Protein AF-0000000083158792 (afdb_homodimer)

pLDDT: mean 93.73, std 13.65, range [20.73, 99.0]

Foldseek 3Di:
DDDDDDDQDAQPPFPDGDGAAVPFALAFDWDDFQQQPWDAFFQDIFRGFEEADEDWDLAAAQQADDVCQLCLVLLLLLRGGSEYEYHEAELDSQQDLANSTHYQVDLVRQVRLLVSVSSSVSRPHAYEYEYFGAALNHQPDDVVVDPRAGHDVVRPGDLQAHEACAQDHQDPPHHHRHHHQDPVNLVVSLVSLLSSLLSVVVSVHQAYEYECAQQGHLVLLQWCVNHPDDDQSDDDNNNSNVSVLSSLLSNCVSHDLRGAYEYEYALWQLQVVPPVSCVVCVTTRHNVSVLVCQQSSLVSSHAEYEYHHHNSHPCSVVRQDAEALSPLVSQLSSCVSCPNSHAYEYEGNPQALVSQSVSVVSPHNHYYYHVNCSVPSNRSVRSCVVVVTDTDGNPVCRCVPVPPPPDDPPVVVVVVPPPVD/DDDDDDDQDAQPPFPDGDGAAVPFALAFDWDDFQQQPWDADFQDIFRGFEEADEDWDLAAAQQADDVCQLCLVLLLLLRGGSEYEYHEAELDSQQDLANSTHYQVDLVRQQRLLVSVSSSVSRPHAYEYEYFGAALNHQPDDVVVDPRAGHDVVRPGDLQAHEACAQDHQDPPHHRRHHHQDPVNLVVSLVSLLSSLLSRVVSVHQAYEYECAQQGHLVLLQWVVNHPDDDQSDDDNNNSNVSVLSSLLSNCVSHDLRGAYEYEYALWQLQVVPPVSCVVCVTTRHNVSVLVCQQSSLVSSHAEYEYHHHNSHPCSVVRQDAEALSPLVSQLSSCVSCPNSHAYEYEGNPQALVSQSVSVVSPHNHYYYHVNCSVPSNRSVRSCVVVVTDTDGNPVCRCVPVPPPPDDPPVVVVVPPPPVD

Structure (mmCIF, N/CA/C/O backbone):
data_AF-0000000083158792-model_v1
#
loop_
_entity.id
_entity.type
_entity.pdbx_description
1 polymer 'NADH:flavin oxidoreductase/NADH oxidase N-terminal domain-containing protein'
#
loop_
_atom_site.group_PDB
_atom_site.id
_atom_site.type_symbol
_atom_site.label_atom_id
_atom_site.label_alt_id
_atom_site.label_comp_id
_atom_site.label_asym_id
_atom_site.label_entity_id
_atom_site.label_seq_id
_atom_site.pdbx_PDB_ins_code
_atom_site.Cartn_x
_atom_site.Cartn_y
_atom_site.Cartn_z
_atom_site.occupancy
_atom_site.B_iso_or_equiv
_atom_site.auth_seq_id
_atom_site.auth_comp_id
_atom_site.auth_asym_id
_atom_site.auth_atom_id
_atom_site.pdbx_PDB_model_num
ATOM 1 N N . MET A 1 1 ? -26.703 -25.391 -20.984 1 56.09 1 MET A N 1
ATOM 2 C CA . MET A 1 1 ? -26.938 -24.922 -19.625 1 56.09 1 MET A CA 1
ATOM 3 C C . MET A 1 1 ? -26.969 -23.406 -19.562 1 56.09 1 MET A C 1
ATOM 5 O O . MET A 1 1 ? -26.125 -22.75 -20.172 1 56.09 1 MET A O 1
ATOM 9 N N . VAL A 1 2 ? -28.109 -22.906 -19.25 1 64.81 2 VAL A N 1
ATOM 10 C CA . VAL A 1 2 ? -28.281 -21.469 -19.219 1 64.81 2 VAL A CA 1
ATOM 11 C C . VAL A 1 2 ? -27.547 -20.875 -18.016 1 64.81 2 VAL A C 1
ATOM 13 O O . VAL A 1 2 ? -27.812 -21.25 -16.875 1 64.81 2 VAL A O 1
ATOM 16 N N . HIS A 1 3 ? -26.422 -20.219 -18.312 1 81.31 3 HIS A N 1
ATOM 17 C CA . HIS A 1 3 ? -25.656 -19.594 -17.234 1 81.31 3 HIS A CA 1
ATOM 18 C C . HIS A 1 3 ? -26.266 -18.25 -16.844 1 81.31 3 HIS A C 1
ATOM 20 O O . HIS A 1 3 ? -26.734 -17.5 -17.703 1 81.31 3 HIS A O 1
ATOM 26 N N . GLN A 1 4 ? -26.422 -18.031 -15.578 1 88.5 4 GLN A N 1
ATOM 27 C CA . GLN A 1 4 ? -26.859 -16.75 -15.039 1 88.5 4 GLN A CA 1
ATOM 28 C C . GLN A 1 4 ? -25.859 -15.648 -15.383 1 88.5 4 GLN A C 1
ATOM 30 O O . GLN A 1 4 ? -24.656 -15.883 -15.438 1 88.5 4 GLN A O 1
ATOM 35 N N . THR A 1 5 ? -26.391 -14.445 -15.664 1 94.5 5 THR A N 1
ATOM 36 C CA . THR A 1 5 ? -25.531 -13.289 -15.898 1 94.5 5 THR A CA 1
ATOM 37 C C . THR A 1 5 ? -25.062 -12.68 -14.578 1 94.5 5 THR A C 1
ATOM 39 O O . THR A 1 5 ? -25.859 -12.094 -13.844 1 94.5 5 THR A O 1
ATOM 42 N N . ILE A 1 6 ? -23.812 -12.969 -14.234 1 96.06 6 ILE A N 1
ATOM 43 C CA . ILE A 1 6 ? -23.188 -12.414 -13.031 1 96.06 6 ILE A CA 1
ATOM 44 C C . ILE A 1 6 ? -22.078 -11.461 -13.422 1 96.06 6 ILE A C 1
ATOM 46 O O . ILE A 1 6 ? -21.016 -11.891 -13.914 1 96.06 6 ILE A O 1
ATOM 50 N N . ASP A 1 7 ? -22.281 -10.211 -13.195 1 95.25 7 ASP A N 1
ATOM 51 C CA . ASP A 1 7 ? -21.328 -9.188 -13.594 1 95.25 7 ASP A CA 1
ATOM 52 C C . ASP A 1 7 ? -20.453 -8.766 -12.406 1 95.25 7 ASP A C 1
ATOM 54 O O . ASP A 1 7 ? -20.922 -8.758 -11.266 1 95.25 7 ASP A O 1
ATOM 58 N N . ASN A 1 8 ? -19.219 -8.586 -12.648 1 96.94 8 ASN A N 1
ATOM 59 C CA . ASN A 1 8 ? -18.359 -7.895 -11.688 1 96.94 8 ASN A CA 1
ATOM 60 C C . ASN A 1 8 ? -18.422 -6.379 -11.875 1 96.94 8 ASN A C 1
ATOM 62 O O . ASN A 1 8 ? -17.625 -5.805 -12.617 1 96.94 8 ASN A O 1
ATOM 66 N N . ILE A 1 9 ? -19.25 -5.742 -11.156 1 97 9 ILE A N 1
ATOM 67 C CA . ILE A 1 9 ? -19.656 -4.363 -11.398 1 97 9 ILE A CA 1
ATOM 68 C C . ILE A 1 9 ? -18.484 -3.424 -11.141 1 97 9 ILE A C 1
ATOM 70 O O . ILE A 1 9 ? -17.828 -3.514 -10.094 1 97 9 ILE A O 1
ATOM 74 N N . ALA A 1 10 ? -18.25 -2.57 -12.07 1 97.75 10 ALA A N 1
ATOM 75 C CA . ALA A 1 10 ? -17.141 -1.621 -12.008 1 97.75 10 ALA A CA 1
ATOM 76 C C . ALA A 1 10 ? -17.469 -0.452 -11.086 1 97.75 10 ALA A C 1
ATOM 78 O O . ALA A 1 10 ? -18.641 -0.076 -10.938 1 97.75 10 ALA A O 1
ATOM 79 N N . ALA A 1 11 ? -16.438 0.08 -10.5 1 98 11 ALA A N 1
ATOM 80 C CA . ALA A 1 11 ? -16.578 1.37 -9.828 1 98 11 ALA A CA 1
ATOM 81 C C . ALA A 1 11 ? -17.047 2.449 -10.805 1 98 11 ALA A C 1
ATOM 83 O O . ALA A 1 11 ? -16.594 2.482 -11.961 1 98 11 ALA A O 1
ATOM 84 N N . LYS A 1 12 ? -17.828 3.357 -10.398 1 97 12 LYS A N 1
ATOM 85 C CA . LYS A 1 12 ? -18.375 4.395 -11.258 1 97 12 LYS A CA 1
ATOM 86 C C . LYS A 1 12 ? -17.469 5.621 -11.305 1 97 12 LYS A C 1
ATOM 88 O O . LYS A 1 12 ? -16.891 6.004 -10.289 1 97 12 LYS A O 1
ATOM 93 N N . GLY A 1 13 ? -17.391 6.195 -12.453 1 97.19 13 GLY A N 1
ATOM 94 C CA . GLY A 1 13 ? -16.703 7.469 -12.594 1 97.19 13 GLY A CA 1
ATOM 95 C C . GLY A 1 13 ? -15.188 7.336 -12.586 1 97.19 13 GLY A C 1
ATOM 96 O O . GLY A 1 13 ? -14.484 8.297 -12.273 1 97.19 13 GLY A O 1
ATOM 97 N N . ILE A 1 14 ? -14.664 6.227 -12.805 1 98.12 14 ILE A N 1
ATOM 98 C CA . ILE A 1 14 ? -13.234 5.949 -12.789 1 98.12 14 ILE A CA 1
ATOM 99 C C . ILE A 1 14 ? -12.75 5.66 -14.211 1 98.12 14 ILE A C 1
ATOM 101 O O . ILE A 1 14 ? -13.445 5.008 -14.992 1 98.12 14 ILE A O 1
ATOM 105 N N . SER A 1 15 ? -11.547 6.078 -14.578 1 98.19 15 SER A N 1
ATOM 106 C CA . SER A 1 15 ? -11.039 6.02 -15.945 1 98.19 15 SER A CA 1
ATOM 107 C C . SER A 1 15 ? -10.562 4.617 -16.297 1 98.19 15 SER A C 1
ATOM 109 O O . SER A 1 15 ? -10.242 4.336 -17.453 1 98.19 15 SER A O 1
ATOM 111 N N . TYR A 1 16 ? -10.5 3.699 -15.359 1 98.12 16 TYR A N 1
ATOM 112 C CA . TYR A 1 16 ? -10.102 2.311 -15.562 1 98.12 16 TYR A CA 1
ATOM 113 C C . TYR A 1 16 ? -11.023 1.36 -14.812 1 98.12 16 TYR A C 1
ATOM 115 O O . TYR A 1 16 ? -11.82 1.792 -13.977 1 98.12 16 TYR A O 1
ATOM 123 N N . TYR A 1 17 ? -10.906 0.095 -15.117 1 97.94 17 TYR A N 1
ATOM 124 C CA . TYR A 1 17 ? -11.766 -0.872 -14.445 1 97.94 17 TYR A CA 1
ATOM 125 C C . TYR A 1 17 ? -11.203 -1.245 -13.078 1 97.94 17 TYR A C 1
ATOM 127 O O . TYR A 1 17 ? -10.008 -1.534 -12.945 1 97.94 17 TYR A O 1
ATOM 135 N N . THR A 1 18 ? -11.977 -1.25 -12.133 1 98.25 18 THR A N 1
ATOM 136 C CA . THR A 1 18 ? -11.836 -1.848 -10.812 1 98.25 18 THR A CA 1
ATOM 137 C C . THR A 1 18 ? -13.203 -2.166 -10.211 1 98.25 18 THR A C 1
ATOM 139 O O . THR A 1 18 ? -14.195 -1.493 -10.516 1 98.25 18 THR A O 1
ATOM 142 N N . PRO A 1 19 ? -13.305 -3.273 -9.484 1 98 19 PRO A N 1
ATOM 143 C CA . PRO A 1 19 ? -14.617 -3.602 -8.914 1 98 19 PRO A CA 1
ATOM 144 C C . PRO A 1 19 ? -15.141 -2.518 -7.977 1 98 19 PRO A C 1
ATOM 146 O O . PRO A 1 19 ? -14.367 -1.909 -7.234 1 98 19 PRO A O 1
ATOM 149 N N . ALA A 1 20 ? -16.438 -2.328 -8 1 97.62 20 ALA A N 1
ATOM 150 C CA . ALA A 1 20 ? -17.078 -1.374 -7.102 1 97.62 20 ALA A CA 1
ATOM 151 C C . ALA A 1 20 ? -16.891 -1.778 -5.645 1 97.62 20 ALA A C 1
ATOM 153 O O . ALA A 1 20 ? -16.906 -2.967 -5.312 1 97.62 20 ALA A O 1
ATOM 154 N N . GLN A 1 21 ? -16.641 -0.818 -4.812 1 97.75 21 GLN A N 1
ATOM 155 C CA . GLN A 1 21 ? -16.547 -0.996 -3.369 1 97.75 21 GLN A CA 1
ATOM 156 C C . GLN A 1 21 ? -17.781 -0.443 -2.66 1 97.75 21 GLN A C 1
ATOM 158 O O . GLN A 1 21 ? -17.828 0.748 -2.346 1 97.75 21 GLN A O 1
ATOM 163 N N . ASP A 1 22 ? -18.703 -1.251 -2.379 1 94.69 22 ASP A N 1
ATOM 164 C CA . ASP A 1 22 ? -19.938 -0.825 -1.741 1 94.69 22 ASP A CA 1
ATOM 165 C C . ASP A 1 22 ? -20.422 -1.862 -0.729 1 94.69 22 ASP A C 1
ATOM 167 O O . ASP A 1 22 ? -20.906 -2.934 -1.109 1 94.69 22 ASP A O 1
ATOM 171 N N . PRO A 1 23 ? -20.469 -1.546 0.521 1 96 23 PRO A N 1
ATOM 172 C CA . PRO A 1 23 ? -19.922 -0.317 1.093 1 96 23 PRO A CA 1
ATOM 173 C C . PRO A 1 23 ? -18.391 -0.273 1.025 1 96 23 PRO A C 1
ATOM 175 O O . PRO A 1 23 ? -17.766 -1.27 0.67 1 96 23 PRO A O 1
ATOM 178 N N . PRO A 1 24 ? -17.797 0.826 1.307 1 97.19 24 PRO A N 1
ATOM 179 C CA . PRO A 1 24 ? -16.328 0.933 1.237 1 97.19 24 PRO A CA 1
ATOM 180 C C . PRO A 1 24 ? -15.633 0.201 2.379 1 97.19 24 PRO A C 1
ATOM 182 O O . PRO A 1 24 ? -16.25 -0.073 3.412 1 97.19 24 PRO A O 1
ATOM 185 N N . ALA A 1 25 ? -14.391 -0.129 2.135 1 97.75 25 ALA A N 1
ATOM 186 C CA . ALA A 1 25 ? -13.562 -0.706 3.193 1 97.75 25 ALA A CA 1
ATOM 187 C C . ALA A 1 25 ? -13.586 0.17 4.441 1 97.75 25 ALA A C 1
ATOM 189 O O . ALA A 1 25 ? -13.617 1.398 4.348 1 97.75 25 ALA A O 1
ATOM 190 N N . GLY A 1 26 ? -13.547 -0.428 5.645 1 97.94 26 GLY A N 1
ATOM 191 C CA . GLY A 1 26 ? -13.555 0.292 6.906 1 97.94 26 GLY A CA 1
ATOM 192 C C . GLY A 1 26 ? -14.945 0.472 7.488 1 97.94 26 GLY A C 1
ATOM 193 O O . GLY A 1 26 ? -15.094 0.896 8.633 1 97.94 26 GLY A O 1
ATOM 194 N N . THR A 1 27 ? -15.984 0.187 6.691 1 98.06 27 THR A N 1
ATOM 195 C CA . THR A 1 27 ? -17.359 0.259 7.172 1 98.06 27 THR A CA 1
ATOM 196 C C . THR A 1 27 ? -17.641 -0.839 8.195 1 98.06 27 THR A C 1
ATOM 198 O O . THR A 1 27 ? -17.312 -2.008 7.961 1 98.06 27 THR A O 1
ATOM 201 N N . GLN A 1 28 ? -18.188 -0.492 9.273 1 97.25 28 GLN A N 1
ATOM 202 C CA . GLN A 1 28 ? -18.562 -1.467 10.289 1 97.25 28 GLN A CA 1
ATOM 203 C C . GLN A 1 28 ? -19.734 -2.334 9.805 1 97.25 28 GLN A C 1
ATOM 205 O O . GLN A 1 28 ? -20.781 -1.817 9.438 1 97.25 28 GLN A O 1
ATOM 210 N N . LEU A 1 29 ? -19.547 -3.615 9.766 1 94.62 29 LEU A N 1
ATOM 211 C CA . LEU A 1 29 ? -20.562 -4.555 9.305 1 94.62 29 LEU A CA 1
ATOM 212 C C . LEU A 1 29 ? -21.281 -5.199 10.484 1 94.62 29 LEU A C 1
ATOM 214 O O . LEU A 1 29 ? -22.5 -5.359 10.469 1 94.62 29 LEU A O 1
ATOM 218 N N . GLU A 1 30 ? -20.516 -5.633 11.469 1 92.25 30 GLU A N 1
ATOM 219 C CA . GLU A 1 30 ? -21.016 -6.254 12.695 1 92.25 30 GLU A CA 1
ATOM 220 C C . GLU A 1 30 ? -20.359 -5.652 13.93 1 92.25 30 GLU A C 1
ATOM 222 O O . GLU A 1 30 ? -19.172 -5.328 13.906 1 92.25 30 GLU A O 1
ATOM 227 N N . GLY A 1 31 ? -21.109 -5.539 14.914 1 91.31 31 GLY A N 1
ATOM 228 C CA . GLY A 1 31 ? -20.609 -4.93 16.141 1 91.31 31 GLY A CA 1
ATOM 229 C C . GLY A 1 31 ? -21.031 -3.48 16.297 1 91.31 31 GLY A C 1
ATOM 230 O O . GLY A 1 31 ? -21.719 -2.934 15.438 1 91.31 31 GLY A O 1
ATOM 231 N N . ASP A 1 32 ? -20.703 -3.047 17.547 1 94.31 32 ASP A N 1
ATOM 232 C CA . ASP A 1 32 ? -21.109 -1.676 17.844 1 94.31 32 ASP A CA 1
ATOM 233 C C . ASP A 1 32 ? -20.016 -0.948 18.625 1 94.31 32 ASP A C 1
ATOM 235 O O . ASP A 1 32 ? -20.031 -0.942 19.859 1 94.31 32 ASP A O 1
ATOM 239 N N . VAL A 1 33 ? -19.125 -0.395 17.859 1 97.5 33 VAL A N 1
ATOM 240 C CA . VAL A 1 33 ? -18.094 0.442 18.453 1 97.5 33 VAL A CA 1
ATOM 241 C C . VAL A 1 33 ? -18.109 1.828 17.812 1 97.5 33 VAL A C 1
ATOM 243 O O . VAL A 1 33 ? -18.406 1.967 16.625 1 97.5 33 VAL A O 1
ATOM 246 N N . LYS A 1 34 ? -17.797 2.826 18.547 1 98.62 34 LYS A N 1
ATOM 247 C CA . LYS A 1 34 ? -17.875 4.207 18.078 1 98.62 34 LYS A CA 1
ATOM 248 C C . LYS A 1 34 ? -16.781 4.512 17.062 1 98.62 34 LYS A C 1
ATOM 250 O O . LYS A 1 34 ? -17.016 5.246 16.109 1 98.62 34 LYS A O 1
ATOM 255 N N . LEU A 1 35 ? -15.648 3.936 17.266 1 98.81 35 LEU A N 1
ATOM 256 C CA . LEU A 1 35 ? -14.5 4.18 16.406 1 98.81 35 LEU A CA 1
ATOM 257 C C . LEU A 1 35 ? -14.844 3.887 14.945 1 98.81 35 LEU A C 1
ATOM 259 O O . LEU A 1 35 ? -14.32 4.543 14.039 1 98.81 35 LEU A O 1
ATOM 263 N N . PHE A 1 36 ? -15.719 2.904 14.742 1 98.69 36 PHE A N 1
ATOM 264 C CA . PHE A 1 36 ? -16.031 2.498 13.375 1 98.69 36 PHE A CA 1
ATOM 265 C C . PHE A 1 36 ? -17.438 2.938 12.984 1 98.69 36 PHE A C 1
ATOM 267 O O . PHE A 1 36 ? -18 2.436 12.008 1 98.69 36 PHE A O 1
ATOM 274 N N . SER A 1 37 ? -18.031 3.85 13.766 1 98.5 37 SER A N 1
ATOM 275 C CA . SER A 1 37 ? -19.234 4.535 13.328 1 98.5 37 SER A CA 1
ATOM 276 C C . SER A 1 37 ? -18.922 5.645 12.336 1 98.5 37 SER A C 1
ATOM 278 O O . SER A 1 37 ? -17.844 6.25 12.391 1 98.5 37 SER A O 1
ATOM 280 N N . PRO A 1 38 ? -19.812 5.855 11.383 1 98.38 38 PRO A N 1
ATOM 281 C CA . PRO A 1 38 ? -19.547 6.895 10.383 1 98.38 38 PRO A CA 1
ATOM 282 C C . PRO A 1 38 ? -19.578 8.305 10.977 1 98.38 38 PRO A C 1
ATOM 284 O O . PRO A 1 38 ? -20.156 8.516 12.047 1 98.38 38 PRO A O 1
ATOM 287 N N . LEU A 1 39 ? -18.891 9.211 10.406 1 98.69 39 LEU A N 1
ATOM 288 C CA . LEU A 1 39 ? -18.875 10.633 10.742 1 98.69 39 LEU A CA 1
ATOM 289 C C . LEU A 1 39 ? -19.172 11.484 9.516 1 98.69 39 LEU A C 1
ATOM 291 O O . LEU A 1 39 ? -18.484 11.367 8.492 1 98.69 39 LEU A O 1
ATOM 295 N N . THR A 1 40 ? -20.188 12.281 9.586 1 98.75 40 THR A N 1
ATOM 296 C CA . THR A 1 40 ? -20.531 13.164 8.484 1 98.75 40 THR A CA 1
ATOM 297 C C . THR A 1 40 ? -20.141 14.602 8.797 1 98.75 40 THR A C 1
ATOM 299 O O . THR A 1 40 ? -20.469 15.125 9.867 1 98.75 40 THR A O 1
ATOM 302 N N . ILE A 1 41 ? -19.359 15.172 7.992 1 98.75 41 ILE A N 1
ATOM 303 C CA . ILE A 1 41 ? -19 16.578 8.047 1 98.75 41 ILE A CA 1
ATOM 304 C C . ILE A 1 41 ? -19.438 17.266 6.754 1 98.75 41 ILE A C 1
ATOM 306 O O . ILE A 1 41 ? -18.906 16.969 5.68 1 98.75 41 ILE A O 1
ATOM 310 N N . ARG A 1 42 ? -20.375 18.188 6.898 1 98.25 42 ARG A N 1
ATOM 311 C CA . ARG A 1 42 ? -20.984 18.844 5.746 1 98.25 42 ARG A CA 1
ATOM 312 C C . ARG A 1 42 ? -21.484 17.812 4.734 1 98.25 42 ARG A C 1
ATOM 314 O O . ARG A 1 42 ? -22.312 16.969 5.066 1 98.25 42 ARG A O 1
ATOM 321 N N . GLY A 1 43 ? -20.969 17.797 3.545 1 98.56 43 GLY A N 1
ATOM 322 C CA . GLY A 1 43 ? -21.469 16.922 2.502 1 98.56 43 GLY A CA 1
ATOM 323 C C . GLY A 1 43 ? -20.672 15.641 2.373 1 98.56 43 GLY A C 1
ATOM 324 O O . GLY A 1 43 ? -20.906 14.844 1.466 1 98.56 43 GLY A O 1
ATOM 325 N N . VAL A 1 44 ? -19.812 15.367 3.299 1 98.75 44 VAL A N 1
ATOM 326 C CA . VAL A 1 44 ? -18.938 14.203 3.184 1 98.75 44 VAL A CA 1
ATOM 327 C C . VAL A 1 44 ? -19.156 13.266 4.367 1 98.75 44 VAL A C 1
ATOM 329 O O . VAL A 1 44 ? -19.156 13.703 5.52 1 98.75 44 VAL A O 1
ATOM 332 N N . THR A 1 45 ? -19.391 11.969 4.082 1 98.75 45 THR A N 1
ATOM 333 C CA . THR A 1 45 ? -19.5 10.945 5.117 1 98.75 45 THR A CA 1
ATOM 334 C C . THR A 1 45 ? -18.266 10.055 5.133 1 98.75 45 THR A C 1
ATOM 336 O O . THR A 1 45 ? -17.891 9.477 4.109 1 98.75 45 THR A O 1
ATOM 339 N N . PHE A 1 46 ? -17.625 10.047 6.254 1 98.75 46 PHE A N 1
ATOM 340 C CA . PHE A 1 46 ? -16.5 9.156 6.492 1 98.75 46 PHE A CA 1
ATOM 341 C C . PHE A 1 46 ? -16.969 7.832 7.082 1 98.75 46 PHE A C 1
ATOM 343 O O . PHE A 1 46 ? -17.766 7.812 8.023 1 98.75 46 PHE A O 1
ATOM 350 N N . PRO A 1 47 ? -16.5 6.672 6.547 1 98.31 47 PRO A N 1
ATOM 351 C CA . PRO A 1 47 ? -17.047 5.383 6.965 1 98.31 47 PRO A CA 1
ATOM 352 C C . PRO A 1 47 ? -16.688 5.016 8.398 1 98.31 47 PRO A C 1
ATOM 354 O O . PRO A 1 47 ? -17.297 4.117 8.984 1 98.31 47 PRO A O 1
ATOM 357 N N . ASN A 1 48 ? -15.672 5.656 8.945 1 98.81 48 ASN A N 1
ATOM 358 C CA . ASN A 1 48 ? -15.25 5.445 10.328 1 98.81 48 ASN A CA 1
ATOM 359 C C . ASN A 1 48 ? -14.461 6.637 10.859 1 98.81 48 ASN A C 1
ATOM 361 O O . ASN A 1 48 ? -14.305 7.645 10.164 1 98.81 48 ASN A O 1
ATOM 365 N N . ARG A 1 49 ? -13.961 6.523 12.07 1 98.88 49 ARG A N 1
ATOM 366 C CA . ARG A 1 49 ? -13.422 7.684 12.773 1 98.88 49 ARG A CA 1
ATOM 367 C C . ARG A 1 49 ? -11.922 7.531 13.016 1 98.88 49 ARG A C 1
ATOM 369 O O . ARG A 1 49 ? -11.359 8.18 13.898 1 98.88 49 ARG A O 1
ATOM 376 N N . LEU A 1 50 ? -11.266 6.582 12.32 1 98.88 50 LEU A N 1
ATOM 377 C CA . LEU A 1 50 ? -9.82 6.414 12.312 1 98.88 50 LEU A CA 1
ATOM 378 C C . LEU A 1 50 ? -9.211 7.004 11.039 1 98.88 50 LEU A C 1
ATOM 380 O O . LEU A 1 50 ? -9.352 6.426 9.961 1 98.88 50 LEU A O 1
ATOM 384 N N . PHE A 1 51 ? -8.516 8.141 11.227 1 98.94 51 PHE A N 1
ATOM 385 C CA . PHE A 1 51 ? -7.996 8.883 10.086 1 98.94 51 PHE A CA 1
ATOM 386 C C . PHE A 1 51 ? -6.48 8.727 9.984 1 98.94 51 PHE A C 1
ATOM 388 O O . PHE A 1 51 ? -5.805 8.57 11 1 98.94 51 PHE A O 1
ATOM 395 N N . LEU A 1 52 ? -5.988 8.703 8.742 1 98.81 52 LEU A N 1
ATOM 396 C CA . LEU A 1 52 ? -4.555 8.805 8.5 1 98.81 52 LEU A CA 1
ATOM 397 C C . LEU A 1 52 ? -4.086 10.25 8.617 1 98.81 52 LEU A C 1
ATOM 399 O O . LEU A 1 52 ? -4.582 11.133 7.91 1 98.81 52 LEU A O 1
ATOM 403 N N . ALA A 1 53 ? -3.131 10.477 9.531 1 98.5 53 ALA A N 1
ATOM 404 C CA . ALA A 1 53 ? -2.525 11.797 9.688 1 98.5 53 ALA A CA 1
ATOM 405 C C . ALA A 1 53 ? -1.576 12.102 8.531 1 98.5 53 ALA A C 1
ATOM 407 O O . ALA A 1 53 ? -1.045 11.18 7.895 1 98.5 53 ALA A O 1
ATOM 408 N N . PRO A 1 54 ? -1.442 13.391 8.156 1 98.12 54 PRO A N 1
ATOM 409 C CA . PRO A 1 54 ? -0.479 13.727 7.105 1 98.12 54 PRO A CA 1
ATOM 410 C C . PRO A 1 54 ? 0.95 13.328 7.469 1 98.12 54 PRO A C 1
ATOM 412 O O . PRO A 1 54 ? 1.372 13.5 8.617 1 98.12 54 PRO A O 1
ATOM 415 N N . LEU A 1 55 ? 1.662 12.797 6.512 1 96.62 55 LEU A N 1
ATOM 416 C CA . LEU A 1 55 ? 3.023 12.305 6.699 1 96.62 55 LEU A CA 1
ATOM 417 C C . LEU A 1 55 ? 3.922 12.75 5.547 1 96.62 55 LEU A C 1
ATOM 419 O O . LEU A 1 55 ? 3.848 12.188 4.449 1 96.62 55 LEU A O 1
ATOM 423 N N . CYS A 1 56 ? 4.797 13.68 5.848 1 96.81 56 CYS A N 1
ATOM 424 C CA . CYS A 1 56 ? 5.711 14.094 4.785 1 96.81 56 CYS A CA 1
ATOM 425 C C . CYS A 1 56 ? 6.559 12.93 4.305 1 96.81 56 CYS A C 1
ATOM 427 O O . CYS A 1 56 ? 7.031 12.125 5.113 1 96.81 56 CYS A O 1
ATOM 429 N N . GLN A 1 57 ? 6.77 12.914 2.99 1 97.75 57 GLN A N 1
ATOM 430 C CA . GLN A 1 57 ? 7.438 11.758 2.395 1 97.75 57 GLN A CA 1
ATOM 431 C C . GLN A 1 57 ? 8.711 12.172 1.669 1 97.75 57 GLN A C 1
ATOM 433 O O . GLN A 1 57 ? 9.508 11.328 1.258 1 97.75 57 GLN A O 1
ATOM 438 N N . TYR A 1 58 ? 8.938 13.445 1.392 1 98.19 58 TYR A N 1
ATOM 439 C CA . TYR A 1 58 ? 10.148 13.977 0.787 1 98.19 58 TYR A CA 1
ATOM 440 C C . TYR A 1 58 ? 10.492 13.227 -0.498 1 98.19 58 TYR A C 1
ATOM 442 O O . TYR A 1 58 ? 11.625 12.781 -0.678 1 98.19 58 TYR A O 1
ATOM 450 N N . SER A 1 59 ? 9.555 13.117 -1.36 1 98.69 59 SER A N 1
ATOM 451 C CA . SER A 1 59 ? 9.68 12.289 -2.553 1 98.69 59 SER A CA 1
ATOM 452 C C . SER A 1 59 ? 9.148 13.008 -3.789 1 98.69 59 SER A C 1
ATOM 454 O O . SER A 1 59 ? 8.5 12.391 -4.637 1 98.69 59 SER A O 1
ATOM 456 N N . SER A 1 60 ? 9.375 14.297 -3.842 1 98.56 60 SER A N 1
ATOM 457 C CA . SER A 1 60 ? 8.93 15.141 -4.949 1 98.56 60 SER A CA 1
ATOM 458 C C . SER A 1 60 ? 10.094 15.906 -5.562 1 98.56 60 SER A C 1
ATOM 460 O O . SER A 1 60 ? 11.141 16.062 -4.934 1 98.56 60 SER A O 1
ATOM 462 N N . LYS A 1 61 ? 9.938 16.281 -6.816 1 98.25 61 LYS A N 1
ATOM 463 C CA . LYS A 1 61 ? 10.727 17.312 -7.465 1 98.25 61 LYS A CA 1
ATOM 464 C C . LYS A 1 61 ? 9.852 18.5 -7.887 1 98.25 61 LYS A C 1
ATOM 466 O O . LYS A 1 61 ? 8.859 18.312 -8.594 1 98.25 61 LYS A O 1
ATOM 471 N N . ASP A 1 62 ? 10.148 19.625 -7.371 1 97.88 62 ASP A N 1
ATOM 472 C CA . ASP A 1 62 ? 9.453 20.859 -7.715 1 97.88 62 ASP A CA 1
ATOM 473 C C . ASP A 1 62 ? 7.973 20.781 -7.348 1 97.88 62 ASP A C 1
ATOM 475 O O . ASP A 1 62 ? 7.121 21.312 -8.062 1 97.88 62 ASP A O 1
ATOM 479 N N . GLY A 1 63 ? 7.66 20 -6.348 1 98.62 63 GLY A N 1
ATOM 480 C CA . GLY A 1 63 ? 6.316 20 -5.789 1 98.62 63 GLY A CA 1
ATOM 481 C C . GLY A 1 63 ? 5.41 18.953 -6.43 1 98.62 63 GLY A C 1
ATOM 482 O O . GLY A 1 63 ? 4.234 18.844 -6.07 1 98.62 63 GLY A O 1
ATOM 483 N N . TYR A 1 64 ? 5.922 18.125 -7.371 1 98.81 64 TYR A N 1
ATOM 484 C CA . TYR A 1 64 ? 5.074 17.188 -8.102 1 98.81 64 TYR A CA 1
ATOM 485 C C . TYR A 1 64 ? 4.98 15.852 -7.383 1 98.81 64 TYR A C 1
ATOM 487 O O . TYR A 1 64 ? 5.992 15.32 -6.918 1 98.81 64 TYR A O 1
ATOM 495 N N . ALA A 1 65 ? 3.758 15.336 -7.332 1 98.81 65 ALA A N 1
ATOM 496 C CA . ALA A 1 65 ? 3.559 13.992 -6.777 1 98.81 65 ALA A CA 1
ATOM 497 C C . ALA A 1 65 ? 4.129 12.93 -7.707 1 98.81 65 ALA A C 1
ATOM 499 O O . ALA A 1 65 ? 4.176 13.117 -8.93 1 98.81 65 ALA A O 1
ATOM 500 N N . THR A 1 66 ? 4.605 11.875 -7.145 1 98.69 66 THR A N 1
ATOM 501 C CA . THR A 1 66 ? 5.195 10.758 -7.875 1 98.69 66 THR A CA 1
ATOM 502 C C . THR A 1 66 ? 4.465 9.453 -7.551 1 98.69 66 THR A C 1
ATOM 504 O O . THR A 1 66 ? 3.498 9.453 -6.785 1 98.69 66 THR A O 1
ATOM 507 N N . ASP A 1 67 ? 4.957 8.359 -8.102 1 98.69 67 ASP A N 1
ATOM 508 C CA . ASP A 1 67 ? 4.367 7.047 -7.836 1 98.69 67 ASP A CA 1
ATOM 509 C C . ASP A 1 67 ? 4.598 6.621 -6.387 1 98.69 67 ASP A C 1
ATOM 511 O O . ASP A 1 67 ? 3.881 5.77 -5.859 1 98.69 67 ASP A O 1
ATOM 515 N N . TRP A 1 68 ? 5.578 7.25 -5.727 1 98.69 68 TRP A N 1
ATOM 516 C CA . TRP A 1 68 ? 5.695 6.996 -4.293 1 98.69 68 TRP A CA 1
ATOM 517 C C . TRP A 1 68 ? 4.414 7.387 -3.564 1 98.69 68 TRP A C 1
ATOM 519 O O . TRP A 1 68 ? 3.871 6.598 -2.785 1 98.69 68 TRP A O 1
ATOM 529 N N . HIS A 1 69 ? 3.969 8.562 -3.914 1 98.81 69 HIS A N 1
ATOM 530 C CA . HIS A 1 69 ? 2.797 9.07 -3.209 1 98.81 69 HIS A CA 1
ATOM 531 C C . HIS A 1 69 ? 1.566 8.219 -3.496 1 98.81 69 HIS A C 1
ATOM 533 O O . HIS A 1 69 ? 0.814 7.879 -2.582 1 98.81 69 HIS A O 1
ATOM 539 N N . LEU A 1 70 ? 1.391 7.871 -4.754 1 98.81 70 LEU A N 1
ATOM 540 C CA . LEU A 1 70 ? 0.257 7.043 -5.152 1 98.81 70 LEU A CA 1
ATOM 541 C C . LEU A 1 70 ? 0.292 5.695 -4.445 1 98.81 70 LEU A C 1
ATOM 543 O O . LEU A 1 70 ? -0.717 5.254 -3.887 1 98.81 70 LEU A O 1
ATOM 547 N N . THR A 1 71 ? 1.447 5.055 -4.387 1 98.62 71 THR A N 1
ATOM 548 C CA . THR A 1 71 ? 1.554 3.711 -3.826 1 98.62 71 THR A CA 1
ATOM 549 C C . THR A 1 71 ? 1.506 3.756 -2.301 1 98.62 71 THR A C 1
ATOM 551 O O . THR A 1 71 ? 0.916 2.879 -1.668 1 98.62 71 THR A O 1
ATOM 554 N N . HIS A 1 72 ? 2.15 4.77 -1.73 1 98.38 72 HIS A N 1
ATOM 555 C CA . HIS A 1 72 ? 2.145 4.938 -0.281 1 98.38 72 HIS A CA 1
ATOM 556 C C . HIS A 1 72 ? 0.726 5.141 0.243 1 98.38 72 HIS A C 1
ATOM 558 O O . HIS A 1 72 ? 0.25 4.355 1.068 1 98.38 72 HIS A O 1
ATOM 564 N N . LEU A 1 73 ? 0.034 6.109 -0.273 1 98.69 73 LEU A N 1
ATOM 565 C CA . LEU A 1 73 ? -1.334 6.395 0.144 1 98.69 73 LEU A CA 1
ATOM 566 C C . LEU A 1 73 ? -2.285 5.297 -0.318 1 98.69 73 LEU A C 1
ATOM 568 O O . LEU A 1 73 ? -3.16 4.867 0.439 1 98.69 73 LEU A O 1
ATOM 572 N N . GLY A 1 74 ? -2.078 4.883 -1.56 1 98.56 74 GLY A N 1
ATOM 573 C CA . GLY A 1 74 ? -2.955 3.857 -2.1 1 98.56 74 GLY A CA 1
ATOM 574 C C . GLY A 1 74 ? -2.949 2.576 -1.286 1 98.56 74 GLY A C 1
ATOM 575 O O . GLY A 1 74 ? -3.992 1.951 -1.094 1 98.56 74 GLY A O 1
ATOM 576 N N . GLY A 1 75 ? -1.735 2.17 -0.821 1 97.75 75 GLY A N 1
ATOM 577 C CA . GLY A 1 75 ? -1.616 0.983 0.01 1 97.75 75 GLY A CA 1
ATOM 578 C C . GLY A 1 75 ? -2.375 1.092 1.319 1 97.75 75 GLY A C 1
ATOM 579 O O . GLY A 1 75 ? -2.83 0.084 1.863 1 97.75 75 GLY A O 1
ATOM 580 N N . ILE A 1 76 ? -2.549 2.299 1.82 1 98.38 76 ILE A N 1
ATOM 581 C CA . ILE A 1 76 ? -3.266 2.543 3.066 1 98.38 76 ILE A CA 1
ATOM 582 C C . ILE A 1 76 ? -4.754 2.725 2.779 1 98.38 76 ILE A C 1
ATOM 584 O O . ILE A 1 76 ? -5.602 2.104 3.428 1 98.38 76 ILE A O 1
ATOM 588 N N . ILE A 1 77 ? -5.098 3.424 1.722 1 98.56 77 ILE A N 1
ATOM 589 C CA . ILE A 1 77 ? -6.461 3.828 1.392 1 98.56 77 ILE A CA 1
ATOM 590 C C . ILE A 1 77 ? -7.297 2.598 1.051 1 98.56 77 ILE A C 1
ATOM 592 O O . ILE A 1 77 ? -8.461 2.496 1.457 1 98.56 77 ILE A O 1
ATOM 596 N N . GLN A 1 78 ? -6.734 1.669 0.372 1 97.62 78 GLN A N 1
ATOM 597 C CA . GLN A 1 78 ? -7.496 0.495 -0.035 1 97.62 78 GLN A CA 1
ATOM 598 C C . GLN A 1 78 ? -7.895 -0.35 1.173 1 97.62 78 GLN A C 1
ATOM 600 O O . GLN A 1 78 ? -8.703 -1.274 1.054 1 97.62 78 GLN A O 1
ATOM 605 N N . ARG A 1 79 ? -7.426 0.058 2.367 1 97.62 79 ARG A N 1
ATOM 606 C CA . ARG A 1 79 ? -7.672 -0.75 3.555 1 97.62 79 ARG A CA 1
ATOM 607 C C . ARG A 1 79 ? -8.516 0.012 4.57 1 97.62 79 ARG A C 1
ATOM 609 O O . ARG A 1 79 ? -8.609 -0.385 5.734 1 97.62 79 ARG A O 1
ATOM 616 N N . GLY A 1 80 ? -9.031 1.122 4.27 1 98.19 80 GLY A N 1
ATOM 617 C CA . GLY A 1 80 ? -10.305 1.578 4.801 1 98.19 80 GLY A CA 1
ATOM 618 C C . GLY A 1 80 ? -10.164 2.619 5.895 1 98.19 80 GLY A C 1
ATOM 619 O O . GLY A 1 80 ? -10.961 2.656 6.832 1 98.19 80 GLY A O 1
ATOM 620 N N . PRO A 1 81 ? -9.086 3.457 5.941 1 98.75 81 PRO A N 1
ATOM 621 C CA . PRO A 1 81 ? -9.18 4.598 6.852 1 98.75 81 PRO A CA 1
ATOM 622 C C . PRO A 1 81 ? -10.406 5.469 6.582 1 98.75 81 PRO A C 1
ATOM 624 O O . PRO A 1 81 ? -10.891 5.527 5.449 1 98.75 81 PRO A O 1
ATOM 627 N N . GLY A 1 82 ? -10.938 6.094 7.688 1 98.81 82 GLY A N 1
ATOM 628 C CA . GLY A 1 82 ? -12.062 6.992 7.484 1 98.81 82 GLY A CA 1
ATOM 629 C C . GLY A 1 82 ? -11.742 8.156 6.562 1 98.81 82 GLY A C 1
ATOM 630 O O . GLY A 1 82 ? -12.547 8.508 5.695 1 98.81 82 GLY A O 1
ATOM 631 N N . LEU A 1 83 ? -10.602 8.664 6.742 1 98.88 83 LEU A N 1
ATOM 632 C CA . LEU A 1 83 ? -10.031 9.75 5.957 1 98.88 83 LEU A CA 1
ATOM 633 C C . LEU A 1 83 ? -8.516 9.617 5.855 1 98.88 83 LEU A C 1
ATOM 635 O O . LEU A 1 83 ? -7.852 9.289 6.84 1 98.88 83 LEU A O 1
ATOM 639 N N . ALA A 1 84 ? -8.023 9.742 4.68 1 98.94 84 ALA A N 1
ATOM 640 C CA . ALA A 1 84 ? -6.582 9.859 4.5 1 98.94 84 ALA A CA 1
ATOM 641 C C . ALA A 1 84 ? -6.18 11.289 4.176 1 98.94 84 ALA A C 1
ATOM 643 O O . ALA A 1 84 ? -6.617 11.852 3.164 1 98.94 84 ALA A O 1
ATOM 644 N N . ILE A 1 85 ? -5.352 11.875 5.016 1 98.94 85 ILE A N 1
ATOM 645 C CA . ILE A 1 85 ? -4.922 13.242 4.766 1 98.94 85 ILE A CA 1
ATOM 646 C C . ILE A 1 85 ? -3.521 13.242 4.16 1 98.94 85 ILE A C 1
ATOM 648 O O . ILE A 1 85 ? -2.562 12.805 4.801 1 98.94 85 ILE A O 1
ATOM 652 N N . MET A 1 86 ? -3.434 13.648 2.945 1 98.44 86 MET A N 1
ATOM 653 C CA . MET A 1 86 ? -2.15 13.758 2.258 1 98.44 86 MET A CA 1
ATOM 654 C C . MET A 1 86 ? -1.232 14.742 2.973 1 98.44 86 MET A C 1
ATOM 656 O O . MET A 1 86 ? -1.699 15.734 3.543 1 98.44 86 MET A O 1
ATOM 660 N N . GLU A 1 87 ? -0.025 14.617 2.834 1 98.31 87 GLU A N 1
ATOM 661 C CA . GLU A 1 87 ? 1.031 15.32 3.559 1 98.31 87 GLU A CA 1
ATOM 662 C C . GLU A 1 87 ? 0.992 16.812 3.281 1 98.31 87 GLU A C 1
ATOM 664 O O . GLU A 1 87 ? 0.269 17.266 2.391 1 98.31 87 GLU A O 1
ATOM 669 N N . ALA A 1 88 ? 1.782 17.516 4.109 1 98.75 88 ALA A N 1
ATOM 670 C CA . ALA A 1 88 ? 1.938 18.953 3.945 1 98.75 88 ALA A CA 1
ATOM 671 C C . ALA A 1 88 ? 2.326 19.312 2.512 1 98.75 88 ALA A C 1
ATOM 673 O O . ALA A 1 88 ? 3.359 18.859 2.014 1 98.75 88 ALA A O 1
ATOM 674 N N . THR A 1 89 ? 1.517 20.062 1.907 1 98.94 89 THR A N 1
ATOM 675 C CA . THR A 1 89 ? 1.671 20.516 0.526 1 98.94 89 THR A CA 1
ATOM 676 C C . THR A 1 89 ? 1.775 22.031 0.453 1 98.94 89 THR A C 1
ATOM 678 O O . THR A 1 89 ? 0.835 22.734 0.815 1 98.94 89 THR A O 1
ATOM 681 N N . ALA A 1 90 ? 2.889 22.516 -0.001 1 98.94 90 ALA A N 1
ATOM 682 C CA . ALA A 1 90 ? 3.225 23.938 0.085 1 98.94 90 ALA A CA 1
ATOM 683 C C . ALA A 1 90 ? 2.381 24.766 -0.885 1 98.94 90 ALA A C 1
ATOM 685 O O . ALA A 1 90 ? 2.199 24.375 -2.041 1 98.94 90 ALA A O 1
ATOM 686 N N . VAL A 1 91 ? 1.944 25.906 -0.469 1 98.94 91 VAL A N 1
ATOM 687 C CA . VAL A 1 91 ? 1.109 26.781 -1.292 1 98.94 91 VAL A CA 1
ATOM 688 C C . VAL A 1 91 ? 1.989 27.734 -2.092 1 98.94 91 VAL A C 1
ATOM 690 O O . VAL A 1 91 ? 1.521 28.391 -3.033 1 98.94 91 VAL A O 1
ATOM 693 N N . GLN A 1 92 ? 3.219 27.859 -1.688 1 98.94 92 GLN A N 1
ATOM 694 C CA . GLN A 1 92 ? 4.262 28.594 -2.395 1 98.94 92 GLN A CA 1
ATOM 695 C C . GLN A 1 92 ? 5.523 27.75 -2.557 1 98.94 92 GLN A C 1
ATOM 697 O O . GLN A 1 92 ? 5.824 26.906 -1.707 1 98.94 92 GLN A O 1
ATOM 702 N N . LYS A 1 93 ? 6.254 28.047 -3.625 1 98.5 93 LYS A N 1
ATOM 703 C CA . LYS A 1 93 ? 7.496 27.328 -3.859 1 98.5 93 LYS A CA 1
ATOM 704 C C . LYS A 1 93 ? 8.43 27.422 -2.654 1 98.5 93 LYS A C 1
ATOM 706 O O . LYS A 1 93 ? 9 26.422 -2.219 1 98.5 93 LYS A O 1
ATOM 711 N N . VAL A 1 94 ? 8.523 28.578 -2.064 1 98.38 94 VAL A N 1
ATOM 712 C CA . VAL A 1 94 ? 9.453 28.812 -0.963 1 98.38 94 VAL A CA 1
ATOM 713 C C . VAL A 1 94 ? 8.852 28.297 0.341 1 98.38 94 VAL A C 1
ATOM 715 O O . VAL A 1 94 ? 9.523 28.266 1.372 1 98.38 94 VAL A O 1
ATOM 718 N N . GLY A 1 95 ? 7.547 27.844 0.306 1 98.75 95 GLY A N 1
ATOM 719 C CA . GLY A 1 95 ? 6.863 27.375 1.499 1 98.75 95 GLY A CA 1
ATOM 720 C C . GLY A 1 95 ? 7.121 25.906 1.793 1 98.75 95 GLY A C 1
ATOM 721 O O . GLY A 1 95 ? 6.645 25.375 2.799 1 98.75 95 GLY A O 1
ATOM 722 N N . ARG A 1 96 ? 7.887 25.234 0.932 1 98.69 96 ARG A N 1
ATOM 723 C CA . ARG A 1 96 ? 8.266 23.844 1.154 1 98.69 96 ARG A CA 1
ATOM 724 C C . ARG A 1 96 ? 9.219 23.719 2.34 1 98.69 96 ARG A C 1
ATOM 726 O O . ARG A 1 96 ? 9.93 24.672 2.676 1 98.69 96 ARG A O 1
ATOM 733 N N . ILE A 1 97 ? 9.203 22.562 2.955 1 98.31 97 ILE A N 1
ATOM 734 C CA . ILE A 1 97 ? 10.125 22.281 4.051 1 98.31 97 ILE A CA 1
ATOM 735 C C . ILE A 1 97 ? 11.492 21.906 3.488 1 98.31 97 ILE A C 1
ATOM 737 O O . ILE A 1 97 ? 12.516 22.453 3.908 1 98.31 97 ILE A O 1
ATOM 741 N N . THR A 1 98 ? 11.523 20.969 2.535 1 98.31 98 THR A N 1
ATOM 742 C CA . THR A 1 98 ? 12.719 20.516 1.835 1 98.31 98 THR A CA 1
ATOM 743 C C . THR A 1 98 ? 12.547 20.641 0.325 1 98.31 98 THR A C 1
ATOM 745 O O . THR A 1 98 ? 11.43 20.828 -0.163 1 98.31 98 THR A O 1
ATOM 748 N N . PRO A 1 99 ? 13.633 20.484 -0.417 1 98.44 99 PRO A N 1
ATOM 749 C CA . PRO A 1 99 ? 13.523 20.531 -1.877 1 98.44 99 PRO A CA 1
ATOM 750 C C . PRO A 1 99 ? 12.648 19.422 -2.441 1 98.44 99 PRO A C 1
ATOM 752 O O . PRO A 1 99 ? 12.18 19.516 -3.578 1 98.44 99 PRO A O 1
ATOM 755 N N . GLN A 1 100 ? 12.383 18.438 -1.604 1 98.69 100 GLN A N 1
ATOM 756 C CA . GLN A 1 100 ? 11.695 17.25 -2.125 1 98.69 100 GLN A CA 1
ATOM 757 C C . GLN A 1 100 ? 10.266 17.172 -1.602 1 98.69 100 GLN A C 1
ATOM 759 O O . GLN A 1 100 ? 9.656 16.109 -1.6 1 98.69 100 GLN A O 1
ATOM 764 N N . ASP A 1 101 ? 9.688 18.312 -1.2 1 98.69 101 ASP A N 1
ATOM 765 C CA . ASP A 1 101 ? 8.328 18.359 -0.676 1 98.69 101 ASP A CA 1
ATOM 766 C C . ASP A 1 101 ? 7.316 18.578 -1.797 1 98.69 101 ASP A C 1
ATOM 768 O O . ASP A 1 101 ? 7.652 19.141 -2.848 1 98.69 101 ASP A O 1
ATOM 772 N N . LEU A 1 102 ? 6.109 18.188 -1.486 1 98.88 102 LEU A N 1
ATOM 773 C CA . LEU A 1 102 ? 4.977 18.469 -2.367 1 98.88 102 LEU A CA 1
ATOM 774 C C . LEU A 1 102 ? 4.633 19.953 -2.375 1 98.88 102 LEU A C 1
ATOM 776 O O . LEU A 1 102 ? 4.867 20.641 -1.388 1 98.88 102 LEU A O 1
ATOM 780 N N . GLY A 1 103 ? 4.074 20.375 -3.506 1 98.88 103 GLY A N 1
ATOM 781 C CA . GLY A 1 103 ? 3.512 21.703 -3.662 1 98.88 103 GLY A CA 1
ATOM 782 C C . GLY A 1 103 ? 2.215 21.719 -4.449 1 98.88 103 GLY A C 1
ATOM 783 O O . GLY A 1 103 ? 1.916 20.766 -5.176 1 98.88 103 GLY A O 1
ATOM 784 N N . LEU A 1 104 ? 1.512 22.703 -4.242 1 98.94 104 LEU A N 1
ATOM 785 C CA . LEU A 1 104 ? 0.304 22.984 -5.008 1 98.94 104 LEU A CA 1
ATOM 786 C C . LEU A 1 104 ? 0.193 24.484 -5.309 1 98.94 104 LEU A C 1
ATOM 788 O O . LEU A 1 104 ? -0.84 25.094 -5.043 1 98.94 104 LEU A O 1
ATOM 792 N N . TYR A 1 105 ? 1.259 25.031 -5.922 1 98.88 105 TYR A N 1
ATOM 793 C CA . TYR A 1 105 ? 1.373 26.453 -6.191 1 98.88 105 TYR A CA 1
ATOM 794 C C . TYR A 1 105 ? 1.337 26.734 -7.691 1 98.88 105 TYR A C 1
ATOM 796 O O . TYR A 1 105 ? 1.461 27.891 -8.117 1 98.88 105 TYR A O 1
ATOM 804 N N . GLU A 1 106 ? 1.147 25.719 -8.508 1 98.69 106 GLU A N 1
ATOM 805 C CA . GLU A 1 106 ? 0.959 25.891 -9.945 1 98.69 106 GLU A CA 1
ATOM 806 C C . GLU A 1 106 ? 0.033 24.828 -10.516 1 98.69 106 GLU A C 1
ATOM 808 O O . GLU A 1 106 ? -0.147 23.766 -9.914 1 98.69 106 GLU A O 1
ATOM 813 N N . ASP A 1 107 ? -0.486 25.062 -11.688 1 98.75 107 ASP A N 1
ATOM 814 C CA . ASP A 1 107 ? -1.541 24.219 -12.25 1 98.75 107 ASP A CA 1
ATOM 815 C C . ASP A 1 107 ? -1.002 22.859 -12.641 1 98.75 107 ASP A C 1
ATOM 817 O O . ASP A 1 107 ? -1.717 21.844 -12.555 1 98.75 107 ASP A O 1
ATOM 821 N N . GLY A 1 108 ? 0.237 22.797 -13.062 1 98.81 108 GLY A N 1
ATOM 822 C CA . GLY A 1 108 ? 0.824 21.531 -13.469 1 98.81 108 GLY A CA 1
ATOM 823 C C . GLY A 1 108 ? 0.825 20.484 -12.367 1 98.81 108 GLY A C 1
ATOM 824 O O . GLY A 1 108 ? 0.914 19.281 -12.633 1 98.81 108 GLY A O 1
ATOM 825 N N . GLN A 1 109 ? 0.689 20.891 -11.109 1 98.88 109 GLN A N 1
ATOM 826 C CA . GLN A 1 109 ? 0.756 20 -9.953 1 98.88 109 GLN A CA 1
ATOM 827 C C . GLN A 1 109 ? -0.599 19.359 -9.672 1 98.88 109 GLN A C 1
ATOM 829 O O . GLN A 1 109 ? -0.705 18.469 -8.828 1 98.88 109 GLN A O 1
ATOM 834 N N . ILE A 1 110 ? -1.634 19.703 -10.484 1 98.94 110 ILE A N 1
ATOM 835 C CA . ILE A 1 110 ? -2.996 19.234 -10.258 1 98.94 110 ILE A CA 1
ATOM 836 C C . ILE A 1 110 ? -3.127 17.781 -10.727 1 98.94 110 ILE A C 1
ATOM 838 O O . ILE A 1 110 ? -3.6 16.922 -9.984 1 98.94 110 ILE A O 1
ATOM 842 N N . ASP A 1 111 ? -2.645 17.422 -11.914 1 98.69 111 ASP A N 1
ATOM 843 C CA . ASP A 1 111 ? -2.938 16.156 -12.562 1 98.69 111 ASP A CA 1
ATOM 844 C C . ASP A 1 111 ? -2.334 14.984 -11.781 1 98.69 111 ASP A C 1
ATOM 846 O O . ASP A 1 111 ? -3.002 13.977 -11.547 1 98.69 111 ASP A O 1
AT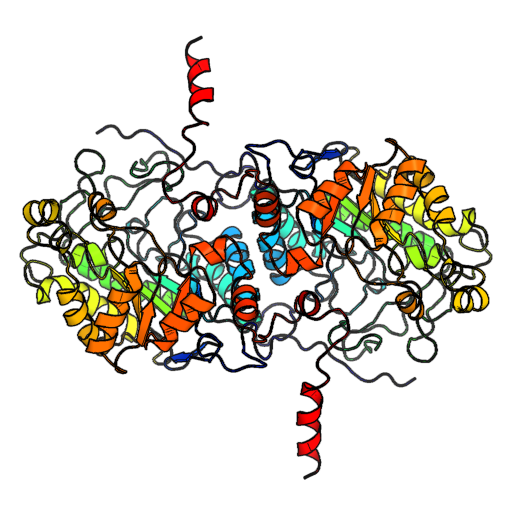OM 850 N N . PRO A 1 112 ? -1.039 15.109 -11.305 1 98.69 112 PRO A N 1
ATOM 851 C CA . PRO A 1 112 ? -0.511 14 -10.508 1 98.69 112 PRO A CA 1
ATOM 852 C C . PRO A 1 112 ? -1.312 13.766 -9.234 1 98.69 112 PRO A C 1
ATOM 854 O O . PRO A 1 112 ? -1.477 12.617 -8.812 1 98.69 112 PRO A O 1
ATOM 857 N N . LEU A 1 113 ? -1.816 14.797 -8.68 1 98.94 113 LEU A N 1
ATOM 858 C CA . LEU A 1 113 ? -2.641 14.664 -7.48 1 98.94 113 LEU A CA 1
ATOM 859 C C . LEU A 1 113 ? -4.012 14.086 -7.824 1 98.94 113 LEU A C 1
ATOM 861 O O . LEU A 1 113 ? -4.57 13.305 -7.055 1 98.94 113 LEU A O 1
ATOM 865 N N . LYS A 1 114 ? -4.523 14.484 -8.961 1 98.81 114 LYS A N 1
ATOM 866 C CA . LYS A 1 114 ? -5.82 13.984 -9.422 1 98.81 114 LYS A CA 1
ATOM 867 C C . LYS A 1 114 ? -5.793 12.469 -9.594 1 98.81 114 LYS A C 1
ATOM 869 O O . LYS A 1 114 ? -6.789 11.797 -9.328 1 98.81 114 LYS A O 1
ATOM 874 N N . ARG A 1 115 ? -4.715 11.961 -10.031 1 98.88 115 ARG A N 1
ATOM 875 C CA . ARG A 1 115 ? -4.57 10.516 -10.172 1 98.88 115 ARG A CA 1
ATOM 876 C C . ARG A 1 115 ? -4.699 9.82 -8.82 1 98.88 115 ARG A C 1
ATOM 878 O O . ARG A 1 115 ? -5.312 8.758 -8.711 1 98.88 115 ARG A O 1
ATOM 885 N N . ILE A 1 116 ? -4.129 10.414 -7.801 1 98.94 116 ILE A N 1
ATOM 886 C CA . ILE A 1 116 ? -4.191 9.852 -6.453 1 98.94 116 ILE A CA 1
ATOM 887 C C . ILE A 1 116 ? -5.629 9.906 -5.938 1 98.94 116 ILE A C 1
ATOM 889 O O . ILE A 1 116 ? -6.129 8.93 -5.375 1 98.94 116 ILE A O 1
ATOM 893 N N . THR A 1 117 ? -6.34 11.008 -6.199 1 98.94 117 THR A N 1
ATOM 894 C CA . THR A 1 117 ? -7.719 11.109 -5.742 1 98.94 117 THR A CA 1
ATOM 895 C C . THR A 1 117 ? -8.625 10.172 -6.535 1 98.94 117 THR A C 1
ATOM 897 O O . THR A 1 117 ? -9.594 9.633 -6 1 98.94 117 THR A O 1
ATOM 900 N N . GLU A 1 118 ? -8.328 10.016 -7.82 1 98.88 118 GLU A N 1
ATOM 901 C CA . GLU A 1 118 ? -9.109 9.047 -8.586 1 98.88 118 GLU A CA 1
ATOM 902 C C . GLU A 1 118 ? -9 7.648 -7.98 1 98.88 118 GLU A C 1
ATOM 904 O O . GLU A 1 118 ? -9.992 6.93 -7.887 1 98.88 118 GLU A O 1
ATOM 909 N N . PHE A 1 119 ? -7.805 7.289 -7.594 1 98.88 119 PHE A N 1
ATOM 910 C CA . PHE A 1 119 ? -7.664 5.984 -6.957 1 98.88 119 PHE A CA 1
ATOM 911 C C . PHE A 1 119 ? -8.484 5.914 -5.676 1 98.88 119 PHE A C 1
ATOM 913 O O . PHE A 1 119 ? -9.188 4.93 -5.438 1 98.88 119 PHE A O 1
ATOM 920 N N . ALA A 1 120 ? -8.32 6.902 -4.824 1 98.88 120 ALA A N 1
ATOM 921 C CA . ALA A 1 120 ? -9.102 6.914 -3.594 1 98.88 120 ALA A CA 1
ATOM 922 C C . ALA A 1 120 ? -10.594 6.73 -3.891 1 98.88 120 ALA A C 1
ATOM 924 O O . ALA A 1 120 ? -11.258 5.895 -3.27 1 98.88 120 ALA A O 1
ATOM 925 N N . HIS A 1 121 ? -11.094 7.438 -4.871 1 98.88 121 HIS A N 1
ATOM 926 C CA . HIS A 1 121 ? -12.508 7.406 -5.211 1 98.88 121 HIS A CA 1
ATOM 927 C C . HIS A 1 121 ? -12.891 6.074 -5.852 1 98.88 121 HIS A C 1
ATOM 929 O O . HIS A 1 121 ? -14.008 5.594 -5.668 1 98.88 121 HIS A O 1
ATOM 935 N N . SER A 1 122 ? -11.953 5.48 -6.578 1 98.69 122 SER A N 1
ATOM 936 C CA . SER A 1 122 ? -12.195 4.152 -7.137 1 98.69 122 SER A CA 1
ATOM 937 C C . SER A 1 122 ? -12.453 3.129 -6.039 1 98.69 122 SER A C 1
ATOM 939 O O . SER A 1 122 ? -13.094 2.102 -6.277 1 98.69 122 SER A O 1
ATOM 941 N N . GLN A 1 123 ? -11.969 3.398 -4.855 1 98.44 123 GLN A N 1
ATOM 942 C CA . GLN A 1 123 ? -12.156 2.533 -3.697 1 98.44 123 GLN A CA 1
ATOM 943 C C . GLN A 1 123 ? -13.266 3.059 -2.791 1 98.44 123 GLN A C 1
ATOM 945 O O . GLN A 1 123 ? -13.43 2.582 -1.666 1 98.44 123 GLN A O 1
ATOM 950 N N . SER A 1 124 ? -13.953 4.066 -3.211 1 98.38 124 SER A N 1
ATOM 951 C CA . SER A 1 124 ? -15.008 4.727 -2.449 1 98.38 124 SER A CA 1
ATOM 952 C C . SER A 1 124 ? -14.469 5.301 -1.143 1 98.38 124 SER A C 1
ATOM 954 O O . SER A 1 124 ? -15.172 5.316 -0.13 1 98.38 124 SER A O 1
ATOM 956 N N . GLN A 1 125 ? -13.234 5.652 -1.141 1 98.62 125 GLN A N 1
ATOM 957 C CA . GLN A 1 125 ? -12.57 6.191 0.042 1 98.62 125 GLN A CA 1
ATOM 958 C C . GLN A 1 125 ? -12.445 7.711 -0.043 1 98.62 125 GLN A C 1
ATOM 960 O O . GLN A 1 125 ? -12.617 8.297 -1.116 1 98.62 125 GLN A O 1
ATOM 965 N N . LYS A 1 126 ? -12.242 8.375 1.123 1 98.88 126 LYS A N 1
ATOM 966 C CA . LYS A 1 126 ? -12.125 9.828 1.203 1 98.88 126 LYS A CA 1
ATOM 967 C C . LYS A 1 126 ? -10.68 10.258 1.439 1 98.88 126 LYS A C 1
ATOM 969 O O . LYS A 1 126 ? -9.953 9.609 2.191 1 98.88 126 LYS A O 1
ATOM 974 N N . ILE A 1 127 ? -10.289 11.32 0.784 1 98.94 127 ILE A N 1
ATOM 975 C CA . ILE A 1 127 ? -8.914 11.797 0.855 1 98.94 127 ILE A CA 1
ATOM 976 C C . ILE A 1 127 ? -8.906 13.32 0.942 1 98.94 127 ILE A C 1
ATOM 978 O O . ILE A 1 127 ? -9.688 13.992 0.265 1 98.94 127 ILE A O 1
ATOM 982 N N . ALA A 1 128 ? -8.102 13.844 1.874 1 98.94 128 ALA A N 1
ATOM 983 C CA . ALA A 1 128 ? -7.883 15.273 2.059 1 98.94 128 ALA A CA 1
ATOM 984 C C . ALA A 1 128 ? -6.438 15.656 1.746 1 98.94 128 ALA A C 1
ATOM 986 O O . ALA A 1 128 ? -5.594 14.781 1.528 1 98.94 128 ALA A O 1
ATOM 987 N N . ILE A 1 129 ? -6.184 16.922 1.629 1 98.94 129 ILE A N 1
ATOM 988 C CA . ILE A 1 129 ? -4.832 17.438 1.433 1 98.94 129 ILE A CA 1
ATOM 989 C C . ILE A 1 129 ? -4.535 18.516 2.473 1 98.94 129 ILE A C 1
ATOM 991 O O . ILE A 1 129 ? -5.41 19.312 2.807 1 98.94 129 ILE A O 1
ATOM 995 N N . GLN A 1 130 ? -3.367 18.469 2.982 1 98.94 130 GLN A N 1
ATOM 996 C CA . GLN A 1 130 ? -2.953 19.484 3.941 1 98.94 130 GLN A CA 1
ATOM 997 C C . GLN A 1 130 ? -2.193 20.625 3.248 1 98.94 130 GLN A C 1
ATOM 999 O O . GLN A 1 130 ? -1.112 20.406 2.697 1 98.94 130 GLN A O 1
ATOM 1004 N N . LEU A 1 131 ? -2.74 21.797 3.244 1 99 131 LEU A N 1
ATOM 1005 C CA . LEU A 1 131 ? -2.074 22.984 2.707 1 99 131 LEU A CA 1
ATOM 1006 C C . LEU A 1 131 ? -1.201 23.641 3.768 1 99 131 LEU A C 1
ATOM 1008 O O . LEU A 1 131 ? -1.643 23.844 4.902 1 99 131 LEU A O 1
ATOM 1012 N N . ALA A 1 132 ? 0.046 23.953 3.33 1 98.88 132 ALA A N 1
ATOM 1013 C CA . ALA A 1 132 ? 1.013 24.328 4.355 1 98.88 132 ALA A CA 1
ATOM 1014 C C . ALA A 1 132 ? 2.027 25.328 3.809 1 98.88 132 ALA A C 1
ATOM 1016 O O . ALA A 1 132 ? 2.104 25.547 2.598 1 98.88 132 ALA A O 1
ATOM 1017 N N . HIS A 1 133 ? 2.682 25.984 4.664 1 98.94 133 HIS A N 1
ATOM 1018 C CA . HIS A 1 133 ? 3.871 26.812 4.453 1 98.94 133 HIS A CA 1
ATOM 1019 C C . HIS A 1 133 ? 4.859 26.641 5.602 1 98.94 133 HIS A C 1
ATOM 1021 O O . HIS A 1 133 ? 4.492 26.781 6.77 1 98.94 133 HIS A O 1
ATOM 1027 N N . SER A 1 134 ? 6.133 26.469 5.254 1 98.62 134 SER A N 1
ATOM 1028 C CA . SER A 1 134 ? 7.094 26.031 6.258 1 98.62 134 SER A CA 1
ATOM 1029 C C . SER A 1 134 ? 7.605 27.203 7.082 1 98.62 134 SER A C 1
ATOM 1031 O O . SER A 1 134 ? 8.102 27.016 8.195 1 98.62 134 SER A O 1
ATOM 1033 N N . GLY A 1 135 ? 7.527 28.469 6.504 1 98.62 135 GLY A N 1
ATOM 1034 C CA . GLY A 1 135 ? 8.086 29.625 7.191 1 98.62 135 GLY A CA 1
ATOM 1035 C C . GLY A 1 135 ? 9.562 29.484 7.492 1 98.62 135 GLY A C 1
ATOM 1036 O O . GLY A 1 135 ? 10.359 29.172 6.598 1 98.62 135 GLY A O 1
ATOM 1037 N N . ARG A 1 136 ? 9.953 29.719 8.664 1 97.94 136 ARG A N 1
ATOM 1038 C CA . ARG A 1 136 ? 11.359 29.781 9.047 1 97.94 136 ARG A CA 1
ATOM 1039 C C . ARG A 1 136 ? 11.992 28.391 9.055 1 97.94 136 ARG A C 1
ATOM 1041 O O . ARG A 1 136 ? 13.203 28.266 9.227 1 97.94 136 ARG A O 1
ATOM 1048 N N . LYS A 1 137 ? 11.195 27.344 8.852 1 97.25 137 LYS A N 1
ATOM 1049 C CA . LYS A 1 137 ? 11.703 25.969 8.812 1 97.25 137 LYS A CA 1
ATOM 1050 C C . LYS A 1 137 ? 11.914 25.5 7.375 1 97.25 137 LYS A C 1
ATOM 1052 O O . LYS A 1 137 ? 12.102 24.312 7.129 1 97.25 137 LYS A O 1
ATOM 1057 N N . GLY A 1 138 ? 11.875 26.453 6.457 1 97.69 138 GLY A N 1
ATOM 1058 C CA . GLY A 1 138 ? 12.078 26.125 5.051 1 97.69 138 GLY A CA 1
ATOM 1059 C C . GLY A 1 138 ? 13.531 25.859 4.703 1 97.69 138 GLY A C 1
ATOM 1060 O O . GLY A 1 138 ? 14.43 26.188 5.473 1 97.69 138 GLY A O 1
ATOM 1061 N N . SER A 1 139 ? 13.719 25.219 3.584 1 97.62 139 SER A N 1
ATOM 1062 C CA . SER A 1 139 ? 15.016 24.875 3.014 1 97.62 139 SER A CA 1
ATOM 1063 C C . SER A 1 139 ? 15.812 23.969 3.938 1 97.62 139 SER A C 1
ATOM 1065 O O . SER A 1 139 ? 17.031 24.078 4.051 1 97.62 139 SER A O 1
ATOM 1067 N N . ALA A 1 140 ? 15.117 23.109 4.613 1 96.88 140 ALA A N 1
ATOM 1068 C CA . ALA A 1 140 ? 15.75 22.062 5.41 1 96.88 140 ALA A CA 1
ATOM 1069 C C . ALA A 1 140 ? 16.094 20.844 4.551 1 96.88 140 ALA A C 1
ATOM 1071 O O . ALA A 1 140 ? 15.703 20.781 3.383 1 96.88 140 ALA A O 1
ATOM 1072 N N . VAL A 1 141 ? 16.922 19.984 5.094 1 96.31 141 VAL A N 1
ATOM 1073 C CA . VAL A 1 141 ? 17.094 18.688 4.473 1 96.31 141 VAL A CA 1
ATOM 1074 C C . VAL A 1 141 ? 16.141 17.672 5.113 1 96.31 141 VAL A C 1
ATOM 1076 O O . VAL A 1 141 ? 15.586 17.922 6.184 1 96.31 141 VAL A O 1
ATOM 1079 N N . ALA A 1 142 ? 15.906 16.578 4.434 1 96.06 142 ALA A N 1
ATOM 1080 C CA . ALA A 1 142 ? 15.031 15.539 4.98 1 96.06 142 ALA A CA 1
ATOM 1081 C C . ALA A 1 142 ? 15.508 15.094 6.359 1 96.06 142 ALA A C 1
ATOM 1083 O O . ALA A 1 142 ? 16.719 15 6.605 1 96.06 142 ALA A O 1
ATOM 1084 N N . PRO A 1 143 ? 14.57 14.727 7.203 1 93.31 143 PRO A N 1
ATOM 1085 C CA . PRO A 1 143 ? 14.906 14.461 8.602 1 93.31 143 PRO A CA 1
ATOM 1086 C C . PRO A 1 143 ? 15.852 13.273 8.766 1 93.31 143 PRO A C 1
ATOM 1088 O O . PRO A 1 143 ? 16.594 13.203 9.75 1 93.31 143 PRO A O 1
ATOM 1091 N N . TRP A 1 144 ? 15.844 12.312 7.797 1 92.81 144 TRP A N 1
ATOM 1092 C CA . TRP A 1 144 ? 16.734 11.164 7.93 1 92.81 144 TRP A CA 1
ATOM 1093 C C . TRP A 1 144 ? 18.172 11.539 7.582 1 92.81 144 TRP A C 1
ATOM 1095 O O . TRP A 1 144 ? 19.109 10.781 7.863 1 92.81 144 TRP A O 1
ATOM 1105 N N . LEU A 1 145 ? 18.375 12.719 7.012 1 94.62 145 LEU A N 1
ATOM 1106 C CA . LEU A 1 145 ? 19.719 13.203 6.688 1 94.62 145 LEU A CA 1
ATOM 1107 C C . LEU A 1 145 ? 20.281 14.023 7.836 1 94.62 145 LEU A C 1
ATOM 1109 O O . LEU A 1 145 ? 21.469 13.922 8.148 1 94.62 145 LEU A O 1
ATOM 1113 N N . SER A 1 146 ? 19.484 14.836 8.375 1 92.69 146 SER A N 1
ATOM 1114 C CA . SER A 1 146 ? 19.844 15.695 9.492 1 92.69 146 SER A CA 1
ATOM 1115 C C . SER A 1 146 ? 18.609 16.25 10.195 1 92.69 146 SER A C 1
ATOM 1117 O O . SER A 1 146 ? 17.609 16.531 9.547 1 92.69 146 SER A O 1
ATOM 1119 N N . ILE A 1 147 ? 18.734 16.516 11.406 1 85.62 147 ILE A N 1
ATOM 1120 C CA . ILE A 1 147 ? 17.609 17.016 12.203 1 85.62 147 ILE A CA 1
ATOM 1121 C C . ILE A 1 147 ? 17.375 18.5 11.883 1 85.62 147 ILE A C 1
ATOM 1123 O O . ILE A 1 147 ? 16.25 18.969 11.93 1 85.62 147 ILE A O 1
ATOM 1127 N N . ASN A 1 148 ? 18.469 19.203 11.586 1 88.12 148 ASN A N 1
ATOM 1128 C CA . ASN A 1 148 ? 18.25 20.641 11.508 1 88.12 148 ASN A CA 1
ATOM 1129 C C . ASN A 1 148 ? 19.156 21.297 10.469 1 88.12 148 ASN A C 1
ATOM 1131 O O . ASN A 1 148 ? 19.25 22.531 10.406 1 88.12 148 ASN A O 1
ATOM 1135 N N . ALA A 1 149 ? 19.812 20.5 9.648 1 92.38 149 ALA A N 1
ATOM 1136 C CA . ALA A 1 149 ? 20.656 21.094 8.625 1 92.38 149 ALA A CA 1
ATOM 1137 C C . ALA A 1 149 ? 19.828 21.766 7.531 1 92.38 149 ALA A C 1
ATOM 1139 O O . ALA A 1 149 ? 18.656 21.422 7.344 1 92.38 149 ALA A O 1
ATOM 1140 N N . MET A 1 150 ? 20.469 22.656 6.906 1 95.5 150 MET A N 1
ATOM 1141 C CA . MET A 1 150 ? 19.797 23.391 5.832 1 95.5 150 MET A CA 1
ATOM 1142 C C . MET A 1 150 ? 20.219 22.844 4.469 1 95.5 150 MET A C 1
ATOM 1144 O O . MET A 1 150 ? 21.375 22.469 4.273 1 95.5 150 MET A O 1
ATOM 1148 N N . ALA A 1 151 ? 19.297 22.812 3.584 1 97.06 151 ALA A N 1
ATOM 1149 C CA . ALA A 1 151 ? 19.609 22.547 2.182 1 97.06 151 ALA A CA 1
ATOM 1150 C C . ALA A 1 151 ? 20.156 23.797 1.496 1 97.06 151 ALA A C 1
ATOM 1152 O O . ALA A 1 151 ? 19.484 24.828 1.46 1 97.06 151 ALA A O 1
ATOM 1153 N N . VAL A 1 152 ? 21.297 23.719 0.924 1 96.75 152 VAL A N 1
ATOM 1154 C CA . VAL A 1 152 ? 21.922 24.828 0.21 1 96.75 152 VAL A CA 1
ATOM 1155 C C . VAL A 1 152 ? 21.453 24.844 -1.242 1 96.75 152 VAL A C 1
ATOM 1157 O O . VAL A 1 152 ? 20.75 23.922 -1.681 1 96.75 152 VAL A O 1
ATOM 1160 N N . LYS A 1 153 ? 21.812 25.859 -1.969 1 96.88 153 LYS A N 1
ATOM 1161 C CA . LYS A 1 153 ? 21.328 26.062 -3.336 1 96.88 153 LYS A CA 1
ATOM 1162 C C . LYS A 1 153 ? 21.797 24.938 -4.25 1 96.88 153 LYS A C 1
ATOM 1164 O O . LYS A 1 153 ? 21.078 24.516 -5.16 1 96.88 153 LYS A O 1
ATOM 1169 N N . GLU A 1 154 ? 22.938 24.391 -4.023 1 96.38 154 GLU A N 1
ATOM 1170 C CA . GLU A 1 154 ? 23.547 23.359 -4.848 1 96.38 154 GLU A CA 1
ATOM 1171 C C . GLU A 1 154 ? 22.719 22.078 -4.84 1 96.38 154 GLU A C 1
ATOM 1173 O O . GLU A 1 154 ? 22.812 21.266 -5.758 1 96.38 154 GLU A O 1
ATOM 1178 N N . VAL A 1 155 ? 21.859 21.938 -3.809 1 97.12 155 VAL A N 1
ATOM 1179 C CA . VAL A 1 155 ? 21.047 20.734 -3.719 1 97.12 155 VAL A CA 1
ATOM 1180 C C . VAL A 1 155 ? 19.562 21.109 -3.775 1 97.12 155 VAL A C 1
ATOM 1182 O O . VAL A 1 155 ? 18.719 20.359 -3.283 1 97.12 155 VAL A O 1
ATOM 1185 N N . GLY A 1 156 ? 19.281 22.266 -4.273 1 97.31 156 GLY A N 1
ATOM 1186 C CA . GLY A 1 156 ? 17.922 22.672 -4.559 1 97.31 156 GLY A CA 1
ATOM 1187 C C . GLY A 1 156 ? 17.297 23.5 -3.447 1 97.31 156 GLY A C 1
ATOM 1188 O O . GLY A 1 156 ? 16.125 23.844 -3.516 1 97.31 156 GLY A O 1
ATOM 1189 N N . GLY A 1 157 ? 18.078 23.875 -2.387 1 97.56 157 GLY A N 1
ATOM 1190 C CA . GLY A 1 157 ? 17.578 24.703 -1.298 1 97.56 157 GLY A CA 1
ATOM 1191 C C . GLY A 1 157 ? 17.453 26.172 -1.66 1 97.56 157 GLY A C 1
ATOM 1192 O O . GLY A 1 157 ? 17.828 26.562 -2.766 1 97.56 157 GLY A O 1
ATOM 1193 N N . TRP A 1 158 ? 16.891 26.906 -0.797 1 97.62 158 TRP A N 1
ATOM 1194 C CA . TRP A 1 158 ? 16.703 28.344 -0.959 1 97.62 158 TRP A CA 1
ATOM 1195 C C . TRP A 1 158 ? 16.953 29.078 0.355 1 97.62 158 TRP A C 1
ATOM 1197 O O . TRP A 1 158 ? 16.094 29.844 0.812 1 97.62 158 TRP A O 1
ATOM 1207 N N . PRO A 1 159 ? 18.109 28.984 0.932 1 95.25 159 PRO A N 1
ATOM 1208 C CA . PRO A 1 159 ? 18.375 29.516 2.268 1 95.25 159 PRO A CA 1
ATOM 1209 C C . PRO A 1 159 ? 18.219 31.031 2.346 1 95.25 159 PRO A C 1
ATOM 1211 O O . PRO A 1 159 ? 17.938 31.578 3.42 1 95.25 159 PRO A O 1
ATOM 1214 N N . ASP A 1 160 ? 18.281 31.719 1.235 1 94.12 160 ASP A N 1
ATOM 1215 C CA . ASP A 1 160 ? 18.234 33.188 1.244 1 94.12 160 ASP A CA 1
ATOM 1216 C C . ASP A 1 160 ? 16.812 33.688 1.011 1 94.12 160 ASP A C 1
ATOM 1218 O O . ASP A 1 160 ? 16.578 34.906 0.967 1 94.12 160 ASP A O 1
ATOM 1222 N N . GLU A 1 161 ? 15.883 32.719 0.868 1 97.31 161 GLU A N 1
ATOM 1223 C CA . GLU A 1 161 ? 14.523 33.156 0.521 1 97.31 161 GLU A CA 1
ATOM 1224 C C . GLU A 1 161 ? 13.531 32.75 1.603 1 97.31 161 GLU A C 1
ATOM 1226 O O . GLU A 1 161 ? 12.32 32.875 1.421 1 97.31 161 GLU A O 1
ATOM 1231 N N . ILE A 1 162 ? 14.07 32.281 2.715 1 97.69 162 ILE A N 1
ATOM 1232 C CA . ILE A 1 162 ? 13.219 31.844 3.811 1 97.69 162 ILE A CA 1
ATOM 1233 C C . ILE A 1 162 ? 12.484 33.031 4.414 1 97.69 162 ILE A C 1
ATOM 1235 O O . ILE A 1 162 ? 13.07 34.125 4.586 1 97.69 162 ILE A O 1
ATOM 1239 N N . VAL A 1 163 ? 11.203 32.844 4.738 1 98.69 163 VAL A N 1
ATOM 1240 C CA . VAL A 1 163 ? 10.383 33.938 5.258 1 98.69 163 VAL A CA 1
ATOM 1241 C C . VAL A 1 163 ? 9.75 33.531 6.582 1 98.69 163 VAL A C 1
ATOM 1243 O O . VAL A 1 163 ? 9.625 32.344 6.875 1 98.69 163 VAL A O 1
ATOM 1246 N N . ALA A 1 164 ? 9.367 34.469 7.406 1 98.81 164 ALA A N 1
ATOM 1247 C CA . ALA A 1 164 ? 8.734 34.25 8.703 1 98.81 164 ALA A CA 1
ATOM 1248 C C . ALA A 1 164 ? 8.016 35.5 9.188 1 98.81 164 ALA A C 1
ATOM 1250 O O . ALA A 1 164 ? 8.086 36.562 8.547 1 98.81 164 ALA A O 1
ATOM 1251 N N . PRO A 1 165 ? 7.199 35.344 10.242 1 98.81 165 PRO A N 1
ATOM 1252 C CA . PRO A 1 165 ? 6.594 36.562 10.805 1 98.81 165 PRO A CA 1
ATOM 1253 C C . PRO A 1 165 ? 7.637 37.562 11.289 1 98.81 165 PRO A C 1
ATOM 1255 O O . PRO A 1 165 ? 7.395 38.781 11.242 1 98.81 165 PRO A O 1
ATOM 1258 N N . SER A 1 166 ? 8.75 37.094 11.789 1 98.62 166 SER A N 1
ATOM 1259 C CA . SER A 1 166 ? 9.836 37.906 12.297 1 98.62 166 SER A CA 1
ATOM 1260 C C . SER A 1 166 ? 11.195 37.312 11.945 1 98.62 166 SER A C 1
ATOM 1262 O O . SER A 1 166 ? 11.297 36.156 11.555 1 98.62 166 SER A O 1
ATOM 1264 N N . ALA A 1 167 ? 12.227 38.188 12.047 1 98.06 167 ALA A N 1
ATOM 1265 C CA . ALA A 1 167 ? 13.594 37.781 11.75 1 98.06 167 ALA A CA 1
ATOM 1266 C C . ALA A 1 167 ? 14.188 36.969 12.914 1 98.06 167 ALA A C 1
ATOM 1268 O O . ALA A 1 167 ? 15.195 37.375 13.5 1 98.06 167 ALA A O 1
ATOM 1269 N N . VAL A 1 168 ? 13.594 35.875 13.258 1 97 168 VAL A N 1
ATOM 1270 C CA . VAL A 1 168 ? 14.016 34.938 14.305 1 97 168 VAL A CA 1
ATOM 1271 C C . VAL A 1 168 ? 14.25 33.562 13.719 1 97 168 VAL A C 1
ATOM 1273 O O . VAL A 1 168 ? 13.305 32.906 13.266 1 97 168 VAL A O 1
ATOM 1276 N N . PRO A 1 169 ? 15.492 33.094 13.656 1 95.69 169 PRO A N 1
ATOM 1277 C CA . PRO A 1 169 ? 15.734 31.781 13.102 1 95.69 169 PRO A CA 1
ATOM 1278 C C . PRO A 1 169 ? 15.195 30.656 13.984 1 95.69 169 PRO A C 1
ATOM 1280 O O . PRO A 1 169 ? 14.953 30.875 15.18 1 95.69 169 PRO A O 1
ATOM 1283 N N . GLN A 1 170 ? 14.906 29.5 13.391 1 94.81 170 GLN A N 1
ATOM 1284 C CA . GLN A 1 170 ? 14.461 28.344 14.164 1 94.81 170 GLN A CA 1
ATOM 1285 C C . GLN A 1 170 ? 15.461 28 15.266 1 94.81 170 GLN A C 1
ATOM 1287 O O . GLN A 1 170 ? 15.07 27.703 16.391 1 94.81 170 GLN A O 1
ATOM 1292 N N . GLU A 1 171 ? 16.672 27.984 14.922 1 92.19 171 GLU A N 1
ATOM 1293 C CA . GLU A 1 171 ? 17.781 27.797 15.852 1 92.19 171 GLU A CA 1
ATOM 1294 C C . GLU A 1 171 ? 18.953 28.719 15.516 1 92.19 171 GLU A C 1
ATOM 1296 O O . GLU A 1 171 ? 19.516 28.625 14.43 1 92.19 171 GLU A O 1
ATOM 1301 N N . GLU A 1 172 ? 19.297 29.5 16.484 1 91.06 172 GLU A N 1
ATOM 1302 C CA . GLU A 1 172 ? 20.391 30.453 16.297 1 91.06 172 GLU A CA 1
ATOM 1303 C C . GLU A 1 172 ? 21.703 29.734 15.992 1 91.06 172 GLU A C 1
ATOM 1305 O O . GLU A 1 172 ? 22.031 28.75 16.656 1 91.06 172 GLU A O 1
ATOM 1310 N N . GLY A 1 173 ? 22.375 30.172 14.984 1 87.88 173 GLY A N 1
ATOM 1311 C CA . GLY A 1 173 ? 23.672 29.594 14.648 1 87.88 173 GLY A CA 1
ATOM 1312 C C . GLY A 1 173 ? 23.578 28.406 13.719 1 87.88 173 GLY A C 1
ATOM 1313 O O . GLY A 1 173 ? 24.594 27.953 13.18 1 87.88 173 GLY A O 1
ATOM 1314 N N . VAL A 1 174 ? 22.391 27.953 13.492 1 87.75 174 VAL A N 1
ATOM 1315 C CA . VAL A 1 174 ? 22.203 26.781 12.633 1 87.75 174 VAL A CA 1
ATOM 1316 C C . VAL A 1 174 ? 21.391 27.172 11.398 1 87.75 174 VAL A C 1
ATOM 1318 O O . VAL A 1 174 ? 21.828 26.953 10.266 1 87.75 174 VAL A O 1
ATOM 1321 N N . ASN A 1 175 ? 20.312 27.812 11.625 1 93.31 175 ASN A N 1
ATOM 1322 C CA . ASN A 1 175 ? 19.406 28.172 10.531 1 93.31 175 ASN A CA 1
ATOM 1323 C C . ASN A 1 175 ? 19.578 29.641 10.125 1 93.31 175 ASN A C 1
ATOM 1325 O O . ASN A 1 175 ? 19.953 30.484 10.945 1 93.31 175 ASN A O 1
ATOM 1329 N N . THR A 1 176 ? 19.344 29.875 8.93 1 93.69 176 THR A N 1
ATOM 1330 C CA . THR A 1 176 ? 19.406 31.234 8.406 1 93.69 176 THR A CA 1
ATOM 1331 C C . THR A 1 176 ? 18.328 32.125 9.047 1 93.69 176 THR A C 1
ATOM 1333 O O . THR A 1 176 ? 17.234 31.641 9.344 1 93.69 176 THR A O 1
ATOM 1336 N N . ILE A 1 177 ? 18.688 33.375 9.281 1 96.69 177 ILE A N 1
ATOM 1337 C CA . ILE A 1 177 ? 17.688 34.344 9.727 1 96.69 177 ILE A CA 1
ATOM 1338 C C . ILE A 1 177 ? 16.688 34.594 8.609 1 96.69 177 ILE A C 1
ATOM 1340 O O . ILE A 1 177 ? 17.062 35.031 7.516 1 96.69 177 ILE A O 1
ATOM 1344 N N . PRO A 1 178 ? 15.461 34.281 8.812 1 98.12 178 PRO A N 1
ATOM 1345 C CA . PRO A 1 178 ? 14.469 34.469 7.754 1 98.12 178 PRO A CA 1
ATOM 1346 C C . PRO A 1 178 ? 14.148 35.938 7.48 1 98.12 178 PRO A C 1
ATOM 1348 O O . PRO A 1 178 ? 14.414 36.781 8.32 1 98.12 178 PRO A O 1
ATOM 1351 N N . LYS A 1 179 ? 13.68 36.188 6.293 1 98.19 179 LYS A N 1
ATOM 1352 C CA . LYS A 1 179 ? 13.141 37.5 5.969 1 98.19 179 LYS A CA 1
ATOM 1353 C C . LYS A 1 179 ? 11.766 37.688 6.598 1 98.19 179 LYS A C 1
ATOM 1355 O O . LYS A 1 179 ? 10.914 36.812 6.535 1 98.19 179 LYS A O 1
ATOM 1360 N N . THR A 1 180 ? 11.57 38.812 7.234 1 98.69 180 THR A N 1
ATOM 1361 C CA . THR A 1 180 ? 10.266 39.156 7.793 1 98.69 180 THR A CA 1
ATOM 1362 C C . THR A 1 180 ? 9.25 39.406 6.68 1 98.69 180 THR A C 1
ATOM 1364 O O . THR A 1 180 ? 9.492 40.219 5.781 1 98.69 180 THR A O 1
ATOM 1367 N N . LEU A 1 181 ? 8.109 38.75 6.715 1 98.81 181 LEU A N 1
ATOM 1368 C CA . LEU A 1 181 ? 7.043 39 5.746 1 98.81 181 LEU A CA 1
ATOM 1369 C C . LEU A 1 181 ? 6.516 40.406 5.848 1 98.81 181 LEU A C 1
ATOM 1371 O O . LEU A 1 181 ? 6.195 40.875 6.941 1 98.81 181 LEU A O 1
ATOM 1375 N N . THR A 1 182 ? 6.414 41.062 4.688 1 98.5 182 THR A N 1
ATOM 1376 C CA . THR A 1 182 ? 5.754 42.375 4.645 1 98.5 182 THR A CA 1
ATOM 1377 C C . THR A 1 182 ? 4.234 42.188 4.605 1 98.5 182 THR A C 1
ATOM 1379 O O . THR A 1 182 ? 3.73 41.094 4.453 1 98.5 182 THR A O 1
ATOM 1382 N N . LEU A 1 183 ? 3.582 43.312 4.812 1 98.5 183 LEU A N 1
ATOM 1383 C CA . LEU A 1 183 ? 2.129 43.281 4.691 1 98.5 183 LEU A CA 1
ATOM 1384 C C . LEU A 1 183 ? 1.716 42.812 3.297 1 98.5 183 LEU A C 1
ATOM 1386 O O . LEU A 1 183 ? 0.729 42.094 3.143 1 98.5 183 LEU A O 1
ATOM 1390 N N . ASN A 1 184 ? 2.441 43.219 2.291 1 98.5 184 ASN A N 1
ATOM 1391 C CA . ASN A 1 184 ? 2.18 42.781 0.929 1 98.5 184 ASN A CA 1
ATOM 1392 C C . ASN A 1 184 ? 2.426 41.281 0.782 1 98.5 184 ASN A C 1
ATOM 1394 O O . ASN A 1 184 ? 1.673 40.594 0.094 1 98.5 184 ASN A O 1
ATOM 1398 N N . ASP A 1 185 ? 3.52 40.781 1.391 1 98.69 185 ASP A N 1
ATOM 1399 C CA . ASP A 1 185 ? 3.795 39.344 1.381 1 98.69 185 ASP A CA 1
ATOM 1400 C C . ASP A 1 185 ? 2.643 38.562 2 1 98.69 185 ASP A C 1
ATOM 1402 O O . ASP A 1 185 ? 2.275 37.5 1.506 1 98.69 185 ASP A O 1
ATOM 1406 N N . ILE A 1 186 ? 2.102 39.062 3.057 1 98.88 186 ILE A N 1
ATOM 1407 C CA . ILE A 1 186 ? 1.013 38.438 3.775 1 98.88 186 ILE A CA 1
ATOM 1408 C C . ILE A 1 186 ? -0.232 38.375 2.891 1 98.88 186 ILE A C 1
ATOM 1410 O O . ILE A 1 186 ? -0.923 37.344 2.838 1 98.88 186 ILE A O 1
ATOM 1414 N N . GLN A 1 187 ? -0.46 39.469 2.195 1 98.75 187 GLN A N 1
ATOM 1415 C CA . GLN A 1 187 ? -1.588 39.5 1.271 1 98.75 187 GLN A CA 1
ATOM 1416 C C . GLN A 1 187 ? -1.41 38.438 0.177 1 98.75 187 GLN A C 1
ATOM 1418 O O . GLN A 1 187 ? -2.359 37.75 -0.175 1 98.75 187 GLN A O 1
ATOM 1423 N N . GLU A 1 188 ? -0.233 38.344 -0.365 1 98.81 188 GLU A N 1
ATOM 1424 C CA . GLU A 1 188 ? 0.055 37.344 -1.389 1 98.81 188 GLU A CA 1
ATOM 1425 C C . GLU A 1 188 ? -0.088 35.938 -0.834 1 98.81 188 GLU A C 1
ATOM 1427 O O . GLU A 1 188 ? -0.6 35.062 -1.516 1 98.81 188 GLU A O 1
ATOM 1432 N N . LEU A 1 189 ? 0.37 35.75 0.368 1 98.88 189 LEU A N 1
ATOM 1433 C CA . LEU A 1 189 ? 0.256 34.438 1.029 1 98.88 189 LEU A CA 1
ATOM 1434 C C . LEU A 1 189 ? -1.205 34.031 1.149 1 98.88 189 LEU A C 1
ATOM 1436 O O . LEU A 1 189 ? -1.549 32.875 0.863 1 98.88 189 LEU A O 1
ATOM 1440 N N . LYS A 1 190 ? -2.035 34.969 1.599 1 98.94 190 LYS A N 1
ATOM 1441 C CA . LYS A 1 190 ? -3.465 34.688 1.714 1 98.94 190 LYS A CA 1
ATOM 1442 C C . LYS A 1 190 ? -4.051 34.25 0.371 1 98.94 190 LYS A C 1
ATOM 1444 O O . LYS A 1 190 ? -4.809 33.281 0.296 1 98.94 190 LYS A O 1
ATOM 1449 N N . LYS A 1 191 ? -3.668 34.938 -0.641 1 98.81 191 LYS A N 1
ATOM 1450 C CA . LYS A 1 191 ? -4.125 34.625 -1.988 1 98.81 191 LYS A CA 1
ATOM 1451 C C . LYS A 1 191 ? -3.652 33.25 -2.412 1 98.81 191 LYS A C 1
ATOM 1453 O O . LYS A 1 191 ? -4.406 32.469 -3.023 1 98.81 191 LYS A O 1
ATOM 1458 N N . ASP A 1 192 ? -2.457 32.938 -2.105 1 98.94 192 ASP A N 1
ATOM 1459 C CA . ASP A 1 192 ? -1.87 31.656 -2.518 1 98.94 192 ASP A CA 1
ATOM 1460 C C . ASP A 1 192 ? -2.545 30.484 -1.807 1 98.94 192 ASP A C 1
ATOM 1462 O O . ASP A 1 192 ? -2.699 29.406 -2.383 1 98.94 192 ASP A O 1
ATOM 1466 N N . PHE A 1 193 ? -2.93 30.656 -0.54 1 98.94 193 PHE A N 1
ATOM 1467 C CA . PHE A 1 193 ? -3.711 29.625 0.141 1 98.94 193 PHE A CA 1
ATOM 1468 C C . PHE A 1 193 ? -5.039 29.406 -0.57 1 98.94 193 PHE A C 1
ATOM 1470 O O . PHE A 1 193 ? -5.434 28.25 -0.8 1 98.94 193 PHE A O 1
ATOM 1477 N N . ALA A 1 194 ? -5.703 30.469 -0.889 1 98.94 194 ALA A N 1
ATOM 1478 C CA . ALA A 1 194 ? -6.984 30.359 -1.587 1 98.94 194 ALA A CA 1
ATOM 1479 C C . ALA A 1 194 ? -6.812 29.688 -2.939 1 98.94 194 ALA A C 1
ATOM 1481 O O . ALA A 1 194 ? -7.609 28.812 -3.307 1 98.94 194 ALA A O 1
ATOM 1482 N N . GLU A 1 195 ? -5.809 30.047 -3.684 1 98.94 195 GLU A N 1
ATOM 1483 C CA . GLU A 1 195 ? -5.566 29.469 -5 1 98.94 195 GLU A CA 1
ATOM 1484 C C . GLU A 1 195 ? -5.207 27.984 -4.898 1 98.94 195 GLU A C 1
ATOM 1486 O O . GLU A 1 195 ? -5.629 27.172 -5.73 1 98.94 195 GLU A O 1
ATOM 1491 N N . ALA A 1 196 ? -4.41 27.656 -3.908 1 98.94 196 ALA A N 1
ATOM 1492 C CA . ALA A 1 196 ? -4.09 26.25 -3.682 1 98.94 196 ALA A CA 1
ATOM 1493 C C . ALA A 1 196 ? -5.344 25.453 -3.35 1 98.94 196 ALA A C 1
ATOM 1495 O O . ALA A 1 196 ? -5.492 24.312 -3.793 1 98.94 196 ALA A O 1
ATOM 1496 N N . ALA A 1 197 ? -6.203 26.031 -2.562 1 98.94 197 ALA A N 1
ATOM 1497 C CA . ALA A 1 197 ? -7.465 25.375 -2.234 1 98.94 197 ALA A CA 1
ATOM 1498 C C . ALA A 1 197 ? -8.297 25.125 -3.49 1 98.94 197 ALA A C 1
ATOM 1500 O O . ALA A 1 197 ? -8.875 24.047 -3.652 1 98.94 197 ALA A O 1
ATOM 1501 N N . LYS A 1 198 ? -8.352 26.078 -4.371 1 98.94 198 LYS A N 1
ATOM 1502 C CA . LYS A 1 198 ? -9.062 25.906 -5.633 1 98.94 198 LYS A CA 1
ATOM 1503 C C . LYS A 1 198 ? -8.445 24.781 -6.461 1 98.94 198 LYS A C 1
ATOM 1505 O O . LYS A 1 198 ? -9.164 23.984 -7.078 1 98.94 198 LYS A O 1
ATOM 1510 N N . ARG A 1 199 ? -7.133 24.75 -6.484 1 98.94 199 ARG A N 1
ATOM 1511 C CA . ARG A 1 199 ? -6.453 23.672 -7.211 1 98.94 199 ARG A CA 1
ATOM 1512 C C . ARG A 1 199 ? -6.738 22.312 -6.586 1 98.94 199 ARG A C 1
ATOM 1514 O O . ARG A 1 199 ? -6.844 21.312 -7.289 1 98.94 199 ARG A O 1
ATOM 1521 N N . ALA A 1 200 ? -6.828 22.266 -5.246 1 98.94 200 ALA A N 1
ATOM 1522 C CA . ALA A 1 200 ? -7.176 21.031 -4.555 1 98.94 200 ALA A CA 1
ATOM 1523 C C . ALA A 1 200 ? -8.57 20.562 -4.953 1 98.94 200 ALA A C 1
ATOM 1525 O O . ALA A 1 200 ? -8.805 19.359 -5.109 1 98.94 200 ALA A O 1
ATOM 1526 N N . VAL A 1 201 ? -9.508 21.484 -5.082 1 98.94 201 VAL A N 1
ATOM 1527 C CA . VAL A 1 201 ? -10.844 21.141 -5.555 1 98.94 201 VAL A CA 1
ATOM 1528 C C . VAL A 1 201 ? -10.773 20.562 -6.965 1 98.94 201 VAL A C 1
ATOM 1530 O O . VAL A 1 201 ? -11.383 19.531 -7.254 1 98.94 201 VAL A O 1
ATOM 1533 N N . LYS A 1 202 ? -9.969 21.203 -7.82 1 98.94 202 LYS A N 1
ATOM 1534 C CA . LYS A 1 202 ? -9.797 20.719 -9.188 1 98.94 202 LYS A CA 1
ATOM 1535 C C . LYS A 1 202 ? -9.164 19.328 -9.203 1 98.94 202 LYS A C 1
ATOM 1537 O O . LYS A 1 202 ? -9.453 18.531 -10.094 1 98.94 202 LYS A O 1
ATOM 1542 N N . ALA A 1 203 ? -8.352 19.062 -8.227 1 98.94 203 ALA A N 1
ATOM 1543 C CA . ALA A 1 203 ? -7.715 17.75 -8.109 1 98.94 203 ALA A CA 1
ATOM 1544 C C . ALA A 1 203 ? -8.656 16.734 -7.473 1 98.94 203 ALA A C 1
ATOM 1546 O O . ALA A 1 203 ? -8.297 15.562 -7.312 1 98.94 203 ALA A O 1
ATOM 1547 N N . ASN A 1 204 ? -9.867 17.109 -7.055 1 98.81 204 ASN A N 1
ATOM 1548 C CA . ASN A 1 204 ? -10.969 16.266 -6.598 1 98.81 204 ASN A CA 1
ATOM 1549 C C . ASN A 1 204 ? -10.742 15.773 -5.168 1 98.81 204 ASN A C 1
ATOM 1551 O O . ASN A 1 204 ? -11.117 14.656 -4.824 1 98.81 204 ASN A O 1
ATOM 1555 N N . PHE A 1 205 ? -10.031 16.516 -4.348 1 98.94 205 PHE A N 1
ATOM 1556 C CA . PHE A 1 205 ? -9.945 16.188 -2.932 1 98.94 205 PHE A CA 1
ATOM 1557 C C . PHE A 1 205 ? -11.297 16.328 -2.256 1 98.94 205 PHE A C 1
ATOM 1559 O O . PHE A 1 205 ? -12.133 17.125 -2.688 1 98.94 205 PHE A O 1
ATOM 1566 N N . ASP A 1 206 ? -11.492 15.562 -1.151 1 98.94 206 ASP A N 1
ATOM 1567 C CA . ASP A 1 206 ? -12.781 15.555 -0.463 1 98.94 206 ASP A CA 1
ATOM 1568 C C . ASP A 1 206 ? -12.797 16.562 0.676 1 98.94 206 ASP A C 1
ATOM 1570 O O . ASP A 1 206 ? -13.867 16.953 1.16 1 98.94 206 ASP A O 1
ATOM 1574 N N . ALA A 1 207 ? -11.648 16.953 1.137 1 98.94 207 ALA A N 1
ATOM 1575 C CA . ALA A 1 207 ? -11.492 17.891 2.242 1 98.94 207 ALA A CA 1
ATOM 1576 C C . ALA A 1 207 ? -10.141 18.594 2.184 1 98.94 207 ALA A C 1
ATOM 1578 O O . ALA A 1 207 ? -9.242 18.156 1.446 1 98.94 207 ALA A O 1
ATOM 1579 N N . ILE A 1 208 ? -10.023 19.672 2.908 1 98.94 208 ILE A N 1
ATOM 1580 C CA . ILE A 1 208 ? -8.781 20.422 3.014 1 98.94 208 ILE A CA 1
ATOM 1581 C C . ILE A 1 208 ? -8.422 20.625 4.484 1 98.94 208 ILE A C 1
ATOM 1583 O O . ILE A 1 208 ? -9.297 20.938 5.305 1 98.94 208 ILE A O 1
ATOM 1587 N N . GLU A 1 209 ? -7.195 20.391 4.773 1 98.94 209 GLU A N 1
ATOM 1588 C CA . GLU A 1 209 ? -6.672 20.75 6.086 1 98.94 209 GLU A CA 1
ATOM 1589 C C . GLU A 1 209 ? -5.641 21.875 5.984 1 98.94 209 GLU A C 1
ATOM 1591 O O . GLU A 1 209 ? -4.758 21.828 5.125 1 98.94 209 GLU A O 1
ATOM 1596 N N . ILE A 1 210 ? -5.785 22.891 6.793 1 98.94 210 ILE A N 1
ATOM 1597 C CA . ILE A 1 210 ? -4.781 23.938 6.918 1 98.94 210 ILE A CA 1
ATOM 1598 C C . ILE A 1 210 ? -3.822 23.594 8.062 1 98.94 210 ILE A C 1
ATOM 1600 O O . ILE A 1 210 ? -4.258 23.312 9.18 1 98.94 210 ILE A O 1
ATOM 1604 N N . HIS A 1 211 ? -2.535 23.641 7.75 1 98.94 211 HIS A N 1
ATOM 1605 C CA . HIS A 1 211 ? -1.517 23.297 8.734 1 98.94 211 HIS A CA 1
ATOM 1606 C C . HIS A 1 211 ? -1.104 24.5 9.555 1 98.94 211 HIS A C 1
ATOM 1608 O O . HIS A 1 211 ? -0.306 25.328 9.102 1 98.94 211 HIS A O 1
ATOM 1614 N N . ALA A 1 212 ? -1.531 24.609 10.766 1 98.94 212 ALA A N 1
ATOM 1615 C CA . ALA A 1 212 ? -1.176 25.672 11.695 1 98.94 212 ALA A CA 1
ATOM 1616 C C . ALA A 1 212 ? -0.523 25.109 12.953 1 98.94 212 ALA A C 1
ATOM 1618 O O . ALA A 1 212 ? -0.837 25.547 14.07 1 98.94 212 ALA A O 1
ATOM 1619 N N . ALA A 1 213 ? 0.341 24.109 12.742 1 98.62 213 ALA A N 1
ATOM 1620 C CA . ALA A 1 213 ? 0.954 23.406 13.859 1 98.62 213 ALA A CA 1
ATOM 1621 C C . ALA A 1 213 ? 2.447 23.203 13.633 1 98.62 213 ALA A C 1
ATOM 1623 O O . ALA A 1 213 ? 2.98 23.594 12.586 1 98.62 213 ALA A O 1
ATOM 1624 N N . HIS A 1 214 ? 3.156 22.719 14.641 1 97.25 214 HIS A N 1
ATOM 1625 C CA . HIS A 1 214 ? 4.469 22.094 14.594 1 97.25 214 HIS A CA 1
ATOM 1626 C C . HIS A 1 214 ? 5.555 23.094 14.227 1 97.25 214 HIS A C 1
ATOM 1628 O O . HIS A 1 214 ? 6.562 22.734 13.617 1 97.25 214 HIS A O 1
ATOM 1634 N N . GLY A 1 215 ? 5.254 24.375 14.484 1 97.94 215 GLY A N 1
ATOM 1635 C CA . GLY A 1 215 ? 6.273 25.391 14.273 1 97.94 215 GLY A CA 1
ATOM 1636 C C . GLY A 1 215 ? 6.367 25.844 12.836 1 97.94 215 GLY A C 1
ATOM 1637 O O . GLY A 1 215 ? 7.344 26.484 12.445 1 97.94 215 GLY A O 1
ATOM 1638 N N . TYR A 1 216 ? 5.438 25.469 12.031 1 98.5 216 TYR A N 1
ATOM 1639 C CA . TYR A 1 216 ? 5.402 25.984 10.664 1 98.5 216 TYR A CA 1
ATOM 1640 C C . TYR A 1 216 ? 4.723 27.344 10.609 1 98.5 216 TYR A C 1
ATOM 1642 O O . TYR A 1 216 ? 4.359 27.906 11.641 1 98.5 216 TYR A O 1
ATOM 1650 N N . LEU A 1 217 ? 4.586 27.922 9.477 1 98.94 217 LEU A N 1
ATOM 1651 C CA . LEU A 1 217 ? 4.422 29.359 9.32 1 98.94 217 LEU A CA 1
ATOM 1652 C C . LEU A 1 217 ? 3.221 29.859 10.117 1 98.94 217 LEU A C 1
ATOM 1654 O O . LEU A 1 217 ? 3.326 30.844 10.859 1 98.94 217 LEU A O 1
ATOM 1658 N N . LEU A 1 218 ? 2.066 29.188 9.945 1 98.94 218 LEU A N 1
ATOM 1659 C CA . LEU A 1 218 ? 0.874 29.719 10.609 1 98.94 218 LEU A CA 1
ATOM 1660 C C . LEU A 1 218 ? 0.972 29.531 12.117 1 98.94 218 LEU A C 1
ATOM 1662 O O . LEU A 1 218 ? 0.469 30.375 12.875 1 98.94 218 LEU A O 1
ATOM 1666 N N . HIS A 1 219 ? 1.612 28.469 12.586 1 98.88 219 HIS A N 1
ATOM 1667 C CA . HIS A 1 219 ? 1.943 28.359 14 1 98.88 219 HIS A CA 1
ATOM 1668 C C . HIS A 1 219 ? 2.945 29.422 14.422 1 98.88 219 HIS A C 1
ATOM 1670 O O . HIS A 1 219 ? 2.854 29.969 15.531 1 98.88 219 HIS A O 1
ATOM 1676 N N . GLN A 1 220 ? 3.879 29.797 13.562 1 98.88 220 GLN A N 1
ATOM 1677 C CA . GLN A 1 220 ? 4.863 30.828 13.844 1 98.88 220 GLN A CA 1
ATOM 1678 C C . GLN A 1 220 ? 4.184 32.188 14.109 1 98.88 220 GLN A C 1
ATOM 1680 O O . GLN A 1 220 ? 4.648 32.969 14.93 1 98.88 220 GLN A O 1
ATOM 1685 N N . PHE A 1 221 ? 3.123 32.438 13.406 1 98.94 221 PHE A N 1
ATOM 1686 C CA . PHE A 1 221 ? 2.365 33.656 13.648 1 98.94 221 PHE A CA 1
ATOM 1687 C C . PHE A 1 221 ? 1.643 33.594 14.992 1 98.94 221 PHE A C 1
ATOM 1689 O O . PHE A 1 221 ? 1.492 34.594 15.68 1 98.94 221 PHE A O 1
ATOM 1696 N N . LEU A 1 222 ? 1.17 32.406 15.398 1 98.88 222 LEU A N 1
ATOM 1697 C CA . LEU A 1 222 ? 0.407 32.25 16.625 1 98.88 222 LEU A CA 1
ATOM 1698 C C . LEU A 1 222 ? 1.294 32.438 17.844 1 98.88 222 LEU A C 1
ATOM 1700 O O . LEU A 1 222 ? 0.877 33.062 18.828 1 98.88 222 LEU A O 1
ATOM 1704 N N . SER A 1 223 ? 2.504 31.938 17.844 1 98.75 223 SER A N 1
ATOM 1705 C CA . SER A 1 223 ? 3.361 31.891 19.031 1 98.75 223 SER A CA 1
ATOM 1706 C C . SER A 1 223 ? 4.207 33.156 19.156 1 98.75 223 SER A C 1
ATOM 1708 O O . SER A 1 223 ? 4.918 33.531 18.219 1 98.75 223 SER A O 1
ATOM 1710 N N . PRO A 1 224 ? 4.234 33.75 20.312 1 97.81 224 PRO A N 1
ATOM 1711 C CA . PRO A 1 224 ? 5.098 34.906 20.516 1 97.81 224 PRO A CA 1
ATOM 1712 C C . PRO A 1 224 ? 6.582 34.562 20.5 1 97.81 224 PRO A C 1
ATOM 1714 O O . PRO A 1 224 ? 7.434 35.438 20.453 1 97.81 224 PRO A O 1
ATOM 1717 N N . VAL A 1 225 ? 6.867 33.281 20.531 1 96.81 225 VAL A N 1
ATOM 1718 C CA . VAL A 1 225 ? 8.25 32.812 20.469 1 96.81 225 VAL A CA 1
ATOM 1719 C C . VAL A 1 225 ? 8.859 33.188 19.125 1 96.81 225 VAL A C 1
ATOM 1721 O O . VAL A 1 225 ? 10.039 33.531 19.031 1 96.81 225 VAL A O 1
ATOM 1724 N N . SER A 1 226 ? 8.062 33.156 18.094 1 97.88 226 SER A N 1
ATOM 1725 C CA . SER A 1 226 ? 8.555 33.375 16.75 1 97.88 226 SER A CA 1
ATOM 1726 C C . SER A 1 226 ? 7.965 34.656 16.141 1 97.88 226 SER A C 1
ATOM 1728 O O . SER A 1 226 ? 8.453 35.125 15.117 1 97.88 226 SER A O 1
ATOM 1730 N N . ASN A 1 227 ? 6.891 35.125 16.672 1 98.69 227 ASN A N 1
ATOM 1731 C CA . ASN A 1 227 ? 6.215 36.344 16.172 1 98.69 227 ASN A CA 1
ATOM 1732 C C . ASN A 1 227 ? 6.469 37.531 17.062 1 98.69 227 ASN A C 1
ATOM 1734 O O . ASN A 1 227 ? 5.785 37.719 18.078 1 98.69 227 ASN A O 1
ATOM 1738 N N . ARG A 1 228 ? 7.305 38.406 16.562 1 97.81 228 ARG A N 1
ATOM 1739 C CA . ARG A 1 228 ? 7.672 39.594 17.312 1 97.81 228 ARG A CA 1
ATOM 1740 C C . ARG A 1 228 ? 7.191 40.875 16.609 1 97.81 228 ARG A C 1
ATOM 1742 O O . ARG A 1 228 ? 7.746 41.938 16.812 1 97.81 228 ARG A O 1
ATOM 1749 N N . ARG A 1 229 ? 6.277 40.656 15.789 1 98.38 229 ARG A N 1
ATOM 1750 C CA . ARG A 1 229 ? 5.715 41.781 15.047 1 98.38 229 ARG A CA 1
ATOM 1751 C C . ARG A 1 229 ? 5.008 42.75 15.984 1 98.38 229 ARG A C 1
ATOM 1753 O O . ARG A 1 229 ? 4.555 42.344 17.062 1 98.38 229 ARG A O 1
ATOM 1760 N N . ILE A 1 230 ? 4.863 43.969 15.508 1 97.38 230 ILE A N 1
ATOM 1761 C CA . ILE A 1 230 ? 4.199 45 16.312 1 97.38 230 ILE A CA 1
ATOM 1762 C C . ILE A 1 230 ? 3.012 45.562 15.539 1 97.38 230 ILE A C 1
ATOM 1764 O O . ILE A 1 230 ? 2.385 46.531 15.977 1 97.38 230 ILE A O 1
ATOM 1768 N N . ASP A 1 231 ? 2.699 45.031 14.445 1 98.12 231 ASP A N 1
ATOM 1769 C CA . ASP A 1 231 ? 1.574 45.469 13.633 1 98.12 231 ASP A CA 1
ATOM 1770 C C . ASP A 1 231 ? 0.337 44.625 13.883 1 98.12 231 ASP A C 1
ATOM 1772 O O . ASP A 1 231 ? 0.201 44 14.945 1 98.12 231 ASP A O 1
ATOM 1776 N N . GLN A 1 232 ? -0.555 44.562 12.938 1 98.5 232 GLN A N 1
ATOM 1777 C CA . GLN A 1 232 ? -1.86 43.938 13.125 1 98.5 232 GLN A CA 1
ATOM 1778 C C . GLN A 1 232 ? -1.749 42.438 13.102 1 98.5 232 GLN A C 1
ATOM 1780 O O . GLN A 1 232 ? -2.734 41.719 13.328 1 98.5 232 GLN A O 1
ATOM 1785 N N . TYR A 1 233 ? -0.542 41.875 12.906 1 98.81 233 TYR A N 1
ATOM 1786 C CA . TYR A 1 233 ? -0.378 40.438 12.844 1 98.81 233 TYR A CA 1
ATOM 1787 C C . TYR A 1 233 ? 0.535 39.938 13.953 1 98.81 233 TYR A C 1
ATOM 1789 O O . TYR A 1 233 ? 0.986 38.781 13.93 1 98.81 233 TYR A O 1
ATOM 1797 N N . GLY A 1 234 ? 0.882 40.781 14.984 1 98.06 234 GLY A N 1
ATOM 1798 C CA . GLY A 1 234 ? 1.701 40.344 16.109 1 98.06 234 GLY A CA 1
ATOM 1799 C C . GLY A 1 234 ? 1.356 41.094 17.391 1 98.06 234 GLY A C 1
ATOM 1800 O O . GLY A 1 234 ? 0.548 42.031 17.391 1 98.06 234 GLY A O 1
ATOM 1801 N N . GLY A 1 235 ? 1.934 40.656 18.5 1 97.38 235 GLY A N 1
ATOM 1802 C CA . GLY A 1 235 ? 1.686 41.281 19.797 1 97.38 235 GLY A CA 1
ATOM 1803 C C . GLY A 1 235 ? 0.533 40.625 20.547 1 97.38 235 GLY A C 1
ATOM 1804 O O . GLY A 1 235 ? 0.701 39.562 21.172 1 97.38 235 GLY A O 1
ATOM 1805 N N . SER A 1 236 ? -0.708 41.156 20.375 1 98.12 236 SER A N 1
ATOM 1806 C CA . SER A 1 236 ? -1.874 40.656 21.109 1 98.12 236 SER A CA 1
ATOM 1807 C C . SER A 1 236 ? -2.342 39.312 20.547 1 98.12 236 SER A C 1
ATOM 1809 O O . SER A 1 236 ? -2.008 38.969 19.406 1 98.12 236 SER A O 1
ATOM 1811 N N . PHE A 1 237 ? -3.084 38.562 21.375 1 98.5 237 PHE A N 1
ATOM 1812 C CA . PHE A 1 237 ? -3.701 37.312 20.938 1 98.5 237 PHE A CA 1
ATOM 1813 C C . PHE A 1 237 ? -4.504 37.531 19.656 1 98.5 237 PHE A C 1
ATOM 1815 O O . PHE A 1 237 ? -4.359 36.75 18.703 1 98.5 237 PHE A O 1
ATOM 1822 N N . GLU A 1 238 ? -5.258 38.625 19.625 1 98.69 238 GLU A N 1
ATOM 1823 C CA . GLU A 1 238 ? -6.121 38.906 18.484 1 98.69 238 GLU A CA 1
ATOM 1824 C C . GLU A 1 238 ? -5.301 39.125 17.203 1 98.69 238 GLU A C 1
ATOM 1826 O O . GLU A 1 238 ? -5.684 38.656 16.141 1 98.69 238 GLU A O 1
ATOM 1831 N N . ASN A 1 239 ? -4.18 39.781 17.359 1 98.75 239 ASN A N 1
ATOM 1832 C CA . ASN A 1 239 ? -3.332 40.062 16.203 1 98.75 239 ASN A CA 1
ATOM 1833 C C . ASN A 1 239 ? -2.607 38.812 15.727 1 98.75 239 ASN A C 1
ATOM 1835 O O . ASN A 1 239 ? -2.473 38.594 14.516 1 98.75 239 ASN A O 1
ATOM 1839 N N . ARG A 1 240 ? -2.209 37.969 16.656 1 98.88 240 ARG A N 1
ATOM 1840 C CA . ARG A 1 240 ? -1.419 36.781 16.312 1 98.88 240 ARG A CA 1
ATOM 1841 C C . ARG A 1 240 ? -2.279 35.719 15.633 1 98.88 240 ARG A C 1
ATOM 1843 O O . ARG A 1 240 ? -1.791 34.969 14.789 1 98.88 240 ARG A O 1
ATOM 1850 N N . ILE A 1 241 ? -3.574 35.688 15.93 1 98.88 241 ILE A N 1
ATOM 1851 C CA . ILE A 1 241 ? -4.418 34.656 15.344 1 98.88 241 ILE A CA 1
ATOM 1852 C C . ILE A 1 241 ? -5.055 35.188 14.055 1 98.88 241 ILE A C 1
ATOM 1854 O O . ILE A 1 241 ? -5.676 34.438 13.312 1 98.88 241 ILE A O 1
ATOM 1858 N N . ARG A 1 242 ? -4.91 36.469 13.727 1 98.94 242 ARG A N 1
ATOM 1859 C CA . ARG A 1 242 ? -5.625 37.125 12.648 1 98.94 242 ARG A CA 1
ATOM 1860 C C . ARG A 1 242 ? -5.352 36.438 11.305 1 98.94 242 ARG A C 1
ATOM 1862 O O . ARG A 1 242 ? -6.277 36.156 10.547 1 98.94 242 ARG A O 1
ATOM 1869 N N . LEU A 1 243 ? -4.09 36.188 11.008 1 98.94 243 LEU A N 1
ATOM 1870 C CA . LEU A 1 243 ? -3.738 35.625 9.711 1 98.94 243 LEU A CA 1
ATOM 1871 C C . LEU A 1 243 ? -4.391 34.25 9.523 1 98.94 243 LEU A C 1
ATOM 1873 O O . LEU A 1 243 ? -4.918 33.969 8.445 1 98.94 243 LEU A O 1
ATOM 1877 N N . LEU A 1 244 ? -4.332 33.406 10.555 1 98.94 244 LEU A N 1
ATOM 1878 C CA . LEU A 1 244 ? -4.949 32.094 10.461 1 98.94 244 LEU A CA 1
ATOM 1879 C C . LEU A 1 244 ? -6.441 32.188 10.172 1 98.94 244 LEU A C 1
ATOM 1881 O O . LEU A 1 244 ? -6.965 31.5 9.297 1 98.94 244 LEU A O 1
ATOM 1885 N N . LEU A 1 245 ? -7.105 33.094 10.891 1 98.94 245 LEU A N 1
ATOM 1886 C CA . LEU A 1 245 ? -8.539 33.25 10.688 1 98.94 245 LEU A CA 1
ATOM 1887 C C . LEU A 1 245 ? -8.836 33.781 9.289 1 98.94 245 LEU A C 1
ATOM 1889 O O . LEU A 1 245 ? -9.758 33.281 8.625 1 98.94 245 LEU A O 1
ATOM 1893 N N . GLU A 1 246 ? -8.062 34.75 8.828 1 98.94 246 GLU A N 1
ATOM 1894 C CA . GLU A 1 246 ? -8.25 35.281 7.484 1 98.94 246 GLU A CA 1
ATOM 1895 C C . GLU A 1 246 ? -8.055 34.219 6.418 1 98.94 246 GLU A C 1
ATOM 1897 O O . GLU A 1 246 ? -8.82 34.156 5.453 1 98.94 246 GLU A O 1
ATOM 1902 N N . ILE A 1 247 ? -7.09 33.375 6.586 1 98.94 247 ILE A N 1
ATOM 1903 C CA . ILE A 1 247 ? -6.816 32.312 5.637 1 98.94 247 ILE A CA 1
ATOM 1904 C C . ILE A 1 247 ? -7.953 31.297 5.668 1 98.94 247 ILE A C 1
ATOM 1906 O O . ILE A 1 247 ? -8.406 30.828 4.625 1 98.94 247 ILE A O 1
ATOM 1910 N N . CYS A 1 248 ? -8.406 30.953 6.852 1 98.94 248 CYS A N 1
ATOM 1911 C CA . CYS A 1 248 ? -9.523 30.031 6.969 1 98.94 248 CYS A CA 1
ATOM 1912 C C . CYS A 1 248 ? -10.75 30.562 6.234 1 98.94 248 CYS A C 1
ATOM 1914 O O . CYS A 1 248 ? -11.398 29.828 5.488 1 98.94 248 CYS A O 1
ATOM 1916 N N . GLU A 1 249 ? -11.039 31.828 6.414 1 98.94 249 GLU A N 1
ATOM 1917 C CA . GLU A 1 249 ? -12.195 32.438 5.766 1 98.94 249 GLU A CA 1
ATOM 1918 C C . GLU A 1 249 ? -12.031 32.438 4.246 1 98.94 249 GLU A C 1
ATOM 1920 O O . GLU A 1 249 ? -12.984 32.156 3.518 1 98.94 249 GLU A O 1
ATOM 1925 N N . LEU A 1 250 ? -10.844 32.812 3.816 1 98.88 250 LEU A N 1
ATOM 1926 C CA . LEU A 1 250 ? -10.578 32.844 2.385 1 98.88 250 LEU A CA 1
ATOM 1927 C C . LEU A 1 250 ? -10.664 31.469 1.76 1 98.88 250 LEU A C 1
ATOM 1929 O O . LEU A 1 250 ? -11.227 31.297 0.674 1 98.88 250 LEU A O 1
ATOM 1933 N N . VAL A 1 251 ? -10.07 30.469 2.43 1 98.94 251 VAL A N 1
ATOM 1934 C CA . VAL A 1 251 ? -10.133 29.094 1.925 1 98.94 251 VAL A CA 1
ATOM 1935 C C . VAL A 1 251 ? -11.578 28.609 1.93 1 98.94 251 VAL A C 1
ATOM 1937 O O . VAL A 1 251 ? -12.039 28 0.955 1 98.94 251 VAL A O 1
ATOM 1940 N N . ARG A 1 252 ? -12.297 28.844 2.975 1 98.94 252 ARG A N 1
ATOM 1941 C CA . ARG A 1 252 ? -13.711 28.469 3.041 1 98.94 252 ARG A CA 1
ATOM 1942 C C . ARG A 1 252 ? -14.484 29.047 1.86 1 98.94 252 ARG A C 1
ATOM 1944 O O . ARG A 1 252 ? -15.297 28.344 1.251 1 98.94 252 ARG A O 1
ATOM 1951 N N . ALA A 1 253 ? -14.203 30.234 1.517 1 98.81 253 ALA A N 1
ATOM 1952 C CA . ALA A 1 253 ? -14.906 30.906 0.43 1 98.81 253 ALA A CA 1
ATOM 1953 C C . ALA A 1 253 ? -14.484 30.359 -0.927 1 98.81 253 ALA A C 1
ATOM 1955 O O . ALA A 1 253 ? -15.195 30.516 -1.92 1 98.81 253 ALA A O 1
ATOM 1956 N N . SER A 1 254 ? -13.344 29.703 -0.964 1 98.75 254 SER A N 1
ATOM 1957 C CA . SER A 1 254 ? -12.75 29.266 -2.227 1 98.75 254 SER A CA 1
ATOM 1958 C C . SER A 1 254 ? -13.133 27.828 -2.553 1 98.75 254 SER A C 1
ATOM 1960 O O . SER A 1 254 ? -12.852 27.328 -3.645 1 98.75 254 SER A O 1
ATOM 1962 N N . ILE A 1 255 ? -13.812 27.094 -1.614 1 98.88 255 ILE A N 1
ATOM 1963 C CA . ILE A 1 255 ? -14.125 25.688 -1.817 1 98.88 255 ILE A CA 1
ATOM 1964 C C . ILE A 1 255 ? -15.633 25.469 -1.727 1 98.88 255 ILE A C 1
ATOM 1966 O O . ILE A 1 255 ? -16.359 26.312 -1.188 1 98.88 255 ILE A O 1
ATOM 1970 N N . PRO A 1 256 ? -16.219 24.359 -2.275 1 98.81 256 PRO A N 1
ATOM 1971 C CA . PRO A 1 256 ? -17.656 24.094 -2.158 1 98.81 256 PRO A CA 1
ATOM 1972 C C . PRO A 1 256 ? -18.141 24.078 -0.708 1 98.81 256 PRO A C 1
ATOM 1974 O O . PRO A 1 256 ? -17.438 23.594 0.175 1 98.81 256 PRO A O 1
ATOM 1977 N N . ALA A 1 257 ? -19.344 24.547 -0.464 1 98.56 257 ALA A N 1
ATOM 1978 C CA . ALA A 1 257 ? -19.922 24.609 0.875 1 98.56 257 ALA A CA 1
ATOM 1979 C C . ALA A 1 257 ? -19.984 23.219 1.505 1 98.56 257 ALA A C 1
ATOM 1981 O O . ALA A 1 257 ? -19.953 23.078 2.729 1 98.56 257 ALA A O 1
ATOM 1982 N N . THR A 1 258 ? -20 22.203 0.663 1 98.69 258 THR A N 1
ATOM 1983 C CA . THR A 1 258 ? -20.172 20.828 1.124 1 98.69 258 THR A CA 1
ATOM 1984 C C . THR A 1 258 ? -18.828 20.219 1.498 1 98.69 258 THR A C 1
ATOM 1986 O O . THR A 1 258 ? -18.766 19.156 2.115 1 98.69 258 THR A O 1
ATOM 1989 N N . MET A 1 259 ? -17.734 20.891 1.167 1 98.88 259 MET A N 1
ATOM 1990 C CA . MET A 1 259 ? -16.406 20.344 1.435 1 98.88 259 MET A CA 1
ATOM 1991 C C . MET A 1 259 ? -15.945 20.703 2.842 1 98.88 259 MET A C 1
ATOM 1993 O O . MET A 1 259 ? -15.914 21.875 3.205 1 98.88 259 MET A O 1
ATOM 1997 N N . PRO A 1 260 ? -15.547 19.719 3.629 1 98.94 260 PRO A N 1
ATOM 1998 C CA . PRO A 1 260 ? -15.031 20 4.969 1 98.94 260 PRO A CA 1
ATOM 1999 C C . PRO A 1 260 ? -13.727 20.781 4.941 1 98.94 260 PRO A C 1
ATOM 2001 O O . PRO A 1 260 ? -12.875 20.547 4.082 1 98.94 260 PRO A O 1
ATOM 2004 N N . LEU A 1 261 ? -13.617 21.688 5.863 1 98.94 261 LEU A N 1
ATOM 2005 C CA . LEU A 1 261 ? -12.383 22.422 6.125 1 98.94 261 LEU A CA 1
ATOM 2006 C C . LEU A 1 261 ? -11.844 22.094 7.516 1 98.94 261 LEU A C 1
ATOM 2008 O O . LEU A 1 261 ? -12.531 22.312 8.516 1 98.94 261 LEU A O 1
ATOM 2012 N N . LEU A 1 262 ? -10.633 21.531 7.547 1 98.94 262 LEU A N 1
ATOM 2013 C CA . LEU A 1 262 ? -9.961 21.141 8.781 1 98.94 262 LEU A CA 1
ATOM 2014 C C . LEU A 1 262 ? -8.781 22.078 9.062 1 98.94 262 LEU A C 1
ATOM 2016 O O . LEU A 1 262 ? -8.234 22.688 8.141 1 98.94 262 LEU A O 1
ATOM 2020 N N . VAL A 1 263 ? -8.414 22.203 10.328 1 98.94 263 VAL A N 1
ATOM 2021 C CA . VAL A 1 263 ? -7.203 22.922 10.742 1 98.94 263 VAL A CA 1
ATOM 2022 C C . VAL A 1 263 ? -6.445 22.078 11.766 1 98.94 263 VAL A C 1
ATOM 2024 O O . VAL A 1 263 ? -7.043 21.531 12.695 1 98.94 263 VAL A O 1
ATOM 2027 N N . ARG A 1 264 ? -5.188 21.922 11.555 1 98.94 264 ARG A N 1
ATOM 2028 C CA . ARG A 1 264 ? -4.336 21.281 12.547 1 98.94 264 ARG A CA 1
ATOM 2029 C C . ARG A 1 264 ? -3.584 22.328 13.375 1 98.94 264 ARG A C 1
ATOM 2031 O O . ARG A 1 264 ? -2.984 23.25 12.82 1 98.94 264 ARG A O 1
ATOM 2038 N N . ILE A 1 265 ? -3.605 22.188 14.719 1 98.88 265 ILE A N 1
ATOM 2039 C CA . ILE A 1 265 ? -2.932 23.172 15.562 1 98.88 265 ILE A CA 1
ATOM 2040 C C . ILE A 1 265 ? -2.004 22.453 16.547 1 98.88 265 ILE A C 1
ATOM 2042 O O . ILE A 1 265 ? -2.168 21.266 16.797 1 98.88 265 ILE A O 1
ATOM 2046 N N . SER A 1 266 ? -0.983 23.156 17 1 98.5 266 SER A N 1
ATOM 2047 C CA . SER A 1 266 ? -0.307 22.812 18.25 1 98.5 266 SER A CA 1
ATOM 2048 C C . SER A 1 266 ? -1.01 23.453 19.438 1 98.5 266 SER A C 1
ATOM 2050 O O . SER A 1 266 ? -1.036 24.688 19.578 1 98.5 266 SER A O 1
ATOM 2052 N N . ALA A 1 267 ? -1.475 22.625 20.281 1 98.31 267 ALA A N 1
ATOM 2053 C CA . ALA A 1 267 ? -2.266 23.109 21.406 1 98.31 267 ALA A CA 1
ATOM 2054 C C . ALA A 1 267 ? -1.417 23.953 22.344 1 98.31 267 ALA A C 1
ATOM 2056 O O . ALA A 1 267 ? -1.936 24.844 23.031 1 98.31 267 ALA A O 1
ATOM 2057 N N . THR A 1 268 ? -0.153 23.656 22.344 1 97.75 268 THR A N 1
ATOM 2058 C CA . THR A 1 268 ? 0.778 24.359 23.234 1 97.75 268 THR A CA 1
ATOM 2059 C C . THR A 1 268 ? 2.207 24.234 22.703 1 97.75 268 THR A C 1
ATOM 2061 O O . THR A 1 268 ? 2.543 23.281 22.016 1 97.75 268 THR A O 1
ATOM 2064 N N . ASP A 1 269 ? 2.99 25.266 23.125 1 97.25 269 ASP A N 1
ATOM 2065 C CA . ASP A 1 269 ? 4.426 25.203 22.891 1 97.25 269 ASP A CA 1
ATOM 2066 C C . ASP A 1 269 ? 5.133 24.375 23.953 1 97.25 269 ASP A C 1
ATOM 2068 O O . ASP A 1 269 ? 6.324 24.078 23.828 1 97.25 269 ASP A O 1
ATOM 2072 N N . TRP A 1 270 ? 4.512 24 24.984 1 94.62 270 TRP A N 1
ATOM 2073 C CA . TRP A 1 270 ? 4.914 23.125 26.078 1 94.62 270 TRP A CA 1
ATOM 2074 C C . TRP A 1 270 ? 5.727 23.891 27.125 1 94.62 270 TRP A C 1
ATOM 2076 O O . TRP A 1 270 ? 6.066 23.344 28.172 1 94.62 270 TRP A O 1
ATOM 2086 N N . PHE A 1 271 ? 6.004 25.125 26.938 1 93.88 271 PHE A N 1
ATOM 2087 C CA . PHE A 1 271 ? 6.883 25.859 27.828 1 93.88 271 PHE A CA 1
ATOM 2088 C C . PHE A 1 271 ? 6.184 26.141 29.156 1 93.88 271 PHE A C 1
ATOM 2090 O O . PHE A 1 271 ? 6.84 26.281 30.188 1 93.88 271 PHE A O 1
ATOM 2097 N N . GLU A 1 272 ? 4.895 26.172 29.156 1 93.06 272 GLU A N 1
ATOM 2098 C CA . GLU A 1 272 ? 4.129 26.453 30.375 1 93.06 272 GLU A CA 1
ATOM 2099 C C . GLU A 1 272 ? 4.195 25.281 31.344 1 93.06 272 GLU A C 1
ATOM 2101 O O . GLU A 1 272 ? 3.814 25.422 32.5 1 93.06 272 GLU A O 1
ATOM 2106 N N . TYR A 1 273 ? 4.746 24.156 30.953 1 91.25 273 TYR A N 1
ATOM 2107 C CA . TYR A 1 273 ? 4.719 22.969 31.781 1 91.25 273 TYR A CA 1
ATOM 2108 C C . TYR A 1 273 ? 6.094 22.672 32.375 1 91.25 273 TYR A C 1
ATOM 2110 O O . TYR A 1 273 ? 6.293 21.641 33 1 91.25 273 TYR A O 1
ATOM 2118 N N . ASP A 1 274 ? 7.047 23.531 32.094 1 89.56 274 ASP A N 1
ATOM 2119 C CA . ASP A 1 274 ? 8.398 23.438 32.625 1 89.56 274 ASP A CA 1
ATOM 2120 C C . ASP A 1 274 ? 8.859 24.781 33.156 1 89.56 274 ASP A C 1
ATOM 2122 O O . ASP A 1 274 ? 8.977 25.766 32.438 1 89.56 274 ASP A O 1
ATOM 2126 N N . GLU A 1 275 ? 9.211 24.875 34.438 1 90.69 275 GLU A N 1
ATOM 2127 C CA . GLU A 1 275 ? 9.516 26.125 35.125 1 90.69 275 GLU A CA 1
ATOM 2128 C C . GLU A 1 275 ? 10.719 26.828 34.469 1 90.69 275 GLU A C 1
ATOM 2130 O O . GLU A 1 275 ? 10.734 28.047 34.344 1 90.69 275 GLU A O 1
ATOM 2135 N N . SER A 1 276 ? 11.703 26.047 34.188 1 92 276 SER A N 1
ATOM 2136 C CA . SER A 1 276 ? 12.898 26.625 33.594 1 92 276 SER A CA 1
ATOM 2137 C C . SER A 1 276 ? 12.594 27.203 32.219 1 92 276 SER A C 1
ATOM 2139 O O . SER A 1 276 ? 13.047 28.312 31.875 1 92 276 SER A O 1
ATOM 2141 N N . LEU A 1 277 ? 11.773 26.531 31.422 1 90.94 277 LEU A N 1
ATOM 2142 C CA . LEU A 1 277 ? 11.422 26.984 30.078 1 90.94 277 LEU A CA 1
ATOM 2143 C C . LEU A 1 277 ? 10.445 28.156 30.141 1 90.94 277 LEU A C 1
ATOM 2145 O O . LEU A 1 277 ? 10.492 29.047 29.297 1 90.94 277 LEU A O 1
ATOM 2149 N N . LYS A 1 278 ? 9.602 28.125 31.109 1 91.94 278 LYS A N 1
ATOM 2150 C CA . LYS A 1 278 ? 8.672 29.234 31.297 1 91.94 278 LYS A CA 1
ATOM 2151 C C . LYS A 1 278 ? 9.422 30.531 31.562 1 91.94 278 LYS A C 1
ATOM 2153 O O . LYS A 1 278 ? 8.992 31.609 31.125 1 91.94 278 LYS A O 1
ATOM 2158 N N . LYS A 1 279 ? 10.5 30.469 32.281 1 93.88 279 LYS A N 1
ATOM 2159 C CA . LYS A 1 279 ? 11.32 31.641 32.562 1 93.88 279 LYS A CA 1
ATOM 2160 C C . LYS A 1 279 ? 12.047 32.125 31.312 1 93.88 279 LYS A C 1
ATOM 2162 O O . LYS A 1 279 ? 12.156 33.344 31.078 1 93.88 279 LYS A O 1
ATOM 2167 N N . GLU A 1 280 ? 12.492 31.156 30.578 1 92.31 280 GLU A N 1
ATOM 2168 C CA . GLU A 1 280 ? 13.234 31.484 29.359 1 92.31 280 GLU A CA 1
ATOM 2169 C C . GLU A 1 280 ? 12.305 32 28.266 1 92.31 280 GLU A C 1
ATOM 2171 O O . GLU A 1 280 ? 12.688 32.906 27.5 1 92.31 280 GLU A O 1
ATOM 2176 N N . PHE A 1 281 ? 11.109 31.438 28.234 1 93.62 281 PHE A N 1
ATOM 2177 C CA . PHE A 1 281 ? 10.078 31.828 27.281 1 93.62 281 PHE A CA 1
ATOM 2178 C C . PHE A 1 281 ? 8.805 32.25 28 1 93.62 281 PHE A C 1
ATOM 2180 O O . PHE A 1 281 ? 7.797 31.531 27.938 1 93.62 281 PHE A O 1
ATOM 2187 N N . PRO A 1 282 ? 8.852 33.406 28.578 1 92.75 282 PRO A N 1
ATOM 2188 C CA . PRO A 1 282 ? 7.711 33.812 29.406 1 92.75 282 PRO A CA 1
ATOM 2189 C C . PRO A 1 282 ? 6.43 34 28.594 1 92.75 282 PRO A C 1
ATOM 2191 O O . PRO A 1 282 ? 5.328 33.844 29.141 1 92.75 282 PRO A O 1
ATOM 2194 N N . GLU A 1 283 ? 6.613 34.344 27.359 1 95.31 283 GLU A N 1
ATOM 2195 C CA . GLU A 1 283 ? 5.465 34.406 26.469 1 95.31 283 GLU A CA 1
ATOM 2196 C C . GLU A 1 283 ? 5.527 33.281 25.406 1 95.31 283 GLU A C 1
ATOM 2198 O O . GLU A 1 283 ? 6.5 33.188 24.656 1 95.31 283 GLU A O 1
ATOM 2203 N N . SER A 1 284 ? 4.527 32.438 25.391 1 96.75 284 SER A N 1
ATOM 2204 C CA . SER A 1 284 ? 4.434 31.328 24.438 1 96.75 284 SER A CA 1
ATOM 2205 C C . SER A 1 284 ? 2.98 31 24.125 1 96.75 284 SER A C 1
ATOM 2207 O O . SER A 1 284 ? 2.062 31.594 24.703 1 96.75 284 SER A O 1
ATOM 2209 N N . TRP A 1 285 ? 2.795 30.203 23.172 1 98.38 285 TRP A N 1
ATOM 2210 C CA . TRP A 1 285 ? 1.458 29.688 22.891 1 98.38 285 TRP A CA 1
ATOM 2211 C C . TRP A 1 285 ? 1.045 28.641 23.938 1 98.38 285 TRP A C 1
ATOM 2213 O O . TRP A 1 285 ? 1.786 27.703 24.203 1 98.38 285 TRP A O 1
ATOM 2223 N N . THR A 1 286 ? -0.145 28.812 24.5 1 98 286 THR A N 1
ATOM 2224 C CA . THR A 1 286 ? -0.579 27.969 25.609 1 98 286 THR A CA 1
ATOM 2225 C C . THR A 1 286 ? -1.891 27.266 25.281 1 98 286 THR A C 1
ATOM 2227 O O . THR A 1 286 ? -2.566 27.625 24.312 1 98 286 THR A O 1
ATOM 2230 N N . LEU A 1 287 ? -2.215 26.266 26.094 1 98.19 287 LEU A N 1
ATOM 2231 C CA . LEU A 1 287 ? -3.484 25.562 25.938 1 98.19 287 LEU A CA 1
ATOM 2232 C C . LEU A 1 287 ? -4.66 26.531 26.078 1 98.19 287 LEU A C 1
ATOM 2234 O O . LEU A 1 287 ? -5.645 26.422 25.344 1 98.19 287 LEU A O 1
ATOM 2238 N N . ALA A 1 288 ? -4.523 27.453 27.016 1 98.5 288 ALA A N 1
ATOM 2239 C CA . ALA A 1 288 ? -5.586 28.422 27.234 1 98.5 288 ALA A CA 1
ATOM 2240 C C . ALA A 1 288 ? -5.867 29.219 25.969 1 98.5 288 ALA A C 1
ATOM 2242 O O . ALA A 1 288 ? -7.02 29.531 25.656 1 98.5 288 ALA A O 1
ATOM 2243 N N . GLN A 1 289 ? -4.879 29.594 25.266 1 98.81 289 GLN A N 1
ATOM 2244 C CA . GLN A 1 289 ? -5.031 30.344 24.031 1 98.81 289 GLN A CA 1
ATOM 2245 C C . GLN A 1 289 ? -5.668 29.484 22.938 1 98.81 289 GLN A C 1
ATOM 2247 O O . GLN A 1 289 ? -6.461 29.984 22.141 1 98.81 289 GLN A O 1
ATOM 2252 N N . SER A 1 290 ? -5.316 28.188 22.891 1 98.88 290 SER A N 1
ATOM 2253 C CA . SER A 1 290 ? -5.953 27.281 21.938 1 98.88 290 SER A CA 1
ATOM 2254 C C . SER A 1 290 ? -7.441 27.125 22.234 1 98.88 290 SER A C 1
ATOM 2256 O O . SER A 1 290 ? -8.258 27.031 21.312 1 98.88 290 SER A O 1
ATOM 2258 N N . ILE A 1 291 ? -7.777 27.062 23.5 1 98.75 291 ILE A N 1
ATOM 2259 C CA . ILE A 1 291 ? -9.172 26.984 23.922 1 98.75 291 ILE A CA 1
ATOM 2260 C C . ILE A 1 291 ? -9.914 28.25 23.469 1 98.75 291 ILE A C 1
ATOM 2262 O O . ILE A 1 291 ? -11.062 28.156 23.031 1 98.75 291 ILE A O 1
ATOM 2266 N N . GLN A 1 292 ? -9.242 29.391 23.516 1 98.75 292 GLN A N 1
ATOM 2267 C CA . GLN A 1 292 ? -9.82 30.641 23.047 1 98.75 292 GLN A CA 1
ATOM 2268 C C . GLN A 1 292 ? -9.938 30.672 21.531 1 98.75 292 GLN A C 1
ATOM 2270 O O . GLN A 1 292 ? -10.891 31.234 20.984 1 98.75 292 GLN A O 1
ATOM 2275 N N . LEU A 1 293 ? -9.062 30.094 20.812 1 98.88 293 LEU A N 1
ATOM 2276 C CA . LEU A 1 293 ? -8.984 30.109 19.359 1 98.88 293 LEU A CA 1
ATOM 2277 C C . LEU A 1 293 ? -10.07 29.219 18.75 1 98.88 293 LEU A C 1
ATOM 2279 O O . LEU A 1 293 ? -10.625 29.547 17.703 1 98.88 293 LEU A O 1
ATOM 2283 N N . ALA A 1 294 ? -10.391 28.141 19.391 1 98.69 294 ALA A N 1
ATOM 2284 C CA . ALA A 1 294 ? -11.195 27.062 18.812 1 98.69 294 ALA A CA 1
ATOM 2285 C C . ALA A 1 294 ? -12.562 27.562 18.375 1 98.69 294 ALA A C 1
ATOM 2287 O O . ALA A 1 294 ? -12.977 27.359 17.234 1 98.69 294 ALA A O 1
ATOM 2288 N N . PRO A 1 295 ? -13.297 28.297 19.234 1 98.31 295 PRO A N 1
ATOM 2289 C CA . PRO A 1 295 ? -14.602 28.797 18.797 1 98.31 295 PRO A CA 1
ATOM 2290 C C . PRO A 1 295 ? -14.492 29.797 17.641 1 98.31 295 PRO A C 1
ATOM 2292 O O . PRO A 1 295 ? -15.391 29.875 16.797 1 98.31 295 PRO A O 1
ATOM 2295 N N . LEU A 1 296 ? -13.391 30.547 17.578 1 98.81 296 LEU A N 1
ATOM 2296 C CA . LEU A 1 296 ? -13.172 31.5 16.5 1 98.81 296 LEU A CA 1
ATOM 2297 C C . LEU A 1 296 ? -12.93 30.797 15.172 1 98.81 296 LEU A C 1
ATOM 2299 O O . LEU A 1 296 ? -13.359 31.281 14.117 1 98.81 296 LEU A O 1
ATOM 2303 N N . LEU A 1 297 ? -12.258 29.656 15.211 1 98.88 297 LEU A N 1
ATOM 2304 C CA . LEU A 1 297 ? -12.078 28.859 14.016 1 98.88 297 LEU A CA 1
ATOM 2305 C C . LEU A 1 297 ? -13.414 28.344 13.492 1 98.88 297 LEU A C 1
ATOM 2307 O O . LEU A 1 297 ? -13.656 28.344 12.281 1 98.88 297 LEU A O 1
ATOM 2311 N N . ALA A 1 298 ? -14.25 27.891 14.406 1 98.62 298 ALA A N 1
ATOM 2312 C CA . ALA A 1 298 ? -15.594 27.469 14.016 1 98.62 298 ALA A CA 1
ATOM 2313 C C . ALA A 1 298 ? -16.328 28.594 13.289 1 98.62 298 ALA A C 1
ATOM 2315 O O . ALA A 1 298 ? -16.953 28.359 12.25 1 98.62 298 ALA A O 1
ATOM 2316 N N . SER A 1 299 ? -16.219 29.781 13.812 1 98.31 299 SER A N 1
ATOM 2317 C CA . SER A 1 299 ? -16.875 30.938 13.219 1 98.31 299 SER A CA 1
ATOM 2318 C C . SER A 1 299 ? -16.297 31.281 11.852 1 98.31 299 SER A C 1
ATOM 2320 O O . SER A 1 299 ? -16.984 31.812 10.992 1 98.31 299 SER A O 1
ATOM 2322 N N . ALA A 1 300 ? -15.039 30.922 11.672 1 98.75 300 ALA A N 1
ATOM 2323 C CA . ALA A 1 300 ? -14.359 31.203 10.414 1 98.75 300 ALA A CA 1
ATOM 2324 C C . ALA A 1 300 ? -14.641 30.109 9.383 1 98.75 300 ALA A C 1
ATOM 2326 O O . ALA A 1 300 ? -14.109 30.156 8.266 1 98.75 300 ALA A O 1
ATOM 2327 N N . GLY A 1 301 ? -15.438 29.094 9.68 1 98.62 301 GLY A N 1
ATOM 2328 C CA . GLY A 1 301 ? -15.883 28.094 8.719 1 98.62 301 GLY A CA 1
ATOM 2329 C C . GLY A 1 301 ? -15.148 26.781 8.836 1 98.62 301 GLY A C 1
ATOM 2330 O O . GLY A 1 301 ? -15.32 25.891 7.996 1 98.62 301 GLY A O 1
ATOM 2331 N N . VAL A 1 302 ? -14.367 26.625 9.883 1 98.88 302 VAL A N 1
ATOM 2332 C CA . VAL A 1 302 ? -13.648 25.375 10.117 1 98.88 302 VAL A CA 1
ATOM 2333 C C . VAL A 1 302 ? -14.594 24.344 10.711 1 98.88 302 VAL A C 1
ATOM 2335 O O . VAL A 1 302 ? -15.414 24.672 11.57 1 98.88 302 VAL A O 1
ATOM 2338 N N . ASP A 1 303 ? -14.469 23.094 10.25 1 98.94 303 ASP A N 1
ATOM 2339 C CA . ASP A 1 303 ? -15.406 22.047 10.664 1 98.94 303 ASP A CA 1
ATOM 2340 C C . ASP A 1 303 ? -14.766 21.125 11.695 1 98.94 303 ASP A C 1
ATOM 2342 O O . ASP A 1 303 ? -15.461 20.547 12.539 1 98.94 303 ASP A O 1
ATOM 2346 N N . LEU A 1 304 ? -13.469 20.969 11.625 1 98.94 304 LEU A N 1
ATOM 2347 C CA . LEU A 1 304 ? -12.742 20.047 12.5 1 98.94 304 LEU A CA 1
ATOM 2348 C C . LEU A 1 304 ? -11.352 20.578 12.805 1 98.94 304 LEU A C 1
ATOM 2350 O O . LEU A 1 304 ? -10.656 21.078 11.914 1 98.94 304 LEU A O 1
ATOM 2354 N N . VAL A 1 305 ? -10.977 20.562 14.086 1 98.94 305 VAL A N 1
ATOM 2355 C CA . VAL A 1 305 ? -9.617 20.891 14.5 1 98.94 305 VAL A CA 1
ATOM 2356 C C . VAL A 1 305 ? -8.891 19.625 14.945 1 98.94 305 VAL A C 1
ATOM 2358 O O . VAL A 1 305 ? -9.391 18.891 15.805 1 98.94 305 VAL A O 1
ATOM 2361 N N . ASP A 1 306 ? -7.812 19.312 14.281 1 98.81 306 ASP A N 1
ATOM 2362 C CA . ASP A 1 306 ? -6.91 18.25 14.719 1 98.81 306 ASP A CA 1
ATOM 2363 C C . ASP A 1 306 ? -5.887 18.766 15.719 1 98.81 306 ASP A C 1
ATOM 2365 O O . ASP A 1 306 ? -5.059 19.625 15.383 1 98.81 306 ASP A O 1
ATOM 2369 N N . VAL A 1 307 ? -5.867 18.203 16.906 1 98.75 307 VAL A N 1
ATOM 2370 C CA . VAL A 1 307 ? -5.105 18.781 18.016 1 98.75 307 VAL A CA 1
ATOM 2371 C C . VAL A 1 307 ? -3.809 18 18.219 1 98.75 307 VAL A C 1
ATOM 2373 O O . VAL A 1 307 ? -3.83 16.859 18.672 1 98.75 307 VAL A O 1
ATOM 2376 N N . SER A 1 308 ? -2.732 18.609 17.828 1 97.5 308 SER A N 1
ATOM 2377 C CA . SER A 1 308 ? -1.378 18.156 18.125 1 97.5 308 SER A CA 1
ATOM 2378 C C . SER A 1 308 ? -0.712 19.078 19.156 1 97.5 308 SER A C 1
ATOM 2380 O O . SER A 1 308 ? -1.371 19.562 20.078 1 97.5 308 SER A O 1
ATOM 2382 N N . SER A 1 309 ? 0.717 19.141 19.172 1 96.06 309 SER A N 1
ATOM 2383 C CA . SER A 1 309 ? 1.4 20.016 20.109 1 96.06 309 SER A CA 1
ATOM 2384 C C . SER A 1 309 ? 2.84 20.281 19.672 1 96.06 309 SER A C 1
ATOM 2386 O O . SER A 1 309 ? 3.391 19.531 18.859 1 96.06 309 SER A O 1
ATOM 2388 N N . GLY A 1 310 ? 3.334 21.344 20.141 1 95.12 310 GLY A N 1
ATOM 2389 C CA . GLY A 1 310 ? 4.758 21.641 20.078 1 95.12 310 GLY A CA 1
ATOM 2390 C C . GLY A 1 310 ? 5.238 22 18.688 1 95.12 310 GLY A C 1
ATOM 2391 O O . GLY A 1 310 ? 4.438 22.391 17.828 1 95.12 310 GLY A O 1
ATOM 2392 N N . GLY A 1 311 ? 6.586 22.125 18.531 1 94.5 311 GLY A N 1
ATOM 2393 C CA . GLY A 1 311 ? 7.246 22.234 17.25 1 94.5 311 GLY A CA 1
ATOM 2394 C C . GLY A 1 311 ? 7.848 23.594 16.984 1 94.5 311 GLY A C 1
ATOM 2395 O O . GLY A 1 311 ? 8.688 23.75 16.094 1 94.5 311 GLY A O 1
ATOM 2396 N N . VAL A 1 312 ? 7.504 24.656 17.812 1 96.25 312 VAL A N 1
ATOM 2397 C CA . VAL A 1 312 ? 7.875 26.031 17.5 1 96.25 312 VAL A CA 1
ATOM 2398 C C . VAL A 1 312 ? 9.352 26.25 17.812 1 96.25 312 VAL A C 1
ATOM 2400 O O . VAL A 1 312 ? 9.984 27.141 17.25 1 96.25 312 VAL A O 1
ATOM 2403 N N . HIS A 1 313 ? 9.859 25.453 18.703 1 93.62 313 HIS A N 1
ATOM 2404 C CA . HIS A 1 313 ? 11.234 25.547 19.172 1 93.62 313 HIS A CA 1
ATOM 2405 C C . HIS A 1 313 ? 11.805 24.172 19.484 1 93.62 313 HIS A C 1
ATOM 2407 O O . HIS A 1 313 ? 11.07 23.266 19.906 1 93.62 313 HIS A O 1
ATOM 2413 N N . THR A 1 314 ? 13.086 24.016 19.328 1 87.81 314 THR A N 1
ATOM 2414 C CA . THR A 1 314 ? 13.734 22.734 19.547 1 87.81 314 THR A CA 1
ATOM 2415 C C . THR A 1 314 ? 13.57 22.281 21 1 87.81 314 THR A C 1
ATOM 2417 O O . THR A 1 314 ? 13.484 21.094 21.281 1 87.81 314 THR A O 1
ATOM 2420 N N . LYS A 1 315 ? 13.516 23.219 21.906 1 85.69 315 LYS A N 1
ATOM 2421 C CA . LYS A 1 315 ? 13.438 22.906 23.328 1 85.69 315 LYS A CA 1
ATOM 2422 C C . LYS A 1 315 ? 12.031 22.453 23.719 1 85.69 315 LYS A C 1
ATOM 2424 O O . LYS A 1 315 ? 11.836 21.906 24.812 1 85.69 315 LYS A O 1
ATOM 2429 N N . SER A 1 316 ? 11.07 22.672 22.859 1 83.56 316 SER A N 1
ATOM 2430 C CA . SER A 1 316 ? 9.719 22.188 23.125 1 83.56 316 SER A CA 1
ATOM 2431 C C . SER A 1 316 ? 9.711 20.672 23.312 1 83.56 316 SER A C 1
ATOM 2433 O O . SER A 1 316 ? 8.914 20.156 24.109 1 83.56 316 SER A O 1
ATOM 2435 N N . ALA A 1 317 ? 10.562 20.031 22.594 1 74.81 317 ALA A N 1
ATOM 2436 C CA . ALA A 1 317 ? 10.609 18.562 22.625 1 74.81 317 ALA A CA 1
ATOM 2437 C C . ALA A 1 317 ? 11.023 18.062 24 1 74.81 317 ALA A C 1
ATOM 2439 O O . ALA A 1 317 ? 10.688 16.938 24.375 1 74.81 317 ALA A O 1
ATOM 2440 N N . ILE A 1 318 ? 11.68 18.891 24.734 1 66.5 318 ILE A N 1
ATOM 2441 C CA . ILE A 1 318 ? 12.195 18.516 26.062 1 66.5 318 ILE A CA 1
ATOM 2442 C C . ILE A 1 318 ? 11.031 18.266 27.016 1 66.5 318 ILE A C 1
ATOM 2444 O O . ILE A 1 318 ? 11.086 17.359 27.844 1 66.5 318 ILE A O 1
ATOM 2448 N N . ALA A 1 319 ? 10.031 18.922 26.734 1 73.31 319 ALA A N 1
ATOM 2449 C CA . ALA A 1 319 ? 8.906 18.875 27.672 1 73.31 319 ALA A CA 1
ATOM 2450 C C . ALA A 1 319 ? 7.918 17.781 27.266 1 73.31 319 ALA A C 1
ATOM 2452 O O . ALA A 1 319 ? 7.051 17.406 28.062 1 73.31 319 ALA A O 1
ATOM 2453 N N . ILE A 1 320 ? 8.117 17.25 26.156 1 77.06 320 ILE A N 1
ATOM 2454 C CA . ILE A 1 320 ? 7.176 16.266 25.672 1 77.06 320 ILE A CA 1
ATOM 2455 C C . ILE A 1 320 ? 7.574 14.875 26.188 1 77.06 320 ILE A C 1
ATOM 2457 O O . ILE A 1 320 ? 8.688 14.406 25.922 1 77.06 320 ILE A O 1
ATOM 2461 N N . LYS A 1 321 ? 6.715 14.266 27.031 1 72 321 LYS A N 1
ATOM 2462 C CA . LYS A 1 321 ? 6.898 12.883 27.438 1 72 321 LYS A CA 1
ATOM 2463 C C . LYS A 1 321 ? 6.082 11.93 26.578 1 72 321 LYS A C 1
ATOM 2465 O O . LYS A 1 321 ? 4.855 11.867 26.688 1 72 321 LYS A O 1
ATOM 2470 N N . SER A 1 322 ? 6.844 11.188 25.797 1 75.31 322 SER A N 1
ATOM 2471 C CA . SER A 1 322 ? 6.18 10.281 24.875 1 75.31 322 SER A CA 1
ATOM 2472 C C . SER A 1 322 ? 5.496 9.141 25.625 1 75.31 322 SER A C 1
ATOM 2474 O O . SER A 1 322 ? 5.965 8.711 26.672 1 75.31 322 SER A O 1
ATOM 2476 N N . GLY A 1 323 ? 4.293 8.836 25.297 1 79.88 323 GLY A N 1
ATOM 2477 C CA . GLY A 1 323 ? 3.492 7.746 25.844 1 79.88 323 GLY A CA 1
ATOM 2478 C C . GLY A 1 323 ? 2.146 7.594 25.156 1 79.88 323 GLY A C 1
ATOM 2479 O O . GLY A 1 323 ? 1.861 8.289 24.172 1 79.88 323 GLY A O 1
ATOM 2480 N N . PRO A 1 324 ? 1.474 6.633 25.594 1 84.69 324 PRO A N 1
ATOM 2481 C CA . PRO A 1 324 ? 0.142 6.438 25.016 1 84.69 324 PRO A CA 1
ATOM 2482 C C . PRO A 1 324 ? -0.765 7.652 25.188 1 84.69 324 PRO A C 1
ATOM 2484 O O . PRO A 1 324 ? -0.963 8.117 26.312 1 84.69 324 PRO A O 1
ATOM 2487 N N . ALA A 1 325 ? -1.227 8.172 24.031 1 85.56 325 ALA A N 1
ATOM 2488 C CA . ALA A 1 325 ? -2.207 9.258 24.047 1 85.56 325 ALA A CA 1
ATOM 2489 C C . ALA A 1 325 ? -1.695 10.445 24.859 1 85.56 325 ALA A C 1
ATOM 2491 O O . ALA A 1 325 ? -2.439 11.039 25.641 1 85.56 325 ALA A O 1
ATOM 2492 N N . TYR A 1 326 ? -0.45 10.758 24.672 1 84.31 326 TYR A N 1
ATOM 2493 C CA . TYR A 1 326 ? 0.256 11.664 25.562 1 84.31 326 TYR A CA 1
ATOM 2494 C C . TYR A 1 326 ? -0.274 13.086 25.438 1 84.31 326 TYR A C 1
ATOM 2496 O O . TYR A 1 326 ? -0.034 13.93 26.297 1 84.31 326 TYR A O 1
ATOM 2504 N N . GLN A 1 327 ? -1.08 13.336 24.359 1 90.06 327 GLN A N 1
ATOM 2505 C CA . GLN A 1 327 ? -1.534 14.719 24.219 1 90.06 327 GLN A CA 1
ATOM 2506 C C . GLN A 1 327 ? -3.041 14.781 23.969 1 90.06 327 GLN A C 1
ATOM 2508 O O . GLN A 1 327 ? -3.564 15.812 23.547 1 90.06 327 GLN A O 1
ATOM 2513 N N . VAL A 1 328 ? -3.68 13.688 24.219 1 95.5 328 VAL A N 1
ATOM 2514 C CA . VAL A 1 328 ? -5.121 13.602 24.016 1 95.5 328 VAL A CA 1
ATOM 2515 C C . VAL A 1 328 ? -5.832 14.555 24.984 1 95.5 328 VAL A C 1
ATOM 2517 O O . VAL A 1 328 ? -6.895 15.094 24.656 1 95.5 328 VAL A O 1
ATOM 2520 N N . HIS A 1 329 ? -5.246 14.773 26.156 1 96.38 329 HIS A N 1
ATOM 2521 C CA . HIS A 1 329 ? -5.871 15.641 27.156 1 96.38 329 HIS A CA 1
ATOM 2522 C C . HIS A 1 329 ? -6.023 17.062 26.641 1 96.38 329 HIS A C 1
ATOM 2524 O O . HIS A 1 329 ? -6.961 17.766 27.016 1 96.38 329 HIS A O 1
ATOM 2530 N N . PHE A 1 330 ? -5.152 17.562 25.75 1 97.88 330 PHE A N 1
ATOM 2531 C CA . PHE A 1 330 ? -5.309 18.875 25.141 1 97.88 330 PHE A CA 1
ATOM 2532 C C . PHE A 1 330 ? -6.566 18.922 24.281 1 97.88 330 PHE A C 1
ATOM 2534 O O . PHE A 1 330 ? -7.324 19.891 24.344 1 97.88 330 PHE A O 1
ATOM 2541 N N . ALA A 1 331 ? -6.77 17.859 23.469 1 98.56 331 ALA A N 1
ATOM 2542 C CA . ALA A 1 331 ? -7.953 17.766 22.625 1 98.56 331 ALA A CA 1
ATOM 2543 C C . ALA A 1 331 ? -9.227 17.766 23.469 1 98.56 331 ALA A C 1
ATOM 2545 O O . ALA A 1 331 ? -10.219 18.406 23.109 1 98.56 331 ALA A O 1
ATOM 2546 N N . GLN A 1 332 ? -9.211 17.078 24.562 1 98.12 332 GLN A N 1
ATOM 2547 C CA . GLN A 1 332 ? -10.375 16.984 25.438 1 98.12 332 GLN A CA 1
ATOM 2548 C C . GLN A 1 332 ? -10.742 18.344 26.031 1 98.12 332 GLN A C 1
ATOM 2550 O O . GLN A 1 332 ? -11.922 18.688 26.109 1 98.12 332 GLN A O 1
ATOM 2555 N N . GLU A 1 333 ? -9.719 19.062 26.438 1 98.25 333 GLU A N 1
ATOM 2556 C CA . GLU A 1 333 ? -9.969 20.391 27 1 98.25 333 GLU A CA 1
ATOM 2557 C C . GLU A 1 333 ? -10.57 21.328 25.969 1 98.25 333 GLU A C 1
ATOM 2559 O O . GLU A 1 333 ? -11.484 22.094 26.266 1 98.25 333 GLU A O 1
ATOM 2564 N N . ILE A 1 334 ? -10.078 21.266 24.766 1 98.69 334 ILE A N 1
ATOM 2565 C CA . ILE A 1 334 ? -10.594 22.109 23.688 1 98.69 334 ILE A CA 1
ATOM 2566 C C . ILE A 1 334 ? -12.023 21.688 23.344 1 98.69 334 ILE A C 1
ATOM 2568 O O . ILE A 1 334 ? -12.891 22.531 23.141 1 98.69 334 ILE A O 1
ATOM 2572 N N . LYS A 1 335 ? -12.258 20.375 23.297 1 98.5 335 LYS A N 1
ATOM 2573 C CA . LYS A 1 335 ? -13.594 19.859 23.016 1 98.5 335 LYS A CA 1
ATOM 2574 C C . LYS A 1 335 ? -14.609 20.359 24.031 1 98.5 335 LYS A C 1
ATOM 2576 O O . LYS A 1 335 ? -15.734 20.719 23.672 1 98.5 335 LYS A O 1
ATOM 2581 N N . LYS A 1 336 ? -14.234 20.391 25.297 1 97.38 336 LYS A N 1
ATOM 2582 C CA . LYS A 1 336 ? -15.117 20.891 26.344 1 97.38 336 LYS A CA 1
ATOM 2583 C C . LYS A 1 336 ? -15.547 22.328 26.078 1 97.38 336 LYS A C 1
ATOM 2585 O O . LYS A 1 336 ? -16.688 22.703 26.359 1 97.38 336 LYS A O 1
ATOM 2590 N N . ALA A 1 337 ? -14.656 23.031 25.531 1 96.06 337 ALA A N 1
ATOM 2591 C CA . ALA A 1 337 ? -14.898 24.453 25.328 1 96.06 337 ALA A CA 1
ATOM 2592 C C . ALA A 1 337 ? -15.812 24.688 24.125 1 96.06 337 ALA A C 1
ATOM 2594 O O . ALA A 1 337 ? -16.609 25.641 24.109 1 96.06 337 ALA A O 1
ATOM 2595 N N . VAL A 1 338 ? -15.727 23.812 23.125 1 96.94 338 VAL A N 1
ATOM 2596 C CA . VAL A 1 338 ? -16.406 24.125 21.859 1 96.94 338 VAL A CA 1
ATOM 2597 C C . VAL A 1 338 ? -17.656 23.266 21.734 1 96.94 338 VAL A C 1
ATOM 2599 O O . VAL A 1 338 ? -18.547 23.562 20.938 1 96.94 338 VAL A O 1
ATOM 2602 N N . GLY A 1 339 ? -17.75 22.188 22.469 1 95.44 339 GLY A N 1
ATOM 2603 C CA . GLY A 1 339 ? -18.875 21.281 22.344 1 95.44 339 GLY A CA 1
ATOM 2604 C C . GLY A 1 339 ? -19.094 20.781 20.922 1 95.44 339 GLY A C 1
ATOM 2605 O O . GLY A 1 339 ? -18.156 20.281 20.297 1 95.44 339 GLY A O 1
ATOM 2606 N N . ASP A 1 340 ? -20.297 20.969 20.391 1 93.5 340 ASP A N 1
ATOM 2607 C CA . ASP A 1 340 ? -20.641 20.406 19.094 1 93.5 340 ASP A CA 1
ATOM 2608 C C . ASP A 1 340 ? -20.469 21.438 17.984 1 93.5 340 ASP A C 1
ATOM 2610 O O . ASP A 1 340 ? -20.656 21.125 16.812 1 93.5 340 ASP A O 1
ATOM 2614 N N . LYS A 1 341 ? -19.984 22.625 18.344 1 96.31 341 LYS A N 1
ATOM 2615 C CA . LYS A 1 341 ? -19.797 23.688 17.359 1 96.31 341 LYS A CA 1
ATOM 2616 C C . LYS A 1 341 ? -18.609 23.391 16.453 1 96.31 341 LYS A C 1
ATOM 2618 O O . LYS A 1 341 ? -18.516 23.922 15.344 1 96.31 341 LYS A O 1
ATOM 2623 N N . LEU A 1 342 ? -17.797 22.641 16.938 1 98.38 342 LEU A N 1
ATOM 2624 C CA . LEU A 1 342 ? -16.562 22.297 16.25 1 98.38 342 LEU A CA 1
ATOM 2625 C C . LEU A 1 342 ? -16.156 20.859 16.562 1 98.38 342 LEU A C 1
ATOM 2627 O O . LEU A 1 342 ? -16.141 20.453 17.719 1 98.38 342 LEU A O 1
ATOM 2631 N N . LEU A 1 343 ? -15.961 20.062 15.531 1 98.88 343 LEU A N 1
ATOM 2632 C CA . LEU A 1 343 ? -15.453 18.719 15.758 1 98.88 343 LEU A CA 1
ATOM 2633 C C . LEU A 1 343 ? -13.977 18.734 16.109 1 98.88 343 LEU A C 1
ATOM 2635 O O . LEU A 1 343 ? -13.234 19.625 15.656 1 98.88 343 LEU A O 1
ATOM 2639 N N . ILE A 1 344 ? -13.57 17.781 16.953 1 98.88 344 ILE A N 1
ATOM 2640 C CA . ILE A 1 344 ? -12.188 17.719 17.406 1 98.88 344 ILE A CA 1
ATOM 2641 C C . ILE A 1 344 ? -11.633 16.312 17.156 1 98.88 344 ILE A C 1
ATOM 2643 O O . ILE A 1 344 ? -12.289 15.312 17.453 1 98.88 344 ILE A O 1
ATOM 2647 N N . SER A 1 345 ? -10.469 16.219 16.531 1 98.81 345 SER A N 1
ATOM 2648 C CA . SER A 1 345 ? -9.742 14.961 16.469 1 98.81 345 SER A CA 1
ATOM 2649 C C . SER A 1 345 ? -8.469 15.008 17.297 1 98.81 345 SER A C 1
ATOM 2651 O O . SER A 1 345 ? -7.957 16.094 17.609 1 98.81 345 SER A O 1
ATOM 2653 N N . ALA A 1 346 ? -8.062 13.844 17.781 1 98.56 346 ALA A N 1
ATOM 2654 C CA . ALA A 1 346 ? -6.848 13.688 18.578 1 98.56 346 ALA A CA 1
ATOM 2655 C C . ALA A 1 346 ? -5.82 12.82 17.859 1 98.56 346 ALA A C 1
ATOM 2657 O O . ALA A 1 346 ? -6.18 11.961 17.047 1 98.56 346 ALA A O 1
ATOM 2658 N N . VAL A 1 347 ? -4.605 13.086 18.141 1 96.94 347 VAL A N 1
ATOM 2659 C CA . VAL A 1 347 ? -3.479 12.352 17.562 1 96.94 347 VAL A CA 1
ATOM 2660 C C . VAL A 1 347 ? -2.408 12.141 18.641 1 96.94 347 VAL A C 1
ATOM 2662 O O . VAL A 1 347 ? -2.475 12.734 19.719 1 96.94 347 VAL A O 1
ATOM 2665 N N . GLY A 1 348 ? -1.477 11.234 18.344 1 93.19 348 GLY A N 1
ATOM 2666 C CA . GLY A 1 348 ? -0.314 11.07 19.203 1 93.19 348 GLY A CA 1
ATOM 2667 C C . GLY A 1 348 ? -0.388 9.836 20.078 1 93.19 348 GLY A C 1
ATOM 2668 O O . GLY A 1 348 ? -1.149 9.805 21.047 1 93.19 348 GLY A O 1
ATOM 2669 N N . GLY A 1 349 ? 0.41 8.914 19.781 1 92.81 349 GLY A N 1
ATOM 2670 C CA . GLY A 1 349 ? 0.624 7.746 20.641 1 92.81 349 GLY A CA 1
ATOM 2671 C C . GLY A 1 349 ? -0.59 6.84 20.719 1 92.81 349 GLY A C 1
ATOM 2672 O O . GLY A 1 349 ? -0.737 6.078 21.672 1 92.81 349 GLY A O 1
ATOM 2673 N N . ILE A 1 350 ? -1.496 6.957 19.828 1 95.69 350 ILE A N 1
ATOM 2674 C CA . ILE A 1 350 ? -2.682 6.105 19.828 1 95.69 350 ILE A CA 1
ATOM 2675 C C . ILE A 1 350 ? -2.404 4.828 19.047 1 95.69 350 ILE A C 1
ATOM 2677 O O . ILE A 1 350 ? -2.75 4.738 17.859 1 95.69 350 ILE A O 1
ATOM 2681 N N . LYS A 1 351 ? -1.937 3.848 19.734 1 94.19 351 LYS A N 1
ATOM 2682 C CA . LYS A 1 351 ? -1.294 2.699 19.094 1 94.19 351 LYS A CA 1
ATOM 2683 C C . LYS A 1 351 ? -2.266 1.531 18.953 1 94.19 351 LYS A C 1
ATOM 2685 O O . LYS A 1 351 ? -2.061 0.639 18.141 1 94.19 351 LYS A O 1
ATOM 2690 N N . THR A 1 352 ? -3.336 1.495 19.828 1 97.31 352 THR A N 1
ATOM 2691 C CA . THR A 1 352 ? -4.203 0.323 19.859 1 97.31 352 THR A CA 1
ATOM 2692 C C . THR A 1 352 ? -5.652 0.717 19.562 1 97.31 352 THR A C 1
ATOM 2694 O O . THR A 1 352 ? -6.035 1.872 19.766 1 97.31 352 THR A O 1
ATOM 2697 N N . GLY A 1 353 ? -6.352 -0.288 19.141 1 98.31 353 GLY A N 1
ATOM 2698 C CA . GLY A 1 353 ? -7.777 -0.083 18.938 1 98.31 353 GLY A CA 1
ATOM 2699 C C . GLY A 1 353 ? -8.516 0.277 20.219 1 98.31 353 GLY A C 1
ATOM 2700 O O . GLY A 1 353 ? -9.391 1.14 20.203 1 98.31 353 GLY A O 1
ATOM 2701 N N . SER A 1 354 ? -8.133 -0.361 21.266 1 98.25 354 SER A N 1
ATOM 2702 C CA . SER A 1 354 ? -8.758 -0.088 22.547 1 98.25 354 SER A CA 1
ATOM 2703 C C . SER A 1 354 ? -8.539 1.36 22.969 1 98.25 354 SER A C 1
ATOM 2705 O O . SER A 1 354 ? -9.469 2.023 23.438 1 98.25 354 SER A O 1
ATOM 2707 N N . LEU A 1 355 ? -7.332 1.846 22.828 1 98.19 355 LEU A N 1
ATOM 2708 C CA . LEU A 1 355 ? -7.023 3.227 23.172 1 98.19 355 LEU A CA 1
ATOM 2709 C C . LEU A 1 355 ? -7.781 4.199 22.281 1 98.19 355 LEU A C 1
ATOM 2711 O O . LEU A 1 355 ? -8.305 5.211 22.75 1 98.19 355 LEU A O 1
ATOM 2715 N N . ALA A 1 356 ? -7.82 3.9 20.984 1 98.69 356 ALA A N 1
ATOM 2716 C CA . ALA A 1 356 ? -8.555 4.742 20.047 1 98.69 356 ALA A CA 1
ATOM 2717 C C . ALA A 1 356 ? -10.031 4.82 20.422 1 98.69 356 ALA A C 1
ATOM 2719 O O . ALA A 1 356 ? -10.625 5.902 20.406 1 98.69 356 ALA A O 1
ATOM 2720 N N . GLU A 1 357 ? -10.586 3.672 20.75 1 98.69 357 GLU A N 1
ATOM 2721 C CA . GLU A 1 357 ? -11.984 3.617 21.156 1 98.69 357 GLU A CA 1
ATOM 2722 C C . GLU A 1 357 ? -12.211 4.43 22.438 1 98.69 357 GLU A C 1
ATOM 2724 O O . GLU A 1 357 ? -13.203 5.152 22.547 1 98.69 357 GLU A O 1
ATOM 2729 N N . GLU A 1 358 ? -11.297 4.305 23.375 1 98.25 358 GLU A N 1
ATOM 2730 C CA . GLU A 1 358 ? -11.391 5.086 24.609 1 98.25 358 GLU A CA 1
ATOM 2731 C C . GLU A 1 358 ? -11.398 6.582 24.312 1 98.25 358 GLU A C 1
ATOM 2733 O O . GLU A 1 358 ? -12.172 7.336 24.906 1 98.25 358 GLU A O 1
ATOM 2738 N N . VAL A 1 359 ? -10.594 6.996 23.406 1 98.56 359 VAL A N 1
ATOM 2739 C CA . VAL A 1 359 ? -10.461 8.406 23.062 1 98.56 359 VAL A CA 1
ATOM 2740 C C . VAL A 1 359 ? -11.773 8.914 22.469 1 98.56 359 VAL A C 1
ATOM 2742 O O . VAL A 1 359 ? -12.289 9.961 22.875 1 98.56 359 VAL A O 1
ATOM 2745 N N . VAL A 1 360 ? -12.391 8.195 21.516 1 98.56 360 VAL A N 1
ATOM 2746 C CA . VAL A 1 360 ? -13.617 8.68 20.891 1 98.56 360 VAL A CA 1
ATOM 2747 C C . VAL A 1 360 ? -14.773 8.602 21.891 1 98.56 360 VAL A C 1
ATOM 2749 O O . VAL A 1 360 ? -15.688 9.43 21.859 1 98.56 360 VAL A O 1
ATOM 2752 N N . GLN A 1 361 ? -14.766 7.668 22.828 1 97.94 361 GLN A N 1
ATOM 2753 C CA . GLN A 1 361 ? -15.797 7.555 23.859 1 97.94 361 GLN A CA 1
ATOM 2754 C C . GLN A 1 361 ? -15.727 8.727 24.828 1 97.94 361 GLN A C 1
ATOM 2756 O O . GLN A 1 361 ? -16.719 9.055 25.484 1 97.94 361 GLN A O 1
ATOM 2761 N N . SER A 1 362 ? -14.609 9.328 24.859 1 97.12 362 SER A N 1
ATOM 2762 C CA . SER A 1 362 ? -14.43 10.438 25.797 1 97.12 362 SER A CA 1
ATOM 2763 C C . SER A 1 362 ? -15.023 11.727 25.25 1 97.12 362 SER A C 1
ATOM 2765 O O . SER A 1 362 ? -15.008 12.766 25.922 1 97.12 362 SER A O 1
ATOM 2767 N N . GLY A 1 363 ? -15.422 11.703 24.031 1 97.06 363 GLY A N 1
ATOM 2768 C CA . GLY A 1 363 ? -16.062 12.867 23.438 1 97.06 363 GLY A CA 1
ATOM 2769 C C . GLY A 1 363 ? -15.344 13.383 22.203 1 97.06 363 GLY A C 1
ATOM 2770 O O . GLY A 1 363 ? -15.883 14.195 21.453 1 97.06 363 GLY A O 1
ATOM 2771 N N . ILE A 1 364 ? -14.156 12.898 21.984 1 98.44 364 ILE A N 1
ATOM 2772 C CA . ILE A 1 364 ? -13.398 13.266 20.797 1 98.44 364 ILE A CA 1
ATOM 2773 C C . ILE A 1 364 ? -14.062 12.672 19.562 1 98.44 364 ILE A C 1
ATOM 2775 O O . ILE A 1 364 ? -14.547 11.539 19.594 1 98.44 364 ILE A O 1
ATOM 2779 N N . ASP A 1 365 ? -14.086 13.336 18.5 1 98.81 365 ASP A N 1
ATOM 2780 C CA . ASP A 1 365 ? -14.938 12.977 17.359 1 98.81 365 ASP A CA 1
ATOM 2781 C C . ASP A 1 365 ? -14.234 11.984 16.438 1 98.81 365 ASP A C 1
ATOM 2783 O O . ASP A 1 365 ? -14.891 11.188 15.766 1 98.81 365 ASP A O 1
ATOM 2787 N N . ALA A 1 366 ? -12.914 12 16.359 1 98.81 366 ALA A N 1
ATOM 2788 C CA . ALA A 1 366 ? -12.109 11.094 15.547 1 98.81 366 ALA A CA 1
ATOM 2789 C C . ALA A 1 366 ? -10.68 11.008 16.078 1 98.81 366 ALA A C 1
ATOM 2791 O O . ALA A 1 366 ? -10.25 11.852 16.859 1 98.81 366 ALA A O 1
ATOM 2792 N N . VAL A 1 367 ? -10.008 9.977 15.695 1 98.69 367 VAL A N 1
ATOM 2793 C CA . VAL A 1 367 ? -8.594 9.789 16.031 1 98.69 367 VAL A CA 1
ATOM 2794 C C . VAL A 1 367 ? -7.758 9.742 14.758 1 98.69 367 VAL A C 1
ATOM 2796 O O . VAL A 1 367 ? -8.188 9.195 13.742 1 98.69 367 VAL A O 1
ATOM 2799 N N . GLN A 1 368 ? -6.621 10.383 14.828 1 98.5 368 GLN A N 1
ATOM 2800 C CA . GLN A 1 368 ? -5.668 10.297 13.727 1 98.5 368 GLN A CA 1
ATOM 2801 C C . GLN A 1 368 ? -4.434 9.5 14.125 1 98.5 368 GLN A C 1
ATOM 2803 O O . GLN A 1 368 ? -3.963 9.602 15.266 1 98.5 368 GLN A O 1
ATOM 2808 N N . ALA A 1 369 ? -3.951 8.68 13.227 1 97.69 369 ALA A N 1
ATOM 2809 C CA . ALA A 1 369 ? -2.721 7.91 13.406 1 97.69 369 ALA A CA 1
ATOM 2810 C C . ALA A 1 369 ? -1.803 8.055 12.195 1 97.69 369 ALA A C 1
ATOM 2812 O O . ALA A 1 369 ? -2.26 7.996 11.055 1 97.69 369 ALA A O 1
ATOM 2813 N N . GLY A 1 370 ? -0.573 8.383 12.406 1 96.38 370 GLY A N 1
ATOM 2814 C CA . GLY A 1 370 ? 0.427 8.453 11.352 1 96.38 370 GLY A CA 1
ATOM 2815 C C . GLY A 1 370 ? 1.415 7.305 11.391 1 96.38 370 GLY A C 1
ATOM 2816 O O . GLY A 1 370 ? 1.262 6.324 10.656 1 96.38 370 GLY A O 1
ATOM 2817 N N . ARG A 1 371 ? 2.174 7.238 12.453 1 93.94 371 ARG A N 1
ATOM 2818 C CA . ARG A 1 371 ? 3.232 6.254 12.664 1 93.94 371 ARG A CA 1
ATOM 2819 C C . ARG A 1 371 ? 2.697 4.836 12.5 1 93.94 371 ARG A C 1
ATOM 2821 O O . ARG A 1 371 ? 3.326 4 11.852 1 93.94 371 ARG A O 1
ATOM 2828 N N . TRP A 1 372 ? 1.611 4.641 13.023 1 95 372 TRP A N 1
ATOM 2829 C CA . TRP A 1 372 ? 1.094 3.279 13.102 1 95 372 TRP A CA 1
ATOM 2830 C C . TRP A 1 372 ? 0.586 2.807 11.742 1 95 372 TRP A C 1
ATOM 2832 O O . TRP A 1 372 ? 0.743 1.638 11.391 1 95 372 TRP A O 1
ATOM 2842 N N . PHE A 1 373 ? -0.01 3.713 10.922 1 96.69 373 PHE A N 1
ATOM 2843 C CA . PHE A 1 373 ? -0.399 3.377 9.555 1 96.69 373 PHE A CA 1
ATOM 2844 C C . PHE A 1 373 ? 0.828 3.104 8.695 1 96.69 373 PHE A C 1
ATOM 2846 O O . PHE A 1 373 ? 0.777 2.287 7.77 1 96.69 373 PHE A O 1
ATOM 2853 N N . GLN A 1 374 ? 1.953 3.842 8.977 1 94.44 374 GLN A N 1
ATOM 2854 C CA . GLN A 1 374 ? 3.189 3.596 8.242 1 94.44 374 GLN A CA 1
ATOM 2855 C C . GLN A 1 374 ? 3.717 2.189 8.516 1 94.44 374 GLN A C 1
ATOM 2857 O O . GLN A 1 374 ? 4.172 1.506 7.594 1 94.44 374 GLN A O 1
ATOM 2862 N N . GLN A 1 375 ? 3.594 1.776 9.773 1 92.69 375 GLN A N 1
ATOM 2863 C CA . GLN A 1 375 ? 4.078 0.456 10.164 1 92.69 375 GLN A CA 1
ATOM 2864 C C . GLN A 1 375 ? 3.166 -0.644 9.625 1 92.69 375 GLN A C 1
ATOM 2866 O O . GLN A 1 375 ? 3.645 -1.677 9.148 1 92.69 375 GLN A O 1
ATOM 2871 N N . ASN A 1 376 ? 1.896 -0.348 9.703 1 94.12 376 ASN A N 1
ATOM 2872 C CA . ASN A 1 376 ? 0.886 -1.306 9.266 1 94.12 376 ASN A CA 1
ATOM 2873 C C . ASN A 1 376 ? -0.247 -0.618 8.508 1 94.12 376 ASN A C 1
ATOM 2875 O O . ASN A 1 376 ? -1.239 -0.204 9.109 1 94.12 376 ASN A O 1
ATOM 2879 N N . PRO A 1 377 ? -0.18 -0.69 7.176 1 96.5 377 PRO A N 1
ATOM 2880 C CA . PRO A 1 377 ? -1.265 -0.104 6.383 1 96.5 377 PRO A CA 1
ATOM 2881 C C . PRO A 1 377 ? -2.619 -0.747 6.672 1 96.5 377 PRO A C 1
ATOM 2883 O O . PRO A 1 377 ? -3.662 -0.161 6.371 1 96.5 377 PRO A O 1
ATOM 2886 N N . GLY A 1 378 ? -2.658 -1.904 7.219 1 96 378 GLY A N 1
ATOM 2887 C CA . GLY A 1 378 ? -3.885 -2.6 7.57 1 96 378 GLY A CA 1
ATOM 2888 C C . GLY A 1 378 ? -4.371 -2.277 8.969 1 96 378 GLY A C 1
ATOM 2889 O O . GLY A 1 378 ? -5.016 -3.107 9.617 1 96 378 GLY A O 1
ATOM 2890 N N . LEU A 1 379 ? -4.094 -1.121 9.461 1 97.44 379 LEU A N 1
ATOM 2891 C CA . LEU A 1 379 ? -4.344 -0.725 10.844 1 97.44 379 LEU A CA 1
ATOM 2892 C C . LEU A 1 379 ? -5.832 -0.797 11.172 1 97.44 379 LEU A C 1
ATOM 2894 O O . LEU A 1 379 ? -6.215 -1.18 12.273 1 97.44 379 LEU A O 1
ATOM 2898 N N . VAL A 1 380 ? -6.699 -0.424 10.219 1 98.25 380 VAL A N 1
ATOM 2899 C CA . VAL A 1 380 ? -8.148 -0.414 10.422 1 98.25 380 VAL A CA 1
ATOM 2900 C C . VAL A 1 380 ? -8.617 -1.81 10.82 1 98.25 380 VAL A C 1
ATOM 2902 O O . VAL A 1 380 ? -9.312 -1.973 11.836 1 98.25 380 VAL A O 1
ATOM 2905 N N . ARG A 1 381 ? -8.227 -2.783 10.055 1 96.69 381 ARG A N 1
ATOM 2906 C CA . ARG A 1 381 ? -8.617 -4.156 10.367 1 96.69 381 ARG A CA 1
ATOM 2907 C C . ARG A 1 381 ? -7.992 -4.621 11.68 1 96.69 381 ARG A C 1
ATOM 2909 O O . ARG A 1 381 ? -8.625 -5.332 12.461 1 96.69 381 ARG A O 1
ATOM 2916 N N . ALA A 1 382 ? -6.762 -4.258 11.891 1 95.88 382 ALA A N 1
ATOM 2917 C CA . ALA A 1 382 ? -6.09 -4.633 13.133 1 95.88 382 ALA A CA 1
ATOM 2918 C C . ALA A 1 382 ? -6.844 -4.09 14.352 1 95.88 382 ALA A C 1
ATOM 2920 O O . ALA A 1 382 ? -7.078 -4.816 15.32 1 95.88 382 ALA A O 1
ATOM 2921 N N . PHE A 1 383 ? -7.211 -2.793 14.32 1 98.19 383 PHE A N 1
ATOM 2922 C CA . PHE A 1 383 ? -7.965 -2.195 15.414 1 98.19 383 PHE A CA 1
ATOM 2923 C C . PHE A 1 383 ? -9.328 -2.859 15.555 1 98.19 383 PHE A C 1
ATOM 2925 O O . PHE A 1 383 ? -9.797 -3.102 16.672 1 98.19 383 PHE A O 1
ATOM 2932 N N . ALA A 1 384 ? -9.961 -3.156 14.438 1 97.88 384 ALA A N 1
ATOM 2933 C CA . ALA A 1 384 ? -11.258 -3.838 14.477 1 97.88 384 ALA A CA 1
ATOM 2934 C C . ALA A 1 384 ? -11.141 -5.188 15.18 1 97.88 384 ALA A C 1
ATOM 2936 O O . ALA A 1 384 ? -11.977 -5.523 16.031 1 97.88 384 ALA A O 1
ATOM 2937 N N . ASN A 1 385 ? -10.125 -5.926 14.828 1 95.44 385 ASN A N 1
ATOM 2938 C CA . ASN A 1 385 ? -9.891 -7.219 15.461 1 95.44 385 ASN A CA 1
ATOM 2939 C C . ASN A 1 385 ? -9.703 -7.07 16.969 1 95.44 385 ASN A C 1
ATOM 2941 O O . ASN A 1 385 ? -10.25 -7.855 17.75 1 95.44 385 ASN A O 1
ATOM 2945 N N . GLU A 1 386 ? -8.945 -6.086 17.359 1 96.88 386 GLU A N 1
ATOM 2946 C CA . GLU A 1 386 ? -8.703 -5.828 18.766 1 96.88 386 GLU A CA 1
ATOM 2947 C C . GLU A 1 386 ? -10.008 -5.523 19.5 1 96.88 386 GLU A C 1
ATOM 2949 O O . GLU A 1 386 ? -10.18 -5.902 20.656 1 96.88 386 GLU A O 1
ATOM 2954 N N . LEU A 1 387 ? -10.875 -4.879 18.781 1 98.06 387 LEU A N 1
ATOM 2955 C CA . LEU A 1 387 ? -12.109 -4.414 19.391 1 98.06 387 LEU A CA 1
ATOM 2956 C C . LEU A 1 387 ? -13.227 -5.441 19.219 1 98.06 387 LEU A C 1
ATOM 2958 O O . LEU A 1 387 ? -14.328 -5.258 19.734 1 98.06 387 LEU A O 1
ATOM 2962 N N . GLY A 1 388 ? -12.977 -6.52 18.484 1 96.25 388 GLY A N 1
ATOM 2963 C CA . GLY A 1 388 ? -13.93 -7.605 18.312 1 96.25 388 GLY A CA 1
ATOM 2964 C C . GLY A 1 388 ? -15.07 -7.254 17.391 1 96.25 388 GLY A C 1
ATOM 2965 O O . GLY A 1 388 ? -16.203 -7.691 17.594 1 96.25 388 GLY A O 1
ATOM 2966 N N . VAL A 1 389 ? -14.805 -6.402 16.438 1 96.38 389 VAL A N 1
ATOM 2967 C CA . VAL A 1 389 ? -15.844 -6.047 15.477 1 96.38 389 VAL A CA 1
ATOM 2968 C C . VAL A 1 389 ? -15.391 -6.41 14.062 1 96.38 389 VAL A C 1
ATOM 2970 O O . VAL A 1 389 ? -14.211 -6.672 13.836 1 96.38 389 VAL A O 1
ATOM 2973 N N . ASN A 1 390 ? -16.391 -6.496 13.141 1 95.19 390 ASN A N 1
ATOM 2974 C CA . ASN A 1 390 ? -16.109 -6.793 11.742 1 95.19 390 ASN A CA 1
ATOM 2975 C C . ASN A 1 390 ? -16.266 -5.555 10.867 1 95.19 390 ASN A C 1
ATOM 2977 O O . ASN A 1 390 ? -17.266 -4.84 10.961 1 95.19 390 ASN A O 1
ATOM 2981 N N . VAL A 1 391 ? -15.242 -5.312 10.102 1 96.31 391 VAL A N 1
ATOM 2982 C CA . VAL A 1 391 ? -15.312 -4.195 9.164 1 96.31 391 VAL A CA 1
ATOM 2983 C C . VAL A 1 391 ? -15.086 -4.703 7.738 1 96.31 391 VAL A C 1
ATOM 2985 O O . VAL A 1 391 ? -14.391 -5.699 7.527 1 96.31 391 VAL A O 1
ATOM 2988 N N . ARG A 1 392 ? -15.664 -4.004 6.809 1 95.81 392 ARG A N 1
ATOM 2989 C CA . ARG A 1 392 ? -15.516 -4.309 5.387 1 95.81 392 ARG A CA 1
ATOM 2990 C C . ARG A 1 392 ? -14.078 -4.094 4.93 1 95.81 392 ARG A C 1
ATOM 2992 O O . ARG A 1 392 ? -13.43 -3.133 5.348 1 95.81 392 ARG A O 1
ATOM 2999 N N . MET A 1 393 ? -13.57 -5.039 4.16 1 95.75 393 MET A N 1
ATOM 3000 C CA . MET A 1 393 ? -12.32 -4.828 3.432 1 95.75 393 MET A CA 1
ATOM 3001 C C . MET A 1 393 ? -12.578 -4.719 1.933 1 95.75 393 MET A C 1
ATOM 3003 O O . MET A 1 393 ? -13.672 -5.031 1.461 1 95.75 393 MET A O 1
ATOM 3007 N N . ALA A 1 394 ? -11.602 -4.121 1.215 1 96.44 394 ALA A N 1
ATOM 3008 C CA . ALA A 1 394 ? -11.758 -4.066 -0.236 1 96.44 394 ALA A CA 1
ATOM 3009 C C . ALA A 1 394 ? -12.102 -5.445 -0.801 1 96.44 394 ALA A C 1
ATOM 3011 O O . ALA A 1 394 ? -11.555 -6.457 -0.361 1 96.44 394 ALA A O 1
ATOM 3012 N N . THR A 1 395 ? -12.906 -5.441 -1.773 1 94.88 395 THR A N 1
ATOM 3013 C CA . THR A 1 395 ? -13.438 -6.668 -2.357 1 94.88 395 THR A CA 1
ATOM 3014 C C . THR A 1 395 ? -12.305 -7.605 -2.764 1 94.88 395 THR A C 1
ATOM 3016 O O . THR A 1 395 ? -12.375 -8.812 -2.523 1 94.88 395 THR A O 1
ATOM 3019 N N . GLN A 1 396 ? -11.297 -7.105 -3.271 1 96 396 GLN A N 1
ATOM 3020 C CA . GLN A 1 396 ? -10.195 -7.867 -3.857 1 96 396 GLN A CA 1
ATOM 3021 C C . GLN A 1 396 ? -9.359 -8.539 -2.775 1 96 396 GLN A C 1
ATOM 3023 O O . GLN A 1 396 ? -8.68 -9.539 -3.037 1 96 396 GLN A O 1
ATOM 3028 N N . ILE A 1 397 ? -9.391 -7.961 -1.512 1 93.62 397 ILE A N 1
ATOM 3029 C CA . ILE A 1 397 ? -8.484 -8.5 -0.509 1 93.62 397 ILE A CA 1
ATOM 3030 C C . ILE A 1 397 ? -9.281 -9.062 0.665 1 93.62 397 ILE A C 1
ATOM 3032 O O . ILE A 1 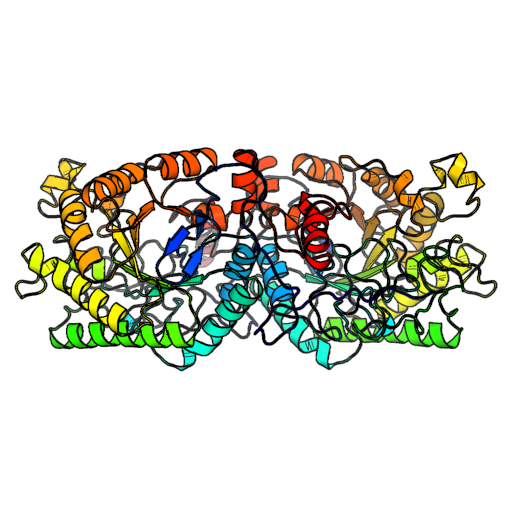397 ? -8.711 -9.633 1.599 1 93.62 397 ILE A O 1
ATOM 3036 N N . ASP A 1 398 ? -10.594 -9.07 0.605 1 89.81 398 ASP A N 1
ATOM 3037 C CA . ASP A 1 398 ? -11.477 -9.445 1.707 1 89.81 398 ASP A CA 1
ATOM 3038 C C . ASP A 1 398 ? -11.32 -10.922 2.047 1 89.81 398 ASP A C 1
ATOM 3040 O O . ASP A 1 398 ? -11.398 -11.312 3.217 1 89.81 398 ASP A O 1
ATOM 3044 N N . TRP A 1 399 ? -11.086 -11.734 1.034 1 82.94 399 TRP A N 1
ATOM 3045 C CA . TRP A 1 399 ? -10.969 -13.18 1.225 1 82.94 399 TRP A CA 1
ATOM 3046 C C . TRP A 1 399 ? -9.836 -13.508 2.188 1 82.94 399 TRP A C 1
ATOM 3048 O O . TRP A 1 399 ? -9.836 -14.57 2.822 1 82.94 399 TRP A O 1
ATOM 3058 N N . SER A 1 400 ? -8.883 -12.656 2.301 1 81.19 400 SER A N 1
ATOM 3059 C CA . SER A 1 400 ? -7.723 -12.922 3.145 1 81.19 400 SER A CA 1
ATOM 3060 C C . SER A 1 400 ? -8.102 -12.93 4.621 1 81.19 400 SER A C 1
ATOM 3062 O O . SER A 1 400 ? -7.355 -13.445 5.457 1 81.19 400 SER A O 1
ATOM 3064 N N . PHE A 1 401 ? -9.203 -12.422 4.883 1 77.38 401 PHE A N 1
ATOM 3065 C CA . PHE A 1 401 ? -9.664 -12.344 6.266 1 77.38 401 PHE A CA 1
ATOM 3066 C C . PHE A 1 401 ? -10.734 -13.398 6.539 1 77.38 401 PHE A C 1
ATOM 3068 O O . PHE A 1 401 ? -10.758 -14 7.617 1 77.38 401 PHE A O 1
ATOM 3075 N N . GLU A 1 402 ? -11.539 -13.633 5.582 1 71 402 GLU A N 1
ATOM 3076 C CA . GLU A 1 402 ? -12.727 -14.461 5.789 1 71 402 GLU A CA 1
ATOM 3077 C C . GLU A 1 402 ? -12.547 -15.852 5.195 1 71 402 GLU A C 1
ATOM 3079 O O . GLU A 1 402 ? -13.273 -16.781 5.547 1 71 402 GLU A O 1
ATOM 3084 N N . GLY A 1 403 ? -11.508 -16.109 4.492 1 67.69 403 GLY A N 1
ATOM 3085 C CA . GLY A 1 403 ? -11.375 -17.344 3.729 1 67.69 403 GLY A CA 1
ATOM 3086 C C . GLY A 1 403 ? -11.977 -17.25 2.338 1 67.69 403 GLY A C 1
ATOM 3087 O O . GLY A 1 403 ? -12.75 -16.328 2.051 1 67.69 403 GLY A O 1
ATOM 3088 N N . ARG A 1 404 ? -11.5 -18.141 1.436 1 54.56 404 ARG A N 1
ATOM 3089 C CA . ARG A 1 404 ? -12.016 -18.141 0.068 1 54.56 404 ARG A CA 1
ATOM 3090 C C . ARG A 1 404 ? -13.43 -18.719 0.014 1 54.56 404 ARG A C 1
ATOM 3092 O O . ARG A 1 404 ? -13.719 -19.719 0.669 1 54.56 404 ARG A O 1
ATOM 3099 N N . GLY A 1 405 ? -14.438 -18.156 -0.674 1 47.47 405 GLY A N 1
ATOM 3100 C CA . GLY A 1 405 ? -15.758 -18.688 -0.959 1 47.47 405 GLY A CA 1
ATOM 3101 C C . GLY A 1 405 ? -16.766 -18.406 0.143 1 47.47 405 GLY A C 1
ATOM 3102 O O . GLY A 1 405 ? -17.938 -18.766 0.031 1 47.47 405 GLY A O 1
ATOM 3103 N N . LYS A 1 406 ? -16.281 -18.078 1.271 1 47.69 406 LYS A N 1
ATOM 3104 C CA . LYS A 1 406 ? -17.281 -17.875 2.309 1 47.69 406 LYS A CA 1
ATOM 3105 C C . LYS A 1 406 ? -18.031 -16.562 2.109 1 47.69 406 LYS A C 1
ATOM 3107 O O . LYS A 1 406 ? -17.641 -15.531 2.668 1 47.69 406 LYS A O 1
ATOM 3112 N N . GLY A 1 407 ? -18.047 -16.094 0.898 1 42.56 407 GLY A N 1
ATOM 3113 C CA . GLY A 1 407 ? -18.828 -14.875 0.729 1 42.56 407 GLY A CA 1
ATOM 3114 C C . GLY A 1 407 ? -20.062 -14.828 1.589 1 42.56 407 GLY A C 1
ATOM 3115 O O . GLY A 1 407 ? -20.5 -15.852 2.129 1 42.56 407 GLY A O 1
ATOM 3116 N N . SER A 1 408 ? -20.812 -13.602 1.353 1 39.88 408 SER A N 1
ATOM 3117 C CA . SER A 1 408 ? -21.875 -12.953 2.107 1 39.88 408 SER A CA 1
ATOM 3118 C C . SER A 1 408 ? -23.156 -13.773 2.057 1 39.88 408 SER A C 1
ATOM 3120 O O . SER A 1 408 ? -23.859 -13.781 1.037 1 39.88 408 SER A O 1
ATOM 3122 N N . LYS A 1 409 ? -23.312 -14.867 2.266 1 36.56 409 LYS A N 1
ATOM 3123 C CA . LYS A 1 409 ? -24.703 -15.289 2.4 1 36.56 409 LYS A CA 1
ATOM 3124 C C . LYS A 1 409 ? -25.578 -14.141 2.898 1 36.56 409 LYS A C 1
ATOM 3126 O O . LYS A 1 409 ? -26.797 -14.148 2.709 1 36.56 409 LYS A O 1
ATOM 3131 N N . LYS A 1 410 ? -25.188 -13.305 3.719 1 36.62 410 LYS A N 1
ATOM 3132 C CA . LYS A 1 410 ? -26.203 -12.469 4.352 1 36.62 410 LYS A CA 1
ATOM 3133 C C . LYS A 1 410 ? -26.641 -11.336 3.424 1 36.62 410 LYS A C 1
ATOM 3135 O O . LYS A 1 410 ? -27.609 -10.633 3.707 1 36.62 410 LYS A O 1
ATOM 3140 N N . SER A 1 411 ? -25.844 -10.867 2.441 1 32.88 411 SER A N 1
ATOM 3141 C CA . SER A 1 411 ? -26.375 -9.688 1.758 1 32.88 411 SER A CA 1
ATOM 3142 C C . SER A 1 411 ? -27.359 -10.078 0.659 1 32.88 411 SER A C 1
ATOM 3144 O O . SER A 1 411 ? -28.062 -9.234 0.128 1 32.88 411 SER A O 1
ATOM 3146 N N . ALA A 1 412 ? -27.312 -11.266 0.115 1 32.84 412 ALA A N 1
ATOM 3147 C CA . ALA A 1 412 ? -28.344 -11.477 -0.899 1 32.84 412 ALA A CA 1
ATOM 3148 C C . ALA A 1 412 ? -29.719 -11.578 -0.263 1 32.84 412 ALA A C 1
ATOM 3150 O O . ALA A 1 412 ? -30.719 -11.742 -0.965 1 32.84 412 ALA A O 1
ATOM 3151 N N . LYS A 1 413 ? -29.891 -11.82 0.909 1 33.12 413 LYS A N 1
ATOM 3152 C CA . LYS A 1 413 ? -31.266 -11.984 1.374 1 33.12 413 LYS A CA 1
ATOM 3153 C C . LYS A 1 413 ? -32.031 -10.664 1.272 1 33.12 413 LYS A C 1
ATOM 3155 O O . LYS A 1 413 ? -33.25 -10.641 1.463 1 33.12 413 LYS A O 1
ATOM 3160 N N . GLN A 1 414 ? -31.297 -9.461 1.284 1 30.89 414 GLN A N 1
ATOM 3161 C CA . GLN A 1 414 ? -32.188 -8.305 1.309 1 30.89 414 GLN A CA 1
ATOM 3162 C C . GLN A 1 414 ? -32.719 -7.996 -0.086 1 30.89 414 GLN A C 1
ATOM 3164 O O . GLN A 1 414 ? -33.781 -7.383 -0.225 1 30.89 414 GLN A O 1
ATOM 3169 N N . ASN A 1 415 ? -31.922 -8.344 -1.145 1 30.19 415 ASN A N 1
ATOM 3170 C CA . ASN A 1 415 ? -32.562 -7.812 -2.346 1 30.19 415 ASN A CA 1
ATOM 3171 C C . ASN A 1 415 ? -33.656 -8.734 -2.848 1 30.19 415 ASN A C 1
ATOM 3173 O O . ASN A 1 415 ? -34.312 -8.445 -3.861 1 30.19 415 ASN A O 1
ATOM 3177 N N . GLY A 1 416 ? -33.688 -9.945 -2.363 1 29.48 416 GLY A N 1
ATOM 3178 C CA . GLY A 1 416 ? -34.781 -10.758 -2.924 1 29.48 416 GLY A CA 1
ATOM 3179 C C . GLY A 1 416 ? -36.156 -10.312 -2.473 1 29.48 416 GLY A C 1
ATOM 3180 O O . GLY A 1 416 ? -37.156 -10.852 -2.93 1 29.48 416 GLY A O 1
ATOM 3181 N N . GLN A 1 417 ? -36.219 -9.727 -1.29 1 30.8 417 GLN A N 1
ATOM 3182 C CA . GLN A 1 417 ? -37.625 -9.57 -0.875 1 30.8 417 GLN A CA 1
ATOM 3183 C C . GLN A 1 417 ? -38.344 -8.555 -1.749 1 30.8 417 GLN A C 1
ATOM 3185 O O . GLN A 1 417 ? -39.562 -8.492 -1.757 1 30.8 417 GLN A O 1
ATOM 3190 N N . ASN A 1 418 ? -37.594 -7.562 -2.338 1 27.94 418 ASN A N 1
ATOM 3191 C CA . ASN A 1 418 ? -38.5 -6.551 -2.848 1 27.94 418 ASN A CA 1
ATOM 3192 C C . ASN A 1 418 ? -39.062 -6.941 -4.211 1 27.94 418 ASN A C 1
ATOM 3194 O O . ASN A 1 418 ? -39.688 -6.125 -4.887 1 27.94 418 ASN A O 1
ATOM 3198 N N . ALA A 1 419 ? -38.625 -7.992 -4.883 1 27.2 419 ALA A N 1
ATOM 3199 C CA . ALA A 1 419 ? -39.219 -8.102 -6.211 1 27.2 419 ALA A CA 1
ATOM 3200 C C . ALA A 1 419 ? -40.656 -8.594 -6.129 1 27.2 419 ALA A C 1
ATOM 3202 O O . ALA A 1 419 ? -41.344 -8.703 -7.148 1 27.2 419 ALA A O 1
ATOM 3203 N N . HIS A 1 420 ? -41.031 -9.258 -5.012 1 24.75 420 HIS A N 1
ATOM 3204 C CA . HIS A 1 420 ? -42.344 -9.828 -5.172 1 24.75 420 HIS A CA 1
ATOM 3205 C C . HIS A 1 420 ? -43.438 -8.766 -4.992 1 24.75 420 HIS A C 1
ATOM 3207 O O . HIS A 1 420 ? -44.625 -9.016 -5.246 1 24.75 420 HIS A O 1
ATOM 3213 N N . GLN A 1 421 ? -43.156 -7.637 -4.445 1 21 421 GLN A N 1
ATOM 3214 C CA . GLN A 1 421 ? -44.344 -6.828 -4.488 1 21 421 GLN A CA 1
ATOM 3215 C C . GLN A 1 421 ? -44.469 -6.059 -5.805 1 21 421 GLN A C 1
ATOM 3217 O O . GLN A 1 421 ? -43.469 -5.535 -6.301 1 21 421 GLN A O 1
ATOM 3222 N N . MET B 1 1 ? 27.281 31.672 7.703 1 55.75 1 MET B N 1
ATOM 3223 C CA . MET B 1 1 ? 27.5 30.312 8.156 1 55.75 1 MET B CA 1
ATOM 3224 C C . MET B 1 1 ? 27.547 29.344 6.98 1 55.75 1 MET B C 1
ATOM 3226 O O . MET B 1 1 ? 26.719 29.422 6.07 1 55.75 1 MET B O 1
ATOM 3230 N N . VAL B 1 2 ? 28.672 28.797 6.809 1 64.94 2 VAL B N 1
ATOM 3231 C CA . VAL B 1 2 ? 28.875 27.891 5.684 1 64.94 2 VAL B CA 1
ATOM 3232 C C . VAL B 1 2 ? 28.125 26.578 5.938 1 64.94 2 VAL B C 1
ATOM 3234 O O . VAL B 1 2 ? 28.359 25.906 6.945 1 64.94 2 VAL B O 1
ATOM 3237 N N . HIS B 1 3 ? 27.031 26.422 5.207 1 81.5 3 HIS B N 1
ATOM 3238 C CA . HIS B 1 3 ? 26.25 25.203 5.344 1 81.5 3 HIS B CA 1
ATOM 3239 C C . HIS B 1 3 ? 26.859 24.062 4.535 1 81.5 3 HIS B C 1
ATOM 3241 O O . HIS B 1 3 ? 27.359 24.281 3.428 1 81.5 3 HIS B O 1
ATOM 3247 N N . GLN B 1 4 ? 27 22.922 5.141 1 88.5 4 GLN B N 1
ATOM 3248 C CA . GLN B 1 4 ? 27.438 21.703 4.457 1 88.5 4 GLN B CA 1
ATOM 3249 C C . GLN B 1 4 ? 26.469 21.312 3.35 1 88.5 4 GLN B C 1
ATOM 3251 O O . GLN B 1 4 ? 25.266 21.531 3.479 1 88.5 4 GLN B O 1
ATOM 3256 N N . THR B 1 5 ? 27 20.797 2.246 1 94.62 5 THR B N 1
ATOM 3257 C CA . THR B 1 5 ? 26.172 20.297 1.162 1 94.62 5 THR B CA 1
ATOM 3258 C C . THR B 1 5 ? 25.688 18.875 1.475 1 94.62 5 THR B C 1
ATOM 3260 O O . THR B 1 5 ? 26.469 17.938 1.464 1 94.62 5 THR B O 1
ATOM 3263 N N . ILE B 1 6 ? 24.422 18.797 1.887 1 96.12 6 ILE B N 1
ATOM 3264 C CA . ILE B 1 6 ? 23.781 17.516 2.172 1 96.12 6 ILE B CA 1
ATOM 3265 C C . ILE B 1 6 ? 22.672 17.25 1.157 1 96.12 6 ILE B C 1
ATOM 3267 O O . ILE B 1 6 ? 21.641 17.922 1.179 1 96.12 6 ILE B O 1
ATOM 3271 N N . ASP B 1 7 ? 22.891 16.297 0.316 1 95.38 7 ASP B N 1
ATOM 3272 C CA . ASP B 1 7 ? 21.938 15.992 -0.748 1 95.38 7 ASP B CA 1
ATOM 3273 C C . ASP B 1 7 ? 21.062 14.805 -0.373 1 95.38 7 ASP B C 1
ATOM 3275 O O . ASP B 1 7 ? 21.516 13.891 0.32 1 95.38 7 ASP B O 1
ATOM 3279 N N . ASN B 1 8 ? 19.828 14.891 -0.688 1 97.06 8 ASN B N 1
ATOM 3280 C CA . ASN B 1 8 ? 18.953 13.719 -0.664 1 97.06 8 ASN B CA 1
ATOM 3281 C C . ASN B 1 8 ? 19.047 12.938 -1.973 1 97.06 8 ASN B C 1
ATOM 3283 O O . ASN B 1 8 ? 18.25 13.172 -2.893 1 97.06 8 ASN B O 1
ATOM 3287 N N . ILE B 1 9 ? 19.875 11.984 -2.014 1 97.06 9 ILE B N 1
ATOM 3288 C CA . ILE B 1 9 ? 20.297 11.336 -3.25 1 97.06 9 ILE B CA 1
ATOM 3289 C C . ILE B 1 9 ? 19.125 10.562 -3.855 1 97.06 9 ILE B C 1
ATOM 3291 O O . ILE B 1 9 ? 18.453 9.797 -3.16 1 97.06 9 ILE B O 1
ATOM 3295 N N . ALA B 1 10 ? 18.922 10.781 -5.102 1 97.75 10 ALA B N 1
ATOM 3296 C CA . ALA B 1 10 ? 17.828 10.164 -5.836 1 97.75 10 ALA B CA 1
ATOM 3297 C C . ALA B 1 10 ? 18.141 8.719 -6.195 1 97.75 10 ALA B C 1
ATOM 3299 O O . ALA B 1 10 ? 19.312 8.367 -6.383 1 97.75 10 ALA B O 1
ATOM 3300 N N . ALA B 1 11 ? 17.109 7.945 -6.285 1 98 11 ALA B N 1
ATOM 3301 C CA . ALA B 1 11 ? 17.25 6.625 -6.895 1 98 11 ALA B CA 1
ATOM 3302 C C . ALA B 1 11 ? 17.734 6.738 -8.336 1 98 11 ALA B C 1
ATOM 3304 O O . ALA B 1 11 ? 17.312 7.633 -9.07 1 98 11 ALA B O 1
ATOM 3305 N N . LYS B 1 12 ? 18.516 5.852 -8.797 1 97.06 12 LYS B N 1
ATOM 3306 C CA . LYS B 1 12 ? 19.094 5.895 -10.141 1 97.06 12 LYS B CA 1
ATOM 3307 C C . LYS B 1 12 ? 18.203 5.188 -11.148 1 97.06 12 LYS B C 1
ATOM 3309 O O . LYS B 1 12 ? 17.609 4.152 -10.844 1 97.06 12 LYS B O 1
ATOM 3314 N N . GLY B 1 13 ? 18.125 5.742 -12.305 1 97.19 13 GLY B N 1
ATOM 3315 C CA . GLY B 1 13 ? 17.453 5.082 -13.414 1 97.19 13 GLY B CA 1
ATOM 3316 C C . GLY B 1 13 ? 15.938 5.168 -13.328 1 97.19 13 GLY B C 1
ATOM 3317 O O . GLY B 1 13 ? 15.227 4.344 -13.898 1 97.19 13 GLY B O 1
ATOM 3318 N N . ILE B 1 14 ? 15.414 6.035 -12.594 1 98.12 14 ILE B N 1
ATOM 3319 C CA . ILE B 1 14 ? 13.977 6.203 -12.383 1 98.12 14 ILE B CA 1
ATOM 3320 C C . ILE B 1 14 ? 13.516 7.512 -13.031 1 98.12 14 ILE B C 1
ATOM 3322 O O . ILE B 1 14 ? 14.219 8.523 -12.977 1 98.12 14 ILE B O 1
ATOM 3326 N N . SER B 1 15 ? 12.32 7.562 -13.594 1 98.19 15 SER B N 1
ATOM 3327 C CA . SER B 1 15 ? 11.836 8.688 -14.383 1 98.19 15 SER B CA 1
ATOM 3328 C C . SER B 1 15 ? 11.352 9.828 -13.492 1 98.19 15 SER B C 1
ATOM 3330 O O . SER B 1 15 ? 11.055 10.922 -13.977 1 98.19 15 SER B O 1
ATOM 3332 N N . TYR B 1 16 ? 11.266 9.633 -12.195 1 98.12 16 TYR B N 1
ATOM 3333 C CA . TYR B 1 16 ? 10.852 10.641 -11.227 1 98.12 16 TYR B CA 1
ATOM 3334 C C . TYR B 1 16 ? 11.758 10.617 -10 1 98.12 16 TYR B C 1
ATOM 3336 O O . TYR B 1 16 ? 12.547 9.688 -9.82 1 98.12 16 TYR B O 1
ATOM 3344 N N . TYR B 1 17 ? 11.641 11.633 -9.195 1 97.88 17 TYR B N 1
ATOM 3345 C CA . TYR B 1 17 ? 12.484 11.68 -8.008 1 97.88 17 TYR B CA 1
ATOM 3346 C C . TYR B 1 17 ? 11.898 10.828 -6.887 1 97.88 17 TYR B C 1
ATOM 3348 O O . TYR B 1 17 ? 10.703 10.906 -6.602 1 97.88 17 TYR B O 1
ATOM 3356 N N . THR B 1 18 ? 12.656 10.086 -6.297 1 98.25 18 THR B N 1
ATOM 3357 C CA . THR B 1 18 ? 12.492 9.398 -5.02 1 98.25 18 THR B CA 1
ATOM 3358 C C . THR B 1 18 ? 13.844 9.117 -4.379 1 98.25 18 THR B C 1
ATOM 3360 O O . THR B 1 18 ? 14.844 8.938 -5.082 1 98.25 18 THR B O 1
ATOM 3363 N N . PRO B 1 19 ? 13.93 9.203 -3.053 1 98.06 19 PRO B N 1
ATOM 3364 C CA . PRO B 1 19 ? 15.227 8.945 -2.43 1 98.06 19 PRO B CA 1
ATOM 3365 C C . PRO B 1 19 ? 15.742 7.531 -2.707 1 98.06 19 PRO B C 1
ATOM 3367 O O . PRO B 1 19 ? 14.961 6.582 -2.748 1 98.06 19 PRO B O 1
ATOM 3370 N N . ALA B 1 20 ? 17.031 7.422 -2.85 1 97.69 20 ALA B N 1
ATOM 3371 C CA . ALA B 1 20 ? 17.672 6.125 -3.047 1 97.69 20 ALA B CA 1
ATOM 3372 C C . ALA B 1 20 ? 17.453 5.219 -1.837 1 97.69 20 ALA B C 1
ATOM 3374 O O . ALA B 1 20 ? 17.469 5.684 -0.695 1 97.69 20 ALA B O 1
ATOM 3375 N N . GLN B 1 21 ? 17.203 3.973 -2.098 1 97.75 21 GLN B N 1
ATOM 3376 C CA . GLN B 1 21 ? 17.078 2.938 -1.076 1 97.75 21 GLN B CA 1
ATOM 3377 C C . GLN B 1 21 ? 18.312 2.033 -1.062 1 97.75 21 GLN B C 1
ATOM 3379 O O . GLN B 1 21 ? 18.375 1.062 -1.816 1 97.75 21 GLN B O 1
ATOM 3384 N N . ASP B 1 22 ? 19.219 2.297 -0.222 1 94.81 22 ASP B N 1
ATOM 3385 C CA . ASP B 1 22 ? 20.453 1.525 -0.154 1 94.81 22 ASP B CA 1
ATOM 3386 C C . ASP B 1 22 ? 20.922 1.345 1.293 1 94.81 22 ASP B C 1
ATOM 3388 O O . ASP B 1 22 ? 21.391 2.293 1.922 1 94.81 22 ASP B O 1
ATOM 3392 N N . PRO B 1 23 ? 20.953 0.156 1.807 1 96.06 23 PRO B N 1
ATOM 3393 C CA . PRO B 1 23 ? 20.391 -1.038 1.164 1 96.06 23 PRO B CA 1
ATOM 3394 C C . PRO B 1 23 ? 18.875 -0.999 1.063 1 96.06 23 PRO B C 1
ATOM 3396 O O . PRO B 1 23 ? 18.234 -0.106 1.628 1 96.06 23 PRO B O 1
ATOM 3399 N N . PRO B 1 24 ? 18.281 -1.888 0.349 1 97.25 24 PRO B N 1
ATOM 3400 C CA . PRO B 1 24 ? 16.812 -1.885 0.195 1 97.25 24 PRO B CA 1
ATOM 3401 C C . PRO B 1 24 ? 16.094 -2.338 1.459 1 97.25 24 PRO B C 1
ATOM 3403 O O . PRO B 1 24 ? 16.688 -2.992 2.318 1 97.25 24 PRO B O 1
ATOM 3406 N N . ALA B 1 25 ? 14.844 -1.928 1.547 1 97.75 25 ALA B N 1
ATOM 3407 C CA . ALA B 1 25 ? 13.992 -2.406 2.635 1 97.75 25 ALA B CA 1
ATOM 3408 C C . ALA B 1 25 ? 14 -3.93 2.709 1 97.75 25 ALA B C 1
ATOM 3410 O O . ALA B 1 25 ? 14.047 -4.605 1.679 1 97.75 25 ALA B O 1
ATOM 3411 N N . GLY B 1 26 ? 13.945 -4.516 3.914 1 97.94 26 GLY B N 1
ATOM 3412 C CA . GLY B 1 26 ? 13.938 -5.953 4.117 1 97.94 26 GLY B CA 1
ATOM 3413 C C . GLY B 1 26 ? 15.32 -6.535 4.355 1 97.94 26 GLY B C 1
ATOM 3414 O O . GLY B 1 26 ? 15.453 -7.703 4.723 1 97.94 26 GLY B O 1
ATOM 3415 N N . THR B 1 27 ? 16.359 -5.742 4.109 1 98.06 27 THR B N 1
ATOM 3416 C CA . THR B 1 27 ? 17.734 -6.176 4.371 1 98.06 27 THR B CA 1
ATOM 3417 C C . THR B 1 27 ? 17.969 -6.324 5.871 1 98.06 27 THR B C 1
ATOM 3419 O O . THR B 1 27 ? 17.641 -5.426 6.652 1 98.06 27 THR B O 1
ATOM 3422 N N . GLN B 1 28 ? 18.516 -7.402 6.262 1 97.31 28 GLN B N 1
ATOM 3423 C CA . GLN B 1 28 ? 18.875 -7.617 7.66 1 97.31 28 GLN B CA 1
ATOM 3424 C C . GLN B 1 28 ? 20.031 -6.715 8.078 1 97.31 28 GLN B C 1
ATOM 3426 O O . GLN B 1 28 ? 21.094 -6.75 7.465 1 97.31 28 GLN B O 1
ATOM 3431 N N . LEU B 1 29 ? 19.828 -5.902 9.062 1 94.75 29 LEU B N 1
ATOM 3432 C CA . LEU B 1 29 ? 20.844 -4.973 9.547 1 94.75 29 LEU B CA 1
ATOM 3433 C C . LEU B 1 29 ? 21.531 -5.516 10.797 1 94.75 29 LEU B C 1
ATOM 3435 O O . LEU B 1 29 ? 22.766 -5.41 10.93 1 94.75 29 LEU B O 1
ATOM 3439 N N . GLU B 1 30 ? 20.75 -6.008 11.727 1 92.56 30 GLU B N 1
ATOM 3440 C CA . GLU B 1 30 ? 21.219 -6.598 12.977 1 92.56 30 GLU B CA 1
ATOM 3441 C C . GLU B 1 30 ? 20.547 -7.938 13.242 1 92.56 30 GLU B C 1
ATOM 3443 O O . GLU B 1 30 ? 19.359 -8.109 12.961 1 92.56 30 GLU B O 1
ATOM 3448 N N . GLY B 1 31 ? 21.266 -8.797 13.766 1 91.69 31 GLY B N 1
ATOM 3449 C CA . GLY B 1 31 ? 20.766 -10.141 14.023 1 91.69 31 GLY B CA 1
ATOM 3450 C C . GLY B 1 31 ? 21.203 -11.148 12.984 1 91.69 31 GLY B C 1
ATOM 3451 O O . GLY B 1 31 ? 21.922 -10.805 12.039 1 91.69 31 GLY B O 1
ATOM 3452 N N . ASP B 1 32 ? 20.859 -12.391 13.383 1 94.62 32 ASP B N 1
ATOM 3453 C CA . ASP B 1 32 ? 21.266 -13.477 12.492 1 94.62 32 ASP B CA 1
ATOM 3454 C C . ASP B 1 32 ? 20.172 -14.531 12.375 1 94.62 32 ASP B C 1
ATOM 3456 O O . ASP B 1 32 ? 20.172 -15.516 13.117 1 94.62 32 ASP B O 1
ATOM 3460 N N . VAL B 1 33 ? 19.297 -14.258 11.445 1 97.62 33 VAL B N 1
ATOM 3461 C CA . VAL B 1 33 ? 18.266 -15.242 11.133 1 97.62 33 VAL B CA 1
ATOM 3462 C C . VAL B 1 33 ? 18.312 -15.578 9.641 1 97.62 33 VAL B C 1
ATOM 3464 O O . VAL B 1 33 ? 18.625 -14.727 8.812 1 97.62 33 VAL B O 1
ATOM 3467 N N . LYS B 1 34 ? 17.984 -16.766 9.289 1 98.69 34 LYS B N 1
ATOM 3468 C CA . LYS B 1 34 ? 18.094 -17.234 7.906 1 98.69 34 LYS B CA 1
ATOM 3469 C C . LYS B 1 34 ? 17.016 -16.609 7.031 1 98.69 34 LYS B C 1
ATOM 3471 O O . LYS B 1 34 ? 17.266 -16.297 5.863 1 98.69 34 LYS B O 1
ATOM 3476 N N . LEU B 1 35 ? 15.875 -16.406 7.578 1 98.81 35 LEU B N 1
ATOM 3477 C CA . LEU B 1 35 ? 14.742 -15.859 6.84 1 98.81 35 LEU B CA 1
ATOM 3478 C C . LEU B 1 35 ? 15.109 -14.531 6.191 1 98.81 35 LEU B C 1
ATOM 3480 O O . LEU B 1 35 ? 14.617 -14.203 5.109 1 98.81 35 LEU B O 1
ATOM 3484 N N . PHE B 1 36 ? 15.977 -13.773 6.867 1 98.69 36 PHE B N 1
ATOM 3485 C CA . PHE B 1 36 ? 16.312 -12.445 6.367 1 98.69 36 PHE B CA 1
ATOM 3486 C C . PHE B 1 36 ? 17.719 -12.414 5.805 1 98.69 36 PHE B C 1
ATOM 3488 O O . PHE B 1 36 ? 18.297 -11.344 5.621 1 98.69 36 PHE B O 1
ATOM 3495 N N . SER B 1 37 ? 18.312 -13.594 5.559 1 98.56 37 SER B N 1
ATOM 3496 C CA . SER B 1 37 ? 19.547 -13.68 4.773 1 98.56 37 SER B CA 1
ATOM 3497 C C . SER B 1 37 ? 19.25 -13.562 3.283 1 98.56 37 SER B C 1
ATOM 3499 O O . SER B 1 37 ? 18.188 -13.969 2.82 1 98.56 37 SER B O 1
ATOM 3501 N N . PRO B 1 38 ? 20.156 -12.953 2.559 1 98.38 38 PRO B N 1
ATOM 3502 C CA . PRO B 1 38 ? 19.922 -12.789 1.121 1 98.38 38 PRO B CA 1
ATOM 3503 C C . PRO B 1 38 ? 19.938 -14.117 0.367 1 98.38 38 PRO B C 1
ATOM 3505 O O . PRO B 1 38 ? 20.484 -15.102 0.861 1 98.38 38 PRO B O 1
ATOM 3508 N N . LEU B 1 39 ? 19.281 -14.203 -0.721 1 98.69 39 LEU B N 1
ATOM 3509 C CA . LEU B 1 39 ? 19.266 -15.336 -1.641 1 98.69 39 LEU B CA 1
ATOM 3510 C C . LEU B 1 39 ? 19.594 -14.891 -3.061 1 98.69 39 LEU B C 1
ATOM 3512 O O . LEU B 1 39 ? 18.938 -13.992 -3.6 1 98.69 39 LEU B O 1
ATOM 3516 N N . THR B 1 40 ? 20.625 -15.438 -3.625 1 98.75 40 THR B N 1
ATOM 3517 C CA . THR B 1 40 ? 21 -15.109 -4.996 1 98.75 40 THR B CA 1
ATOM 3518 C C . THR B 1 40 ? 20.609 -16.234 -5.949 1 98.75 40 THR B C 1
ATOM 3520 O O . THR B 1 40 ? 20.922 -17.406 -5.703 1 98.75 40 THR B O 1
ATOM 3523 N N . ILE B 1 41 ? 19.844 -15.938 -6.91 1 98.75 41 ILE B N 1
ATOM 3524 C CA . ILE B 1 41 ? 19.5 -16.844 -8.008 1 98.75 41 ILE B CA 1
ATOM 3525 C C . ILE B 1 41 ? 19.953 -16.234 -9.328 1 98.75 41 ILE B C 1
ATOM 3527 O O . ILE B 1 41 ? 19.453 -15.195 -9.758 1 98.75 41 ILE B O 1
ATOM 3531 N N . ARG B 1 42 ? 20.906 -16.922 -9.938 1 98.25 42 ARG B N 1
ATOM 3532 C CA . ARG B 1 42 ? 21.531 -16.406 -11.148 1 98.25 42 ARG B CA 1
ATOM 3533 C C . ARG B 1 42 ? 22.047 -14.984 -10.945 1 98.25 42 ARG B C 1
ATOM 3535 O O . ARG B 1 42 ? 22.859 -14.734 -10.055 1 98.25 42 ARG B O 1
ATOM 3542 N N . GLY B 1 43 ? 21.547 -14.031 -11.68 1 98.56 43 GLY B N 1
ATOM 3543 C CA . GLY B 1 43 ? 22.062 -12.672 -11.602 1 98.56 43 GLY B CA 1
ATOM 3544 C C . GLY B 1 43 ? 21.25 -11.781 -10.68 1 98.56 43 GLY B C 1
ATOM 3545 O O . GLY B 1 43 ? 21.5 -10.578 -10.602 1 98.56 43 GLY B O 1
ATOM 3546 N N . VAL B 1 44 ? 20.375 -12.344 -9.922 1 98.75 44 VAL B N 1
ATOM 3547 C CA . VAL B 1 44 ? 19.5 -11.539 -9.086 1 98.75 44 VAL B CA 1
ATOM 3548 C C . VAL B 1 44 ? 19.688 -11.906 -7.613 1 98.75 44 VAL B C 1
ATOM 3550 O O . VAL B 1 44 ? 19.672 -13.086 -7.254 1 98.75 44 VAL B O 1
ATOM 3553 N N . THR B 1 45 ? 19.906 -10.883 -6.75 1 98.75 45 THR B N 1
ATOM 3554 C CA . THR B 1 45 ? 20 -11.086 -5.305 1 98.75 45 THR B CA 1
ATOM 3555 C C . THR B 1 45 ? 18.75 -10.547 -4.613 1 98.75 45 THR B C 1
ATOM 3557 O O . THR B 1 45 ? 18.391 -9.383 -4.785 1 98.75 45 THR B O 1
ATOM 3560 N N . PHE B 1 46 ? 18.094 -11.422 -3.938 1 98.75 46 PHE B N 1
ATOM 3561 C CA . PHE B 1 46 ? 16.953 -11.055 -3.105 1 98.75 46 PHE B CA 1
ATOM 3562 C C . PHE B 1 46 ? 17.406 -10.719 -1.688 1 98.75 46 PHE B C 1
ATOM 3564 O O . PHE B 1 46 ? 18.188 -11.461 -1.087 1 98.75 46 PHE B O 1
ATOM 3571 N N . PRO B 1 47 ? 16.922 -9.578 -1.107 1 98.38 47 PRO B N 1
ATOM 3572 C CA . PRO B 1 47 ? 17.469 -9.125 0.178 1 98.38 47 PRO B CA 1
ATOM 3573 C C . PRO B 1 47 ? 17.062 -10.039 1.337 1 98.38 47 PRO B C 1
ATOM 3575 O O . PRO B 1 47 ? 17.656 -9.961 2.416 1 98.38 47 PRO B O 1
ATOM 3578 N N . ASN B 1 48 ? 16.062 -10.859 1.149 1 98.81 48 ASN B N 1
ATOM 3579 C CA . ASN B 1 48 ? 15.609 -11.82 2.152 1 98.81 48 ASN B CA 1
ATOM 3580 C C . ASN B 1 48 ? 14.828 -12.969 1.519 1 98.81 48 ASN B C 1
ATOM 3582 O O . ASN B 1 48 ? 14.695 -13.031 0.295 1 98.81 48 ASN B O 1
ATOM 3586 N N . ARG B 1 49 ? 14.305 -13.844 2.338 1 98.88 49 ARG B N 1
ATOM 3587 C CA . ARG B 1 49 ? 13.766 -15.109 1.839 1 98.88 49 ARG B CA 1
ATOM 3588 C C . ARG B 1 49 ? 12.266 -15.195 2.084 1 98.88 49 ARG B C 1
ATOM 3590 O O . ARG B 1 49 ? 11.695 -16.297 2.098 1 98.88 49 ARG B O 1
ATOM 3597 N N . LEU B 1 50 ? 11.609 -14.07 2.398 1 98.88 50 LEU B N 1
ATOM 3598 C CA . LEU B 1 50 ? 10.156 -13.953 2.496 1 98.88 50 LEU B CA 1
ATOM 3599 C C . LEU B 1 50 ? 9.578 -13.297 1.245 1 98.88 50 LEU B C 1
ATOM 3601 O O . LEU B 1 50 ? 9.727 -12.086 1.044 1 98.88 50 LEU B O 1
ATOM 3605 N N . PHE B 1 51 ? 8.891 -14.125 0.447 1 98.94 51 PHE B N 1
ATOM 3606 C CA . PHE B 1 51 ? 8.391 -13.672 -0.846 1 98.94 51 PHE B CA 1
ATOM 3607 C C . PHE B 1 51 ? 6.879 -13.484 -0.812 1 98.94 51 PHE B C 1
ATOM 3609 O O . PHE B 1 51 ? 6.18 -14.188 -0.074 1 98.94 51 PHE B O 1
ATOM 3616 N N . LEU B 1 52 ? 6.41 -12.484 -1.557 1 98.81 52 LEU B N 1
ATOM 3617 C CA . LEU B 1 52 ? 4.98 -12.344 -1.808 1 98.81 52 LEU B CA 1
ATOM 3618 C C . LEU B 1 52 ? 4.52 -13.312 -2.891 1 98.81 52 LEU B C 1
ATOM 3620 O O . LEU B 1 52 ? 5.027 -13.281 -4.012 1 98.81 52 LEU B O 1
ATOM 3624 N N . ALA B 1 53 ? 3.555 -14.164 -2.527 1 98.5 53 ALA B N 1
ATOM 3625 C CA . ALA B 1 53 ? 2.959 -15.086 -3.492 1 98.5 53 ALA B CA 1
ATOM 3626 C C . ALA B 1 53 ? 2.031 -14.344 -4.453 1 98.5 53 ALA B C 1
ATOM 3628 O O . ALA B 1 53 ? 1.506 -13.281 -4.125 1 98.5 53 ALA B O 1
ATOM 3629 N N . PRO B 1 54 ? 1.903 -14.852 -5.703 1 98.06 54 PRO B N 1
ATOM 3630 C CA . PRO B 1 54 ? 0.959 -14.219 -6.625 1 98.06 54 PRO B CA 1
ATOM 3631 C C . PRO B 1 54 ? -0.479 -14.25 -6.113 1 98.06 54 PRO B C 1
ATOM 3633 O O . PRO B 1 54 ? -0.916 -15.258 -5.555 1 98.06 54 PRO B O 1
ATOM 3636 N N . LEU B 1 55 ? -1.176 -13.164 -6.289 1 96.56 55 LEU B N 1
ATOM 3637 C CA . LEU B 1 55 ? -2.543 -12.992 -5.809 1 96.56 55 LEU B CA 1
ATOM 3638 C C . LEU B 1 55 ? -3.418 -12.344 -6.875 1 96.56 55 LEU B C 1
ATOM 3640 O O . LEU B 1 55 ? -3.33 -11.133 -7.105 1 96.56 55 LEU B O 1
ATOM 3644 N N . CYS B 1 56 ? -4.293 -13.141 -7.453 1 96.81 56 CYS B N 1
ATOM 3645 C CA . CYS B 1 56 ? -5.184 -12.547 -8.445 1 96.81 56 CYS B CA 1
ATOM 3646 C C . CYS B 1 56 ? -6.035 -11.445 -7.82 1 96.81 56 CYS B C 1
ATOM 3648 O O . CYS B 1 56 ? -6.523 -11.594 -6.695 1 96.81 56 CYS B O 1
ATOM 3650 N N . GLN B 1 57 ? -6.227 -10.391 -8.617 1 97.75 57 GLN B N 1
ATOM 3651 C CA . GLN B 1 57 ? -6.898 -9.219 -8.078 1 97.75 57 GLN B CA 1
ATOM 3652 C C . GLN B 1 57 ? -8.164 -8.891 -8.867 1 97.75 57 GLN B C 1
ATOM 3654 O O . GLN B 1 57 ? -8.961 -8.047 -8.461 1 97.75 57 GLN B O 1
ATOM 3659 N N . TYR B 1 58 ? -8.359 -9.43 -10.047 1 98.19 58 TYR B N 1
ATOM 3660 C CA . TYR B 1 58 ? -9.562 -9.266 -10.859 1 98.19 58 TYR B CA 1
ATOM 3661 C C . TYR B 1 58 ? -9.891 -7.793 -11.062 1 98.19 58 TYR B C 1
ATOM 3663 O O . TYR B 1 58 ? -11.023 -7.367 -10.836 1 98.19 58 TYR B O 1
ATOM 3671 N N . SER B 1 59 ? -8.945 -7.047 -11.477 1 98.69 59 SER B N 1
ATOM 3672 C CA . SER B 1 59 ? -9.062 -5.594 -11.547 1 98.69 59 SER B CA 1
ATOM 3673 C C . SER B 1 59 ? -8.5 -5.055 -12.859 1 98.69 59 SER B C 1
ATOM 3675 O O . SER B 1 59 ? -7.84 -4.016 -12.883 1 98.69 59 SER B O 1
ATOM 3677 N N . SER B 1 60 ? -8.719 -5.797 -13.922 1 98.56 60 SER B N 1
ATOM 3678 C CA . SER B 1 60 ? -8.25 -5.434 -15.258 1 98.56 60 SER B CA 1
ATOM 3679 C C . SER B 1 60 ? -9.398 -5.406 -16.266 1 98.56 60 SER B C 1
ATOM 3681 O O . SER B 1 60 ? -10.453 -6 -16.016 1 98.56 60 SER B O 1
ATOM 3683 N N . LYS B 1 61 ? -9.203 -4.637 -17.312 1 98.25 61 LYS B N 1
ATOM 3684 C CA . LYS B 1 61 ? -9.977 -4.75 -18.547 1 98.25 61 LYS B CA 1
ATOM 3685 C C . LYS B 1 61 ? -9.078 -5.148 -19.719 1 98.25 61 LYS B C 1
ATOM 3687 O O . LYS B 1 61 ? -8.078 -4.488 -19.984 1 98.25 61 LYS B O 1
ATOM 3692 N N . ASP B 1 62 ? -9.375 -6.242 -20.297 1 97.88 62 ASP B N 1
ATOM 3693 C CA . ASP B 1 62 ? -8.672 -6.734 -21.484 1 97.88 62 ASP B CA 1
ATOM 3694 C C . ASP B 1 62 ? -7.195 -6.988 -21.156 1 97.88 62 ASP B C 1
ATOM 3696 O O . ASP B 1 62 ? -6.328 -6.758 -22 1 97.88 62 ASP B O 1
ATOM 3700 N N . GLY B 1 63 ? -6.902 -7.309 -19.922 1 98.62 63 GLY B N 1
ATOM 3701 C CA . GLY B 1 63 ? -5.57 -7.758 -19.562 1 98.62 63 GLY B CA 1
ATOM 3702 C C . GLY B 1 63 ? -4.66 -6.629 -19.109 1 98.62 63 GLY B C 1
ATOM 3703 O O . GLY B 1 63 ? -3.494 -6.855 -18.781 1 98.62 63 GLY B O 1
ATOM 3704 N N . TYR B 1 64 ? -5.16 -5.363 -19.031 1 98.81 64 TYR B N 1
ATOM 3705 C CA . TYR B 1 64 ? -4.309 -4.219 -18.734 1 98.81 64 TYR B CA 1
ATOM 3706 C C . TYR B 1 64 ? -4.238 -3.975 -17.234 1 98.81 64 TYR B C 1
ATOM 3708 O O . TYR B 1 64 ? -5.262 -4.012 -16.531 1 98.81 64 TYR B O 1
ATOM 3716 N N . ALA B 1 65 ? -3.02 -3.713 -16.766 1 98.81 65 ALA B N 1
ATOM 3717 C CA . ALA B 1 65 ? -2.84 -3.338 -15.367 1 98.81 65 ALA B CA 1
ATOM 3718 C C . ALA B 1 65 ? -3.4 -1.944 -15.102 1 98.81 65 ALA B C 1
ATOM 3720 O O . ALA B 1 65 ? -3.424 -1.094 -15.992 1 98.81 65 ALA B O 1
ATOM 3721 N N . THR B 1 66 ? -3.887 -1.743 -13.93 1 98.69 66 THR B N 1
ATOM 3722 C CA . THR B 1 66 ? -4.473 -0.478 -13.5 1 98.69 66 THR B CA 1
ATOM 3723 C C . THR B 1 66 ? -3.758 0.053 -12.258 1 98.69 66 THR B C 1
ATOM 3725 O O . THR B 1 66 ? -2.803 -0.56 -11.773 1 98.69 66 THR B O 1
ATOM 3728 N N . ASP B 1 67 ? -4.258 1.161 -11.727 1 98.69 67 ASP B N 1
ATOM 3729 C CA . ASP B 1 67 ? -3.686 1.743 -10.523 1 98.69 67 ASP B CA 1
ATOM 3730 C C . ASP B 1 67 ? -3.951 0.856 -9.305 1 98.69 67 ASP B C 1
ATOM 3732 O O . ASP B 1 67 ? -3.248 0.95 -8.297 1 98.69 67 ASP B O 1
ATOM 3736 N N . TRP B 1 68 ? -4.938 -0.038 -9.414 1 98.69 68 TRP B N 1
ATOM 3737 C CA . TRP B 1 68 ? -5.082 -1.02 -8.344 1 98.69 68 TRP B CA 1
ATOM 3738 C C . TRP B 1 68 ? -3.809 -1.846 -8.188 1 98.69 68 TRP B C 1
ATOM 3740 O O . TRP B 1 68 ? -3.283 -1.985 -7.082 1 98.69 68 TRP B O 1
ATOM 3750 N N . HIS B 1 69 ? -3.348 -2.291 -9.32 1 98.81 69 HIS B N 1
ATOM 3751 C CA . HIS B 1 69 ? -2.182 -3.168 -9.273 1 98.81 69 HIS B CA 1
ATOM 3752 C C . HIS B 1 69 ? -0.955 -2.428 -8.758 1 98.81 69 HIS B C 1
ATOM 3754 O O . HIS B 1 69 ? -0.218 -2.949 -7.918 1 98.81 69 HIS B O 1
ATOM 3760 N N . LEU B 1 70 ? -0.767 -1.217 -9.242 1 98.81 70 LEU B N 1
ATOM 3761 C CA . LEU B 1 70 ? 0.368 -0.406 -8.812 1 98.81 70 LEU B CA 1
ATOM 3762 C C . LEU B 1 70 ? 0.312 -0.145 -7.312 1 98.81 70 LEU B C 1
ATOM 3764 O O . LEU B 1 70 ? 1.308 -0.327 -6.609 1 98.81 70 LEU B O 1
ATOM 3768 N N . THR B 1 71 ? -0.846 0.212 -6.793 1 98.62 71 THR B N 1
ATOM 3769 C CA . THR B 1 71 ? -0.97 0.587 -5.387 1 98.62 71 THR B CA 1
ATOM 3770 C C . THR B 1 71 ? -0.946 -0.65 -4.492 1 98.62 71 THR B C 1
ATOM 3772 O O . THR B 1 71 ? -0.372 -0.623 -3.402 1 98.62 71 THR B O 1
ATOM 3775 N N . HIS B 1 72 ? -1.593 -1.717 -4.961 1 98.31 72 HIS B N 1
ATOM 3776 C CA . HIS B 1 72 ? -1.608 -2.969 -4.215 1 98.31 72 HIS B CA 1
ATOM 3777 C C . HIS B 1 72 ? -0.198 -3.52 -4.031 1 98.31 72 HIS B C 1
ATOM 3779 O O . HIS B 1 72 ? 0.261 -3.701 -2.902 1 98.31 72 HIS B O 1
ATOM 3785 N N . LEU B 1 73 ? 0.515 -3.705 -5.098 1 98.69 73 LEU B N 1
ATOM 3786 C CA . LEU B 1 73 ? 1.878 -4.223 -5.047 1 98.69 73 LEU B CA 1
ATOM 3787 C C . LEU B 1 73 ? 2.83 -3.193 -4.449 1 98.69 73 LEU B C 1
ATOM 3789 O O . LEU B 1 73 ? 3.691 -3.539 -3.635 1 98.69 73 LEU B O 1
ATOM 3793 N N . GLY B 1 74 ? 2.633 -1.954 -4.883 1 98.56 74 GLY B N 1
ATOM 3794 C CA . GLY B 1 74 ? 3.512 -0.907 -4.387 1 98.56 74 GLY B CA 1
ATOM 3795 C C . GLY B 1 74 ? 3.48 -0.766 -2.877 1 98.56 74 GLY B C 1
ATOM 3796 O O . GLY B 1 74 ? 4.516 -0.541 -2.248 1 98.56 74 GLY B O 1
ATOM 3797 N N . GLY B 1 75 ? 2.254 -0.878 -2.295 1 97.81 75 GLY B N 1
ATOM 3798 C CA . GLY B 1 75 ? 2.109 -0.809 -0.85 1 97.81 75 GLY B CA 1
ATOM 3799 C C . GLY B 1 75 ? 2.848 -1.917 -0.122 1 97.81 75 GLY B C 1
ATOM 3800 O O . GLY B 1 75 ? 3.283 -1.735 1.018 1 97.81 75 GLY B O 1
ATOM 3801 N N . ILE B 1 76 ? 3.029 -3.053 -0.765 1 98.31 76 ILE B N 1
ATOM 3802 C CA . ILE B 1 76 ? 3.727 -4.191 -0.181 1 98.31 76 ILE B CA 1
ATOM 3803 C C . ILE B 1 76 ? 5.223 -4.09 -0.477 1 98.31 76 ILE B C 1
ATOM 3805 O O . ILE B 1 76 ? 6.051 -4.234 0.425 1 98.31 76 ILE B O 1
ATOM 3809 N N . ILE B 1 77 ? 5.594 -3.688 -1.67 1 98.56 77 ILE B N 1
ATOM 3810 C CA . ILE B 1 77 ? 6.961 -3.688 -2.17 1 98.56 77 ILE B CA 1
ATOM 3811 C C . ILE B 1 77 ? 7.797 -2.672 -1.393 1 98.56 77 ILE B C 1
ATOM 3813 O O . ILE B 1 77 ? 8.945 -2.941 -1.046 1 98.56 77 ILE B O 1
ATOM 3817 N N . GLN B 1 78 ? 7.23 -1.562 -1.083 1 97.69 78 GLN B N 1
ATOM 3818 C CA . GLN B 1 78 ? 7.992 -0.53 -0.388 1 97.69 78 GLN B CA 1
ATOM 3819 C C . GLN B 1 78 ? 8.359 -0.976 1.023 1 97.69 78 GLN B C 1
ATOM 3821 O O . GLN B 1 78 ? 9.164 -0.325 1.696 1 97.69 78 GLN B O 1
ATOM 3826 N N . ARG B 1 79 ? 7.867 -2.162 1.418 1 97.69 79 ARG B N 1
ATOM 3827 C CA . ARG B 1 79 ? 8.086 -2.611 2.789 1 97.69 79 ARG B CA 1
ATOM 3828 C C . ARG B 1 79 ? 8.93 -3.883 2.818 1 97.69 79 ARG B C 1
ATOM 3830 O O . ARG B 1 79 ? 9.008 -4.559 3.846 1 97.69 79 ARG B O 1
ATOM 3837 N N . GLY B 1 80 ? 9.461 -4.328 1.771 1 98.19 80 GLY B N 1
ATOM 3838 C CA . GLY B 1 80 ? 10.727 -5.039 1.752 1 98.19 80 GLY B CA 1
ATOM 3839 C C . GLY B 1 80 ? 10.57 -6.539 1.59 1 98.19 80 GLY B C 1
ATOM 3840 O O . GLY B 1 80 ? 11.352 -7.312 2.146 1 98.19 80 GLY B O 1
ATOM 3841 N N . PRO B 1 81 ? 9.508 -7.074 0.939 1 98.75 81 PRO B N 1
ATOM 3842 C CA . PRO B 1 81 ? 9.594 -8.5 0.594 1 98.75 81 PRO B CA 1
ATOM 3843 C C . PRO B 1 81 ? 10.836 -8.828 -0.237 1 98.75 81 PRO B C 1
ATOM 3845 O O . PRO B 1 81 ? 11.336 -7.973 -0.974 1 98.75 81 PRO B O 1
ATOM 3848 N N . GLY B 1 82 ? 11.352 -10.094 -0.047 1 98.81 82 GLY B N 1
ATOM 3849 C CA . GLY B 1 82 ? 12.492 -10.492 -0.863 1 98.81 82 GLY B CA 1
ATOM 3850 C C . GLY B 1 82 ? 12.195 -10.469 -2.352 1 98.81 82 GLY B C 1
ATOM 3851 O O . GLY B 1 82 ? 13.016 -10.008 -3.145 1 98.81 82 GLY B O 1
ATOM 3852 N N . LEU B 1 83 ? 11.055 -10.914 -2.658 1 98.88 83 LEU B N 1
ATOM 3853 C CA . LEU B 1 83 ? 10.508 -10.953 -4.012 1 98.88 83 LEU B CA 1
ATOM 3854 C C . LEU B 1 83 ? 8.992 -10.773 -3.992 1 98.88 83 LEU B C 1
ATOM 3856 O O . LEU B 1 83 ? 8.305 -11.352 -3.146 1 98.88 83 LEU B O 1
ATOM 3860 N N . ALA B 1 84 ? 8.523 -9.914 -4.816 1 98.94 84 ALA B N 1
ATOM 3861 C CA . ALA B 1 84 ? 7.082 -9.828 -5.043 1 98.94 84 ALA B CA 1
ATOM 3862 C C . ALA B 1 84 ? 6.699 -10.445 -6.387 1 98.94 84 ALA B C 1
ATOM 3864 O O . ALA B 1 84 ? 7.156 -9.984 -7.438 1 98.94 84 ALA B O 1
ATOM 3865 N N . ILE B 1 85 ? 5.859 -11.453 -6.344 1 98.94 85 ILE B N 1
ATOM 3866 C CA . ILE B 1 85 ? 5.449 -12.086 -7.59 1 98.94 85 ILE B CA 1
ATOM 3867 C C . ILE B 1 85 ? 4.055 -11.602 -7.984 1 98.94 85 ILE B C 1
ATOM 3869 O O . ILE B 1 85 ? 3.082 -11.836 -7.266 1 98.94 85 ILE B O 1
ATOM 3873 N N . MET B 1 86 ? 3.998 -10.883 -9.047 1 98.44 86 MET B N 1
ATOM 3874 C CA . MET B 1 86 ? 2.729 -10.391 -9.578 1 98.44 86 MET B CA 1
ATOM 3875 C C . MET B 1 86 ? 1.808 -11.555 -9.938 1 98.44 86 MET B C 1
ATOM 3877 O O . MET B 1 86 ? 2.273 -12.609 -10.367 1 98.44 86 MET B O 1
ATOM 3881 N N . GLU B 1 87 ? 0.595 -11.352 -9.938 1 98.38 87 GLU B N 1
ATOM 3882 C CA . GLU B 1 87 ? -0.467 -12.344 -10.062 1 98.38 87 GLU B CA 1
ATOM 3883 C C . GLU B 1 87 ? -0.408 -13.047 -11.422 1 98.38 87 GLU B C 1
ATOM 3885 O O . GLU B 1 87 ? 0.337 -12.625 -12.312 1 98.38 87 GLU B O 1
ATOM 3890 N N . ALA B 1 88 ? -1.209 -14.125 -11.484 1 98.75 88 ALA B N 1
ATOM 3891 C CA . ALA B 1 88 ? -1.352 -14.875 -12.727 1 98.75 88 ALA B CA 1
ATOM 3892 C C . ALA B 1 88 ? -1.714 -13.953 -13.891 1 98.75 88 ALA B C 1
ATOM 3894 O O . ALA B 1 88 ? -2.744 -13.273 -13.852 1 98.75 88 ALA B O 1
ATOM 3895 N N . THR B 1 89 ? -0.892 -13.938 -14.836 1 98.94 89 THR B N 1
ATOM 3896 C CA . THR B 1 89 ? -1.021 -13.117 -16.031 1 98.94 89 THR B CA 1
ATOM 3897 C C . THR B 1 89 ? -1.112 -13.984 -17.281 1 98.94 89 THR B C 1
ATOM 3899 O O . THR B 1 89 ? -0.172 -14.711 -17.609 1 98.94 89 THR B O 1
ATOM 3902 N N . ALA B 1 90 ? -2.215 -13.906 -17.969 1 98.94 90 ALA B N 1
ATOM 3903 C CA . ALA B 1 90 ? -2.539 -14.836 -19.047 1 98.94 90 ALA B CA 1
ATOM 3904 C C . ALA B 1 90 ? -1.673 -14.57 -20.281 1 98.94 90 ALA B C 1
ATOM 3906 O O . ALA B 1 90 ? -1.478 -13.422 -20.672 1 98.94 90 ALA B O 1
ATOM 3907 N N . VAL B 1 91 ? -1.229 -15.617 -20.922 1 98.94 91 VAL B N 1
ATOM 3908 C CA . VAL B 1 91 ? -0.373 -15.492 -22.109 1 98.94 91 VAL B CA 1
ATOM 3909 C C . VAL B 1 91 ? -1.231 -15.438 -23.359 1 98.94 91 VAL B C 1
ATOM 3911 O O . VAL B 1 91 ? -0.742 -15.094 -24.438 1 98.94 91 VAL B O 1
ATOM 3914 N N . GLN B 1 92 ? -2.471 -15.812 -23.234 1 98.94 92 GLN B N 1
ATOM 3915 C CA . GLN B 1 92 ? -3.492 -15.695 -24.266 1 98.94 92 GLN B CA 1
ATOM 3916 C C . GLN B 1 92 ? -4.758 -15.047 -23.719 1 98.94 92 GLN B C 1
ATOM 3918 O O . GLN B 1 92 ? -5.086 -15.203 -22.547 1 98.94 92 GLN B O 1
ATOM 3923 N N . LYS B 1 93 ? -5.469 -14.383 -24.625 1 98.5 93 LYS B N 1
ATOM 3924 C CA . LYS B 1 93 ? -6.715 -13.742 -24.219 1 98.5 93 LYS B CA 1
ATOM 3925 C C . LYS B 1 93 ? -7.668 -14.75 -23.578 1 98.5 93 LYS B C 1
ATOM 3927 O O . LYS B 1 93 ? -8.258 -14.477 -22.531 1 98.5 93 LYS B O 1
ATOM 3932 N N . VAL B 1 94 ? -7.754 -15.914 -24.125 1 98.38 94 VAL B N 1
ATOM 3933 C CA . VAL B 1 94 ? -8.703 -16.922 -23.672 1 98.38 94 VAL B CA 1
ATOM 3934 C C . VAL B 1 94 ? -8.133 -17.656 -22.453 1 98.38 94 VAL B C 1
ATOM 3936 O O . VAL B 1 94 ? -8.82 -18.453 -21.812 1 98.38 94 VAL B O 1
ATOM 3939 N N . GLY B 1 95 ? -6.836 -17.359 -22.094 1 98.75 95 GLY B N 1
ATOM 3940 C CA . GLY B 1 95 ? -6.176 -18.031 -20.984 1 98.75 95 GLY B CA 1
ATOM 3941 C C . GLY B 1 95 ? -6.453 -17.359 -19.641 1 98.75 95 GLY B C 1
ATOM 3942 O O . GLY B 1 95 ? -6 -17.844 -18.609 1 98.75 95 GLY B O 1
ATOM 3943 N N . ARG B 1 96 ? -7.207 -16.266 -19.641 1 98.69 96 ARG B N 1
ATOM 3944 C CA . ARG B 1 96 ? -7.602 -15.586 -18.406 1 98.69 96 ARG B CA 1
ATOM 3945 C C . ARG B 1 96 ? -8.578 -16.438 -17.609 1 98.69 96 ARG B C 1
ATOM 3947 O O . ARG B 1 96 ? -9.281 -17.281 -18.172 1 98.69 96 ARG B O 1
ATOM 3954 N N . ILE B 1 97 ? -8.586 -16.25 -16.328 1 98.31 97 ILE B N 1
ATOM 3955 C CA . ILE B 1 97 ? -9.523 -16.922 -15.438 1 98.31 97 ILE B CA 1
ATOM 3956 C C . ILE B 1 97 ? -10.891 -16.234 -15.508 1 98.31 97 ILE B C 1
ATOM 3958 O O . ILE B 1 97 ? -11.914 -16.891 -15.711 1 98.31 97 ILE B O 1
ATOM 3962 N N . THR B 1 98 ? -10.914 -14.914 -15.367 1 98.25 98 THR B N 1
ATOM 3963 C CA . THR B 1 98 ? -12.094 -14.062 -15.445 1 98.25 98 THR B CA 1
ATOM 3964 C C . THR B 1 98 ? -11.898 -12.945 -16.469 1 98.25 98 THR B C 1
ATOM 3966 O O . THR B 1 98 ? -10.773 -12.68 -16.891 1 98.25 98 THR B O 1
ATOM 3969 N N . PRO B 1 99 ? -12.969 -12.258 -16.812 1 98.44 99 PRO B N 1
ATOM 3970 C CA . PRO B 1 99 ? -12.836 -11.133 -17.734 1 98.44 99 PRO B CA 1
ATOM 3971 C C . PRO B 1 99 ? -11.961 -10.016 -17.172 1 98.44 99 PRO B C 1
ATOM 3973 O O . PRO B 1 99 ? -11.469 -9.172 -17.938 1 98.44 99 PRO B O 1
ATOM 3976 N N . GLN B 1 100 ? -11.719 -10.078 -15.883 1 98.69 100 GLN B N 1
ATOM 3977 C CA . GLN B 1 100 ? -11.031 -8.953 -15.25 1 98.69 100 GLN B CA 1
ATOM 3978 C C . GLN B 1 100 ? -9.609 -9.336 -14.852 1 98.69 100 GLN B C 1
ATOM 3980 O O . GLN B 1 100 ? -9.016 -8.695 -13.984 1 98.69 100 GLN B O 1
ATOM 3985 N N . ASP B 1 101 ? -9.031 -10.352 -15.5 1 98.69 101 ASP B N 1
ATOM 3986 C CA . ASP B 1 101 ? -7.676 -10.805 -15.195 1 98.69 101 ASP B CA 1
ATOM 3987 C C . ASP B 1 101 ? -6.645 -10.062 -16.031 1 98.69 101 ASP B C 1
ATOM 3989 O O . ASP B 1 101 ? -6.961 -9.555 -17.109 1 98.69 101 ASP B O 1
ATOM 3993 N N . LEU B 1 102 ? -5.445 -10.07 -15.508 1 98.88 102 LEU B N 1
ATOM 3994 C CA . LEU B 1 102 ? -4.297 -9.547 -16.234 1 98.88 102 LEU B CA 1
ATOM 3995 C C . LEU B 1 102 ? -3.938 -10.453 -17.406 1 98.88 102 LEU B C 1
ATOM 3997 O O . LEU B 1 102 ? -4.188 -11.656 -17.375 1 98.88 102 LEU B O 1
ATOM 4001 N N . GLY B 1 103 ? -3.355 -9.812 -18.438 1 98.88 103 GLY B N 1
ATOM 4002 C CA . GLY B 1 103 ? -2.781 -10.508 -19.578 1 98.88 103 GLY B CA 1
ATOM 4003 C C . GLY B 1 103 ? -1.474 -9.898 -20.047 1 98.88 103 GLY B C 1
ATOM 4004 O O . GLY B 1 103 ? -1.174 -8.742 -19.734 1 98.88 103 GLY B O 1
ATOM 4005 N N . LEU B 1 104 ? -0.766 -10.664 -20.688 1 98.94 104 LEU B N 1
ATOM 4006 C CA . LEU B 1 104 ? 0.457 -10.242 -21.359 1 98.94 104 LEU B CA 1
ATOM 4007 C C . LEU B 1 104 ? 0.585 -10.906 -22.719 1 98.94 104 LEU B C 1
ATOM 4009 O O . LEU B 1 104 ? 1.621 -11.5 -23.031 1 98.94 104 LEU B O 1
ATOM 4013 N N . TYR B 1 105 ? -0.471 -10.766 -23.547 1 98.88 105 TYR B N 1
ATOM 4014 C CA . TYR B 1 105 ? -0.569 -11.422 -24.844 1 98.88 105 TYR B CA 1
ATOM 4015 C C . TYR B 1 105 ? -0.504 -10.398 -25.984 1 98.88 105 TYR B C 1
ATOM 4017 O O . TYR B 1 105 ? -0.615 -10.758 -27.156 1 98.88 105 TYR B O 1
ATOM 4025 N N . GLU B 1 106 ? -0.304 -9.133 -25.672 1 98.69 106 GLU B N 1
ATOM 4026 C CA . GLU B 1 106 ? -0.092 -8.109 -26.672 1 98.69 106 GLU B CA 1
ATOM 4027 C C . GLU B 1 106 ? 0.833 -7.008 -26.172 1 98.69 106 GLU B C 1
ATOM 4029 O O . GLU B 1 106 ? 0.997 -6.84 -24.953 1 98.69 106 GLU B O 1
ATOM 4034 N N . ASP B 1 107 ? 1.373 -6.23 -27.062 1 98.75 107 ASP B N 1
ATOM 4035 C CA . ASP B 1 107 ? 2.43 -5.281 -26.734 1 98.75 107 ASP B CA 1
ATOM 4036 C C . ASP B 1 107 ? 1.885 -4.129 -25.891 1 98.75 107 ASP B C 1
ATOM 4038 O O . ASP B 1 107 ? 2.588 -3.598 -25.016 1 98.75 107 ASP B O 1
ATOM 4042 N N . GLY B 1 108 ? 0.661 -3.738 -26.125 1 98.81 108 GLY B N 1
ATOM 4043 C CA . GLY B 1 108 ? 0.068 -2.639 -25.375 1 98.81 108 GLY B CA 1
ATOM 4044 C C . GLY B 1 108 ? 0.039 -2.881 -23.875 1 98.81 108 GLY B C 1
ATOM 4045 O O . GLY B 1 108 ? -0.061 -1.937 -23.094 1 98.81 108 GLY B O 1
ATOM 4046 N N . GLN B 1 109 ? 0.162 -4.121 -23.422 1 98.88 109 GLN B N 1
ATOM 4047 C CA . GLN B 1 109 ? 0.068 -4.504 -22.016 1 98.88 109 GLN B CA 1
ATOM 4048 C C . GLN B 1 109 ? 1.412 -4.344 -21.312 1 98.88 109 GLN B C 1
ATOM 4050 O O . GLN B 1 109 ? 1.495 -4.469 -20.094 1 98.88 109 GLN B O 1
ATOM 4055 N N . ILE B 1 110 ? 2.461 -3.914 -22.062 1 98.94 110 ILE B N 1
ATOM 4056 C CA . ILE B 1 110 ? 3.814 -3.818 -21.516 1 98.94 110 ILE B CA 1
ATOM 4057 C C . ILE B 1 110 ? 3.943 -2.562 -20.672 1 98.94 110 ILE B C 1
ATOM 4059 O O . ILE B 1 110 ? 4.395 -2.629 -19.516 1 98.94 110 ILE B O 1
ATOM 4063 N N . ASP B 1 111 ? 3.477 -1.407 -21.109 1 98.75 111 ASP B N 1
ATOM 4064 C CA . ASP B 1 111 ? 3.768 -0.117 -20.5 1 98.75 111 ASP B CA 1
ATOM 4065 C C . ASP B 1 111 ? 3.141 -0.02 -19.109 1 98.75 111 ASP B C 1
ATOM 4067 O O . ASP B 1 111 ? 3.797 0.407 -18.156 1 98.75 111 ASP B O 1
ATOM 4071 N N . PRO B 1 112 ? 1.837 -0.461 -18.938 1 98.69 112 PRO B N 1
ATOM 4072 C CA . PRO B 1 112 ? 1.288 -0.413 -17.578 1 98.69 112 PRO B CA 1
ATOM 4073 C C . PRO B 1 112 ? 2.066 -1.285 -16.609 1 98.69 112 PRO B C 1
ATOM 4075 O O . PRO B 1 112 ? 2.217 -0.921 -15.438 1 98.69 112 PRO B O 1
ATOM 4078 N N . LEU B 1 113 ? 2.57 -2.361 -17.078 1 98.94 113 LEU B N 1
ATOM 4079 C CA . LEU B 1 113 ? 3.375 -3.238 -16.234 1 98.94 113 LEU B CA 1
ATOM 4080 C C . LEU B 1 113 ? 4.746 -2.625 -15.953 1 98.94 113 LEU B C 1
ATOM 4082 O O . LEU B 1 113 ? 5.281 -2.762 -14.852 1 98.94 113 LEU B O 1
ATOM 4086 N N . LYS B 1 114 ? 5.281 -1.969 -16.953 1 98.88 114 LYS B N 1
ATOM 4087 C CA . LYS B 1 114 ? 6.578 -1.312 -16.812 1 98.88 114 LYS B CA 1
ATOM 4088 C C . LYS B 1 114 ? 6.543 -0.25 -15.719 1 98.88 114 LYS B C 1
ATOM 4090 O O . LYS B 1 114 ? 7.527 -0.057 -15 1 98.88 114 LYS B O 1
ATOM 4095 N N . ARG B 1 115 ? 5.465 0.429 -15.602 1 98.88 115 ARG B N 1
ATOM 4096 C CA . ARG B 1 115 ? 5.316 1.42 -14.539 1 98.88 115 ARG B CA 1
ATOM 4097 C C . ARG B 1 115 ? 5.41 0.769 -13.164 1 98.88 115 ARG B C 1
ATOM 4099 O O . ARG B 1 115 ? 6.016 1.328 -12.25 1 98.88 115 ARG B O 1
ATOM 4106 N N . ILE B 1 116 ? 4.828 -0.402 -13.023 1 98.94 116 ILE B N 1
ATOM 4107 C CA . ILE B 1 116 ? 4.863 -1.127 -11.758 1 98.94 116 ILE B CA 1
ATOM 4108 C C . ILE B 1 116 ? 6.289 -1.584 -11.469 1 98.94 116 ILE B C 1
ATOM 4110 O O . ILE B 1 116 ? 6.777 -1.438 -10.344 1 98.94 116 ILE B O 1
ATOM 4114 N N . THR B 1 117 ? 7.02 -2.053 -12.477 1 98.94 117 THR B N 1
ATOM 4115 C CA . THR B 1 117 ? 8.398 -2.486 -12.258 1 98.94 117 THR B CA 1
ATOM 4116 C C . THR B 1 117 ? 9.305 -1.292 -11.984 1 98.94 117 THR B C 1
ATOM 4118 O O . THR B 1 117 ? 10.266 -1.397 -11.219 1 98.94 117 THR B O 1
ATOM 4121 N N . GLU B 1 118 ? 9.031 -0.177 -12.648 1 98.88 118 GLU B N 1
ATOM 4122 C CA . GLU B 1 118 ? 9.812 1.016 -12.336 1 98.88 118 GLU B CA 1
ATOM 4123 C C . GLU B 1 118 ? 9.68 1.391 -10.859 1 98.88 118 GLU B C 1
ATOM 4125 O O . GLU B 1 118 ? 10.664 1.746 -10.219 1 98.88 118 GLU B O 1
ATOM 4130 N N . PHE B 1 119 ? 8.469 1.312 -10.367 1 98.88 119 PHE B N 1
ATOM 4131 C CA . PHE B 1 119 ? 8.305 1.606 -8.945 1 98.88 119 PHE B CA 1
ATOM 4132 C C . PHE B 1 119 ? 9.102 0.628 -8.094 1 98.88 119 PHE B C 1
ATOM 4134 O O . PHE B 1 119 ? 9.789 1.033 -7.156 1 98.88 119 PHE B O 1
ATOM 4141 N N . ALA B 1 120 ? 8.945 -0.65 -8.367 1 98.94 120 ALA B N 1
ATOM 4142 C CA . ALA B 1 120 ? 9.711 -1.638 -7.613 1 98.94 120 ALA B CA 1
ATOM 4143 C C . ALA B 1 120 ? 11.195 -1.3 -7.621 1 98.94 120 ALA B C 1
ATOM 4145 O O . ALA B 1 120 ? 11.844 -1.288 -6.57 1 98.94 120 ALA B O 1
ATOM 4146 N N . HIS B 1 121 ? 11.719 -0.955 -8.766 1 98.88 121 HIS B N 1
ATOM 4147 C CA . HIS B 1 121 ? 13.141 -0.675 -8.922 1 98.88 121 HIS B CA 1
ATOM 4148 C C . HIS B 1 121 ? 13.523 0.642 -8.258 1 98.88 121 HIS B C 1
ATOM 4150 O O . HIS B 1 121 ? 14.633 0.784 -7.742 1 98.88 121 HIS B O 1
ATOM 4156 N N . SER B 1 122 ? 12.594 1.58 -8.25 1 98.69 122 SER B N 1
ATOM 4157 C CA . SER B 1 122 ? 12.828 2.83 -7.535 1 98.69 122 SER B CA 1
ATOM 4158 C C . SER B 1 122 ? 13.062 2.582 -6.051 1 98.69 122 SER B C 1
ATOM 4160 O O . SER B 1 122 ? 13.695 3.396 -5.371 1 98.69 122 SER B O 1
ATOM 4162 N N . GLN B 1 123 ? 12.555 1.482 -5.555 1 98.44 123 GLN B N 1
ATOM 4163 C CA . GLN B 1 123 ? 12.719 1.093 -4.156 1 98.44 123 GLN B CA 1
ATOM 4164 C C . GLN B 1 123 ? 13.82 0.045 -4.004 1 98.44 123 GLN B C 1
ATOM 4166 O O . GLN B 1 123 ? 13.961 -0.558 -2.938 1 98.44 123 GLN B O 1
ATOM 4171 N N . SER B 1 124 ? 14.531 -0.234 -5.035 1 98.38 124 SER B N 1
ATOM 4172 C CA . SER B 1 124 ? 15.578 -1.25 -5.074 1 98.38 124 SER B CA 1
ATOM 4173 C C . SER B 1 124 ? 15.023 -2.629 -4.738 1 98.38 124 SER B C 1
ATOM 4175 O O . SER B 1 124 ? 15.711 -3.447 -4.125 1 98.38 124 SER B O 1
ATOM 4177 N N . GLN B 1 125 ? 13.797 -2.842 -5.039 1 98.62 125 GLN B N 1
ATOM 4178 C CA . GLN B 1 125 ? 13.117 -4.102 -4.758 1 98.62 125 GLN B CA 1
ATOM 4179 C C . GLN B 1 125 ? 13.008 -4.961 -6.016 1 98.62 125 GLN B C 1
ATOM 4181 O O . GLN B 1 125 ? 13.188 -4.469 -7.129 1 98.62 125 GLN B O 1
ATOM 4186 N N . LYS B 1 126 ? 12.797 -6.289 -5.824 1 98.88 126 LYS B N 1
ATOM 4187 C CA . LYS B 1 126 ? 12.695 -7.238 -6.93 1 98.88 126 LYS B CA 1
ATOM 4188 C C . LYS B 1 126 ? 11.242 -7.672 -7.152 1 98.88 126 LYS B C 1
ATOM 4190 O O . LYS B 1 126 ? 10.5 -7.867 -6.191 1 98.88 126 LYS B O 1
ATOM 4195 N N . ILE B 1 127 ? 10.875 -7.805 -8.398 1 98.94 127 ILE B N 1
ATOM 4196 C CA . ILE B 1 127 ? 9.5 -8.141 -8.758 1 98.94 127 ILE B CA 1
ATOM 4197 C C . ILE B 1 127 ? 9.5 -9.141 -9.914 1 98.94 127 ILE B C 1
ATOM 4199 O O . ILE B 1 127 ? 10.297 -9.023 -10.852 1 98.94 127 ILE B O 1
ATOM 4203 N N . ALA B 1 128 ? 8.688 -10.188 -9.773 1 98.94 128 ALA B N 1
ATOM 4204 C CA . ALA B 1 128 ? 8.477 -11.211 -10.797 1 98.94 128 ALA B CA 1
ATOM 4205 C C . ALA B 1 128 ? 7.035 -11.18 -11.305 1 98.94 128 ALA B C 1
ATOM 4207 O O . ALA B 1 128 ? 6.191 -10.461 -10.766 1 98.94 128 ALA B O 1
ATOM 4208 N N . ILE B 1 129 ? 6.789 -11.852 -12.383 1 98.94 129 ILE B N 1
ATOM 4209 C CA . ILE B 1 129 ? 5.449 -12 -12.938 1 98.94 129 ILE B CA 1
ATOM 4210 C C . ILE B 1 129 ? 5.145 -13.477 -13.172 1 98.94 129 ILE B C 1
ATOM 4212 O O . ILE B 1 129 ? 6.016 -14.242 -13.602 1 98.94 129 ILE B O 1
ATOM 4216 N N . GLN B 1 130 ? 3.963 -13.852 -12.836 1 98.94 130 GLN B N 1
ATOM 4217 C CA . GLN B 1 130 ? 3.543 -15.227 -13.07 1 98.94 130 GLN B CA 1
ATOM 4218 C C . GLN B 1 130 ? 2.807 -15.359 -14.398 1 98.94 130 GLN B C 1
ATOM 4220 O O . GLN B 1 130 ? 1.734 -14.781 -14.586 1 98.94 130 GLN B O 1
ATOM 4225 N N . LEU B 1 131 ? 3.361 -16.094 -15.336 1 99 131 LEU B N 1
ATOM 4226 C CA . LEU B 1 131 ? 2.715 -16.375 -16.609 1 99 131 LEU B CA 1
ATOM 4227 C C . LEU B 1 131 ? 1.828 -17.609 -16.5 1 99 131 LEU B C 1
ATOM 4229 O O . LEU B 1 131 ? 2.252 -18.641 -15.969 1 99 131 LEU B O 1
ATOM 4233 N N . ALA B 1 132 ? 0.593 -17.438 -17.031 1 98.88 132 ALA B N 1
ATOM 4234 C CA . ALA B 1 132 ? -0.389 -18.484 -16.719 1 98.88 132 ALA B CA 1
ATOM 4235 C C . ALA B 1 132 ? -1.385 -18.641 -17.875 1 98.88 132 ALA B C 1
ATOM 4237 O O . ALA B 1 132 ? -1.441 -17.812 -18.781 1 98.88 132 ALA B O 1
ATOM 4238 N N . HIS B 1 133 ? -2.053 -19.719 -17.891 1 98.94 133 HIS B N 1
ATOM 4239 C CA . HIS B 1 133 ? -3.23 -20.047 -18.688 1 98.94 133 HIS B CA 1
ATOM 4240 C C . HIS B 1 133 ? -4.242 -20.844 -17.875 1 98.94 133 HIS B C 1
ATOM 4242 O O . HIS B 1 133 ? -3.889 -21.859 -17.25 1 98.94 133 HIS B O 1
ATOM 4248 N N . SER B 1 134 ? -5.512 -20.453 -17.953 1 98.62 134 SER B N 1
ATOM 4249 C CA . SER B 1 134 ? -6.496 -20.969 -17.016 1 98.62 134 SER B CA 1
ATOM 4250 C C . SER B 1 134 ? -7.016 -22.328 -17.453 1 98.62 134 SER B C 1
ATOM 4252 O O . SER B 1 134 ? -7.539 -23.094 -16.641 1 98.62 134 SER B O 1
ATOM 4254 N N . GLY B 1 135 ? -6.914 -22.656 -18.812 1 98.62 135 GLY B N 1
ATOM 4255 C CA . GLY B 1 135 ? -7.469 -23.906 -19.312 1 98.62 135 GLY B CA 1
ATOM 4256 C C . GLY B 1 135 ? -8.953 -24.047 -19.047 1 98.62 135 GLY B C 1
ATOM 4257 O O . GLY B 1 135 ? -9.734 -23.141 -19.359 1 98.62 135 GLY B O 1
ATOM 4258 N N . ARG B 1 136 ? -9.359 -25.125 -18.531 1 97.88 136 ARG B N 1
ATOM 4259 C CA . ARG B 1 136 ? -10.773 -25.438 -18.375 1 97.88 136 ARG B CA 1
ATOM 4260 C C . ARG B 1 136 ? -11.414 -24.594 -17.266 1 97.88 136 ARG B C 1
ATOM 4262 O O . ARG B 1 136 ? -12.625 -24.641 -17.078 1 97.88 136 ARG B O 1
ATOM 4269 N N . LYS B 1 137 ? -10.633 -23.797 -16.547 1 97.19 137 LYS B N 1
ATOM 4270 C CA . LYS B 1 137 ? -11.141 -22.938 -15.492 1 97.19 137 LYS B CA 1
ATOM 4271 C C . LYS B 1 137 ? -11.336 -21.5 -16 1 97.19 137 LYS B C 1
ATOM 4273 O O . LYS B 1 137 ? -11.531 -20.578 -15.211 1 97.19 137 LYS B O 1
ATOM 4278 N N . GLY B 1 138 ? -11.281 -21.344 -17.312 1 97.69 138 GLY B N 1
ATOM 4279 C CA . GLY B 1 138 ? -11.461 -20.031 -17.922 1 97.69 138 GLY B CA 1
ATOM 4280 C C . GLY B 1 138 ? -12.906 -19.578 -17.938 1 97.69 138 GLY B C 1
ATOM 4281 O O . GLY B 1 138 ? -13.82 -20.391 -17.766 1 97.69 138 GLY B O 1
ATOM 4282 N N . SER B 1 139 ? -13.078 -18.312 -18.125 1 97.69 139 SER B N 1
ATOM 4283 C CA . SER B 1 139 ? -14.367 -17.641 -18.234 1 97.69 139 SER B CA 1
ATOM 4284 C C . SER B 1 139 ? -15.188 -17.812 -16.953 1 97.69 139 SER B C 1
ATOM 4286 O O . SER B 1 139 ? -16.406 -17.969 -17.016 1 97.69 139 SER B O 1
ATOM 4288 N N . ALA B 1 140 ? -14.523 -17.828 -15.859 1 96.88 140 ALA B N 1
ATOM 4289 C CA . ALA B 1 140 ? -15.172 -17.812 -14.555 1 96.88 140 ALA B CA 1
ATOM 4290 C C . ALA B 1 140 ? -15.516 -16.391 -14.117 1 96.88 140 ALA B C 1
ATOM 4292 O O . ALA B 1 140 ? -15.109 -15.43 -14.773 1 96.88 140 ALA B O 1
ATOM 4293 N N . VAL B 1 141 ? -16.344 -16.281 -13.117 1 96.31 141 VAL B N 1
ATOM 4294 C CA . VAL B 1 141 ? -16.531 -15 -12.453 1 96.31 141 VAL B CA 1
ATOM 4295 C C . VAL B 1 141 ? -15.602 -14.898 -11.25 1 96.31 141 VAL B C 1
ATOM 4297 O O . VAL B 1 141 ? -15.055 -15.906 -10.789 1 96.31 141 VAL B O 1
ATOM 4300 N N . ALA B 1 142 ? -15.359 -13.695 -10.797 1 96.06 142 ALA B N 1
ATOM 4301 C CA . ALA B 1 142 ? -14.5 -13.508 -9.633 1 96.06 142 ALA B CA 1
ATOM 4302 C C . ALA B 1 142 ? -15 -14.32 -8.438 1 96.06 142 ALA B C 1
ATOM 4304 O O . ALA B 1 142 ? -16.219 -14.453 -8.234 1 96.06 142 ALA B O 1
ATOM 4305 N N . PRO B 1 143 ? -14.078 -14.781 -7.613 1 93.19 143 PRO B N 1
ATOM 4306 C CA . PRO B 1 143 ? -14.445 -15.727 -6.555 1 93.19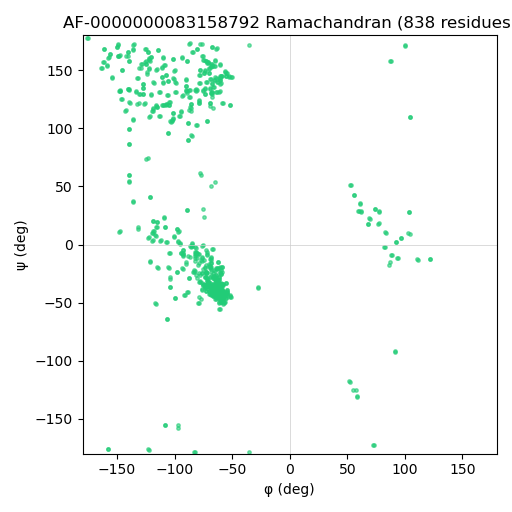 143 PRO B CA 1
ATOM 4307 C C . PRO B 1 143 ? -15.406 -15.125 -5.531 1 93.19 143 PRO B C 1
ATOM 4309 O O . PRO B 1 143 ? -16.172 -15.859 -4.891 1 93.19 143 PRO B O 1
ATOM 4312 N N . TRP B 1 144 ? -15.391 -13.773 -5.355 1 92.75 144 TRP B N 1
ATOM 4313 C CA . TRP B 1 144 ? -16.297 -13.172 -4.379 1 92.75 144 TRP B CA 1
ATOM 4314 C C . TRP B 1 144 ? -17.719 -13.109 -4.914 1 92.75 144 TRP B C 1
ATOM 4316 O O . TRP B 1 144 ? -18.656 -12.867 -4.156 1 92.75 144 TRP B O 1
ATOM 4326 N N . LEU B 1 145 ? -17.906 -13.367 -6.199 1 94.62 145 LEU B N 1
ATOM 4327 C CA . LEU B 1 145 ? -19.219 -13.391 -6.809 1 94.62 145 LEU B CA 1
ATOM 4328 C C . LEU B 1 145 ? -19.812 -14.797 -6.77 1 94.62 145 LEU B C 1
ATOM 4330 O O . LEU B 1 145 ? -21.016 -14.961 -6.527 1 94.62 145 LEU B O 1
ATOM 4334 N N . SER B 1 146 ? -19.016 -15.719 -7.062 1 92.56 146 SER B N 1
ATOM 4335 C CA . SER B 1 146 ? -19.391 -17.125 -7.074 1 92.56 146 SER B CA 1
ATOM 4336 C C . SER B 1 146 ? -18.156 -18.031 -7.066 1 92.56 146 SER B C 1
ATOM 4338 O O . SER B 1 146 ? -17.141 -17.688 -7.66 1 92.56 146 SER B O 1
ATOM 4340 N N . ILE B 1 147 ? -18.297 -19.172 -6.547 1 85.38 147 ILE B N 1
ATOM 4341 C CA . ILE B 1 147 ? -17.188 -20.109 -6.441 1 85.38 147 ILE B CA 1
ATOM 4342 C C . ILE B 1 147 ? -16.938 -20.766 -7.801 1 85.38 147 ILE B C 1
ATOM 4344 O O . ILE B 1 147 ? -15.797 -21.094 -8.133 1 85.38 147 ILE B O 1
ATOM 4348 N N . ASN B 1 148 ? -18.016 -20.938 -8.57 1 87.81 148 ASN B N 1
ATOM 4349 C CA . ASN B 1 148 ? -17.781 -21.75 -9.758 1 87.81 148 ASN B CA 1
ATOM 4350 C C . ASN B 1 148 ? -18.656 -21.328 -10.922 1 87.81 148 ASN B C 1
ATOM 4352 O O . ASN B 1 148 ? -18.734 -22.016 -11.938 1 87.81 148 ASN B O 1
ATOM 4356 N N . ALA B 1 149 ? -19.312 -20.188 -10.789 1 92.31 149 ALA B N 1
ATOM 4357 C CA . ALA B 1 149 ? -20.141 -19.734 -11.906 1 92.31 149 ALA B CA 1
ATOM 4358 C C . ALA B 1 149 ? -19.281 -19.281 -13.086 1 92.31 149 ALA B C 1
ATOM 4360 O O . ALA B 1 149 ? -18.109 -18.953 -12.914 1 92.31 149 ALA B O 1
ATOM 4361 N N . MET B 1 150 ? -19.906 -19.328 -14.195 1 95.56 150 MET B N 1
ATOM 4362 C CA . MET B 1 150 ? -19.219 -18.938 -15.406 1 95.56 150 MET B CA 1
ATOM 4363 C C . MET B 1 150 ? -19.609 -17.516 -15.82 1 95.56 150 MET B C 1
ATOM 4365 O O . MET B 1 150 ? -20.75 -17.109 -15.648 1 95.56 150 MET B O 1
ATOM 4369 N N . ALA B 1 151 ? -18.672 -16.797 -16.312 1 97.12 151 ALA B N 1
ATOM 4370 C CA . ALA B 1 151 ? -18.969 -15.523 -16.969 1 97.12 151 ALA B CA 1
ATOM 4371 C C . ALA B 1 151 ? -19.484 -15.734 -18.391 1 97.12 151 ALA B C 1
ATOM 4373 O O . ALA B 1 151 ? -18.797 -16.328 -19.219 1 97.12 151 ALA B O 1
ATOM 4374 N N . VAL B 1 152 ? -20.625 -15.234 -18.688 1 96.75 152 VAL B N 1
ATOM 4375 C CA . VAL B 1 152 ? -21.219 -15.336 -20.016 1 96.75 152 VAL B CA 1
ATOM 4376 C C . VAL B 1 152 ? -20.719 -14.195 -20.891 1 96.75 152 VAL B C 1
ATOM 4378 O O . VAL B 1 152 ? -20.016 -13.297 -20.422 1 96.75 152 VAL B O 1
ATOM 4381 N N . LYS B 1 153 ? -21.062 -14.242 -22.156 1 96.88 153 LYS B N 1
ATOM 4382 C CA . LYS B 1 153 ? -20.562 -13.281 -23.125 1 96.88 153 LYS B CA 1
ATOM 4383 C C . LYS B 1 153 ? -21.031 -11.867 -22.797 1 96.88 153 LYS B C 1
ATOM 4385 O O . LYS B 1 153 ? -20.297 -10.898 -23.016 1 96.88 153 LYS B O 1
ATOM 4390 N N . GLU B 1 154 ? -22.188 -11.695 -22.25 1 96.38 154 GLU B N 1
ATOM 4391 C CA . GLU B 1 154 ? -22.781 -10.406 -21.938 1 96.38 154 GLU B CA 1
ATOM 4392 C C . GLU B 1 154 ? -21.953 -9.641 -20.906 1 96.38 154 GLU B C 1
ATOM 4394 O O . GLU B 1 154 ? -22.047 -8.414 -20.828 1 96.38 154 GLU B O 1
ATOM 4399 N N . VAL B 1 155 ? -21.125 -10.383 -20.156 1 97.06 155 VAL B N 1
ATOM 4400 C CA . VAL B 1 155 ? -20.312 -9.727 -19.141 1 97.06 155 VAL B CA 1
ATOM 4401 C C . VAL B 1 155 ? -18.828 -9.922 -19.438 1 97.06 155 VAL B C 1
ATOM 4403 O O . VAL B 1 155 ? -18 -9.859 -18.547 1 97.06 155 VAL B O 1
ATOM 4406 N N . GLY B 1 156 ? -18.547 -10.227 -20.656 1 97.31 156 GLY B N 1
ATOM 4407 C CA . GLY B 1 156 ? -17.172 -10.258 -21.125 1 97.31 156 GLY B CA 1
ATOM 4408 C C . GLY B 1 156 ? -16.562 -11.648 -21.109 1 97.31 156 GLY B C 1
ATOM 4409 O O . GLY B 1 156 ? -15.383 -11.82 -21.406 1 97.31 156 GLY B O 1
ATOM 4410 N N . GLY B 1 157 ? -17.359 -12.711 -20.781 1 97.56 157 GLY B N 1
ATOM 4411 C CA . GLY B 1 157 ? -16.859 -14.078 -20.75 1 97.56 157 GLY B CA 1
ATOM 4412 C C . GLY B 1 157 ? -16.734 -14.688 -22.141 1 97.56 157 GLY B C 1
ATOM 4413 O O . GLY B 1 157 ? -17.078 -14.055 -23.141 1 97.56 157 GLY B O 1
ATOM 4414 N N . TRP B 1 158 ? -16.172 -15.828 -22.188 1 97.62 158 TRP B N 1
ATOM 4415 C CA . TRP B 1 158 ? -15.969 -16.578 -23.422 1 97.62 158 TRP B CA 1
ATOM 4416 C C . TRP B 1 158 ? -16.234 -18.062 -23.203 1 97.62 158 TRP B C 1
ATOM 4418 O O . TRP B 1 158 ? -15.383 -18.906 -23.516 1 97.62 158 TRP B O 1
ATOM 4428 N N . PRO B 1 159 ? -17.391 -18.469 -22.797 1 95.25 159 PRO B N 1
ATOM 4429 C CA . PRO B 1 159 ? -17.688 -19.844 -22.406 1 95.25 159 PRO B CA 1
ATOM 4430 C C . PRO B 1 159 ? -17.516 -20.844 -23.562 1 95.25 159 PRO B C 1
ATOM 4432 O O . PRO B 1 159 ? -17.25 -22.016 -23.328 1 95.25 159 PRO B O 1
ATOM 4435 N N . ASP B 1 160 ? -17.547 -20.375 -24.781 1 94.12 160 ASP B N 1
ATOM 4436 C CA . ASP B 1 160 ? -17.484 -21.266 -25.938 1 94.12 160 ASP B CA 1
ATOM 4437 C C . ASP B 1 160 ? -16.062 -21.406 -26.453 1 94.12 160 ASP B C 1
ATOM 4439 O O . ASP B 1 160 ? -15.82 -22.094 -27.438 1 94.12 160 ASP B O 1
ATOM 4443 N N . GLU B 1 161 ? -15.133 -20.719 -25.766 1 97.31 161 GLU B N 1
ATOM 4444 C CA . GLU B 1 161 ? -13.773 -20.719 -26.281 1 97.31 161 GLU B CA 1
ATOM 4445 C C . GLU B 1 161 ? -12.797 -21.328 -25.281 1 97.31 161 GLU B C 1
ATOM 4447 O O . GLU B 1 161 ? -11.578 -21.266 -25.469 1 97.31 161 GLU B O 1
ATOM 4452 N N . ILE B 1 162 ? -13.359 -21.922 -24.25 1 97.69 162 ILE B N 1
ATOM 4453 C CA . ILE B 1 162 ? -12.523 -22.531 -23.219 1 97.69 162 ILE B CA 1
ATOM 4454 C C . ILE B 1 162 ? -11.789 -23.75 -23.781 1 97.69 162 ILE B C 1
ATOM 4456 O O . ILE B 1 162 ? -12.367 -24.531 -24.547 1 97.69 162 ILE B O 1
ATOM 4460 N N . VAL B 1 163 ? -10.516 -23.875 -23.422 1 98.69 163 VAL B N 1
ATOM 4461 C CA . VAL B 1 163 ? -9.695 -24.969 -23.953 1 98.69 163 VAL B CA 1
ATOM 4462 C C . VAL B 1 163 ? -9.094 -25.766 -22.797 1 98.69 163 VAL B C 1
ATOM 4464 O O . VAL B 1 163 ? -8.984 -25.266 -21.672 1 98.69 163 VAL B O 1
ATOM 4467 N N . ALA B 1 164 ? -8.711 -27.016 -23.047 1 98.81 164 ALA B N 1
ATOM 4468 C CA . ALA B 1 164 ? -8.102 -27.906 -22.062 1 98.81 164 ALA B CA 1
ATOM 4469 C C . ALA B 1 164 ? -7.379 -29.062 -22.75 1 98.81 164 ALA B C 1
ATOM 4471 O O . ALA B 1 164 ? -7.43 -29.188 -23.984 1 98.81 164 ALA B O 1
ATOM 4472 N N . PRO B 1 165 ? -6.586 -29.812 -21.984 1 98.81 165 PRO B N 1
ATOM 4473 C CA . PRO B 1 165 ? -5.98 -31 -22.578 1 98.81 165 PRO B CA 1
ATOM 4474 C C . PRO B 1 165 ? -7.023 -31.984 -23.109 1 98.81 165 PRO B C 1
ATOM 4476 O O . PRO B 1 165 ? -6.773 -32.688 -24.094 1 98.81 165 PRO B O 1
ATOM 4479 N N . SER B 1 166 ? -8.141 -32.094 -22.438 1 98.62 166 SER B N 1
ATOM 4480 C CA . SER B 1 166 ? -9.227 -32.969 -22.797 1 98.62 166 SER B CA 1
ATOM 4481 C C . SER B 1 166 ? -10.594 -32.344 -22.578 1 98.62 166 SER B C 1
ATOM 4483 O O . SER B 1 166 ? -10.688 -31.312 -21.891 1 98.62 166 SER B O 1
ATOM 4485 N N . ALA B 1 167 ? -11.609 -32.938 -23.219 1 98.06 167 ALA B N 1
ATOM 4486 C CA . ALA B 1 167 ? -12.977 -32.438 -23.078 1 98.06 167 ALA B CA 1
ATOM 4487 C C . ALA B 1 167 ? -13.602 -32.875 -21.766 1 98.06 167 ALA B C 1
ATOM 4489 O O . ALA B 1 167 ? -14.609 -33.562 -21.734 1 98.06 167 ALA B O 1
ATOM 4490 N N . VAL B 1 168 ? -13.031 -32.469 -20.641 1 97.06 168 VAL B N 1
ATOM 4491 C CA . VAL B 1 168 ? -13.477 -32.75 -19.281 1 97.06 168 VAL B CA 1
ATOM 4492 C C . VAL B 1 168 ? -13.719 -31.422 -18.547 1 97.06 168 VAL B C 1
ATOM 4494 O O . VAL B 1 168 ? -12.773 -30.672 -18.281 1 97.06 168 VAL B O 1
ATOM 4497 N N . PRO B 1 169 ? -14.953 -31.094 -18.266 1 95.69 169 PRO B N 1
ATOM 4498 C CA . PRO B 1 169 ? -15.203 -29.828 -17.547 1 95.69 169 PRO B CA 1
ATOM 4499 C C . PRO B 1 169 ? -14.688 -29.859 -16.109 1 95.69 169 PRO B C 1
ATOM 4501 O O . PRO B 1 169 ? -14.461 -30.938 -15.555 1 95.69 169 PRO B O 1
ATOM 4504 N N . GLN B 1 170 ? -14.398 -28.688 -15.539 1 94.81 170 GLN B N 1
ATOM 4505 C CA . GLN B 1 170 ? -13.977 -28.609 -14.148 1 94.81 170 GLN B CA 1
ATOM 4506 C C . GLN B 1 170 ? -14.992 -29.266 -13.219 1 94.81 170 GLN B C 1
ATOM 4508 O O . GLN B 1 170 ? -14.625 -29.984 -12.297 1 94.81 170 GLN B O 1
ATOM 4513 N N . GLU B 1 171 ? -16.203 -28.953 -13.438 1 92.12 171 GLU B N 1
ATOM 4514 C CA . GLU B 1 171 ? -17.328 -29.562 -12.734 1 92.12 171 GLU B CA 1
ATOM 4515 C C . GLU B 1 171 ? -18.484 -29.844 -13.688 1 92.12 171 GLU B C 1
ATOM 4517 O O . GLU B 1 171 ? -19.031 -28.922 -14.297 1 92.12 171 GLU B O 1
ATOM 4522 N N . GLU B 1 172 ? -18.844 -31.094 -13.734 1 91.06 172 GLU B N 1
ATOM 4523 C CA . GLU B 1 172 ? -19.922 -31.516 -14.617 1 91.06 172 GLU B CA 1
ATOM 4524 C C . GLU B 1 172 ? -21.234 -30.812 -14.25 1 91.06 172 GLU B C 1
ATOM 4526 O O . GLU B 1 172 ? -21.594 -30.734 -13.07 1 91.06 172 GLU B O 1
ATOM 4531 N N . GLY B 1 173 ? -21.891 -30.281 -15.234 1 87.94 173 GLY B N 1
ATOM 4532 C CA . GLY B 1 173 ? -23.188 -29.656 -15.008 1 87.94 173 GLY B CA 1
ATOM 4533 C C . GLY B 1 173 ? -23.078 -28.188 -14.625 1 87.94 173 GLY B C 1
ATOM 4534 O O . GLY B 1 173 ? -24.078 -27.469 -14.609 1 87.94 173 GLY B O 1
ATOM 4535 N N . VAL B 1 174 ? -21.906 -27.75 -14.383 1 87.94 174 VAL B N 1
ATOM 4536 C CA . VAL B 1 174 ? -21.703 -26.359 -13.984 1 87.94 174 VAL B CA 1
ATOM 4537 C C . VAL B 1 174 ? -20.875 -25.625 -15.031 1 87.94 174 VAL B C 1
ATOM 4539 O O . VAL B 1 174 ? -21.297 -24.594 -15.562 1 87.94 174 VAL B O 1
ATOM 4542 N N . ASN B 1 175 ? -19.781 -26.203 -15.375 1 93.25 175 ASN B N 1
ATOM 4543 C CA . ASN B 1 175 ? -18.859 -25.562 -16.312 1 93.25 175 ASN B CA 1
ATOM 4544 C C . ASN B 1 175 ? -19.016 -26.125 -17.719 1 93.25 175 ASN B C 1
ATOM 4546 O O . ASN B 1 175 ? -19.391 -27.281 -17.891 1 93.25 175 ASN B O 1
ATOM 4550 N N . THR B 1 176 ? -18.75 -25.328 -18.641 1 93.62 176 THR B N 1
ATOM 4551 C CA . THR B 1 176 ? -18.797 -25.734 -20.031 1 93.62 176 THR B CA 1
ATOM 4552 C C . THR B 1 176 ? -17.719 -26.797 -20.312 1 93.62 176 THR B C 1
ATOM 4554 O O . THR B 1 176 ? -16.625 -26.75 -19.734 1 93.62 176 THR B O 1
ATOM 4557 N N . ILE B 1 177 ? -18.062 -27.734 -21.188 1 96.62 177 ILE B N 1
ATOM 4558 C CA . ILE B 1 177 ? -17.062 -28.703 -21.656 1 96.62 177 ILE B CA 1
ATOM 4559 C C . ILE B 1 177 ? -16.047 -27.969 -22.531 1 96.62 177 ILE B C 1
ATOM 4561 O O . ILE B 1 177 ? -16.391 -27.375 -23.547 1 96.62 177 ILE B O 1
ATOM 4565 N N . PRO B 1 178 ? -14.82 -27.969 -22.141 1 98.12 178 PRO B N 1
ATOM 4566 C CA . PRO B 1 178 ? -13.805 -27.234 -22.906 1 98.12 178 PRO B CA 1
ATOM 4567 C C . PRO B 1 178 ? -13.477 -27.922 -24.234 1 98.12 178 PRO B C 1
ATOM 4569 O O . PRO B 1 178 ? -13.75 -29.109 -24.406 1 98.12 178 PRO B O 1
ATOM 4572 N N . LYS B 1 179 ? -12.984 -27.125 -25.141 1 98.19 179 LYS B N 1
ATOM 4573 C CA . LYS B 1 179 ? -12.43 -27.688 -26.375 1 98.19 179 LYS B CA 1
ATOM 4574 C C . LYS B 1 179 ? -11.062 -28.312 -26.125 1 98.19 179 LYS B C 1
ATOM 4576 O O . LYS B 1 179 ? -10.211 -27.719 -25.453 1 98.19 179 LYS B O 1
ATOM 4581 N N . THR B 1 180 ? -10.867 -29.516 -26.625 1 98.69 180 THR B N 1
ATOM 4582 C CA . THR B 1 180 ? -9.57 -30.172 -26.516 1 98.69 180 THR B CA 1
ATOM 4583 C C . THR B 1 180 ? -8.531 -29.438 -27.375 1 98.69 180 THR B C 1
ATOM 4585 O O . THR B 1 180 ? -8.758 -29.219 -28.578 1 98.69 180 THR B O 1
ATOM 4588 N N . LEU B 1 181 ? -7.395 -29.094 -26.844 1 98.81 181 LEU B N 1
ATOM 4589 C CA . LEU B 1 181 ? -6.312 -28.469 -27.594 1 98.81 181 LEU B CA 1
ATOM 4590 C C . LEU B 1 181 ? -5.777 -29.422 -28.656 1 98.81 181 LEU B C 1
ATOM 4592 O O . LEU B 1 181 ? -5.465 -30.578 -28.359 1 98.81 181 LEU B O 1
ATOM 4596 N N . THR B 1 182 ? -5.66 -28.906 -29.875 1 98.5 182 THR B N 1
ATOM 4597 C CA . THR B 1 182 ? -4.988 -29.672 -30.922 1 98.5 182 THR B CA 1
ATOM 4598 C C . THR B 1 182 ? -3.473 -29.562 -30.797 1 98.5 182 THR B C 1
ATOM 4600 O O . THR B 1 182 ? -2.973 -28.766 -30 1 98.5 182 THR B O 1
ATOM 4603 N N . LEU B 1 183 ? -2.812 -30.406 -31.547 1 98.5 183 LEU B N 1
ATOM 4604 C CA . LEU B 1 183 ? -1.357 -30.297 -31.547 1 98.5 183 LEU B CA 1
ATOM 4605 C C . LEU B 1 183 ? -0.923 -28.922 -32.031 1 98.5 183 LEU B C 1
ATOM 4607 O O . LEU B 1 183 ? 0.059 -28.359 -31.531 1 98.5 183 LEU B O 1
ATOM 4611 N N . ASN B 1 184 ? -1.626 -28.375 -33 1 98.5 184 ASN B N 1
ATOM 4612 C CA . ASN B 1 184 ? -1.343 -27.016 -33.469 1 98.5 184 ASN B CA 1
ATOM 4613 C C . ASN B 1 184 ? -1.6 -25.984 -32.375 1 98.5 184 ASN B C 1
ATOM 4615 O O . ASN B 1 184 ? -0.842 -25.031 -32.219 1 98.5 184 ASN B O 1
ATOM 4619 N N . ASP B 1 185 ? -2.713 -26.141 -31.609 1 98.69 185 ASP B N 1
ATOM 4620 C CA . ASP B 1 185 ? -3.002 -25.266 -30.484 1 98.69 185 ASP B CA 1
ATOM 4621 C C . ASP B 1 185 ? -1.866 -25.281 -29.469 1 98.69 185 ASP B C 1
ATOM 4623 O O . ASP B 1 185 ? -1.498 -24.25 -28.922 1 98.69 185 ASP B O 1
ATOM 4627 N N . ILE B 1 186 ? -1.341 -26.438 -29.219 1 98.88 186 ILE B N 1
ATOM 4628 C CA . ILE B 1 186 ? -0.271 -26.625 -28.234 1 98.88 186 ILE B CA 1
ATOM 4629 C C . ILE B 1 186 ? 0.988 -25.906 -28.719 1 98.88 186 ILE B C 1
ATOM 4631 O O . ILE B 1 186 ? 1.67 -25.234 -27.938 1 98.88 186 ILE B O 1
ATOM 4635 N N . GLN B 1 187 ? 1.243 -26.031 -30.016 1 98.75 187 GLN B N 1
ATOM 4636 C CA . GLN B 1 187 ? 2.387 -25.312 -30.562 1 98.75 187 GLN B CA 1
ATOM 4637 C C . GLN B 1 187 ? 2.217 -23.797 -30.391 1 98.75 187 GLN B C 1
ATOM 4639 O O . GLN B 1 187 ? 3.164 -23.094 -30.031 1 98.75 187 GLN B O 1
ATOM 4644 N N . GLU B 1 188 ? 1.051 -23.312 -30.688 1 98.81 188 GLU B N 1
ATOM 4645 C CA . GLU B 1 188 ? 0.77 -21.891 -30.531 1 98.81 188 GLU B CA 1
ATOM 4646 C C . GLU B 1 188 ? 0.892 -21.469 -29.062 1 98.81 188 GLU B C 1
ATOM 4648 O O . GLU B 1 188 ? 1.404 -20.391 -28.766 1 98.81 188 GLU B O 1
ATOM 4653 N N . LEU B 1 189 ? 0.411 -22.297 -28.188 1 98.88 189 LEU B N 1
ATOM 4654 C CA . LEU B 1 189 ? 0.503 -22.031 -26.75 1 98.88 189 LEU B CA 1
ATOM 4655 C C . LEU B 1 189 ? 1.957 -21.875 -26.328 1 98.88 189 LEU B C 1
ATOM 4657 O O . LEU B 1 189 ? 2.297 -20.953 -25.578 1 98.88 189 LEU B O 1
ATOM 4661 N N . LYS B 1 190 ? 2.787 -22.812 -26.781 1 98.94 190 LYS B N 1
ATOM 4662 C CA . LYS B 1 190 ? 4.211 -22.734 -26.469 1 98.94 190 LYS B CA 1
ATOM 4663 C C . LYS B 1 190 ? 4.816 -21.422 -26.938 1 98.94 190 LYS B C 1
ATOM 4665 O O . LYS B 1 190 ? 5.566 -20.781 -26.203 1 98.94 190 LYS B O 1
ATOM 4670 N N . LYS B 1 191 ? 4.453 -21.031 -28.094 1 98.81 191 LYS B N 1
ATOM 4671 C CA . LYS B 1 191 ? 4.934 -19.781 -28.656 1 98.81 191 LYS B CA 1
ATOM 4672 C C . LYS B 1 191 ? 4.453 -18.594 -27.828 1 98.81 191 LYS B C 1
ATOM 4674 O O . LYS B 1 191 ? 5.215 -17.656 -27.578 1 98.81 191 LYS B O 1
ATOM 4679 N N . ASP B 1 192 ? 3.252 -18.641 -27.422 1 98.94 192 ASP B N 1
ATOM 4680 C CA . ASP B 1 192 ? 2.662 -17.531 -26.672 1 98.94 192 ASP B CA 1
ATOM 4681 C C . ASP B 1 192 ? 3.314 -17.375 -25.297 1 98.94 192 ASP B C 1
ATOM 4683 O O . ASP B 1 192 ? 3.469 -16.266 -24.797 1 98.94 192 ASP B O 1
ATOM 4687 N N . PHE B 1 193 ? 3.678 -18.5 -24.656 1 98.94 193 PHE B N 1
ATOM 4688 C CA . PHE B 1 193 ? 4.438 -18.406 -23.406 1 98.94 193 PHE B CA 1
ATOM 4689 C C . PHE B 1 193 ? 5.773 -17.719 -23.641 1 98.94 193 PHE B C 1
ATOM 4691 O O . PHE B 1 193 ? 6.164 -16.844 -22.859 1 98.94 193 PHE B O 1
ATOM 4698 N N . ALA B 1 194 ? 6.457 -18.125 -24.672 1 98.94 194 ALA B N 1
ATOM 4699 C CA . ALA B 1 194 ? 7.746 -17.516 -25 1 98.94 194 ALA B CA 1
ATOM 4700 C C . ALA B 1 194 ? 7.594 -16.016 -25.281 1 98.94 194 ALA B C 1
ATOM 4702 O O . ALA B 1 194 ? 8.383 -15.203 -24.797 1 98.94 194 ALA B O 1
ATOM 4703 N N . GLU B 1 195 ? 6.602 -15.641 -26.047 1 98.94 195 GLU B N 1
ATOM 4704 C CA . GLU B 1 195 ? 6.375 -14.242 -26.391 1 98.94 195 GLU B CA 1
ATOM 4705 C C . GLU B 1 195 ? 6.008 -13.414 -25.156 1 98.94 195 GLU B C 1
ATOM 4707 O O . GLU B 1 195 ? 6.434 -12.266 -25.016 1 98.94 195 GLU B O 1
ATOM 4712 N N . ALA B 1 196 ? 5.188 -13.992 -24.312 1 98.94 196 ALA B N 1
ATOM 4713 C CA . ALA B 1 196 ? 4.852 -13.312 -23.062 1 98.94 196 ALA B CA 1
ATOM 4714 C C . ALA B 1 196 ? 6.09 -13.102 -22.203 1 98.94 196 ALA B C 1
ATOM 4716 O O . ALA B 1 196 ? 6.238 -12.055 -21.562 1 98.94 196 ALA B O 1
ATOM 4717 N N . ALA B 1 197 ? 6.953 -14.086 -22.172 1 98.94 197 ALA B N 1
ATOM 4718 C CA . AL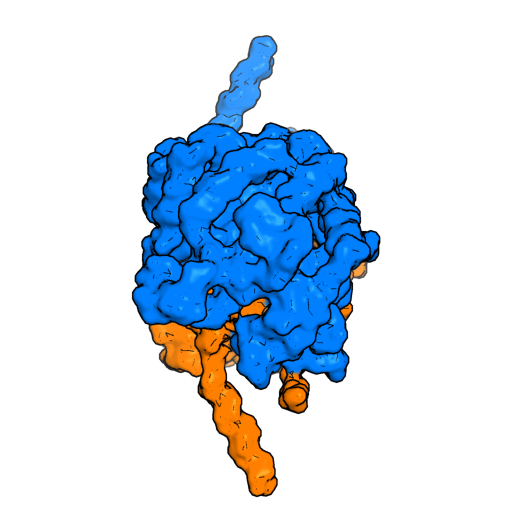A B 1 197 ? 8.203 -13.953 -21.438 1 98.94 197 ALA B CA 1
ATOM 4719 C C . ALA B 1 197 ? 9.055 -12.812 -21.984 1 98.94 197 ALA B C 1
ATOM 4721 O O . ALA B 1 197 ? 9.625 -12.031 -21.219 1 98.94 197 ALA B O 1
ATOM 4722 N N . LYS B 1 198 ? 9.133 -12.695 -23.266 1 98.94 198 LYS B N 1
ATOM 4723 C CA . LYS B 1 198 ? 9.867 -11.594 -23.891 1 98.94 198 LYS B CA 1
ATOM 4724 C C . LYS B 1 198 ? 9.25 -10.25 -23.516 1 98.94 198 LYS B C 1
ATOM 4726 O O . LYS B 1 198 ? 9.977 -9.281 -23.25 1 98.94 198 LYS B O 1
ATOM 4731 N N . ARG B 1 199 ? 7.938 -10.203 -23.531 1 98.94 199 ARG B N 1
ATOM 4732 C CA . ARG B 1 199 ? 7.262 -8.969 -23.141 1 98.94 199 ARG B CA 1
ATOM 4733 C C . ARG B 1 199 ? 7.523 -8.641 -21.672 1 98.94 199 ARG B C 1
ATOM 4735 O O . ARG B 1 199 ? 7.633 -7.469 -21.297 1 98.94 199 ARG B O 1
ATOM 4742 N N . ALA B 1 200 ? 7.59 -9.672 -20.812 1 98.94 200 ALA B N 1
ATOM 4743 C CA . ALA B 1 200 ? 7.914 -9.469 -19.406 1 98.94 200 ALA B CA 1
ATOM 4744 C C . ALA B 1 200 ? 9.312 -8.875 -19.25 1 98.94 200 ALA B C 1
ATOM 4746 O O . ALA B 1 200 ? 9.531 -8.016 -18.391 1 98.94 200 ALA B O 1
ATOM 4747 N N . VAL B 1 201 ? 10.25 -9.336 -20.031 1 98.94 201 VAL B N 1
ATOM 4748 C CA . VAL B 1 201 ? 11.602 -8.773 -20.047 1 98.94 201 VAL B CA 1
ATOM 4749 C C . VAL B 1 201 ? 11.547 -7.301 -20.453 1 98.94 201 VAL B C 1
ATOM 4751 O O . VAL B 1 201 ? 12.156 -6.445 -19.797 1 98.94 201 VAL B O 1
ATOM 4754 N N . LYS B 1 202 ? 10.758 -7 -21.484 1 98.94 202 LYS B N 1
ATOM 4755 C CA . LYS B 1 202 ? 10.609 -5.621 -21.938 1 98.94 202 LYS B CA 1
ATOM 4756 C C . LYS B 1 202 ? 9.969 -4.754 -20.859 1 98.94 202 LYS B C 1
ATOM 4758 O O . LYS B 1 202 ? 10.258 -3.559 -20.766 1 98.94 202 LYS B O 1
ATOM 4763 N N . ALA B 1 203 ? 9.141 -5.363 -20.062 1 98.94 203 ALA B N 1
ATOM 4764 C CA . ALA B 1 203 ? 8.484 -4.648 -18.969 1 98.94 203 ALA B CA 1
ATOM 4765 C C . ALA B 1 203 ? 9.406 -4.543 -17.75 1 98.94 203 ALA B C 1
ATOM 4767 O O . ALA B 1 203 ? 9.039 -3.953 -16.734 1 98.94 203 ALA B O 1
ATOM 4768 N N . ASN B 1 204 ? 10.617 -5.102 -17.766 1 98.81 204 ASN B N 1
ATOM 4769 C CA . ASN B 1 204 ? 11.703 -4.961 -16.797 1 98.81 204 ASN B CA 1
ATOM 4770 C C . ASN B 1 204 ? 11.445 -5.801 -15.555 1 98.81 204 ASN B C 1
ATOM 4772 O O . ASN B 1 204 ? 11.812 -5.398 -14.445 1 98.81 204 ASN B O 1
ATOM 4776 N N . PHE B 1 205 ? 10.719 -6.898 -15.656 1 98.94 205 PHE B N 1
ATOM 4777 C CA . PHE B 1 205 ? 10.609 -7.816 -14.531 1 98.94 205 PHE B CA 1
ATOM 4778 C C . PHE B 1 205 ? 11.953 -8.461 -14.211 1 98.94 205 PHE B C 1
ATOM 4780 O O . PHE B 1 205 ? 12.797 -8.609 -15.094 1 98.94 205 PHE B O 1
ATOM 4787 N N . ASP B 1 206 ? 12.133 -8.859 -12.93 1 98.94 206 ASP B N 1
ATOM 4788 C CA . ASP B 1 206 ? 13.414 -9.414 -12.477 1 98.94 206 ASP B CA 1
ATOM 4789 C C . ASP B 1 206 ? 13.422 -10.938 -12.586 1 98.94 206 ASP B C 1
ATOM 4791 O O . ASP B 1 206 ? 14.484 -11.562 -12.57 1 98.94 206 ASP B O 1
ATOM 4795 N N . ALA B 1 207 ? 12.273 -11.531 -12.625 1 98.94 207 ALA B N 1
ATOM 4796 C CA . ALA B 1 207 ? 12.102 -12.984 -12.703 1 98.94 207 ALA B CA 1
ATOM 4797 C C . ALA B 1 207 ? 10.75 -13.344 -13.312 1 98.94 207 ALA B C 1
ATOM 4799 O O . ALA B 1 207 ? 9.867 -12.492 -13.438 1 98.94 207 ALA B O 1
ATOM 4800 N N . ILE B 1 208 ? 10.641 -14.578 -13.727 1 98.94 208 ILE B N 1
ATOM 4801 C CA . ILE B 1 208 ? 9.398 -15.117 -14.281 1 98.94 208 ILE B CA 1
ATOM 4802 C C . ILE B 1 208 ? 9.023 -16.406 -13.547 1 98.94 208 ILE B C 1
ATOM 4804 O O . ILE B 1 208 ? 9.883 -17.234 -13.273 1 98.94 208 ILE B O 1
ATOM 4808 N N . GLU B 1 209 ? 7.781 -16.484 -13.211 1 98.94 209 GLU B N 1
ATOM 4809 C CA . GLU B 1 209 ? 7.238 -17.734 -12.703 1 98.94 209 GLU B CA 1
ATOM 4810 C C . GLU B 1 209 ? 6.219 -18.328 -13.672 1 98.94 209 GLU B C 1
ATOM 4812 O O . GLU B 1 209 ? 5.352 -17.609 -14.18 1 98.94 209 GLU B O 1
ATOM 4817 N N . ILE B 1 210 ? 6.352 -19.578 -13.977 1 98.94 210 ILE B N 1
ATOM 4818 C CA . ILE B 1 210 ? 5.355 -20.312 -14.75 1 98.94 210 ILE B CA 1
ATOM 4819 C C . ILE B 1 210 ? 4.371 -21.016 -13.805 1 98.94 210 ILE B C 1
ATOM 4821 O O . ILE B 1 210 ? 4.785 -21.719 -12.891 1 98.94 210 ILE B O 1
ATOM 4825 N N . HIS B 1 211 ? 3.086 -20.781 -14.055 1 98.94 211 HIS B N 1
ATOM 4826 C CA . HIS B 1 211 ? 2.047 -21.328 -13.195 1 98.94 211 HIS B CA 1
ATOM 4827 C C . HIS B 1 211 ? 1.631 -22.719 -13.664 1 98.94 211 HIS B C 1
ATOM 4829 O O . HIS B 1 211 ? 0.851 -22.859 -14.609 1 98.94 211 HIS B O 1
ATOM 4835 N N . ALA B 1 212 ? 2.037 -23.75 -12.992 1 98.94 212 ALA B N 1
ATOM 4836 C CA . ALA B 1 212 ? 1.676 -25.141 -13.281 1 98.94 212 ALA B CA 1
ATOM 4837 C C . ALA B 1 212 ? 0.999 -25.781 -12.078 1 98.94 212 ALA B C 1
ATOM 4839 O O . ALA B 1 212 ? 1.303 -26.938 -11.734 1 98.94 212 ALA B O 1
ATOM 4840 N N . ALA B 1 213 ? 0.128 -25.016 -11.43 1 98.62 213 ALA B N 1
ATOM 4841 C CA . ALA B 1 213 ? -0.508 -25.453 -10.195 1 98.62 213 ALA B CA 1
ATOM 4842 C C . ALA B 1 213 ? -1.999 -25.141 -10.195 1 98.62 213 ALA B C 1
ATOM 4844 O O . ALA B 1 213 ? -2.514 -24.547 -11.156 1 98.62 213 ALA B O 1
ATOM 4845 N N . HIS B 1 214 ? -2.725 -25.641 -9.211 1 97.25 214 HIS B N 1
ATOM 4846 C CA . HIS B 1 214 ? -4.043 -25.203 -8.758 1 97.25 214 HIS B CA 1
ATOM 4847 C C . HIS B 1 214 ? -5.113 -25.531 -9.797 1 97.25 214 HIS B C 1
ATOM 4849 O O . HIS B 1 214 ? -6.117 -24.812 -9.891 1 97.25 214 HIS B O 1
ATOM 4855 N N . GLY B 1 215 ? -4.809 -26.5 -10.648 1 97.94 215 GLY B N 1
ATOM 4856 C CA . GLY B 1 215 ? -5.809 -26.938 -11.602 1 97.94 215 GLY B CA 1
ATOM 4857 C C . GLY B 1 215 ? -5.875 -26.078 -12.844 1 97.94 215 GLY B C 1
ATOM 4858 O O . GLY B 1 215 ? -6.84 -26.156 -13.609 1 97.94 215 GLY B O 1
ATOM 4859 N N . TYR B 1 216 ? -4.945 -25.219 -13.016 1 98.5 216 TYR B N 1
ATOM 4860 C CA . TYR B 1 216 ? -4.879 -24.453 -14.258 1 98.5 216 TYR B CA 1
ATOM 4861 C C . TYR B 1 216 ? -4.188 -25.25 -15.359 1 98.5 216 TYR B C 1
ATOM 4863 O O . TYR B 1 216 ? -3.836 -26.406 -15.164 1 98.5 216 TYR B O 1
ATOM 4871 N N . LEU B 1 217 ? -4.027 -24.688 -16.5 1 98.88 217 LEU B N 1
ATOM 4872 C CA . LEU B 1 217 ? -3.848 -25.453 -17.734 1 98.88 217 LEU B CA 1
ATOM 4873 C C . LEU B 1 217 ? -2.654 -26.391 -17.625 1 98.88 217 LEU B C 1
ATOM 4875 O O . LEU B 1 217 ? -2.762 -27.578 -17.953 1 98.88 217 LEU B O 1
ATOM 4879 N N . LEU B 1 218 ? -1.503 -25.859 -17.188 1 98.94 218 LEU B N 1
ATOM 4880 C CA . LEU B 1 218 ? -0.318 -26.719 -17.172 1 98.94 218 LEU B CA 1
ATOM 4881 C C . LEU B 1 218 ? -0.441 -27.797 -16.125 1 98.94 218 LEU B C 1
ATOM 4883 O O . LEU B 1 218 ? 0.056 -28.906 -16.312 1 98.94 218 LEU B O 1
ATOM 4887 N N . HIS B 1 219 ? -1.095 -27.531 -14.992 1 98.88 219 HIS B N 1
ATOM 4888 C CA . HIS B 1 219 ? -1.451 -28.578 -14.039 1 98.88 219 HIS B CA 1
ATOM 4889 C C . HIS B 1 219 ? -2.447 -29.547 -14.656 1 98.88 219 HIS B C 1
ATOM 4891 O O . HIS B 1 219 ? -2.365 -30.766 -14.414 1 98.88 219 HIS B O 1
ATOM 4897 N N . GLN B 1 220 ? -3.367 -29.094 -15.484 1 98.88 220 GLN B N 1
ATOM 4898 C CA . GLN B 1 220 ? -4.344 -29.938 -16.156 1 98.88 220 GLN B CA 1
ATOM 4899 C C . GLN B 1 220 ? -3.656 -30.969 -17.047 1 98.88 220 GLN B C 1
ATOM 4901 O O . GLN B 1 220 ? -4.133 -32.094 -17.188 1 98.88 220 GLN B O 1
ATOM 4906 N N . PHE B 1 221 ? -2.588 -30.578 -17.672 1 98.94 221 PHE B N 1
ATOM 4907 C CA . PHE B 1 221 ? -1.823 -31.516 -18.484 1 98.94 221 PHE B CA 1
ATOM 4908 C C . PHE B 1 221 ? -1.127 -32.562 -17.594 1 98.94 221 PHE B C 1
ATOM 4910 O O . PHE B 1 221 ? -0.979 -33.719 -17.984 1 98.94 221 PHE B O 1
ATOM 4917 N N . LEU B 1 222 ? -0.668 -32.156 -16.406 1 98.88 222 LEU B N 1
ATOM 4918 C CA . LEU B 1 222 ? 0.074 -33.031 -15.508 1 98.88 222 LEU B CA 1
ATOM 4919 C C . LEU B 1 222 ? -0.831 -34.125 -14.93 1 98.88 222 LEU B C 1
ATOM 4921 O O . LEU B 1 222 ? -0.424 -35.281 -14.828 1 98.88 222 LEU B O 1
ATOM 4925 N N . SER B 1 223 ? -2.049 -33.812 -14.547 1 98.75 223 SER B N 1
ATOM 4926 C CA . SER B 1 223 ? -2.926 -34.688 -13.797 1 98.75 223 SER B CA 1
ATOM 4927 C C . SER B 1 223 ? -3.762 -35.562 -14.734 1 98.75 223 SER B C 1
ATOM 4929 O O . SER B 1 223 ? -4.457 -35.062 -15.609 1 98.75 223 SER B O 1
ATOM 4931 N N . PRO B 1 224 ? -3.801 -36.844 -14.5 1 97.81 224 PRO B N 1
ATOM 4932 C CA . PRO B 1 224 ? -4.656 -37.719 -15.312 1 97.81 224 PRO B CA 1
ATOM 4933 C C . PRO B 1 224 ? -6.145 -37.469 -15.062 1 97.81 224 PRO B C 1
ATOM 4935 O O . PRO B 1 224 ? -6.988 -37.969 -15.812 1 97.81 224 PRO B O 1
ATOM 4938 N N . VAL B 1 225 ? -6.445 -36.719 -14.039 1 96.88 225 VAL B N 1
ATOM 4939 C CA . VAL B 1 225 ? -7.832 -36.375 -13.734 1 96.88 225 VAL B CA 1
ATOM 4940 C C . VAL B 1 225 ? -8.414 -35.531 -14.859 1 96.88 225 VAL B C 1
ATOM 4942 O O . VAL B 1 225 ? -9.586 -35.656 -15.219 1 96.88 225 VAL B O 1
ATOM 4945 N N . SER B 1 226 ? -7.613 -34.688 -15.453 1 97.88 226 SER B N 1
ATOM 4946 C CA . SER B 1 226 ? -8.078 -33.75 -16.453 1 97.88 226 SER B CA 1
ATOM 4947 C C . SER B 1 226 ? -7.469 -34.062 -17.828 1 97.88 226 SER B C 1
ATOM 4949 O O . SER B 1 226 ? -7.941 -33.562 -18.844 1 97.88 226 SER B O 1
ATOM 4951 N N . ASN B 1 227 ? -6.387 -34.781 -17.875 1 98.69 227 ASN B N 1
ATOM 4952 C CA . ASN B 1 227 ? -5.695 -35.125 -19.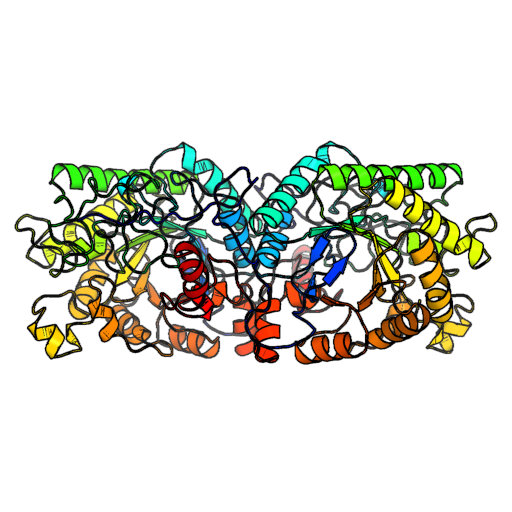109 1 98.69 227 ASN B CA 1
ATOM 4953 C C . ASN B 1 227 ? -5.957 -36.562 -19.531 1 98.69 227 ASN B C 1
ATOM 4955 O O . ASN B 1 227 ? -5.293 -37.469 -19.047 1 98.69 227 ASN B O 1
ATOM 4959 N N . ARG B 1 228 ? -6.773 -36.688 -20.531 1 97.81 228 ARG B N 1
ATOM 4960 C CA . ARG B 1 228 ? -7.145 -38 -21.031 1 97.81 228 ARG B CA 1
ATOM 4961 C C . ARG B 1 228 ? -6.645 -38.219 -22.453 1 97.81 228 ARG B C 1
ATOM 4963 O O . ARG B 1 228 ? -7.191 -39.031 -23.188 1 97.81 228 ARG B O 1
ATOM 4970 N N . ARG B 1 229 ? -5.723 -37.438 -22.766 1 98.38 229 ARG B N 1
ATOM 4971 C CA . ARG B 1 229 ? -5.137 -37.531 -24.109 1 98.38 229 ARG B CA 1
ATOM 4972 C C . ARG B 1 229 ? -4.438 -38.875 -24.281 1 98.38 229 ARG B C 1
ATOM 4974 O O . ARG B 1 229 ? -4.004 -39.5 -23.312 1 98.38 229 ARG B O 1
ATOM 4981 N N . ILE B 1 230 ? -4.266 -39.281 -25.547 1 97.31 230 ILE B N 1
ATOM 4982 C CA . ILE B 1 230 ? -3.602 -40.531 -25.859 1 97.31 230 ILE B CA 1
ATOM 4983 C C . ILE B 1 230 ? -2.398 -40.281 -26.766 1 97.31 230 ILE B C 1
ATOM 4985 O O . ILE B 1 230 ? -1.768 -41.219 -27.25 1 97.31 230 ILE B O 1
ATOM 4989 N N . ASP B 1 231 ? -2.082 -39.094 -27 1 98.12 231 ASP B N 1
ATOM 4990 C CA . ASP B 1 231 ? -0.941 -38.719 -27.844 1 98.12 231 ASP B CA 1
ATOM 4991 C C . ASP B 1 231 ? 0.287 -38.406 -26.984 1 98.12 231 ASP B C 1
ATOM 4993 O O . ASP B 1 231 ? 0.402 -38.875 -25.859 1 98.12 231 ASP B O 1
ATOM 4997 N N . GLN B 1 232 ? 1.193 -37.656 -27.516 1 98.5 232 GLN B N 1
ATOM 4998 C CA . GLN B 1 232 ? 2.492 -37.438 -26.875 1 98.5 232 GLN B CA 1
ATOM 4999 C C . GLN B 1 232 ? 2.371 -36.469 -25.688 1 98.5 232 GLN B C 1
ATOM 5001 O O . GLN B 1 232 ? 3.348 -36.25 -24.984 1 98.5 232 GLN B O 1
ATOM 5006 N N . TYR B 1 233 ? 1.173 -35.969 -25.406 1 98.81 233 TYR B N 1
ATOM 5007 C CA . TYR B 1 233 ? 0.999 -35.031 -24.297 1 98.81 233 TYR B CA 1
ATOM 5008 C C . TYR B 1 233 ? 0.062 -35.625 -23.25 1 98.81 233 TYR B C 1
ATOM 5010 O O . TYR B 1 233 ? -0.396 -34.906 -22.359 1 98.81 233 TYR B O 1
ATOM 5018 N N . GLY B 1 234 ? -0.303 -36.938 -23.281 1 98.06 234 GLY B N 1
ATOM 5019 C CA . GLY B 1 234 ? -1.145 -37.562 -22.281 1 98.06 234 GLY B CA 1
ATOM 5020 C C . GLY B 1 234 ? -0.819 -39.031 -22.078 1 98.06 234 GLY B C 1
ATOM 5021 O O . GLY B 1 234 ? -0.007 -39.594 -22.812 1 98.06 234 GLY B O 1
ATOM 5022 N N . GLY B 1 235 ? -1.418 -39.656 -21.062 1 97.38 235 GLY B N 1
ATOM 5023 C CA . GLY B 1 235 ? -1.188 -41.062 -20.75 1 97.38 235 GLY B CA 1
ATOM 5024 C C . GLY B 1 235 ? -0.057 -41.25 -19.75 1 97.38 235 GLY B C 1
ATOM 5025 O O . GLY B 1 235 ? -0.245 -41.094 -18.547 1 97.38 235 GLY B O 1
ATOM 5026 N N . SER B 1 236 ? 1.194 -41.438 -20.25 1 98.12 236 SER B N 1
ATOM 5027 C CA . SER B 1 236 ? 2.342 -41.719 -19.391 1 98.12 236 SER B CA 1
ATOM 5028 C C . SER B 1 236 ? 2.809 -40.469 -18.672 1 98.12 236 SER B C 1
ATOM 5030 O O . SER B 1 236 ? 2.49 -39.344 -19.078 1 98.12 236 SER B O 1
ATOM 5032 N N . PHE B 1 237 ? 3.525 -40.688 -17.562 1 98.5 237 PHE B N 1
ATOM 5033 C CA . PHE B 1 237 ? 4.141 -39.594 -16.812 1 98.5 237 PHE B CA 1
ATOM 5034 C C . PHE B 1 237 ? 4.969 -38.719 -17.75 1 98.5 237 PHE B C 1
ATOM 5036 O O . PHE B 1 237 ? 4.836 -37.5 -17.734 1 98.5 237 PHE B O 1
ATOM 5043 N N . GLU B 1 238 ? 5.746 -39.344 -18.625 1 98.69 238 GLU B N 1
ATOM 5044 C CA . GLU B 1 238 ? 6.629 -38.625 -19.531 1 98.69 238 GLU B CA 1
ATOM 5045 C C . GLU B 1 238 ? 5.836 -37.75 -20.484 1 98.69 238 GLU B C 1
ATOM 5047 O O . GLU B 1 238 ? 6.238 -36.594 -20.766 1 98.69 238 GLU B O 1
ATOM 5052 N N . ASN B 1 239 ? 4.711 -38.281 -20.969 1 98.75 239 ASN B N 1
ATOM 5053 C CA . ASN B 1 239 ? 3.889 -37.531 -21.906 1 98.75 239 ASN B CA 1
ATOM 5054 C C . ASN B 1 239 ? 3.16 -36.375 -21.219 1 98.75 239 ASN B C 1
ATOM 5056 O O . ASN B 1 239 ? 3.045 -35.281 -21.766 1 98.75 239 ASN B O 1
ATOM 5060 N N . ARG B 1 240 ? 2.74 -36.594 -19.969 1 98.88 240 ARG B N 1
ATOM 5061 C CA . ARG B 1 240 ? 1.945 -35.594 -19.25 1 98.88 240 ARG B CA 1
ATOM 5062 C C . ARG B 1 240 ? 2.809 -34.406 -18.812 1 98.88 240 ARG B C 1
ATOM 5064 O O . ARG B 1 240 ? 2.328 -33.281 -18.734 1 98.88 240 ARG B O 1
ATOM 5071 N N . ILE B 1 241 ? 4.094 -34.625 -18.594 1 98.88 241 ILE B N 1
ATOM 5072 C CA . ILE B 1 241 ? 4.938 -33.562 -18.125 1 98.88 241 ILE B CA 1
ATOM 5073 C C . ILE B 1 241 ? 5.598 -32.844 -19.312 1 98.88 241 ILE B C 1
ATOM 5075 O O . ILE B 1 241 ? 6.227 -31.797 -19.156 1 98.88 241 ILE B O 1
ATOM 5079 N N . ARG B 1 242 ? 5.473 -33.344 -20.516 1 98.94 242 ARG B N 1
ATOM 5080 C CA . ARG B 1 242 ? 6.211 -32.906 -21.703 1 98.94 242 ARG B CA 1
ATOM 5081 C C . ARG B 1 242 ? 5.949 -31.438 -21.984 1 98.94 242 ARG B C 1
ATOM 5083 O O . ARG B 1 242 ? 6.887 -30.656 -22.203 1 98.94 242 ARG B O 1
ATOM 5090 N N . LEU B 1 243 ? 4.688 -31.031 -22 1 98.94 243 LEU B N 1
ATOM 5091 C CA . LEU B 1 243 ? 4.352 -29.656 -22.328 1 98.94 243 LEU B CA 1
ATOM 5092 C C . LEU B 1 243 ? 5 -28.672 -21.359 1 98.94 243 LEU B C 1
ATOM 5094 O O . LEU B 1 243 ? 5.543 -27.656 -21.766 1 98.94 243 LEU B O 1
ATOM 5098 N N . LEU B 1 244 ? 4.914 -28.969 -20.047 1 98.94 244 LEU B N 1
ATOM 5099 C CA . LEU B 1 244 ? 5.52 -28.094 -19.047 1 98.94 244 LEU B CA 1
ATOM 5100 C C . LEU B 1 244 ? 7.02 -27.953 -19.297 1 98.94 244 LEU B C 1
ATOM 5102 O O . LEU B 1 244 ? 7.551 -26.844 -19.266 1 98.94 244 LEU B O 1
ATOM 5106 N N . LEU B 1 245 ? 7.676 -29.062 -19.547 1 98.94 245 LEU B N 1
ATOM 5107 C CA . LEU B 1 245 ? 9.117 -29.016 -19.781 1 98.94 245 LEU B CA 1
ATOM 5108 C C . LEU B 1 245 ? 9.445 -28.219 -21.031 1 98.94 245 LEU B C 1
ATOM 5110 O O . LEU B 1 245 ? 10.375 -27.406 -21.031 1 98.94 245 LEU B O 1
ATOM 5114 N N . GLU B 1 246 ? 8.688 -28.453 -22.109 1 98.94 246 GLU B N 1
ATOM 5115 C CA . GLU B 1 246 ? 8.906 -27.719 -23.359 1 98.94 246 GLU B CA 1
ATOM 5116 C C . GLU B 1 246 ? 8.727 -26.219 -23.156 1 98.94 246 GLU B C 1
ATOM 5118 O O . GLU B 1 246 ? 9.508 -25.422 -23.672 1 98.94 246 GLU B O 1
ATOM 5123 N N . ILE B 1 247 ? 7.738 -25.844 -22.406 1 98.94 247 ILE B N 1
ATOM 5124 C CA . ILE B 1 247 ? 7.473 -24.438 -22.141 1 98.94 247 ILE B CA 1
ATOM 5125 C C . ILE B 1 247 ? 8.594 -23.844 -21.297 1 98.94 247 ILE B C 1
ATOM 5127 O O . ILE B 1 247 ? 9.07 -22.734 -21.547 1 98.94 247 ILE B O 1
ATOM 5131 N N . CYS B 1 248 ? 9.031 -24.578 -20.297 1 98.94 248 CYS B N 1
ATOM 5132 C CA . CYS B 1 248 ? 10.141 -24.125 -19.469 1 98.94 248 CYS B CA 1
ATOM 5133 C C . CYS B 1 248 ? 11.383 -23.875 -20.328 1 98.94 248 CYS B C 1
ATOM 5135 O O . CYS B 1 248 ? 12.039 -22.844 -20.188 1 98.94 248 CYS B O 1
ATOM 5137 N N . GLU B 1 249 ? 11.688 -24.781 -21.203 1 98.94 249 GLU B N 1
ATOM 5138 C CA . GLU B 1 249 ? 12.852 -24.656 -22.062 1 98.94 249 GLU B CA 1
ATOM 5139 C C . GLU B 1 249 ? 12.719 -23.453 -23 1 98.94 249 GLU B C 1
ATOM 5141 O O . GLU B 1 249 ? 13.68 -22.703 -23.203 1 98.94 249 GLU B O 1
ATOM 5146 N N . LEU B 1 250 ? 11.547 -23.312 -23.562 1 98.88 250 LEU B N 1
ATOM 5147 C CA . LEU B 1 250 ? 11.305 -22.203 -24.484 1 98.88 250 LEU B CA 1
ATOM 5148 C C . LEU B 1 250 ? 11.391 -20.859 -23.766 1 98.88 250 LEU B C 1
ATOM 5150 O O . LEU B 1 250 ? 11.969 -19.906 -24.281 1 98.88 250 LEU B O 1
ATOM 5154 N N . VAL B 1 251 ? 10.773 -20.781 -22.562 1 98.94 251 VAL B N 1
ATOM 5155 C CA . VAL B 1 251 ? 10.828 -19.547 -21.797 1 98.94 251 VAL B CA 1
ATOM 5156 C C . VAL B 1 251 ? 12.266 -19.266 -21.375 1 98.94 251 VAL B C 1
ATOM 5158 O O . VAL B 1 251 ? 12.734 -18.125 -21.484 1 98.94 251 VAL B O 1
ATOM 5161 N N . ARG B 1 252 ? 12.984 -20.234 -20.922 1 98.94 252 ARG B N 1
ATOM 5162 C CA . ARG B 1 252 ? 14.391 -20.078 -20.562 1 98.94 252 ARG B CA 1
ATOM 5163 C C . ARG B 1 252 ? 15.188 -19.5 -21.719 1 98.94 252 ARG B C 1
ATOM 5165 O O . ARG B 1 252 ? 16 -18.594 -21.531 1 98.94 252 ARG B O 1
ATOM 5172 N N . ALA B 1 253 ? 14.922 -19.938 -22.875 1 98.75 253 ALA B N 1
ATOM 5173 C CA . ALA B 1 253 ? 15.641 -19.5 -24.062 1 98.75 253 ALA B CA 1
ATOM 5174 C C . ALA B 1 253 ? 15.234 -18.078 -24.453 1 98.75 253 ALA B C 1
ATOM 5176 O O . ALA B 1 253 ? 15.969 -17.406 -25.172 1 98.75 253 ALA B O 1
ATOM 5177 N N . SER B 1 254 ? 14.094 -17.656 -23.984 1 98.75 254 SER B N 1
ATOM 5178 C CA . SER B 1 254 ? 13.516 -16.375 -24.422 1 98.75 254 SER B CA 1
ATOM 5179 C C . SER B 1 254 ? 13.891 -15.25 -23.469 1 98.75 254 SER B C 1
ATOM 5181 O O . SER B 1 254 ? 13.617 -14.078 -23.75 1 98.75 254 SER B O 1
ATOM 5183 N N . ILE B 1 255 ? 14.555 -15.555 -22.297 1 98.88 255 ILE B N 1
ATOM 5184 C CA . ILE B 1 255 ? 14.859 -14.531 -21.312 1 98.88 255 ILE B CA 1
ATOM 5185 C C . ILE B 1 255 ? 16.359 -14.484 -21.062 1 98.88 255 ILE B C 1
ATOM 5187 O O . ILE B 1 255 ? 17.078 -15.438 -21.391 1 98.88 255 ILE B O 1
ATOM 5191 N N . PRO B 1 256 ? 16.938 -13.359 -20.5 1 98.81 256 PRO B N 1
ATOM 5192 C CA . PRO B 1 256 ? 18.375 -13.305 -20.188 1 98.81 256 PRO B CA 1
ATOM 5193 C C . PRO B 1 256 ? 18.828 -14.445 -19.281 1 98.81 256 PRO B C 1
ATOM 5195 O O . PRO B 1 256 ? 18.109 -14.844 -18.375 1 98.81 256 PRO B O 1
ATOM 5198 N N . ALA B 1 257 ? 20.031 -14.938 -19.484 1 98.56 257 ALA B N 1
ATOM 5199 C CA . ALA B 1 257 ? 20.594 -16.047 -18.719 1 98.56 257 ALA B CA 1
ATOM 5200 C C . ALA B 1 257 ? 20.656 -15.695 -17.219 1 98.56 257 ALA B C 1
ATOM 5202 O O . ALA B 1 257 ? 20.594 -16.578 -16.375 1 98.56 257 ALA B O 1
ATOM 5203 N N . THR B 1 258 ? 20.656 -14.414 -16.938 1 98.69 258 THR B N 1
ATOM 5204 C CA . THR B 1 258 ? 20.812 -13.945 -15.562 1 98.69 258 THR B CA 1
ATOM 5205 C C . THR B 1 258 ? 19.453 -13.852 -14.867 1 98.69 258 THR B C 1
ATOM 5207 O O . THR B 1 258 ? 19.375 -13.688 -13.648 1 98.69 258 THR B O 1
ATOM 5210 N N . MET B 1 259 ? 18.375 -14 -15.625 1 98.88 259 MET B N 1
ATOM 5211 C CA . MET B 1 259 ? 17.047 -13.867 -15.047 1 98.88 259 MET B CA 1
ATOM 5212 C C . MET B 1 259 ? 16.562 -15.203 -14.484 1 98.88 259 MET B C 1
ATOM 5214 O O . MET B 1 259 ? 16.531 -16.203 -15.195 1 98.88 259 MET B O 1
ATOM 5218 N N . PRO B 1 260 ? 16.141 -15.227 -13.227 1 98.94 260 PRO B N 1
ATOM 5219 C CA . PRO B 1 260 ? 15.609 -16.453 -12.648 1 98.94 260 PRO B CA 1
ATOM 5220 C C . PRO B 1 260 ? 14.312 -16.906 -13.312 1 98.94 260 PRO B C 1
ATOM 5222 O O . PRO B 1 260 ? 13.469 -16.062 -13.656 1 98.94 260 PRO B O 1
ATOM 5225 N N . LEU B 1 261 ? 14.195 -18.188 -13.469 1 98.94 261 LEU B N 1
ATOM 5226 C CA . LEU B 1 261 ? 12.969 -18.828 -13.914 1 98.94 261 LEU B CA 1
ATOM 5227 C C . LEU B 1 261 ? 12.398 -19.734 -12.812 1 98.94 261 LEU B C 1
ATOM 5229 O O . LEU B 1 261 ? 13.07 -20.656 -12.359 1 98.94 261 LEU B O 1
ATOM 5233 N N . LEU B 1 262 ? 11.188 -19.391 -12.359 1 98.94 262 LEU B N 1
ATOM 5234 C CA . LEU B 1 262 ? 10.484 -20.141 -11.312 1 98.94 262 LEU B CA 1
ATOM 5235 C C . LEU B 1 262 ? 9.312 -20.906 -11.898 1 98.94 262 LEU B C 1
ATOM 5237 O O . LEU B 1 262 ? 8.781 -20.547 -12.953 1 98.94 262 LEU B O 1
ATOM 5241 N N . VAL B 1 263 ? 8.914 -22 -11.242 1 98.94 263 VAL B N 1
ATOM 5242 C CA . VAL B 1 263 ? 7.703 -22.734 -11.57 1 98.94 263 VAL B CA 1
ATOM 5243 C C . VAL B 1 263 ? 6.922 -23.031 -10.289 1 98.94 263 VAL B C 1
ATOM 5245 O O . VAL B 1 263 ? 7.5 -23.438 -9.281 1 98.94 263 VAL B O 1
ATOM 5248 N N . ARG B 1 264 ? 5.668 -22.766 -10.328 1 98.94 264 ARG B N 1
ATOM 5249 C CA . ARG B 1 264 ? 4.793 -23.141 -9.234 1 98.94 264 ARG B CA 1
ATOM 5250 C C . ARG B 1 264 ? 4.035 -24.422 -9.562 1 98.94 264 ARG B C 1
ATOM 5252 O O . ARG B 1 264 ? 3.455 -24.547 -10.641 1 98.94 264 ARG B O 1
ATOM 5259 N N . ILE B 1 265 ? 4.027 -25.422 -8.633 1 98.88 265 ILE B N 1
ATOM 5260 C CA . ILE B 1 265 ? 3.348 -26.672 -8.906 1 98.88 265 ILE B CA 1
ATOM 5261 C C . ILE B 1 265 ? 2.396 -27.016 -7.762 1 98.88 265 ILE B C 1
ATOM 5263 O O . ILE B 1 265 ? 2.549 -26.5 -6.652 1 98.88 265 ILE B O 1
ATOM 5267 N N . SER B 1 266 ? 1.373 -27.797 -8.047 1 98.5 266 SER B N 1
ATOM 5268 C CA . SER B 1 266 ? 0.672 -28.578 -7.035 1 98.5 266 SER B CA 1
ATOM 5269 C C . SER B 1 266 ? 1.359 -29.922 -6.797 1 98.5 266 SER B C 1
ATOM 5271 O O . SER B 1 266 ? 1.396 -30.766 -7.688 1 98.5 266 SER B O 1
ATOM 5273 N N . ALA B 1 267 ? 1.799 -30.062 -5.621 1 98.31 267 ALA B N 1
ATOM 5274 C CA . ALA B 1 267 ? 2.574 -31.266 -5.301 1 98.31 267 ALA B CA 1
ATOM 5275 C C . ALA B 1 267 ? 1.719 -32.531 -5.418 1 98.31 267 ALA B C 1
ATOM 5277 O O . ALA B 1 267 ? 2.234 -33.594 -5.699 1 98.31 267 ALA B O 1
ATOM 5278 N N . THR B 1 268 ? 0.457 -32.344 -5.211 1 97.75 268 THR B N 1
ATOM 5279 C CA . THR B 1 268 ? -0.48 -33.469 -5.23 1 97.75 268 THR B CA 1
ATOM 5280 C C . THR B 1 268 ? -1.903 -32.969 -5.48 1 97.75 268 THR B C 1
ATOM 5282 O O . THR B 1 268 ? -2.24 -31.828 -5.145 1 97.75 268 THR B O 1
ATOM 5285 N N . ASP B 1 269 ? -2.68 -33.906 -6.062 1 97.25 269 ASP B N 1
ATOM 5286 C CA . ASP B 1 269 ? -4.113 -33.688 -6.191 1 97.25 269 ASP B CA 1
ATOM 5287 C C . ASP B 1 269 ? -4.844 -34 -4.891 1 97.25 269 ASP B C 1
ATOM 5289 O O . ASP B 1 269 ? -6.035 -33.719 -4.754 1 97.25 269 ASP B O 1
ATOM 5293 N N . TRP B 1 270 ? -4.242 -34.594 -3.945 1 94.69 270 TRP B N 1
ATOM 5294 C CA . TRP B 1 270 ? -4.672 -34.938 -2.59 1 94.69 270 TRP B CA 1
ATOM 5295 C C . TRP B 1 270 ? -5.5 -36.219 -2.574 1 94.69 270 TRP B C 1
ATOM 5297 O O . TRP B 1 270 ? -5.863 -36.719 -1.506 1 94.69 270 TRP B O 1
ATOM 5307 N N . PHE B 1 271 ? -5.766 -36.812 -3.672 1 93.88 271 PHE B N 1
ATOM 5308 C CA . PHE B 1 271 ? -6.656 -37.969 -3.717 1 93.88 271 PHE B CA 1
ATOM 5309 C C . PHE B 1 271 ? -5.98 -39.188 -3.125 1 93.88 271 PHE B C 1
ATOM 5311 O O . PHE B 1 271 ? -6.652 -40.094 -2.627 1 93.88 271 PHE B O 1
ATOM 5318 N N . GLU B 1 272 ? -4.688 -39.219 -3.119 1 93.06 272 GLU B N 1
ATOM 5319 C CA . GLU B 1 272 ? -3.943 -40.375 -2.592 1 93.06 272 GLU B CA 1
ATOM 5320 C C . GLU B 1 272 ? -4.035 -40.438 -1.071 1 93.06 272 GLU B C 1
ATOM 5322 O O . GLU B 1 272 ? -3.672 -41.438 -0.463 1 93.06 272 GLU B O 1
ATOM 5327 N N . TYR B 1 273 ? -4.578 -39.406 -0.438 1 91.25 273 TYR B N 1
ATOM 5328 C CA . TYR B 1 273 ? -4.57 -39.344 1.019 1 91.25 273 TYR B CA 1
ATOM 5329 C C . TYR B 1 273 ? -5.957 -39.625 1.585 1 91.25 273 TYR B C 1
ATOM 5331 O O . TYR B 1 273 ? -6.18 -39.5 2.793 1 91.25 273 TYR B O 1
ATOM 5339 N N . ASP B 1 274 ? -6.906 -39.906 0.728 1 89.56 274 ASP B N 1
ATOM 5340 C CA . ASP B 1 274 ? -8.273 -40.281 1.104 1 89.56 274 ASP B CA 1
ATOM 5341 C C . ASP B 1 274 ? -8.727 -41.531 0.365 1 89.56 274 ASP B C 1
ATOM 5343 O O . ASP B 1 274 ? -8.82 -41.531 -0.864 1 89.56 274 ASP B O 1
ATOM 5347 N N . GLU B 1 275 ? -9.102 -42.594 1.054 1 90.69 275 GLU B N 1
ATOM 5348 C CA . GLU B 1 275 ? -9.406 -43.875 0.46 1 90.69 275 GLU B CA 1
ATOM 5349 C C . GLU B 1 275 ? -10.594 -43.781 -0.495 1 90.69 275 GLU B C 1
ATOM 5351 O O . GLU B 1 275 ? -10.602 -44.406 -1.555 1 90.69 275 GLU B O 1
ATOM 5356 N N . SER B 1 276 ? -11.578 -43.094 -0.079 1 92 276 SER B N 1
ATOM 5357 C CA . SER B 1 276 ? -12.758 -42.938 -0.923 1 92 276 SER B CA 1
ATOM 5358 C C . SER B 1 276 ? -12.422 -42.188 -2.219 1 92 276 SER B C 1
ATOM 5360 O O . SER B 1 276 ? -12.867 -42.594 -3.297 1 92 276 SER B O 1
ATOM 5362 N N . LEU B 1 277 ? -11.602 -41.156 -2.141 1 91 277 LEU B N 1
ATOM 5363 C CA . LEU B 1 277 ? -11.227 -40.375 -3.312 1 91 277 LEU B CA 1
ATOM 5364 C C . LEU B 1 277 ? -10.242 -41.156 -4.188 1 91 277 LEU B C 1
ATOM 5366 O O . LEU B 1 277 ? -10.273 -41.031 -5.414 1 91 277 LEU B O 1
ATOM 5370 N N . LYS B 1 278 ? -9.414 -41.906 -3.572 1 92 278 LYS B N 1
ATOM 5371 C CA . LYS B 1 278 ? -8.484 -42.75 -4.32 1 92 278 LYS B CA 1
ATOM 5372 C C . LYS B 1 278 ? -9.227 -43.75 -5.199 1 92 278 LYS B C 1
ATOM 5374 O O . LYS B 1 278 ? -8.789 -44.062 -6.309 1 92 278 LYS B O 1
ATOM 5379 N N . LYS B 1 279 ? -10.312 -44.281 -4.734 1 93.88 279 LYS B N 1
ATOM 5380 C CA . LYS B 1 279 ? -11.133 -45.219 -5.5 1 93.88 279 LYS B CA 1
ATOM 5381 C C . LYS B 1 279 ? -11.828 -44.5 -6.66 1 93.88 279 LYS B C 1
ATOM 5383 O O . LYS B 1 279 ? -11.922 -45.062 -7.758 1 93.88 279 LYS B O 1
ATOM 5388 N N . GLU B 1 280 ? -12.273 -43.312 -6.348 1 92.44 280 GLU B N 1
ATOM 5389 C CA . GLU B 1 280 ? -12.992 -42.531 -7.355 1 92.44 280 GLU B CA 1
ATOM 5390 C C . GLU B 1 280 ? -12.039 -42 -8.422 1 92.44 280 GLU B C 1
ATOM 5392 O O . GLU B 1 280 ? -12.398 -41.938 -9.602 1 92.44 280 GLU B O 1
ATOM 5397 N N . PHE B 1 281 ? -10.844 -41.656 -7.984 1 93.75 281 PHE B N 1
ATOM 5398 C CA . PHE B 1 281 ? -9.789 -41.125 -8.852 1 93.75 281 PHE B CA 1
ATOM 5399 C C . PHE B 1 281 ? -8.523 -41.969 -8.719 1 93.75 281 PHE B C 1
ATOM 5401 O O . PHE B 1 281 ? -7.52 -41.5 -8.172 1 93.75 281 PHE B O 1
ATOM 5408 N N . PRO B 1 282 ? -8.578 -43.125 -9.289 1 92.75 282 PRO B N 1
ATOM 5409 C CA . PRO B 1 282 ? -7.457 -44.062 -9.086 1 92.75 282 PRO B CA 1
ATOM 5410 C C . PRO B 1 282 ? -6.156 -43.531 -9.703 1 92.75 282 PRO B C 1
ATOM 5412 O O . PRO B 1 282 ? -5.066 -43.906 -9.242 1 92.75 282 PRO B O 1
ATOM 5415 N N . GLU B 1 283 ? -6.312 -42.781 -10.727 1 95.31 283 GLU B N 1
ATOM 5416 C CA . GLU B 1 283 ? -5.148 -42.094 -11.312 1 95.31 283 GLU B CA 1
ATOM 5417 C C . GLU B 1 283 ? -5.199 -40.594 -11.078 1 95.31 283 GLU B C 1
ATOM 5419 O O . GLU B 1 283 ? -6.156 -39.938 -11.484 1 95.31 283 GLU B O 1
ATOM 5424 N N . SER B 1 284 ? -4.207 -40.094 -10.406 1 96.81 284 SER B N 1
ATOM 5425 C CA . SER B 1 284 ? -4.109 -38.656 -10.102 1 96.81 284 SER B CA 1
ATOM 5426 C C . SER B 1 284 ? -2.652 -38.219 -10 1 96.81 284 SER B C 1
ATOM 5428 O O . SER B 1 284 ? -1.739 -39.031 -10.117 1 96.81 284 SER B O 1
ATOM 5430 N N . TRP B 1 285 ? -2.451 -36.969 -9.945 1 98.44 285 TRP B N 1
ATOM 5431 C CA . TRP B 1 285 ? -1.115 -36.438 -9.688 1 98.44 285 TRP B CA 1
ATOM 5432 C C . TRP B 1 285 ? -0.729 -36.625 -8.227 1 98.44 285 TRP B C 1
ATOM 5434 O O . TRP B 1 285 ? -1.482 -36.25 -7.324 1 98.44 285 TRP B O 1
ATOM 5444 N N . THR B 1 286 ? 0.46 -37.188 -7.984 1 98 286 THR B N 1
ATOM 5445 C CA . THR B 1 286 ? 0.866 -37.562 -6.633 1 98 286 THR B CA 1
ATOM 5446 C C . THR B 1 286 ? 2.176 -36.875 -6.254 1 98 286 THR B C 1
ATOM 5448 O O . THR B 1 286 ? 2.873 -36.344 -7.117 1 98 286 THR B O 1
ATOM 5451 N N . LEU B 1 287 ? 2.473 -36.906 -4.961 1 98.19 287 LEU B N 1
ATOM 5452 C CA . LEU B 1 287 ? 3.738 -36.375 -4.473 1 98.19 287 LEU B CA 1
ATOM 5453 C C . LEU B 1 287 ? 4.918 -37.094 -5.125 1 98.19 287 LEU B C 1
ATOM 5455 O O . LEU B 1 287 ? 5.914 -36.438 -5.477 1 98.19 287 LEU B O 1
ATOM 5459 N N . ALA B 1 288 ? 4.785 -38.375 -5.277 1 98.5 288 ALA B N 1
ATOM 5460 C CA . ALA B 1 288 ? 5.852 -39.156 -5.902 1 98.5 288 ALA B CA 1
ATOM 5461 C C . ALA B 1 288 ? 6.16 -38.656 -7.305 1 98.5 288 ALA B C 1
ATOM 5463 O O . ALA B 1 288 ? 7.324 -38.594 -7.715 1 98.5 288 ALA B O 1
ATOM 5464 N N . GLN B 1 289 ? 5.191 -38.312 -8.039 1 98.81 289 GLN B N 1
ATOM 5465 C CA . GLN B 1 289 ? 5.371 -37.781 -9.391 1 98.81 289 GLN B CA 1
ATOM 5466 C C . GLN B 1 289 ? 6.02 -36.406 -9.367 1 98.81 289 GLN B C 1
ATOM 5468 O O . GLN B 1 289 ? 6.836 -36.094 -10.234 1 98.81 289 GLN B O 1
ATOM 5473 N N . SER B 1 290 ? 5.648 -35.594 -8.391 1 98.88 290 SER B N 1
ATOM 5474 C CA . SER B 1 290 ? 6.289 -34.281 -8.234 1 98.88 290 SER B CA 1
ATOM 5475 C C . SER B 1 290 ? 7.773 -34.438 -7.91 1 98.88 290 SER B C 1
ATOM 5477 O O . SER B 1 290 ? 8.602 -33.656 -8.383 1 98.88 290 SER B O 1
ATOM 5479 N N . ILE B 1 291 ? 8.086 -35.406 -7.082 1 98.75 291 ILE B N 1
ATOM 5480 C CA . ILE B 1 291 ? 9.477 -35.688 -6.738 1 98.75 291 ILE B CA 1
ATOM 5481 C C . ILE B 1 291 ? 10.242 -36.094 -7.996 1 98.75 291 ILE B C 1
ATOM 5483 O O . ILE B 1 291 ? 11.398 -35.688 -8.18 1 98.75 291 ILE B O 1
ATOM 5487 N N . GLN B 1 292 ? 9.586 -36.844 -8.891 1 98.69 292 GLN B N 1
ATOM 5488 C CA . GLN B 1 292 ? 10.188 -37.25 -10.156 1 98.69 292 GLN B CA 1
ATOM 5489 C C . GLN B 1 292 ? 10.328 -36.062 -11.102 1 98.69 292 GLN B C 1
ATOM 5491 O O . GLN B 1 292 ? 11.297 -35.969 -11.867 1 98.69 292 GLN B O 1
ATOM 5496 N N . LEU B 1 293 ? 9.453 -35.125 -11.086 1 98.88 293 LEU B N 1
ATOM 5497 C CA . LEU B 1 293 ? 9.398 -33.969 -11.984 1 98.88 293 LEU B CA 1
ATOM 5498 C C . LEU B 1 293 ? 10.484 -32.969 -11.641 1 98.88 293 LEU B C 1
ATOM 5500 O O . LEU B 1 293 ? 11.062 -32.344 -12.531 1 98.88 293 LEU B O 1
ATOM 5504 N N . ALA B 1 294 ? 10.797 -32.812 -10.391 1 98.69 294 ALA B N 1
ATOM 5505 C CA . ALA B 1 294 ? 11.594 -31.703 -9.875 1 98.69 294 ALA B CA 1
ATOM 5506 C C . ALA B 1 294 ? 12.977 -31.672 -10.516 1 98.69 294 ALA B C 1
ATOM 5508 O O . ALA B 1 294 ? 13.406 -30.656 -11.047 1 98.69 294 ALA B O 1
ATOM 5509 N N . PRO B 1 295 ? 13.703 -32.812 -10.555 1 98.25 295 PRO B N 1
ATOM 5510 C CA . PRO B 1 295 ? 15.016 -32.781 -11.203 1 98.25 295 PRO B CA 1
ATOM 5511 C C . PRO B 1 295 ? 14.93 -32.469 -12.695 1 98.25 295 PRO B C 1
ATOM 5513 O O . PRO B 1 295 ? 15.844 -31.859 -13.258 1 98.25 295 PRO B O 1
ATOM 5516 N N . LEU B 1 296 ? 13.844 -32.875 -13.344 1 98.81 296 LEU B N 1
ATOM 5517 C CA . LEU B 1 296 ? 13.648 -32.594 -14.766 1 98.81 296 LEU B CA 1
ATOM 5518 C C . LEU B 1 296 ? 13.422 -31.109 -15.016 1 98.81 296 LEU B C 1
ATOM 5520 O O . LEU B 1 296 ? 13.875 -30.578 -16.031 1 98.81 296 LEU B O 1
ATOM 5524 N N . LEU B 1 297 ? 12.742 -30.453 -14.102 1 98.88 297 LEU B N 1
ATOM 5525 C CA . LEU B 1 297 ? 12.57 -29 -14.195 1 98.88 297 LEU B CA 1
ATOM 5526 C C . LEU B 1 297 ? 13.914 -28.281 -14.086 1 98.88 297 LEU B C 1
ATOM 5528 O O . LEU B 1 297 ? 14.172 -27.328 -14.82 1 98.88 297 LEU B O 1
ATOM 5532 N N . ALA B 1 298 ? 14.734 -28.734 -13.164 1 98.62 298 ALA B N 1
ATOM 5533 C CA . ALA B 1 298 ? 16.078 -28.188 -13.047 1 98.62 298 ALA B CA 1
ATOM 5534 C C . ALA B 1 298 ? 16.844 -28.297 -14.367 1 98.62 298 ALA B C 1
ATOM 5536 O O . ALA B 1 298 ? 17.484 -27.344 -14.805 1 98.62 298 ALA B O 1
ATOM 5537 N N . SER B 1 299 ? 16.734 -29.438 -14.984 1 98.31 299 SER B N 1
ATOM 5538 C CA . SER B 1 299 ? 17.406 -29.688 -16.25 1 98.31 299 SER B CA 1
ATOM 5539 C C . SER B 1 299 ? 16.844 -28.812 -17.359 1 98.31 299 SER B C 1
ATOM 5541 O O . SER B 1 299 ? 17.562 -28.453 -18.297 1 98.31 299 SER B O 1
ATOM 5543 N N . ALA B 1 300 ? 15.602 -28.438 -17.219 1 98.75 300 ALA B N 1
ATOM 5544 C CA . ALA B 1 300 ? 14.938 -27.609 -18.219 1 98.75 300 ALA B CA 1
ATOM 5545 C C . ALA B 1 300 ? 15.227 -26.125 -17.984 1 98.75 300 ALA B C 1
ATOM 5547 O O . ALA B 1 300 ? 14.719 -25.266 -18.703 1 98.75 300 ALA B O 1
ATOM 5548 N N . GLY B 1 301 ? 16 -25.75 -16.969 1 98.62 301 GLY B N 1
ATOM 5549 C CA . GLY B 1 301 ? 16.453 -24.375 -16.766 1 98.62 301 GLY B CA 1
ATOM 5550 C C . GLY B 1 301 ? 15.711 -23.656 -15.664 1 98.62 301 GLY B C 1
ATOM 5551 O O . GLY B 1 301 ? 15.883 -22.453 -15.469 1 98.62 301 GLY B O 1
ATOM 5552 N N . VAL B 1 302 ? 14.898 -24.391 -14.914 1 98.88 302 VAL B N 1
ATOM 5553 C CA . VAL B 1 302 ? 14.172 -23.812 -13.797 1 98.88 302 VAL B CA 1
ATOM 5554 C C . VAL B 1 302 ? 15.102 -23.656 -12.594 1 98.88 302 VAL B C 1
ATOM 5556 O O . VAL B 1 302 ? 15.906 -24.547 -12.305 1 98.88 302 VAL B O 1
ATOM 5559 N N . ASP B 1 303 ? 14.977 -22.516 -11.883 1 98.94 303 ASP B N 1
ATOM 5560 C CA . ASP B 1 303 ? 15.891 -22.234 -10.789 1 98.94 303 ASP B CA 1
ATOM 5561 C C . ASP B 1 303 ? 15.227 -22.469 -9.438 1 98.94 303 ASP B C 1
ATOM 5563 O O . ASP B 1 303 ? 15.898 -22.797 -8.453 1 98.94 303 ASP B O 1
ATOM 5567 N N . LEU B 1 304 ? 13.938 -22.312 -9.383 1 98.94 304 LEU B N 1
ATOM 5568 C CA . LEU B 1 304 ? 13.188 -22.438 -8.133 1 98.94 304 LEU B CA 1
ATOM 5569 C C . LEU B 1 304 ? 11.789 -23 -8.391 1 98.94 304 LEU B C 1
ATOM 5571 O O . LEU B 1 304 ? 11.117 -22.578 -9.336 1 98.94 304 LEU B O 1
ATOM 5575 N N . VAL B 1 305 ? 11.398 -23.984 -7.598 1 98.94 305 VAL B N 1
ATOM 5576 C CA . VAL B 1 305 ? 10.031 -24.5 -7.633 1 98.94 305 VAL B CA 1
ATOM 5577 C C . VAL B 1 305 ? 9.289 -24.094 -6.363 1 98.94 305 VAL B C 1
ATOM 5579 O O . VAL B 1 305 ? 9.766 -24.328 -5.254 1 98.94 305 VAL B O 1
ATOM 5582 N N . ASP B 1 306 ? 8.219 -23.359 -6.539 1 98.81 306 ASP B N 1
ATOM 5583 C CA . ASP B 1 306 ? 7.297 -23.047 -5.445 1 98.81 306 ASP B CA 1
ATOM 5584 C C . ASP B 1 306 ? 6.262 -24.156 -5.27 1 98.81 306 ASP B C 1
ATOM 5586 O O . ASP B 1 306 ? 5.441 -24.391 -6.16 1 98.81 306 ASP B O 1
ATOM 5590 N N . VAL B 1 307 ? 6.215 -24.75 -4.094 1 98.75 307 VAL B N 1
ATOM 5591 C CA . VAL B 1 307 ? 5.441 -25.969 -3.898 1 98.75 307 VAL B CA 1
ATOM 5592 C C . VAL B 1 307 ? 4.133 -25.641 -3.182 1 98.75 307 VAL B C 1
ATOM 5594 O O . VAL B 1 307 ? 4.137 -25.297 -1.998 1 98.75 307 VAL B O 1
ATOM 5597 N N . SER B 1 308 ? 3.072 -25.703 -3.914 1 97.5 308 SER B N 1
ATOM 5598 C CA . SER B 1 308 ? 1.708 -25.656 -3.398 1 97.5 308 SER B CA 1
ATOM 5599 C C . SER B 1 308 ? 1.031 -27.031 -3.506 1 97.5 308 SER B C 1
ATOM 5601 O O . SER B 1 308 ? 1.679 -28.062 -3.336 1 97.5 308 SER B O 1
ATOM 5603 N N . SER B 1 309 ? -0.391 -27.062 -3.576 1 96.06 309 SER B N 1
ATOM 5604 C CA . SER B 1 309 ? -1.082 -28.344 -3.723 1 96.06 309 SER B CA 1
ATOM 5605 C C . SER B 1 309 ? -2.512 -28.141 -4.211 1 96.06 309 SER B C 1
ATOM 5607 O O . SER B 1 309 ? -3.053 -27.031 -4.133 1 96.06 309 SER B O 1
ATOM 5609 N N . GLY B 1 310 ? -3.014 -29.156 -4.785 1 95.19 310 GLY B N 1
ATOM 5610 C CA . GLY B 1 310 ? -4.434 -29.281 -5.078 1 95.19 3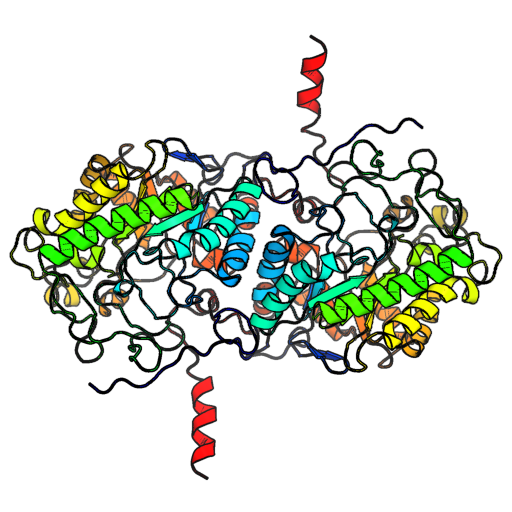10 GLY B CA 1
ATOM 5611 C C . GLY B 1 310 ? -4.883 -28.391 -6.223 1 95.19 310 GLY B C 1
ATOM 5612 O O . GLY B 1 310 ? -4.066 -27.969 -7.043 1 95.19 310 GLY B O 1
ATOM 5613 N N . GLY B 1 311 ? -6.234 -28.344 -6.43 1 94.56 311 GLY B N 1
ATOM 5614 C CA . GLY B 1 311 ? -6.867 -27.375 -7.309 1 94.56 311 GLY B CA 1
ATOM 5615 C C . GLY B 1 311 ? -7.457 -28 -8.562 1 94.56 311 GLY B C 1
ATOM 5616 O O . GLY B 1 311 ? -8.281 -27.375 -9.242 1 94.56 311 GLY B O 1
ATOM 5617 N N . VAL B 1 312 ? -7.113 -29.297 -8.891 1 96.25 312 VAL B N 1
ATOM 5618 C CA . VAL B 1 312 ? -7.469 -29.875 -10.18 1 96.25 312 VAL B CA 1
ATOM 5619 C C . VAL B 1 312 ? -8.945 -30.25 -10.188 1 96.25 312 VAL B C 1
ATOM 5621 O O . VAL B 1 312 ? -9.57 -30.328 -11.258 1 96.25 312 VAL B O 1
ATOM 5624 N N . HIS B 1 313 ? -9.469 -30.469 -9.023 1 93.62 313 HIS B N 1
ATOM 5625 C CA . HIS B 1 313 ? -10.859 -30.891 -8.844 1 93.62 313 HIS B CA 1
ATOM 5626 C C . HIS B 1 313 ? -11.445 -30.297 -7.574 1 93.62 313 HIS B C 1
ATOM 5628 O O . HIS B 1 313 ? -10.734 -30.078 -6.594 1 93.62 313 HIS B O 1
ATOM 5634 N N . THR B 1 314 ? -12.727 -30.062 -7.574 1 87.88 314 THR B N 1
ATOM 5635 C CA . THR B 1 314 ? -13.391 -29.438 -6.434 1 87.88 314 THR B CA 1
ATOM 5636 C C . THR B 1 314 ? -13.266 -30.312 -5.191 1 87.88 314 THR B C 1
ATOM 5638 O O . THR B 1 314 ? -13.195 -29.797 -4.07 1 87.88 314 THR B O 1
ATOM 5641 N N . LYS B 1 315 ? -13.203 -31.594 -5.363 1 85.94 315 LYS B N 1
ATOM 5642 C CA . LYS B 1 315 ? -13.148 -32.531 -4.246 1 85.94 315 LYS B CA 1
ATOM 5643 C C . LYS B 1 315 ? -11.758 -32.594 -3.623 1 85.94 315 LYS B C 1
ATOM 5645 O O . LYS B 1 315 ? -11.578 -33.125 -2.531 1 85.94 315 LYS B O 1
ATOM 5650 N N . SER B 1 316 ? -10.789 -32.031 -4.32 1 83.81 316 SER B N 1
ATOM 5651 C CA . SER B 1 316 ? -9.445 -31.953 -3.754 1 83.81 316 SER B CA 1
ATOM 5652 C C . SER B 1 316 ? -9.445 -31.188 -2.436 1 83.81 316 SER B C 1
ATOM 5654 O O . SER B 1 316 ? -8.664 -31.5 -1.531 1 83.81 316 SER B O 1
ATOM 5656 N N . ALA B 1 317 ? -10.305 -30.219 -2.371 1 74.88 317 ALA B N 1
ATOM 5657 C CA . ALA B 1 317 ? -10.352 -29.359 -1.196 1 74.88 317 ALA B CA 1
ATOM 5658 C C . ALA B 1 317 ? -10.797 -30.125 0.039 1 74.88 317 ALA B C 1
ATOM 5660 O O . ALA B 1 317 ? -10.469 -29.75 1.167 1 74.88 317 ALA B O 1
ATOM 5661 N N . ILE B 1 318 ? -11.469 -31.219 -0.166 1 66.69 318 ILE B N 1
ATOM 5662 C CA . ILE B 1 318 ? -12.008 -32.031 0.919 1 66.69 318 ILE B CA 1
ATOM 5663 C C . ILE B 1 318 ? -10.867 -32.656 1.72 1 66.69 318 ILE B C 1
ATOM 5665 O O . ILE B 1 318 ? -10.938 -32.75 2.947 1 66.69 318 ILE B O 1
ATOM 5669 N N . ALA B 1 319 ? -9.852 -32.844 1.047 1 73.19 319 ALA B N 1
ATOM 5670 C CA . ALA B 1 319 ? -8.742 -33.531 1.682 1 73.19 319 ALA B CA 1
ATOM 5671 C C . ALA B 1 319 ? -7.758 -32.562 2.318 1 73.19 319 ALA B C 1
ATOM 5673 O O . ALA B 1 319 ? -6.906 -32.969 3.117 1 73.19 319 ALA B O 1
ATOM 5674 N N . ILE B 1 320 ? -7.938 -31.375 2.041 1 77.25 320 ILE B N 1
ATOM 5675 C CA . ILE B 1 320 ? -6.996 -30.375 2.545 1 77.25 320 ILE B CA 1
ATOM 5676 C C . ILE B 1 320 ? -7.41 -29.938 3.947 1 77.25 320 ILE B C 1
ATOM 5678 O O . ILE B 1 320 ? -8.516 -29.438 4.145 1 77.25 320 ILE B O 1
ATOM 5682 N N . LYS B 1 321 ? -6.578 -30.234 4.945 1 72.38 321 LYS B N 1
ATOM 5683 C CA . LYS B 1 321 ? -6.777 -29.734 6.297 1 72.38 321 LYS B CA 1
ATOM 5684 C C . LYS B 1 321 ? -5.953 -28.469 6.539 1 72.38 321 LYS B C 1
ATOM 5686 O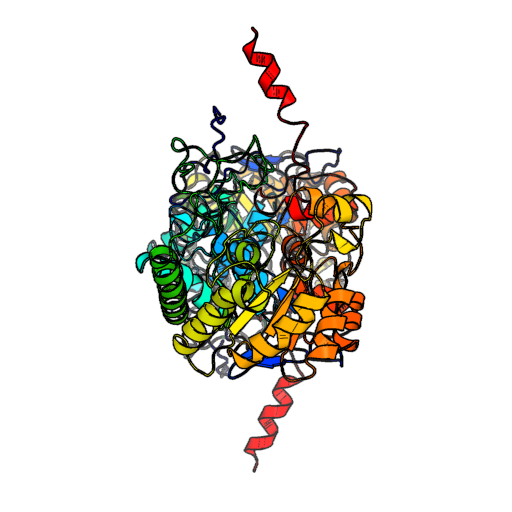 O . LYS B 1 321 ? -4.73 -28.531 6.66 1 72.38 321 LYS B O 1
ATOM 5691 N N . SER B 1 322 ? -6.711 -27.406 6.645 1 75.25 322 SER B N 1
ATOM 5692 C CA . SER B 1 322 ? -6.039 -26.125 6.82 1 75.25 322 SER B CA 1
ATOM 5693 C C . SER B 1 322 ? -5.375 -26.031 8.195 1 75.25 322 SER B C 1
ATOM 5695 O O . SER B 1 322 ? -5.863 -26.609 9.164 1 75.25 322 SER B O 1
ATOM 5697 N N . GLY B 1 323 ? -4.164 -25.578 8.258 1 80.12 323 GLY B N 1
ATOM 5698 C CA . GLY B 1 323 ? -3.383 -25.359 9.469 1 80.12 323 GLY B CA 1
ATOM 5699 C C . GLY B 1 323 ? -2.025 -24.734 9.188 1 80.12 323 GLY B C 1
ATOM 5700 O O . GLY B 1 323 ? -1.716 -24.391 8.047 1 80.12 323 GLY B O 1
ATOM 5701 N N . PRO B 1 324 ? -1.371 -24.5 10.227 1 84.88 324 PRO B N 1
ATOM 5702 C CA . PRO B 1 324 ? -0.031 -23.938 10.062 1 84.88 324 PRO B CA 1
ATOM 5703 C C . PRO B 1 324 ? 0.883 -24.828 9.219 1 84.88 324 PRO B C 1
ATOM 5705 O O . PRO B 1 324 ? 1.063 -26 9.531 1 84.88 324 PRO B O 1
ATOM 5708 N N . ALA B 1 325 ? 1.372 -24.234 8.125 1 85.75 325 ALA B N 1
ATOM 5709 C CA . ALA B 1 325 ? 2.359 -24.906 7.285 1 85.75 325 ALA B CA 1
ATOM 5710 C C . ALA B 1 325 ? 1.842 -26.266 6.82 1 85.75 325 ALA B C 1
ATOM 5712 O O . ALA B 1 325 ? 2.576 -27.25 6.84 1 85.75 325 ALA B O 1
ATOM 5713 N N . TYR B 1 326 ? 0.606 -26.297 6.434 1 84.62 326 TYR B N 1
ATOM 5714 C CA . TYR B 1 326 ? -0.109 -27.547 6.246 1 84.62 326 TYR B CA 1
ATOM 5715 C C . TYR B 1 326 ? 0.435 -28.312 5.043 1 84.62 326 TYR B C 1
ATOM 5717 O O . TYR B 1 326 ? 0.182 -29.516 4.895 1 84.62 326 TYR B O 1
ATOM 5725 N N . GLN B 1 327 ? 1.259 -27.641 4.207 1 90.25 327 GLN B N 1
ATOM 5726 C CA . GLN B 1 327 ? 1.729 -28.359 3.037 1 90.25 327 GLN B CA 1
ATOM 5727 C C . GLN B 1 327 ? 3.24 -28.219 2.869 1 90.25 327 GLN B C 1
ATOM 5729 O O . GLN B 1 327 ? 3.781 -28.516 1.8 1 90.25 327 GLN B O 1
ATOM 5734 N N . VAL B 1 328 ? 3.867 -27.75 3.887 1 95.5 328 VAL B N 1
ATOM 5735 C CA . VAL B 1 328 ? 5.312 -27.562 3.863 1 95.5 328 VAL B CA 1
ATOM 5736 C C . VAL B 1 328 ? 6.016 -28.906 3.717 1 95.5 328 VAL B C 1
ATOM 5738 O O . VAL B 1 328 ? 7.086 -29 3.111 1 95.5 328 VAL B O 1
ATOM 5741 N N . HIS B 1 329 ? 5.414 -29.969 4.25 1 96.38 329 HIS B N 1
ATOM 5742 C CA . HIS B 1 329 ? 6.027 -31.297 4.184 1 96.38 329 HIS B CA 1
ATOM 5743 C C . HIS B 1 329 ? 6.199 -31.75 2.74 1 96.38 329 HIS B C 1
ATOM 5745 O O . HIS B 1 329 ? 7.137 -32.5 2.424 1 96.38 329 HIS B O 1
ATOM 5751 N N . PHE B 1 330 ? 5.348 -31.359 1.795 1 97.88 330 PHE B N 1
ATOM 5752 C CA . PHE B 1 330 ? 5.523 -31.672 0.383 1 97.88 330 PHE B CA 1
ATOM 5753 C C . PHE B 1 330 ? 6.801 -31.031 -0.16 1 97.88 330 PHE B C 1
ATOM 5755 O O . PHE B 1 330 ? 7.562 -31.688 -0.881 1 97.88 330 PHE B O 1
ATOM 5762 N N . ALA B 1 331 ? 7.012 -29.75 0.187 1 98.56 331 ALA B N 1
ATOM 5763 C CA . ALA B 1 331 ? 8.211 -29.031 -0.236 1 98.56 331 ALA B CA 1
ATOM 5764 C C . ALA B 1 331 ? 9.469 -29.703 0.3 1 98.56 331 ALA B C 1
ATOM 5766 O O . ALA B 1 331 ? 10.469 -29.828 -0.415 1 98.56 331 ALA B O 1
ATOM 5767 N N . GLN B 1 332 ? 9.422 -30.156 1.509 1 98.12 332 GLN B N 1
ATOM 5768 C CA . GLN B 1 332 ? 10.57 -30.797 2.145 1 98.12 332 GLN B CA 1
ATOM 5769 C C . GLN B 1 332 ? 10.938 -32.094 1.432 1 98.12 332 GLN B C 1
ATOM 5771 O O . GLN B 1 332 ? 12.117 -32.406 1.224 1 98.12 332 GLN B O 1
ATOM 5776 N N . GLU B 1 333 ? 9.914 -32.844 1.099 1 98.25 333 GLU B N 1
ATOM 5777 C CA . GLU B 1 333 ? 10.164 -34.125 0.398 1 98.25 333 GLU B CA 1
ATOM 5778 C C . GLU B 1 333 ? 10.797 -33.875 -0.97 1 98.25 333 GLU B C 1
ATOM 5780 O O . GLU B 1 333 ? 11.711 -34.594 -1.377 1 98.25 333 GLU B O 1
ATOM 5785 N N . ILE B 1 334 ? 10.32 -32.875 -1.667 1 98.69 334 ILE B N 1
ATOM 5786 C CA . ILE B 1 334 ? 10.859 -32.531 -2.979 1 98.69 334 ILE B CA 1
ATOM 5787 C C . ILE B 1 334 ? 12.289 -32.031 -2.832 1 98.69 334 ILE B C 1
ATOM 5789 O O . ILE B 1 334 ? 13.172 -32.375 -3.613 1 98.69 334 ILE B O 1
ATOM 5793 N N . LYS B 1 335 ? 12.523 -31.203 -1.826 1 98.44 335 LYS B N 1
ATOM 5794 C CA . LYS B 1 335 ? 13.859 -30.656 -1.565 1 98.44 335 LYS B CA 1
ATOM 5795 C C . LYS B 1 335 ? 14.859 -31.781 -1.325 1 98.44 335 LYS B C 1
ATOM 5797 O O . LYS B 1 335 ? 16 -31.719 -1.805 1 98.44 335 LYS B O 1
ATOM 5802 N N . LYS B 1 336 ? 14.469 -32.8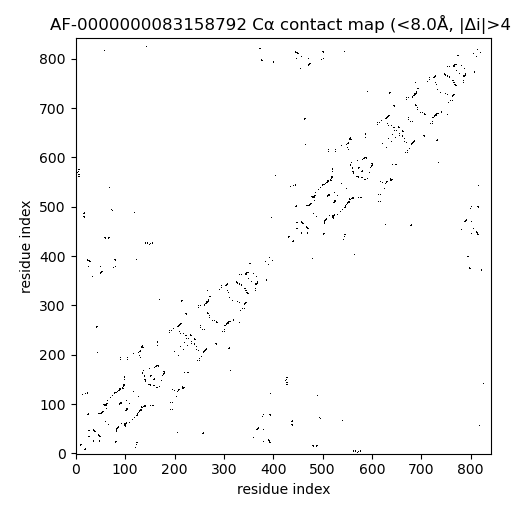12 -0.581 1 97.31 336 LYS B N 1
ATOM 5803 C CA . LYS B 1 336 ? 15.328 -33.938 -0.313 1 97.31 336 LYS B CA 1
ATOM 5804 C C . LYS B 1 336 ? 15.781 -34.625 -1.611 1 97.31 336 LYS B C 1
ATOM 5806 O O . LYS B 1 336 ? 16.922 -35.062 -1.717 1 97.31 336 LYS B O 1
ATOM 5811 N N . ALA B 1 337 ? 14.906 -34.594 -2.52 1 95.94 337 ALA B N 1
ATOM 5812 C CA . ALA B 1 337 ? 15.164 -35.312 -3.775 1 95.94 337 ALA B CA 1
ATOM 5813 C C . ALA B 1 337 ? 16.109 -34.5 -4.668 1 95.94 337 ALA B C 1
ATOM 5815 O O . ALA B 1 337 ? 16.906 -35.094 -5.414 1 95.94 337 ALA B O 1
ATOM 5816 N N . VAL B 1 338 ? 16.031 -33.188 -4.598 1 96.88 338 VAL B N 1
ATOM 5817 C CA . VAL B 1 338 ? 16.734 -32.375 -5.59 1 96.88 338 VAL B CA 1
ATOM 5818 C C . VAL B 1 338 ? 17.984 -31.75 -4.965 1 96.88 338 VAL B C 1
ATOM 5820 O O . VAL B 1 338 ? 18.891 -31.312 -5.676 1 96.88 338 VAL B O 1
ATOM 5823 N N . GLY B 1 339 ? 18.031 -31.656 -3.668 1 95.38 339 GLY B N 1
ATOM 5824 C CA . GLY B 1 339 ? 19.172 -31.031 -3.01 1 95.38 339 GLY B CA 1
ATOM 5825 C C . GLY B 1 339 ? 19.406 -29.594 -3.469 1 95.38 339 GLY B C 1
ATOM 5826 O O . GLY B 1 339 ? 18.469 -28.781 -3.486 1 95.38 339 GLY B O 1
ATOM 5827 N N . ASP B 1 340 ? 20.609 -29.312 -3.92 1 93.56 340 ASP B N 1
ATOM 5828 C CA . ASP B 1 340 ? 20.984 -27.938 -4.266 1 93.56 340 ASP B CA 1
ATOM 5829 C C . ASP B 1 340 ? 20.828 -27.688 -5.766 1 93.56 340 ASP B C 1
ATOM 5831 O O . ASP B 1 340 ? 21.031 -26.578 -6.242 1 93.56 340 ASP B O 1
ATOM 5835 N N . LYS B 1 341 ? 20.359 -28.688 -6.488 1 96.25 341 LYS B N 1
ATOM 5836 C CA . LYS B 1 341 ? 20.188 -28.562 -7.934 1 96.25 341 LYS B CA 1
ATOM 5837 C C . LYS B 1 341 ? 19.016 -27.656 -8.273 1 96.25 341 LYS B C 1
ATOM 5839 O O . LYS B 1 341 ? 18.953 -27.094 -9.375 1 96.25 341 LYS B O 1
ATOM 5844 N N . LEU B 1 342 ? 18.188 -27.578 -7.41 1 98.38 342 LEU B N 1
ATOM 5845 C CA . LEU B 1 342 ? 16.969 -26.812 -7.57 1 98.38 342 LEU B CA 1
ATOM 5846 C C . LEU B 1 342 ? 16.547 -26.172 -6.246 1 98.38 342 LEU B C 1
ATOM 5848 O O . LEU B 1 342 ? 16.516 -26.844 -5.215 1 98.38 342 LEU B O 1
ATOM 5852 N N . LEU B 1 343 ? 16.359 -24.891 -6.246 1 98.88 343 LEU B N 1
ATOM 5853 C CA . LEU B 1 343 ? 15.836 -24.234 -5.047 1 98.88 343 LEU B CA 1
ATOM 5854 C C . LEU B 1 343 ? 14.352 -24.516 -4.875 1 98.88 343 LEU B C 1
ATOM 5856 O O . LEU B 1 343 ? 13.625 -24.688 -5.859 1 98.88 343 LEU B O 1
ATOM 5860 N N . ILE B 1 344 ? 13.922 -24.594 -3.615 1 98.88 344 ILE B N 1
ATOM 5861 C CA . ILE B 1 344 ? 12.531 -24.906 -3.297 1 98.88 344 ILE B CA 1
ATOM 5862 C C . ILE B 1 344 ? 11.969 -23.844 -2.359 1 98.88 344 ILE B C 1
ATOM 5864 O O . ILE B 1 344 ? 12.617 -23.469 -1.379 1 98.88 344 ILE B O 1
ATOM 5868 N N . SER B 1 345 ? 10.812 -23.281 -2.682 1 98.81 345 SER B N 1
ATOM 5869 C CA . SER B 1 345 ? 10.078 -22.453 -1.736 1 98.81 345 SER B CA 1
ATOM 5870 C C . SER B 1 345 ? 8.789 -23.141 -1.286 1 98.81 345 SER B C 1
ATOM 5872 O O . SER B 1 345 ? 8.281 -24.031 -1.972 1 98.81 345 SER B O 1
ATOM 5874 N N . ALA B 1 346 ? 8.367 -22.797 -0.083 1 98.56 346 ALA B N 1
ATOM 5875 C CA . ALA B 1 346 ? 7.141 -23.328 0.513 1 98.56 346 ALA B CA 1
ATOM 5876 C C . ALA B 1 346 ? 6.117 -22.219 0.738 1 98.56 346 ALA B C 1
ATOM 5878 O O . ALA B 1 346 ? 6.484 -21.062 0.932 1 98.56 346 ALA B O 1
ATOM 5879 N N . VAL B 1 347 ? 4.902 -22.578 0.678 1 96.94 347 VAL B N 1
ATOM 5880 C CA . VAL B 1 347 ? 3.779 -21.672 0.897 1 96.94 347 VAL B CA 1
ATOM 5881 C C . VAL B 1 347 ? 2.689 -22.391 1.696 1 96.94 347 VAL B C 1
ATOM 5883 O O . VAL B 1 347 ? 2.74 -23.609 1.88 1 96.94 347 VAL B O 1
ATOM 5886 N N . GLY B 1 348 ? 1.745 -21.594 2.217 1 93.25 348 GLY B N 1
ATOM 5887 C CA . GLY B 1 348 ? 0.567 -22.172 2.848 1 93.25 348 GLY B CA 1
ATOM 5888 C C . GLY B 1 348 ? 0.615 -22.109 4.363 1 93.25 348 GLY B C 1
ATOM 5889 O O . GLY B 1 348 ? 1.356 -22.859 4.996 1 93.25 348 GLY B O 1
ATOM 5890 N N . GLY B 1 349 ? -0.182 -21.312 4.906 1 92.94 349 GLY B N 1
ATOM 5891 C CA . GLY B 1 349 ? -0.42 -21.266 6.34 1 92.94 349 GLY B CA 1
ATOM 5892 C C . GLY B 1 349 ? 0.783 -20.781 7.133 1 92.94 349 GLY B C 1
ATOM 5893 O O . GLY B 1 349 ? 0.905 -21.078 8.32 1 92.94 349 GLY B O 1
ATOM 5894 N N . ILE B 1 350 ? 1.704 -20.156 6.516 1 95.69 350 ILE B N 1
ATOM 5895 C CA . ILE B 1 350 ? 2.881 -19.656 7.215 1 95.69 350 ILE B CA 1
ATOM 5896 C C . ILE B 1 350 ? 2.607 -18.25 7.738 1 95.69 350 ILE B C 1
ATOM 5898 O O . ILE B 1 350 ? 2.971 -17.266 7.094 1 95.69 350 ILE B O 1
ATOM 5902 N N . LYS B 1 351 ? 2.113 -18.188 8.922 1 94.19 351 LYS B N 1
ATOM 5903 C CA . LYS B 1 351 ? 1.473 -16.984 9.438 1 94.19 351 LYS B CA 1
ATOM 5904 C C . LYS B 1 351 ? 2.439 -16.172 10.297 1 94.19 351 LYS B C 1
ATOM 5906 O O . LYS B 1 351 ? 2.244 -14.969 10.492 1 94.19 351 LYS B O 1
ATOM 5911 N N . THR B 1 352 ? 3.496 -16.859 10.875 1 97.31 352 THR B N 1
ATOM 5912 C CA . THR B 1 352 ? 4.355 -16.156 11.828 1 97.31 352 THR B CA 1
ATOM 5913 C C . THR B 1 352 ? 5.809 -16.188 11.367 1 97.31 352 THR B C 1
ATOM 5915 O O . THR B 1 352 ? 6.199 -17.047 10.57 1 97.31 352 THR B O 1
ATOM 5918 N N . GLY B 1 353 ? 6.504 -15.25 11.914 1 98.31 353 GLY B N 1
ATOM 5919 C CA . GLY B 1 353 ? 7.934 -15.227 11.648 1 98.31 353 GLY B CA 1
ATOM 5920 C C . GLY B 1 353 ? 8.656 -16.453 12.156 1 98.31 353 GLY B C 1
ATOM 5921 O O . GLY B 1 353 ? 9.539 -16.984 11.477 1 98.31 353 GLY B O 1
ATOM 5922 N N . SER B 1 354 ? 8.258 -16.906 13.297 1 98.31 354 SER B N 1
ATOM 5923 C CA . SER B 1 354 ? 8.859 -18.094 13.875 1 98.31 354 SER B CA 1
ATOM 5924 C C . SER B 1 354 ? 8.648 -19.312 12.984 1 98.31 354 SER B C 1
ATOM 5926 O O . SER B 1 354 ? 9.57 -20.094 12.758 1 98.31 354 SER B O 1
ATOM 5928 N N . LEU B 1 355 ? 7.441 -19.484 12.492 1 98.19 355 LEU B N 1
ATOM 5929 C CA . LEU B 1 355 ? 7.141 -20.594 11.602 1 98.19 355 LEU B CA 1
ATOM 5930 C C . LEU B 1 355 ? 7.922 -20.484 10.297 1 98.19 355 LEU B C 1
ATOM 5932 O O . LEU B 1 355 ? 8.445 -21.484 9.797 1 98.19 355 LEU B O 1
ATOM 5936 N N . ALA B 1 356 ? 7.98 -19.281 9.742 1 98.75 356 ALA B N 1
ATOM 5937 C CA . ALA B 1 356 ? 8.742 -19.047 8.523 1 98.75 356 ALA B CA 1
ATOM 5938 C C . ALA B 1 356 ? 10.211 -19.406 8.711 1 98.75 356 ALA B C 1
ATOM 5940 O O . ALA B 1 356 ? 10.82 -20.062 7.859 1 98.75 356 ALA B O 1
ATOM 5941 N N . GLU B 1 357 ? 10.75 -18.969 9.836 1 98.69 357 GLU B N 1
ATOM 5942 C CA . GLU B 1 357 ? 12.141 -19.266 10.156 1 98.69 357 GLU B CA 1
ATOM 5943 C C . GLU B 1 357 ? 12.352 -20.781 10.289 1 98.69 357 GLU B C 1
ATOM 5945 O O . GLU B 1 357 ? 13.352 -21.312 9.797 1 98.69 357 GLU B O 1
ATOM 5950 N N . GLU B 1 358 ? 11.43 -21.438 10.945 1 98.31 358 GLU B N 1
ATOM 5951 C CA . GLU B 1 358 ? 11.508 -22.891 11.078 1 98.31 358 GLU B CA 1
ATOM 5952 C C . GLU B 1 358 ? 11.531 -23.562 9.711 1 98.31 358 GLU B C 1
ATOM 5954 O O . GLU B 1 358 ? 12.305 -24.5 9.492 1 98.31 358 GLU B O 1
ATOM 5959 N N . VAL B 1 359 ? 10.742 -23.109 8.812 1 98.56 359 VAL B N 1
ATOM 5960 C CA . VAL B 1 359 ? 10.633 -23.688 7.48 1 98.56 359 VAL B CA 1
ATOM 5961 C C . VAL B 1 359 ? 11.961 -23.531 6.738 1 98.56 359 VAL B C 1
ATOM 5963 O O . VAL B 1 359 ? 12.477 -24.5 6.176 1 98.56 359 VAL B O 1
ATOM 5966 N N . VAL B 1 360 ? 12.586 -22.344 6.75 1 98.56 360 VAL B N 1
ATOM 5967 C CA . VAL B 1 360 ? 13.828 -22.156 6 1 98.56 360 VAL B CA 1
ATOM 5968 C C . VAL B 1 360 ? 14.969 -22.906 6.688 1 98.56 360 VAL B C 1
ATOM 5970 O O . VAL B 1 360 ? 15.891 -23.391 6.027 1 98.56 360 VAL B O 1
ATOM 5973 N N . GLN B 1 361 ? 14.922 -23.094 8.008 1 98 361 GLN B N 1
ATOM 5974 C CA . GLN B 1 361 ? 15.938 -23.844 8.734 1 98 361 GLN B CA 1
ATOM 5975 C C . GLN B 1 361 ? 15.867 -25.328 8.398 1 98 361 GLN B C 1
ATOM 5977 O O . GLN B 1 361 ? 16.844 -26.047 8.57 1 98 361 GLN B O 1
ATOM 5982 N N . SER B 1 362 ? 14.75 -25.719 7.914 1 97.19 362 SER B N 1
ATOM 5983 C CA . SER B 1 362 ? 14.578 -27.141 7.602 1 97.19 362 SER B CA 1
ATOM 5984 C C . SER B 1 362 ? 15.188 -27.484 6.25 1 97.19 362 SER B C 1
ATOM 5986 O O . SER B 1 362 ? 15.172 -28.641 5.84 1 97.19 362 SER B O 1
ATOM 5988 N N . GLY B 1 363 ? 15.609 -26.5 5.543 1 97 363 GLY B N 1
ATOM 5989 C CA . GLY B 1 363 ? 16.266 -26.75 4.27 1 97 363 GLY B CA 1
ATOM 5990 C C . GLY B 1 363 ? 15.57 -26.078 3.098 1 97 363 GLY B C 1
ATOM 5991 O O . GLY B 1 363 ? 16.141 -25.984 2.004 1 97 363 GLY B O 1
ATOM 5992 N N . ILE B 1 364 ? 14.391 -25.609 3.332 1 98.44 364 ILE B N 1
ATOM 5993 C CA . ILE B 1 364 ? 13.648 -24.891 2.307 1 98.44 364 ILE B CA 1
ATOM 5994 C C . ILE B 1 364 ? 14.336 -23.547 2.035 1 98.44 364 ILE B C 1
ATOM 5996 O O . ILE B 1 364 ? 14.805 -22.875 2.963 1 98.44 364 ILE B O 1
ATOM 6000 N N . ASP B 1 365 ? 14.383 -23.109 0.865 1 98.81 365 ASP B N 1
ATOM 6001 C CA . ASP B 1 365 ? 15.25 -22 0.475 1 98.81 365 ASP B CA 1
ATOM 6002 C C . ASP B 1 365 ? 14.555 -20.672 0.686 1 98.81 365 ASP B C 1
ATOM 6004 O O . ASP B 1 365 ? 15.211 -19.641 0.912 1 98.81 365 ASP B O 1
ATOM 6008 N N . ALA B 1 366 ? 13.234 -20.594 0.6 1 98.81 366 ALA B N 1
ATOM 6009 C CA . ALA B 1 366 ? 12.43 -19.391 0.807 1 98.81 366 ALA B CA 1
ATOM 6010 C C . ALA B 1 366 ? 10.992 -19.75 1.18 1 98.81 366 ALA B C 1
ATOM 6012 O O . ALA B 1 366 ? 10.555 -20.891 0.979 1 98.81 366 ALA B O 1
ATOM 6013 N N . VAL B 1 367 ? 10.32 -18.797 1.744 1 98.69 367 VAL B N 1
ATOM 6014 C CA . VAL B 1 367 ? 8.906 -18.938 2.076 1 98.69 367 VAL B CA 1
ATOM 6015 C C . VAL B 1 367 ? 8.094 -17.906 1.316 1 98.69 367 VAL B C 1
ATOM 6017 O O . VAL B 1 367 ? 8.539 -16.766 1.143 1 98.69 367 VAL B O 1
ATOM 6020 N N . GLN B 1 368 ? 6.957 -18.328 0.834 1 98.44 368 GLN B N 1
ATOM 6021 C CA . GLN B 1 368 ? 6.023 -17.406 0.213 1 98.44 368 GLN B CA 1
ATOM 6022 C C . GLN B 1 368 ? 4.773 -17.219 1.073 1 98.44 368 GLN B C 1
ATOM 6024 O O . GLN B 1 368 ? 4.285 -18.188 1.675 1 98.44 368 GLN B O 1
ATOM 6029 N N . ALA B 1 369 ? 4.297 -16.016 1.17 1 97.69 369 ALA B N 1
ATOM 6030 C CA . ALA B 1 369 ? 3.053 -15.68 1.861 1 97.69 369 ALA B CA 1
ATOM 6031 C C . ALA B 1 369 ? 2.156 -14.805 0.988 1 97.69 369 ALA B C 1
ATOM 6033 O O . ALA B 1 369 ? 2.631 -13.867 0.336 1 97.69 369 ALA B O 1
ATOM 6034 N N . GLY B 1 370 ? 0.924 -15.156 0.839 1 96.38 370 GLY B N 1
ATOM 6035 C CA . GLY B 1 370 ? -0.059 -14.359 0.123 1 96.38 370 GLY B CA 1
ATOM 6036 C C . GLY B 1 370 ? -1.053 -13.68 1.04 1 96.38 370 GLY B C 1
ATOM 6037 O O . GLY B 1 370 ? -0.89 -12.5 1.371 1 96.38 370 GLY B O 1
ATOM 6038 N N . ARG B 1 371 ? -1.833 -14.469 1.729 1 93.94 371 ARG B N 1
ATOM 6039 C CA . ARG B 1 371 ? -2.902 -14.016 2.613 1 93.94 371 ARG B CA 1
ATOM 6040 C C . ARG B 1 371 ? -2.375 -13.031 3.652 1 93.94 371 ARG B C 1
ATOM 6042 O O . ARG B 1 371 ? -2.998 -12 3.904 1 93.94 371 ARG B O 1
ATOM 6049 N N . TRP B 1 372 ? -1.304 -13.328 4.141 1 95.06 372 TRP B N 1
ATOM 6050 C CA . TRP B 1 372 ? -0.8 -12.57 5.281 1 95.06 372 TRP B CA 1
ATOM 6051 C C . TRP B 1 372 ? -0.271 -11.211 4.836 1 95.06 372 TRP B C 1
ATOM 6053 O O . TRP B 1 372 ? -0.432 -10.211 5.543 1 95.06 372 TRP B O 1
ATOM 6063 N N . PHE B 1 373 ? 0.346 -11.117 3.627 1 96.62 373 PHE B N 1
ATOM 6064 C CA . PHE B 1 373 ? 0.758 -9.836 3.066 1 96.62 373 PHE B CA 1
ATOM 6065 C C . PHE B 1 373 ? -0.455 -8.977 2.736 1 96.62 373 PHE B C 1
ATOM 6067 O O . PHE B 1 373 ? -0.392 -7.75 2.818 1 96.62 373 PHE B O 1
ATOM 6074 N N . GLN B 1 374 ? -1.584 -9.633 2.307 1 94.5 374 GLN B N 1
ATOM 6075 C CA . GLN B 1 374 ? -2.809 -8.891 2.031 1 94.5 374 GLN B CA 1
ATOM 6076 C C . GLN B 1 374 ? -3.355 -8.242 3.301 1 94.5 374 GLN B C 1
ATOM 6078 O O . GLN B 1 374 ? -3.801 -7.094 3.273 1 94.5 374 GLN B O 1
ATOM 6083 N N . GLN B 1 375 ? -3.262 -9 4.398 1 92.88 375 GLN B N 1
ATOM 6084 C CA . GLN B 1 375 ? -3.762 -8.5 5.672 1 92.88 375 GLN B CA 1
ATOM 6085 C C . GLN B 1 375 ? -2.854 -7.41 6.23 1 92.88 375 GLN B C 1
ATOM 6087 O O . GLN B 1 375 ? -3.332 -6.402 6.754 1 92.88 375 GLN B O 1
ATOM 6092 N N . ASN B 1 376 ? -1.578 -7.66 6.066 1 94.25 376 ASN B N 1
ATOM 6093 C CA . ASN B 1 376 ? -0.568 -6.738 6.574 1 94.25 376 ASN B CA 1
ATOM 6094 C C . ASN B 1 376 ? 0.583 -6.566 5.586 1 94.25 376 ASN B C 1
ATOM 6096 O O . ASN B 1 376 ? 1.563 -7.309 5.633 1 94.25 376 ASN B O 1
ATOM 6100 N N . PRO B 1 377 ? 0.532 -5.461 4.832 1 96.5 377 PRO B N 1
ATOM 6101 C CA . PRO B 1 377 ? 1.634 -5.203 3.9 1 96.5 377 PRO B CA 1
ATOM 6102 C C . PRO B 1 377 ? 2.98 -5.055 4.605 1 96.5 377 PRO B C 1
ATOM 6104 O O . PRO B 1 377 ? 4.031 -5.184 3.973 1 96.5 377 PRO B O 1
ATOM 6107 N N . GLY B 1 378 ? 2.998 -4.777 5.859 1 96 378 GLY B N 1
ATOM 6108 C CA . GLY B 1 378 ? 4.215 -4.645 6.641 1 96 378 GLY B CA 1
ATOM 6109 C C . GLY B 1 378 ? 4.68 -5.953 7.25 1 96 378 GLY B C 1
ATOM 6110 O O . GLY B 1 378 ? 5.305 -5.965 8.312 1 96 378 GLY B O 1
ATOM 6111 N N . LEU B 1 379 ? 4.402 -7.047 6.625 1 97.38 379 LEU B N 1
ATOM 6112 C CA . LEU B 1 379 ? 4.637 -8.383 7.156 1 97.38 379 LEU B CA 1
ATOM 6113 C C . LEU B 1 379 ? 6.117 -8.609 7.434 1 97.38 379 LEU B C 1
ATOM 6115 O O . LEU B 1 379 ? 6.477 -9.266 8.414 1 97.38 379 LEU B O 1
ATOM 6119 N N . VAL B 1 380 ? 7.008 -8.094 6.578 1 98.25 380 VAL B N 1
ATOM 6120 C CA . VAL B 1 380 ? 8.445 -8.273 6.723 1 98.25 380 VAL B CA 1
ATOM 6121 C C . VAL B 1 380 ? 8.906 -7.746 8.078 1 98.25 380 VAL B C 1
ATOM 6123 O O . VAL B 1 380 ? 9.57 -8.453 8.836 1 98.25 380 VAL B O 1
ATOM 6126 N N . ARG B 1 381 ? 8.516 -6.539 8.383 1 96.62 381 ARG B N 1
ATOM 6127 C CA . ARG B 1 381 ? 8.891 -5.953 9.664 1 96.62 381 ARG B CA 1
ATOM 6128 C C . ARG B 1 381 ? 8.242 -6.703 10.82 1 96.62 381 ARG B C 1
ATOM 6130 O O . ARG B 1 381 ? 8.859 -6.895 11.867 1 96.62 381 ARG B O 1
ATOM 6137 N N . ALA B 1 382 ? 7.004 -7.078 10.641 1 95.81 382 ALA B N 1
ATOM 6138 C CA . ALA B 1 382 ? 6.309 -7.828 11.68 1 95.81 382 ALA B CA 1
ATOM 6139 C C . ALA B 1 382 ? 7.047 -9.125 12.008 1 95.81 382 ALA B C 1
ATOM 6141 O O . ALA B 1 382 ? 7.258 -9.453 13.172 1 95.81 382 ALA B O 1
ATOM 6142 N N . PHE B 1 383 ? 7.426 -9.898 10.969 1 98.19 383 PHE B N 1
ATOM 6143 C CA . PHE B 1 383 ? 8.164 -11.141 11.172 1 98.19 383 PHE B CA 1
ATOM 6144 C C . PHE B 1 383 ? 9.523 -10.859 11.812 1 98.19 383 PHE B C 1
ATOM 6146 O O . PHE B 1 383 ? 9.969 -11.602 12.688 1 98.19 383 PHE B O 1
ATOM 6153 N N . ALA B 1 384 ? 10.172 -9.797 11.375 1 97.88 384 ALA B N 1
ATOM 6154 C CA . ALA B 1 384 ? 11.461 -9.422 11.961 1 97.88 384 ALA B CA 1
ATOM 6155 C C . ALA B 1 384 ? 11.32 -9.156 13.461 1 97.88 384 ALA B C 1
ATOM 6157 O O . ALA B 1 384 ? 12.141 -9.625 14.258 1 97.88 384 ALA B O 1
ATOM 6158 N N . ASN B 1 385 ? 10.305 -8.406 13.812 1 95.44 385 ASN B N 1
ATOM 6159 C CA . ASN B 1 385 ? 10.055 -8.125 15.219 1 95.44 385 ASN B CA 1
ATOM 6160 C C . ASN B 1 385 ? 9.836 -9.406 16.016 1 95.44 385 ASN B C 1
ATOM 6162 O O . ASN B 1 385 ? 10.367 -9.547 17.125 1 95.44 385 ASN B O 1
ATOM 6166 N N . GLU B 1 386 ? 9.094 -10.305 15.453 1 96.88 386 GLU B N 1
ATOM 6167 C CA . GLU B 1 386 ? 8.828 -11.578 16.109 1 96.88 386 GLU B CA 1
ATOM 6168 C C . GLU B 1 386 ? 10.117 -12.359 16.344 1 96.88 386 GLU B C 1
ATOM 6170 O O . GLU B 1 386 ? 10.266 -13.047 17.344 1 96.88 386 GLU B O 1
ATOM 6175 N N . LEU B 1 387 ? 11 -12.188 15.398 1 98.12 387 LEU B N 1
ATOM 6176 C CA . LEU B 1 387 ? 12.227 -12.977 15.43 1 98.12 387 LEU B CA 1
ATOM 6177 C C . LEU B 1 387 ? 13.336 -12.219 16.156 1 98.12 387 LEU B C 1
ATOM 6179 O O . LEU B 1 387 ? 14.438 -12.75 16.344 1 98.12 387 LEU B O 1
ATOM 6183 N N . GLY B 1 388 ? 13.102 -10.984 16.562 1 96.31 388 GLY B N 1
ATOM 6184 C CA . GLY B 1 388 ? 14.047 -10.195 17.328 1 96.31 388 GLY B CA 1
ATOM 6185 C C . GLY B 1 388 ? 15.211 -9.68 16.5 1 96.31 388 GLY B C 1
ATOM 6186 O O . GLY B 1 388 ? 16.344 -9.594 17 1 96.31 388 GLY B O 1
ATOM 6187 N N . VAL B 1 389 ? 14.969 -9.438 15.242 1 96.44 389 VAL B N 1
ATOM 6188 C CA . VAL B 1 389 ? 16.031 -8.906 14.391 1 96.44 389 VAL B CA 1
ATOM 6189 C C . VAL B 1 389 ? 15.594 -7.559 13.812 1 96.44 389 VAL B C 1
ATOM 6191 O O . VAL B 1 389 ? 14.414 -7.203 13.859 1 96.44 389 VAL B O 1
ATOM 6194 N N . ASN B 1 390 ? 16.609 -6.789 13.336 1 95.31 390 ASN B N 1
ATOM 6195 C CA . ASN B 1 390 ? 16.344 -5.496 12.711 1 95.31 390 ASN B CA 1
ATOM 6196 C C . ASN B 1 390 ? 16.516 -5.551 11.203 1 95.31 390 ASN B C 1
ATOM 6198 O O . ASN B 1 390 ? 17.516 -6.078 10.711 1 95.31 390 ASN B O 1
ATOM 6202 N N . VAL B 1 391 ? 15.516 -5.09 10.523 1 96.38 391 VAL B N 1
ATOM 6203 C CA . VAL B 1 391 ? 15.602 -5.027 9.07 1 96.38 391 VAL B CA 1
ATOM 6204 C C . VAL B 1 391 ? 15.398 -3.588 8.602 1 96.38 391 VAL B C 1
ATOM 6206 O O . VAL B 1 391 ? 14.695 -2.811 9.258 1 96.38 391 VAL B O 1
ATOM 6209 N N . ARG B 1 392 ? 15.992 -3.287 7.496 1 95.81 392 ARG B N 1
ATOM 6210 C CA . ARG B 1 392 ? 15.867 -1.974 6.871 1 95.81 392 ARG B CA 1
ATOM 6211 C C . ARG B 1 392 ? 14.445 -1.729 6.391 1 95.81 392 ARG B C 1
ATOM 6213 O O . ARG B 1 392 ? 13.797 -2.639 5.867 1 95.81 392 ARG B O 1
ATOM 6220 N N . MET B 1 393 ? 13.938 -0.542 6.66 1 95.75 393 MET B N 1
ATOM 6221 C CA . MET B 1 393 ? 12.703 -0.083 6.023 1 95.75 393 MET B CA 1
ATOM 6222 C C . MET B 1 393 ? 12.992 1.034 5.027 1 95.75 393 MET B C 1
ATOM 6224 O O . MET B 1 393 ? 14.094 1.586 5.008 1 95.75 393 MET B O 1
ATOM 6228 N N . ALA B 1 394 ? 12.023 1.264 4.105 1 96.56 394 ALA B N 1
ATOM 6229 C CA . ALA B 1 394 ? 12.219 2.377 3.182 1 96.56 394 ALA B CA 1
ATOM 6230 C C . ALA B 1 394 ? 12.555 3.662 3.932 1 96.56 394 ALA B C 1
ATOM 6232 O O . ALA B 1 394 ? 11.992 3.938 4.992 1 96.56 394 ALA B O 1
ATOM 6233 N N . THR B 1 395 ? 13.375 4.422 3.355 1 95 395 THR B N 1
ATOM 6234 C CA . THR B 1 395 ? 13.906 5.629 3.98 1 95 395 THR B CA 1
ATOM 6235 C C . THR B 1 395 ? 12.766 6.535 4.453 1 95 395 THR B C 1
ATOM 6237 O O . THR B 1 395 ? 12.828 7.086 5.555 1 95 395 THR B O 1
ATOM 6240 N N . GLN B 1 396 ? 11.773 6.633 3.725 1 96 396 GLN B N 1
ATOM 6241 C CA . GLN B 1 396 ? 10.672 7.566 3.953 1 96 396 GLN B CA 1
ATOM 6242 C C . GLN B 1 396 ? 9.812 7.125 5.129 1 96 396 GLN B C 1
ATOM 6244 O O . GLN B 1 396 ? 9.133 7.945 5.754 1 96 396 GLN B O 1
ATOM 6249 N N . ILE B 1 397 ? 9.836 5.773 5.449 1 93.69 397 ILE B N 1
ATOM 6250 C CA . ILE B 1 397 ? 8.898 5.312 6.469 1 93.69 397 ILE B CA 1
ATOM 6251 C C . ILE B 1 397 ? 9.672 4.715 7.645 1 93.69 397 ILE B C 1
ATOM 6253 O O . ILE B 1 397 ? 9.078 4.32 8.648 1 93.69 397 ILE B O 1
ATOM 6257 N N . ASP B 1 398 ? 10.977 4.75 7.633 1 89.94 398 ASP B N 1
ATOM 6258 C CA . ASP B 1 398 ? 11.836 4.102 8.617 1 89.94 398 ASP B CA 1
ATOM 6259 C C . ASP B 1 398 ? 11.656 4.734 10 1 89.94 398 ASP B C 1
ATOM 6261 O O . ASP B 1 398 ? 11.711 4.039 11.016 1 89.94 398 ASP B O 1
ATOM 6265 N N . TRP B 1 399 ? 11.43 6.031 10.023 1 83.31 399 TRP B N 1
ATOM 6266 C CA . TRP B 1 399 ? 11.297 6.762 11.281 1 83.31 399 TRP B CA 1
ATOM 6267 C C . TRP B 1 399 ? 10.141 6.207 12.109 1 83.31 399 TRP B C 1
ATOM 6269 O O . TRP B 1 399 ? 10.125 6.355 13.328 1 83.31 399 TRP B O 1
ATOM 6279 N N . SER B 1 400 ? 9.188 5.609 11.484 1 82.31 400 SER B N 1
ATOM 6280 C CA . SER B 1 400 ? 8.016 5.109 12.188 1 82.31 400 SER B CA 1
ATOM 6281 C C . SER B 1 400 ? 8.375 3.936 13.094 1 82.31 400 SER B C 1
ATOM 6283 O O . SER B 1 400 ? 7.609 3.592 14 1 82.31 400 SER B O 1
ATOM 6285 N N . PHE B 1 401 ? 9.477 3.41 12.875 1 77.31 401 PHE B N 1
ATOM 6286 C CA . PHE B 1 401 ? 9.922 2.266 13.664 1 77.31 401 PHE B CA 1
ATOM 6287 C C . PHE B 1 401 ? 10.977 2.684 14.68 1 77.31 401 PHE B C 1
ATOM 6289 O O . PHE B 1 401 ? 10.984 2.203 15.812 1 77.31 401 PHE B O 1
ATOM 6296 N N . GLU B 1 402 ? 11.797 3.588 14.281 1 71.25 402 GLU B N 1
ATOM 6297 C CA . GLU B 1 402 ? 12.977 3.918 15.062 1 71.25 402 GLU B CA 1
ATOM 6298 C C . GLU B 1 402 ? 12.797 5.238 15.805 1 71.25 402 GLU B C 1
ATOM 6300 O O . GLU B 1 402 ? 13.523 5.52 16.766 1 71.25 402 GLU B O 1
ATOM 6305 N N . GLY B 1 403 ? 11.773 5.961 15.578 1 68.06 403 GLY B N 1
ATOM 6306 C CA . GLY B 1 403 ? 11.648 7.316 16.094 1 68.06 403 GLY B CA 1
ATOM 6307 C C . GLY B 1 403 ? 12.258 8.359 15.172 1 68.06 403 GLY B C 1
ATOM 6308 O O . GLY B 1 403 ? 13.031 8.031 14.273 1 68.06 403 GLY B O 1
ATOM 6309 N N . ARG B 1 404 ? 11.797 9.617 15.336 1 54.78 404 ARG B N 1
ATOM 6310 C CA . ARG B 1 404 ? 12.32 10.703 14.523 1 54.78 404 ARG B CA 1
ATOM 6311 C C . ARG B 1 404 ? 13.727 11.086 14.953 1 54.78 404 ARG B C 1
ATOM 6313 O O . ARG B 1 404 ? 14.016 11.172 16.156 1 54.78 404 ARG B O 1
ATOM 6320 N N . GLY B 1 405 ? 14.758 11.289 14.117 1 47.62 405 GLY B N 1
ATOM 6321 C CA . GLY B 1 405 ? 16.078 11.836 14.375 1 47.62 405 GLY B CA 1
ATOM 6322 C C . GLY B 1 405 ? 17.078 10.789 14.836 1 47.62 405 GLY B C 1
ATOM 6323 O O . GLY B 1 405 ? 18.25 11.102 15.086 1 47.62 405 GLY B O 1
ATOM 6324 N N . LYS B 1 406 ? 16.609 9.664 15.227 1 48 406 LYS B N 1
ATOM 6325 C CA . LYS B 1 406 ? 17.609 8.727 15.711 1 48 406 LYS B CA 1
ATOM 6326 C C . LYS B 1 406 ? 18.391 8.109 14.547 1 48 406 LYS B C 1
ATOM 6328 O O . LYS B 1 406 ? 18 7.062 14.016 1 48 406 LYS B O 1
ATOM 6333 N N . GLY B 1 407 ? 18.547 8.836 13.484 1 42.59 407 GLY B N 1
ATOM 6334 C CA . GLY B 1 407 ? 19.359 8.289 12.422 1 42.59 407 GLY B CA 1
ATOM 6335 C C . GLY B 1 407 ? 20.531 7.465 12.93 1 42.59 407 GLY B C 1
ATOM 6336 O O . GLY B 1 407 ? 20.891 7.559 14.109 1 42.59 407 GLY B O 1
ATOM 6337 N N . SER B 1 408 ? 21.172 6.793 11.859 1 40.06 408 SER B N 1
ATOM 6338 C CA . SER B 1 408 ? 22.203 5.762 11.859 1 40.06 408 SER B CA 1
ATOM 6339 C C . SER B 1 408 ? 23.5 6.293 12.438 1 40.06 408 SER B C 1
ATOM 6341 O O . SER B 1 408 ? 24.203 7.07 11.789 1 40.06 408 SER B O 1
ATOM 6343 N N . LYS B 1 409 ? 23.719 6.812 13.438 1 36.62 409 LYS B N 1
ATOM 6344 C CA . LYS B 1 409 ? 25.125 6.945 13.836 1 36.62 409 LYS B CA 1
ATOM 6345 C C . LYS B 1 409 ? 25.969 5.828 13.234 1 36.62 409 LYS B C 1
ATOM 6347 O O . LYS B 1 409 ? 27.188 5.969 13.102 1 36.62 409 LYS B O 1
ATOM 6352 N N . LYS B 1 410 ? 25.594 4.652 13.102 1 36.56 410 LYS B N 1
ATOM 6353 C CA . LYS B 1 410 ? 26.594 3.619 12.852 1 36.56 410 LYS B CA 1
ATOM 6354 C C . LYS B 1 410 ? 27.047 3.643 11.398 1 36.56 410 LYS B C 1
ATOM 6356 O O . LYS B 1 410 ? 28.047 3.014 11.039 1 36.56 410 LYS B O 1
ATOM 6361 N N . SER B 1 411 ? 26.266 4.102 10.398 1 32.91 411 SER B N 1
ATOM 6362 C CA . SER B 1 411 ? 26.797 3.879 9.062 1 32.91 411 SER B CA 1
ATOM 6363 C C . SER B 1 411 ? 27.797 4.965 8.672 1 32.91 411 SER B C 1
ATOM 6365 O O . SER B 1 411 ? 28.531 4.82 7.695 1 32.91 411 SER B O 1
ATOM 6367 N N . ALA B 1 412 ? 27.797 6.145 9.266 1 32.62 412 ALA B N 1
ATOM 6368 C CA . ALA B 1 412 ? 28.844 7.059 8.789 1 32.62 412 ALA B CA 1
ATOM 6369 C C . ALA B 1 412 ? 30.219 6.633 9.289 1 32.62 412 ALA B C 1
ATOM 6371 O O . ALA B 1 412 ? 31.219 7.266 8.961 1 32.62 412 ALA B O 1
ATOM 6372 N N . LYS B 1 413 ? 30.422 5.859 10.219 1 32.97 413 LYS B N 1
ATOM 6373 C CA . LYS B 1 413 ? 31.797 5.594 10.633 1 32.97 413 LYS B CA 1
ATOM 6374 C C . LYS B 1 413 ? 32.562 4.812 9.562 1 32.97 413 LYS B C 1
ATOM 6376 O O . LYS B 1 413 ? 33.781 4.652 9.648 1 32.97 413 LYS B O 1
ATOM 6381 N N . GLN B 1 414 ? 31.844 4.027 8.641 1 30.69 414 GLN B N 1
ATOM 6382 C CA . GLN B 1 414 ? 32.75 3.238 7.801 1 30.69 414 GLN B CA 1
ATOM 6383 C C . GLN B 1 414 ? 33.312 4.078 6.66 1 30.69 414 GLN B C 1
ATOM 6385 O O . GLN B 1 414 ? 34.344 3.748 6.102 1 30.69 414 GLN B O 1
ATOM 6390 N N . ASN B 1 415 ? 32.594 5.141 6.199 1 30.45 415 ASN B N 1
ATOM 6391 C CA . ASN B 1 415 ? 33.281 5.691 5.027 1 30.45 415 ASN B CA 1
ATOM 6392 C C . ASN B 1 415 ? 34.406 6.609 5.422 1 30.45 415 ASN B C 1
ATOM 6394 O O . ASN B 1 415 ? 35.094 7.188 4.559 1 30.45 415 ASN B O 1
ATOM 6398 N N . GLY B 1 416 ? 34.531 7.012 6.676 1 29.72 416 GLY B N 1
ATOM 6399 C CA . GLY B 1 416 ? 35.656 7.891 6.93 1 29.72 416 GLY B CA 1
ATOM 6400 C C . GLY B 1 416 ? 36.969 7.168 6.902 1 29.72 416 GLY B C 1
ATOM 6401 O O . GLY B 1 416 ? 38.031 7.793 7.027 1 29.72 416 GLY B O 1
ATOM 6402 N N . GLN B 1 417 ? 37.031 5.871 7.215 1 29.16 417 GLN B N 1
ATOM 6403 C CA . GLN B 1 417 ? 38.375 5.395 7.418 1 29.16 417 GLN B CA 1
ATOM 6404 C C . GLN B 1 417 ? 39.125 5.316 6.098 1 29.16 417 GLN B C 1
ATOM 6406 O O . GLN B 1 417 ? 40.375 5.266 6.082 1 29.16 417 GLN B O 1
ATOM 6411 N N . ASN B 1 418 ? 38.438 5.047 4.926 1 28.7 418 ASN B N 1
ATOM 6412 C CA . ASN B 1 418 ? 39.375 4.637 3.887 1 28.7 418 ASN B CA 1
ATOM 6413 C C . ASN B 1 418 ? 40.062 5.836 3.236 1 28.7 418 ASN B C 1
ATOM 6415 O O . ASN B 1 418 ? 40.75 5.691 2.221 1 28.7 418 ASN B O 1
ATOM 6419 N N . ALA B 1 419 ? 39.656 7.09 3.535 1 26.72 419 ALA B N 1
ATOM 6420 C CA . ALA B 1 419 ? 40.344 8.039 2.672 1 26.72 419 ALA B CA 1
ATOM 6421 C C . ALA B 1 419 ? 41.75 8.305 3.18 1 26.72 419 ALA B C 1
ATOM 6423 O O . ALA B 1 419 ? 42.5 9.102 2.598 1 26.72 419 ALA B O 1
ATOM 6424 N N . HIS B 1 420 ? 42.031 7.977 4.461 1 23.16 420 HIS B N 1
ATOM 6425 C CA . HIS B 1 420 ? 43.344 8.43 4.816 1 23.16 420 HIS B CA 1
ATOM 6426 C C . HIS B 1 420 ? 44.438 7.555 4.18 1 23.16 420 HIS B C 1
ATOM 6428 O O . HIS B 1 420 ? 45.625 7.844 4.285 1 23.16 420 HIS B O 1
ATOM 6434 N N . GLN B 1 421 ? 44.125 6.387 3.641 1 20.73 421 GLN B N 1
ATOM 6435 C CA . GLN B 1 421 ? 45.375 5.867 3.084 1 20.73 421 GLN B CA 1
ATOM 6436 C C . GLN B 1 421 ? 45.625 6.426 1.685 1 20.73 421 GLN B C 1
ATOM 6438 O O . GLN B 1 421 ? 44.688 6.539 0.881 1 20.73 421 GLN B O 1
#

Organism: NCBI:txid41062

Sequence (842 aa):
MVHQTIDNIAAKGISYYTPAQDPPAGTQLEGDVKLFSPLTIRGVTFPNRLFLAPLCQYSSKDGYATDWHLTHLGGIIQRGPGLAIMEATAVQKVGRITPQDLGLYEDGQIDPLKRITEFAHSQSQKIAIQLAHSGRKGSAVAPWLSINAMAVKEVGGWPDEIVAPSAVPQEEGVNTIPKTLTLNDIQELKKDFAEAAKRAVKANFDAIEIHAAHGYLLHQFLSPVSNRRIDQYGGSFENRIRLLLEICELVRASIPATMPLLVRISATDWFEYDESLKKEFPESWTLAQSIQLAPLLASAGVDLVDVSSGGVHTKSAIAIKSGPAYQVHFAQEIKKAVGDKLLISAVGGIKTGSLAEEVVQSGIDAVQAGRWFQQNPGLVRAFANELGVNVRMATQIDWSFEGRGKGSKKSAKQNGQNAHQMVHQTIDNIAAKGISYYTPAQDPPAGTQLEGDVKLFSPLTIRGVTFPNRLFLAPLCQYSSKDGYATDWHLTHLGGIIQRGPGLAIMEATAVQKVGRITPQDLGLYEDGQIDPLKRITEFAHSQSQKIAIQLAHSGRKGSAVAPWLSINAMAVKEVGGWPDEIVAPSAVPQEEGVNTIPKTLTLNDIQELKKDFAEAAKRAVKANFDAIEIHAAHGYLLHQFLSPVSNRRIDQYGGSFENRIRLLLEICELVRASIPATMPLLVRISATDWFEYDESLKKEFPESWTLAQSIQLAPLLASAGVDLVDVSSGGVHTKSAIAIKSGPAYQVHFAQEIKKAVGDKLLISAVGGIKTGSLAEEVVQSGIDAVQAGRWFQQNPGLVRAFANELGVNVRMATQIDWSFEGRGKGSKKSAKQNGQNAHQ

Solvent-accessible surface area (backbone atoms only — not comparable to full-atom values): 41250 Å² total; per-residue (Å²): 130,90,72,65,87,59,68,82,56,58,30,76,95,47,99,60,54,35,52,47,39,82,75,26,24,25,26,58,75,44,74,88,55,70,44,37,36,64,44,71,44,80,67,40,74,23,44,14,24,45,24,37,39,56,58,74,56,59,36,18,56,87,15,29,64,38,69,63,54,38,12,56,50,37,32,27,49,54,33,12,42,16,31,37,31,39,30,62,22,7,28,38,85,66,19,19,38,29,52,22,25,37,29,40,62,53,75,83,35,30,61,53,44,25,54,42,35,47,52,36,47,39,41,56,39,45,41,26,40,23,43,28,38,18,18,45,52,26,19,21,40,56,55,83,80,32,80,68,47,47,14,39,62,94,61,60,20,47,61,89,63,23,32,23,59,19,70,51,36,62,40,83,92,66,40,57,67,18,43,52,56,46,73,66,51,49,53,52,49,45,50,30,47,23,51,26,44,38,45,40,52,75,19,56,45,55,29,40,29,40,49,32,28,52,31,18,32,53,22,25,28,50,20,53,76,41,16,72,33,83,53,76,55,12,74,50,71,70,19,15,45,38,60,58,46,52,39,43,38,45,33,48,72,48,42,62,87,44,45,38,33,32,35,32,33,34,35,23,36,45,32,89,80,35,74,71,44,25,68,75,40,74,56,60,37,38,54,70,53,42,44,62,44,49,56,53,41,31,74,33,56,34,47,33,38,36,28,49,57,23,47,66,38,79,69,24,58,73,63,57,65,88,45,75,42,58,43,34,65,58,34,51,57,36,36,69,68,38,50,88,68,29,42,35,24,28,34,49,50,57,83,42,34,62,55,44,37,52,48,38,72,70,67,37,64,29,38,33,36,44,49,58,42,68,55,25,32,28,42,50,57,53,26,28,56,70,64,69,36,44,56,38,50,32,75,67,54,34,42,56,75,65,41,83,66,60,54,69,70,73,62,60,62,64,67,62,62,64,71,76,108,130,89,71,65,88,60,69,82,56,58,30,77,96,46,98,59,54,34,53,45,39,80,74,26,23,26,27,58,75,43,75,88,57,70,45,37,34,64,45,71,43,80,68,41,75,23,43,15,24,45,25,36,40,57,56,74,56,58,38,16,56,86,15,30,63,39,69,64,55,40,12,55,50,39,32,27,50,54,31,12,42,16,30,37,31,41,30,63,21,7,27,38,85,67,19,18,39,28,50,23,24,36,30,39,62,53,76,84,34,29,61,53,44,25,55,44,35,47,52,35,46,40,39,55,39,46,39,27,40,22,43,28,36,18,19,44,52,25,20,21,40,58,54,83,80,33,80,66,49,50,13,39,60,93,62,58,20,46,60,90,62,23,32,22,60,20,70,50,36,61,39,85,93,65,40,58,65,18,42,53,56,46,75,67,51,50,53,50,48,45,49,30,48,24,51,25,42,38,44,40,53,74,19,55,46,56,30,40,29,39,48,30,27,53,31,18,32,54,22,25,28,50,18,54,75,40,16,71,34,82,54,76,56,12,73,48,72,70,18,16,46,38,61,57,46,53,39,41,37,44,32,49,71,46,44,62,87,41,45,38,32,31,35,32,33,35,34,23,38,45,32,88,80,36,74,72,44,26,68,77,41,73,56,59,37,39,54,69,54,42,45,63,44,50,56,54,40,32,75,32,55,34,48,31,39,36,30,49,58,22,47,67,39,78,68,24,58,72,62,56,67,88,47,74,42,58,43,34,66,57,33,52,56,36,34,69,70,37,49,87,67,31,44,33,25,30,35,49,50,57,83,43,35,62,56,43,36,51,47,39,72,71,66,37,64,28,39,33,36,42,49,58,41,68,54,24,34,28,41,50,57,53,26,29,55,70,63,70,34,42,54,40,50,31,74,67,52,34,43,56,76,67,41,82,66,63,53,71,70,71,65,64,63,63,69,63,61,67,69,76,109

InterPro domains:
  IPR001155 NADH:flavin oxidoreductase/NADH oxidase, N-terminal [PF00724] (34-386)
  IPR013785 Aldolase-type TIM barrel [G3DSA:3.20.20.70] (33-414)
  IPR044152 NADPH dehydrogenase YqjM-like [PTHR43303] (16-405)
  IPR044152 NADPH dehydrogenase YqjM-like [cd02932] (35-386)

Secondary structure (DSSP, 8-state):
--------PBPTT-SS--B--SSPTT-EEES--GGGS-EEETTEEESSSEEEPP------BTBB--HHHHHHHHHHHTT--SEEEEEEEESSGGG-SSTT-EE-SSGGGHHHHHHHHHHHHHTT--EEEEEE--GGG-SBPPTTT-SSPBPPGGGT--GGG-EESSS--SSTTTSPPPEEPPHHHHHHHHHHHHHHHHHHHHTT-SEEEEEE-TTSHHHHHH-TTT----STTSSSHHHHHHHHHHHHHHHHHHS-TTS-EEEEEES--SGGG-HHHHHH-SS---HHHHHHHHHHHHHTT--EEEEE---SSTTHHHH----TTTTHHHHHHHHHHHTTSSEEEE-SS--SHHHHHHHHHTT-SEEEESHHHHH-TTHHHHHHHHHT-EE---TTTTHHHH-TT---TTTHHHHTGGG--/--------PBPTT-SS--B--SSPTT-EEES--GGGS-EEETTEEESSSEEEPP------BTBB--HHHHHHHHHHHTT--SEEEEEEEESSGGG-SSTT-EE-SSGGGHHHHHHHHHHHHHTT--EEEEEE--GGG-SBPPTTT-SSPBPPGGGT--GGG-EESSS--SSTTTSPPPEEPPHHHHHHHHHHHHHHHHHHHHTT-SEEEEEE-TTSHHHHHH-TTT----STTSSSHHHHHHHHHHHHHHHHHHS-TTS-EEEEEES--SGGG-HHHHHH-SS---HHHHHHHHHHHHHTT--EEEEE---SSTTHHHH----TTTTHHHHHHHHHHHTTSSEEEE-SS--SHHHHHHHHHTT-SEEEESHHHHH-TTHHHHHHHHHT-EE---TTTTHHHH-TT---TTTHHHHTTTT--

Nearest PDB structures (foldseek):
  8j59-assembly1_B  TM=9.763E-01  e=1.129E-67  Aspergillus flavus NRRL3357
  8j59-assembly1_A  TM=9.769E-01  e=1.962E-67  Aspergillus flavus NRRL3357
  7qfx-assembly1_C  TM=9.514E-01  e=3.117E-50  Aspergillus niger
  7qfx-assembly1_B  TM=9.562E-01  e=3.011E-49  Aspergillus niger
  7qfx-assembly2_E  TM=9.501E-01  e=8.614E-49  Aspergillus niger

Radius of gyration: 28.89 Å; Cα contacts (8 Å, |Δi|>4): 2073; chains: 2; bounding box: 90×91×69 Å